Protein AF-U7V8G9-F1 (afdb_monomer_lite)

Foldseek 3Di:
DPPPPVVVVVVVVVVVPDPDPAFAEDDDDDDDQQNQQVVFVVLVLCQVCVVVVHHADQPPPDPDDDALCNRPDQDKGKGFPFPAFDWDDWFAADDDWDWFFLLLCLPVPVNSDDPVLVVHFIAIARETEMEIERASQHEAAAEAEDAPVVLVVVVVVCVVVVFFDDKFQWTWDWPQPDDDADPCRFCVLPQDPVCCVVQPPPDDLLSVLVVVCVSCVVVVQHWDDDPSWIWGDDPPDIDTKDKDKGWHWYADPPPRDTDIDIGMGIIHIDRPNQQWMWTATNNRHIYTHHNDDDDKFKFFDFAPDPDNNHHTLVVLLVDLDLDGDPRGALSVPLSNVVNCCVVVVDPPVRNCVQRPQQPPVVHVVVVLSVVLCVVLVVLVVQLVVCVVPPVVSNVVSVVVNQVSLLQSQNHPDFADPPDPDRVVSNCSSNVCRSRIGTSSRIYMYKHEYHYEYWHNYEHAAEHAPDAIAYEYEQEQDPPDQQTAEYEYHLHYEYHNYQEYAWYYDPDDPPDDGSPAQTRYEKEFDQVDADPVRAGEGIHQQHYDANYHYFHPPPPDPVRRQNHEYEYLCQLFLAKH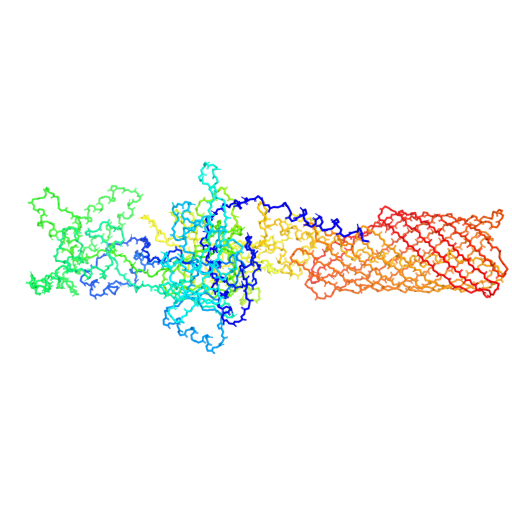KHFRNYAQFHWDADRDHDDDRTDTYGHHYAYQFQQKGKAWDPDHPPVRTTMIIIHGHLAGPPDDPQLSLQVNLSSQLSQSSVCSLLGGLPPADPPPPDRSRVSSVLQSNQQSCCVAVVDPCLCVLVVQVVFVVVQVCVVVPDDDDPDFFKKKKKKWKKKWKDFDFKTWIKIKTKIKIWGHPDPFKIKMKMWIKIWMKMWTDADDDPSDGDDTKIKIKMKIKIKMKMWGCPDPQKIKIKMKMKMKMWIWIWRWGDDPRDTDIKIWIKIKMKIKIKMKMKGWDDDPQQKIKIKIKMKMKMKMKTCWIWIDPDSQTKTWHIDIFIWIKIKIKMKMKHWDDDDQKIKIKMKMKMKMFTPDRQLPDWIWMGGVSGPRIGTHHRDGDDGIKIKIKIKMKMAGPQQKIKIKIWMWIDDDGMTMIMIMIMIMGGD

Structure (mmCIF, N/CA/C/O backbone):
data_AF-U7V8G9-F1
#
_entry.id   AF-U7V8G9-F1
#
loop_
_atom_site.group_PDB
_atom_site.id
_atom_site.type_symbol
_atom_site.label_atom_id
_atom_site.label_alt_id
_atom_site.label_comp_id
_atom_site.label_asym_id
_atom_site.label_entity_id
_atom_site.label_seq_id
_atom_site.pdbx_PDB_ins_code
_atom_site.Cartn_x
_atom_site.Cartn_y
_atom_site.Cartn_z
_atom_site.occupancy
_atom_site.B_iso_or_equiv
_atom_site.auth_seq_id
_atom_site.auth_comp_id
_atom_site.auth_asym_id
_atom_site.auth_atom_id
_atom_site.pdbx_PDB_model_num
ATOM 1 N N . MET A 1 1 ? 57.936 -33.897 12.321 1.00 46.66 1 MET A N 1
ATOM 2 C CA . MET A 1 1 ? 57.101 -33.630 13.520 1.00 46.66 1 MET A CA 1
ATOM 3 C C . MET A 1 1 ? 57.479 -32.314 14.225 1.00 46.66 1 MET A C 1
ATOM 5 O O . MET A 1 1 ? 57.986 -32.343 15.337 1.00 46.66 1 MET A O 1
ATOM 9 N N . LYS A 1 2 ? 57.238 -31.141 13.614 1.00 43.25 2 LYS A N 1
ATOM 10 C CA . LYS A 1 2 ? 57.412 -29.821 14.278 1.00 43.25 2 LYS A CA 1
ATOM 11 C C . LYS A 1 2 ? 56.386 -28.743 13.847 1.00 43.25 2 LYS A C 1
ATOM 13 O O . LYS A 1 2 ? 56.565 -27.583 14.184 1.00 43.25 2 LYS A O 1
ATOM 18 N N . LYS A 1 3 ? 55.291 -29.103 13.154 1.00 39.72 3 LYS A N 1
ATOM 19 C CA . LYS A 1 3 ? 54.257 -28.146 12.683 1.00 39.72 3 LYS A CA 1
ATOM 20 C C . LYS A 1 3 ? 52.916 -28.168 13.446 1.00 39.72 3 LYS A C 1
ATOM 22 O O . LYS A 1 3 ? 52.124 -27.260 13.254 1.00 39.72 3 LYS A O 1
ATOM 27 N N . ASN A 1 4 ? 52.704 -29.102 14.381 1.00 44.53 4 ASN A N 1
ATOM 28 C CA . ASN A 1 4 ? 51.432 -29.221 15.126 1.00 44.53 4 ASN A CA 1
ATOM 29 C C . ASN A 1 4 ? 51.472 -28.689 16.572 1.00 44.53 4 ASN A C 1
ATOM 31 O O . ASN A 1 4 ? 50.452 -28.713 17.251 1.00 44.53 4 ASN A O 1
ATOM 35 N N . LYS A 1 5 ? 52.612 -28.173 17.059 1.00 40.59 5 LYS A N 1
ATOM 36 C CA . LYS A 1 5 ? 52.686 -27.588 18.414 1.00 40.59 5 LYS A CA 1
ATOM 37 C C . LYS A 1 5 ? 52.162 -26.150 18.483 1.00 40.59 5 LYS A C 1
ATOM 39 O O . LYS A 1 5 ? 51.585 -25.790 19.497 1.00 40.59 5 LYS A O 1
ATOM 44 N N . TYR A 1 6 ? 52.285 -25.358 17.415 1.00 41.47 6 TYR A N 1
ATOM 45 C CA . TYR A 1 6 ? 51.821 -23.962 17.412 1.00 41.47 6 TYR A CA 1
ATOM 46 C C . TYR A 1 6 ? 50.310 -23.820 17.191 1.00 41.47 6 TYR A C 1
ATOM 48 O O . TYR A 1 6 ? 49.717 -22.898 17.734 1.00 41.47 6 TYR A O 1
ATOM 56 N N . LEU A 1 7 ? 49.668 -24.757 16.480 1.00 38.47 7 LEU A N 1
ATOM 57 C CA . LEU A 1 7 ? 48.209 -24.767 16.320 1.00 38.47 7 LEU A CA 1
ATOM 58 C C . LEU A 1 7 ? 47.503 -25.167 17.629 1.00 38.47 7 LEU A C 1
ATOM 60 O O . LEU A 1 7 ? 46.494 -24.571 17.986 1.00 38.47 7 LEU A O 1
ATOM 64 N N . LEU A 1 8 ? 48.085 -26.105 18.390 1.00 37.00 8 LEU A N 1
ATOM 65 C CA . LEU A 1 8 ? 47.586 -26.483 19.715 1.00 37.00 8 LEU A CA 1
ATOM 66 C C . LEU A 1 8 ? 47.836 -25.375 20.755 1.00 37.00 8 LEU A C 1
ATOM 68 O O . LEU A 1 8 ? 46.979 -25.136 21.596 1.00 37.00 8 LEU A O 1
ATOM 72 N N . LEU A 1 9 ? 48.961 -24.649 20.667 1.00 37.06 9 LEU A N 1
ATOM 73 C CA . LEU A 1 9 ? 49.244 -23.502 21.542 1.00 37.06 9 LEU A CA 1
ATOM 74 C C . LEU A 1 9 ? 48.386 -22.268 21.200 1.00 37.06 9 LEU A C 1
ATOM 76 O O . LEU A 1 9 ? 48.020 -21.530 22.104 1.00 37.06 9 LEU A O 1
ATOM 80 N N . ALA A 1 10 ? 48.029 -22.057 19.926 1.00 36.31 10 ALA A N 1
ATOM 81 C CA . ALA A 1 10 ? 47.109 -20.997 19.505 1.00 36.31 10 ALA A CA 1
ATOM 82 C C . ALA A 1 10 ? 45.652 -21.309 19.890 1.00 36.31 10 ALA A C 1
ATOM 84 O O . ALA A 1 10 ? 44.936 -20.409 20.316 1.00 36.31 10 ALA A O 1
ATOM 85 N N . LEU A 1 11 ? 45.236 -22.581 19.833 1.00 34.56 11 LEU A N 1
ATOM 86 C CA . LEU A 1 11 ? 43.942 -23.029 20.363 1.00 34.56 11 LEU A CA 1
ATOM 87 C C . LEU A 1 11 ? 43.892 -22.959 21.898 1.00 34.56 11 LEU A C 1
ATOM 89 O O . LEU A 1 11 ? 42.870 -22.553 22.437 1.00 34.56 11 LEU A O 1
ATOM 93 N N . LEU A 1 12 ? 45.002 -23.241 22.594 1.00 33.47 12 LEU A N 1
ATOM 94 C CA . LEU A 1 12 ? 45.111 -23.085 24.053 1.00 33.47 12 LEU A CA 1
ATOM 95 C C . LEU A 1 12 ? 45.232 -21.616 24.505 1.00 33.47 12 LEU A C 1
ATOM 97 O O . LEU A 1 12 ? 44.807 -21.277 25.606 1.00 33.47 12 LEU A O 1
ATOM 101 N N . ALA A 1 13 ? 45.761 -20.725 23.658 1.00 31.83 13 ALA A N 1
ATOM 102 C CA . ALA A 1 13 ? 45.785 -19.281 23.902 1.00 31.83 13 ALA A CA 1
ATOM 103 C C . ALA A 1 13 ? 44.442 -18.599 23.572 1.00 31.83 13 ALA A C 1
ATOM 105 O O . ALA A 1 13 ? 44.091 -17.617 24.224 1.00 31.83 13 ALA A O 1
ATOM 106 N N . LEU A 1 14 ? 43.660 -19.145 22.630 1.00 30.50 14 LEU A N 1
ATOM 107 C CA . LEU A 1 14 ? 42.269 -18.742 22.374 1.00 30.50 14 LEU A CA 1
ATOM 108 C C . LEU A 1 14 ? 41.281 -19.337 23.391 1.00 30.50 14 LEU A C 1
ATOM 110 O O . LEU A 1 14 ? 40.247 -18.731 23.643 1.00 30.50 14 LEU A O 1
ATOM 114 N N . SER A 1 15 ? 41.614 -20.457 24.042 1.00 32.28 15 SER A N 1
ATOM 115 C CA . SER A 1 15 ? 40.846 -20.998 25.175 1.00 32.28 15 SER A CA 1
ATOM 116 C C . SER A 1 15 ? 41.328 -20.497 26.547 1.00 32.28 15 SER A C 1
ATOM 118 O O . SER A 1 15 ? 40.800 -20.920 27.570 1.00 32.28 15 SER A O 1
ATOM 120 N N . GLY A 1 16 ? 42.348 -19.629 26.587 1.00 33.12 16 GLY A N 1
ATOM 121 C CA . GLY A 1 16 ? 43.029 -19.180 27.811 1.00 33.12 16 GLY A CA 1
ATOM 122 C C . GLY A 1 16 ? 42.749 -17.734 28.234 1.00 33.12 16 GLY A C 1
ATOM 123 O O . GLY A 1 16 ? 43.305 -17.270 29.227 1.00 33.12 16 GLY A O 1
ATOM 124 N N . LYS A 1 17 ? 41.891 -17.006 27.512 1.00 37.16 17 LYS A N 1
ATOM 125 C CA . LYS A 1 17 ? 41.376 -15.689 27.912 1.00 37.16 17 LYS A CA 1
ATOM 126 C C . LYS A 1 17 ? 39.895 -15.588 27.559 1.00 37.16 17 LYS A C 1
ATOM 128 O O . LYS A 1 17 ? 39.576 -15.155 26.465 1.00 37.16 17 LYS A O 1
ATOM 133 N N . ILE A 1 18 ? 39.038 -16.019 28.482 1.00 33.47 18 ILE A N 1
ATOM 134 C CA . ILE A 1 18 ? 37.837 -15.335 29.003 1.00 33.47 18 ILE A CA 1
ATOM 135 C C . ILE A 1 18 ? 37.446 -16.161 30.241 1.00 33.47 18 ILE A C 1
ATOM 137 O O . ILE A 1 18 ? 36.624 -17.063 30.198 1.00 33.47 18 ILE A O 1
ATOM 141 N N . TYR A 1 19 ? 38.129 -15.905 31.349 1.00 35.53 19 TYR A N 1
ATOM 142 C CA . TYR A 1 19 ? 37.555 -16.074 32.681 1.00 35.53 19 TYR A CA 1
ATOM 143 C C . TYR A 1 19 ? 37.860 -14.775 33.417 1.00 35.53 19 TYR A C 1
ATOM 145 O O . TYR A 1 19 ? 38.759 -14.680 34.245 1.00 35.53 19 TYR A O 1
ATOM 153 N N . ALA A 1 20 ? 37.141 -13.734 33.011 1.00 33.19 20 ALA A N 1
ATOM 154 C CA . ALA A 1 20 ? 36.754 -12.667 33.909 1.00 33.19 20 ALA A CA 1
ATOM 155 C C . ALA A 1 20 ? 35.240 -12.830 34.058 1.00 33.19 20 ALA A C 1
ATOM 157 O O . ALA A 1 20 ? 34.516 -12.805 33.063 1.00 33.19 20 ALA A O 1
ATOM 158 N N . ASN A 1 21 ? 34.801 -13.114 35.283 1.00 46.41 21 ASN A N 1
ATOM 159 C CA . ASN A 1 21 ? 33.406 -13.222 35.703 1.00 46.41 21 ASN A CA 1
ATOM 160 C C . ASN A 1 21 ? 32.701 -11.865 35.566 1.00 46.41 21 ASN A C 1
ATOM 162 O O . ASN A 1 21 ? 32.354 -11.243 36.562 1.00 46.41 21 ASN A O 1
ATOM 166 N N . ASP A 1 22 ? 32.512 -11.381 34.346 1.00 56.62 22 ASP A N 1
ATOM 167 C CA . ASP A 1 22 ? 31.746 -10.172 34.100 1.00 56.62 22 ASP A CA 1
ATOM 168 C C . ASP A 1 22 ? 30.363 -10.574 33.594 1.00 56.62 22 ASP A C 1
ATOM 170 O O . ASP A 1 22 ? 30.145 -10.792 32.404 1.00 56.62 22 ASP A O 1
ATOM 174 N N . LEU A 1 23 ? 29.418 -10.698 34.531 1.00 65.88 23 LEU A N 1
ATOM 175 C CA . LEU A 1 23 ? 28.003 -10.896 34.216 1.00 65.88 23 LEU A CA 1
ATOM 176 C C . LEU A 1 23 ? 27.516 -9.756 33.295 1.00 65.88 23 LEU A C 1
ATOM 178 O O . LEU A 1 23 ? 27.920 -8.599 33.502 1.00 65.88 23 LEU A O 1
ATOM 182 N N . PRO A 1 24 ? 26.659 -10.034 32.297 1.00 63.38 24 PRO A N 1
ATOM 183 C CA . PRO A 1 24 ? 26.119 -9.009 31.410 1.00 63.38 24 PRO A CA 1
ATOM 184 C C . PRO A 1 24 ? 25.372 -7.936 32.209 1.00 63.38 24 PRO A C 1
ATOM 186 O O . PRO A 1 24 ? 24.608 -8.246 33.125 1.00 63.38 24 PRO A O 1
ATOM 189 N N . ILE A 1 25 ? 25.604 -6.667 31.863 1.00 64.75 25 ILE A N 1
ATOM 190 C CA . ILE A 1 25 ? 24.828 -5.551 32.409 1.00 64.75 25 ILE A CA 1
ATOM 191 C C . ILE A 1 25 ? 23.525 -5.476 31.619 1.00 64.75 25 ILE A C 1
ATOM 193 O O . ILE A 1 25 ? 23.567 -5.252 30.409 1.00 64.75 25 ILE A O 1
ATOM 197 N N . ILE A 1 26 ? 22.385 -5.643 32.287 1.00 59.22 26 ILE A N 1
ATOM 198 C CA . ILE A 1 26 ? 21.070 -5.584 31.641 1.00 59.22 26 ILE A CA 1
ATOM 199 C C . ILE A 1 26 ? 20.262 -4.437 32.248 1.00 59.22 26 ILE A C 1
ATOM 201 O O . ILE A 1 26 ? 20.172 -4.292 33.465 1.00 59.22 26 ILE A O 1
ATOM 205 N N . SER A 1 27 ? 19.676 -3.605 31.388 1.00 55.81 27 SER A N 1
ATOM 206 C CA . SER A 1 27 ? 18.562 -2.732 31.760 1.00 55.81 27 SER A CA 1
ATOM 207 C C . SER A 1 27 ? 17.281 -3.509 31.476 1.00 55.81 27 SER A C 1
ATOM 209 O O . SER A 1 27 ? 17.137 -4.031 30.373 1.00 55.81 27 SER A O 1
ATOM 211 N N . ILE A 1 28 ? 16.390 -3.641 32.460 1.00 53.72 28 ILE A N 1
ATOM 212 C CA . ILE A 1 28 ? 15.085 -4.289 32.279 1.00 53.72 28 ILE A CA 1
ATOM 213 C C . ILE A 1 28 ? 14.096 -3.186 31.883 1.00 53.72 28 ILE A C 1
ATOM 215 O O . ILE A 1 28 ? 13.614 -2.475 32.767 1.00 53.72 28 ILE A O 1
ATOM 219 N N . PRO A 1 29 ? 13.814 -2.964 30.585 1.00 48.41 29 PRO A N 1
ATOM 220 C CA . PRO A 1 29 ? 12.743 -2.057 30.209 1.00 48.41 29 PRO A CA 1
ATOM 221 C C . PRO A 1 29 ? 11.397 -2.650 30.656 1.00 48.41 29 PRO A C 1
ATOM 223 O O . PRO A 1 29 ? 11.239 -3.875 30.640 1.00 48.41 29 PRO A O 1
ATOM 226 N N . PRO A 1 30 ? 10.410 -1.818 31.025 1.00 51.22 30 PRO A N 1
ATOM 227 C CA . PRO A 1 30 ? 9.049 -2.296 31.222 1.00 51.22 30 PRO A CA 1
ATOM 228 C C . PRO A 1 30 ? 8.534 -2.919 29.916 1.00 51.22 30 PRO A C 1
ATOM 230 O O . PRO A 1 30 ? 8.620 -2.312 28.846 1.00 51.22 30 PRO A O 1
ATOM 233 N N . GLU A 1 31 ? 8.023 -4.147 29.992 1.00 54.03 31 GLU A N 1
ATOM 234 C CA . GLU A 1 31 ? 7.371 -4.805 28.861 1.00 54.03 31 GLU A CA 1
ATOM 235 C C . GLU A 1 31 ? 6.032 -4.105 28.579 1.00 54.03 31 GLU A C 1
ATOM 237 O O . GLU A 1 31 ? 5.229 -3.896 29.491 1.00 54.03 31 GLU A O 1
ATOM 242 N N . THR A 1 32 ? 5.786 -3.699 27.329 1.00 61.53 32 THR A N 1
ATOM 243 C CA . THR A 1 32 ? 4.493 -3.109 26.957 1.00 61.53 32 THR A CA 1
ATOM 244 C C . THR A 1 32 ? 3.413 -4.189 26.926 1.00 61.53 32 THR A C 1
ATOM 246 O O . THR A 1 32 ? 3.685 -5.333 26.556 1.00 61.53 32 THR A O 1
ATOM 249 N N . ILE A 1 33 ? 2.172 -3.829 27.279 1.00 64.75 33 ILE A N 1
ATOM 250 C CA . ILE A 1 33 ? 1.021 -4.756 27.300 1.00 64.75 33 ILE A CA 1
ATOM 251 C C . ILE A 1 33 ? 0.876 -5.472 25.947 1.00 64.75 33 ILE A C 1
ATOM 253 O O . ILE A 1 33 ? 0.585 -6.665 25.895 1.00 64.75 33 ILE A O 1
ATOM 257 N N . GLU A 1 34 ? 1.125 -4.759 24.849 1.00 64.56 34 GLU A N 1
ATOM 258 C CA . GLU A 1 34 ? 1.006 -5.257 23.480 1.00 64.56 34 GLU A CA 1
ATOM 259 C C . GLU A 1 34 ? 2.084 -6.288 23.132 1.00 64.56 34 GLU A C 1
ATOM 261 O O . GLU A 1 34 ? 1.765 -7.352 22.598 1.00 64.56 34 GLU A O 1
ATOM 266 N N . LYS A 1 35 ? 3.352 -5.989 23.454 1.00 66.06 35 LYS A N 1
ATOM 267 C CA . LYS A 1 35 ? 4.476 -6.903 23.212 1.00 66.06 35 LYS A CA 1
ATOM 268 C C . LYS A 1 35 ? 4.305 -8.171 24.041 1.00 66.06 35 LYS A C 1
ATOM 270 O O . LYS A 1 35 ? 4.379 -9.265 23.486 1.00 66.06 35 LYS A O 1
ATOM 275 N N . GLY A 1 36 ? 3.964 -8.018 25.320 1.00 69.19 36 GLY A N 1
ATOM 276 C CA . GLY A 1 36 ? 3.689 -9.146 26.202 1.00 69.19 36 GLY A CA 1
ATOM 277 C C . GLY A 1 36 ? 2.541 -10.010 25.696 1.00 69.19 36 GLY A C 1
ATOM 278 O O . GLY A 1 36 ? 2.694 -11.223 25.592 1.00 69.19 36 GLY A O 1
ATOM 279 N N . ALA A 1 37 ? 1.410 -9.421 25.300 1.00 70.75 37 ALA A N 1
ATOM 280 C CA . ALA A 1 37 ? 0.279 -10.186 24.775 1.00 70.75 37 ALA A CA 1
ATOM 281 C C . ALA A 1 37 ? 0.622 -10.963 23.495 1.00 70.75 37 ALA A C 1
ATOM 283 O O . ALA A 1 37 ? 0.245 -12.131 23.367 1.00 70.75 37 ALA A O 1
ATOM 284 N N . TYR A 1 38 ? 1.369 -10.348 22.574 1.00 74.31 38 TYR A N 1
ATOM 285 C CA . TYR A 1 38 ? 1.802 -11.008 21.345 1.00 74.31 38 TYR A CA 1
ATOM 286 C C . TYR A 1 38 ? 2.810 -12.137 21.610 1.00 74.31 38 TYR A C 1
ATOM 288 O O . TYR A 1 38 ? 2.654 -13.249 21.112 1.00 74.31 38 TYR A O 1
ATOM 296 N N . GLU A 1 39 ? 3.820 -11.914 22.448 1.00 75.50 39 GLU A N 1
ATOM 297 C CA . GLU A 1 39 ? 4.761 -12.980 22.799 1.00 75.50 39 GLU A CA 1
ATOM 298 C C . GLU A 1 39 ? 4.076 -14.114 23.581 1.00 75.50 39 GLU A C 1
ATOM 300 O O . GLU A 1 39 ? 4.349 -15.291 23.342 1.00 75.50 39 GLU A O 1
ATOM 305 N N . ASN A 1 40 ? 3.140 -13.789 24.476 1.00 76.88 40 ASN A N 1
ATOM 306 C CA . ASN A 1 40 ? 2.404 -14.778 25.261 1.00 76.88 40 ASN A CA 1
ATOM 307 C C . ASN A 1 40 ? 1.506 -15.658 24.388 1.00 76.88 40 ASN A C 1
ATOM 309 O O . ASN A 1 40 ? 1.469 -16.871 24.607 1.00 76.88 40 ASN A O 1
ATOM 313 N N . ILE A 1 41 ? 0.834 -15.101 23.372 1.00 80.12 41 ILE A N 1
ATOM 314 C CA . ILE A 1 41 ? 0.042 -15.919 22.444 1.00 80.12 41 ILE A CA 1
ATOM 315 C C . ILE A 1 41 ? 0.939 -16.823 21.589 1.00 80.12 41 ILE A C 1
ATOM 317 O O . ILE A 1 41 ? 0.603 -17.988 21.376 1.00 80.12 41 ILE A O 1
ATOM 321 N N . LEU A 1 42 ? 2.119 -16.343 21.173 1.00 80.56 42 LEU A N 1
ATOM 322 C CA . LEU A 1 42 ? 3.095 -17.164 20.451 1.00 80.56 42 LEU A CA 1
ATOM 323 C C . LEU A 1 42 ? 3.593 -18.337 21.304 1.00 80.56 42 LEU A C 1
ATOM 325 O O . LEU A 1 42 ? 3.706 -19.447 20.784 1.00 80.56 42 LEU A O 1
ATOM 329 N N . ARG A 1 43 ? 3.823 -18.131 22.611 1.00 81.94 43 ARG A N 1
ATOM 330 C CA . ARG A 1 43 ? 4.164 -19.209 23.561 1.00 81.94 43 ARG A CA 1
ATOM 331 C C . ARG A 1 43 ? 3.067 -20.277 23.618 1.00 81.94 43 ARG A C 1
ATOM 333 O O . ARG A 1 43 ? 3.379 -21.465 23.589 1.00 81.94 43 ARG A O 1
ATOM 340 N N . VAL A 1 44 ? 1.792 -19.875 23.657 1.00 84.75 44 VAL A N 1
ATOM 341 C CA . VAL A 1 44 ? 0.651 -20.813 23.653 1.00 84.75 44 VAL A CA 1
ATOM 342 C C . VAL A 1 44 ? 0.600 -21.607 22.349 1.00 84.75 44 VAL A C 1
ATOM 344 O O . VAL A 1 44 ? 0.536 -22.836 22.371 1.00 84.75 44 VAL A O 1
ATOM 347 N N . VAL A 1 45 ? 0.676 -20.916 21.212 1.00 84.44 45 VAL A N 1
ATOM 348 C CA . VAL A 1 45 ? 0.637 -21.539 19.884 1.00 84.44 45 VAL A CA 1
ATOM 349 C C . VAL A 1 45 ? 1.787 -22.528 19.692 1.00 84.44 45 VAL A C 1
ATOM 351 O O . VAL A 1 45 ? 1.574 -23.622 19.168 1.00 84.44 45 VAL A O 1
ATOM 354 N N . ASP A 1 46 ? 2.985 -22.186 20.161 1.00 82.06 46 ASP A N 1
ATOM 355 C CA . ASP A 1 46 ? 4.152 -23.062 20.102 1.00 82.06 46 ASP A CA 1
ATOM 356 C C . ASP A 1 46 ? 3.932 -24.380 20.861 1.00 82.06 46 ASP A C 1
ATOM 358 O O . ASP A 1 46 ? 4.238 -25.463 20.360 1.00 82.06 46 ASP A O 1
ATOM 362 N N . GLN A 1 47 ? 3.321 -24.312 22.046 1.00 82.56 47 GLN A N 1
ATOM 363 C CA . GLN A 1 47 ? 2.982 -25.505 22.824 1.00 82.56 47 GLN A CA 1
ATOM 364 C C . GLN A 1 47 ? 1.877 -26.339 22.173 1.00 82.56 47 GLN A C 1
ATOM 366 O O . GLN A 1 47 ? 1.978 -27.567 22.148 1.00 82.56 47 GLN A O 1
ATOM 371 N N . ILE A 1 48 ? 0.851 -25.702 21.599 1.00 85.69 48 ILE A N 1
ATOM 372 C CA . ILE A 1 48 ? -0.194 -26.409 20.844 1.00 85.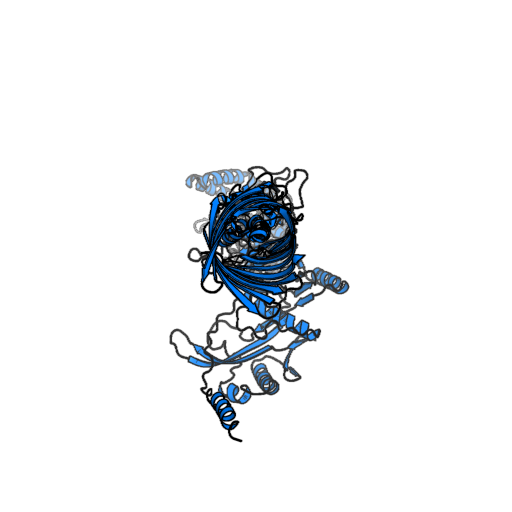69 48 ILE A CA 1
ATOM 373 C C . ILE A 1 48 ? 0.421 -27.143 19.642 1.00 85.69 48 ILE A C 1
ATOM 375 O O . ILE A 1 48 ? 0.100 -28.308 19.402 1.00 85.69 48 ILE A O 1
ATOM 379 N N . ASN A 1 49 ? 1.332 -26.500 18.909 1.00 85.25 49 ASN A N 1
ATOM 380 C CA . ASN A 1 49 ? 2.036 -27.108 17.778 1.00 85.25 49 ASN A CA 1
ATOM 381 C C . ASN A 1 49 ? 2.889 -28.301 18.209 1.00 85.25 49 ASN A C 1
ATOM 383 O O . ASN A 1 49 ? 2.778 -29.370 17.608 1.00 85.25 49 ASN A O 1
ATOM 387 N N . LYS A 1 50 ? 3.654 -28.165 19.297 1.00 82.12 50 LYS A N 1
ATOM 388 C CA . LYS A 1 50 ? 4.454 -29.258 19.867 1.00 82.12 50 LYS A CA 1
ATOM 389 C C . LYS A 1 50 ? 3.589 -30.453 20.275 1.00 82.12 50 LYS A C 1
ATOM 391 O O . LYS A 1 50 ? 3.927 -31.581 19.925 1.00 82.12 50 LYS A O 1
ATOM 396 N N . LYS A 1 51 ? 2.431 -30.223 20.911 1.00 83.12 51 LYS A N 1
ATOM 397 C CA . LYS A 1 51 ? 1.441 -31.280 21.217 1.00 83.12 51 LYS A CA 1
ATOM 398 C C . LYS A 1 51 ? 0.918 -31.981 19.951 1.00 83.12 51 LYS A C 1
ATOM 400 O O . LYS A 1 51 ? 0.632 -33.173 19.989 1.00 83.12 51 LYS A O 1
ATOM 405 N N . LYS A 1 52 ? 0.830 -31.265 18.823 1.00 83.81 52 LYS A N 1
ATOM 406 C CA . LYS A 1 52 ? 0.457 -31.801 17.499 1.00 83.81 52 LYS A CA 1
ATOM 407 C C . LYS A 1 52 ? 1.642 -32.405 16.717 1.00 83.81 52 LYS A C 1
ATOM 409 O O . LYS A 1 52 ? 1.454 -32.818 15.576 1.00 83.81 52 LYS A O 1
ATOM 414 N N . GLY A 1 53 ? 2.847 -32.457 17.294 1.00 80.94 53 GLY A N 1
ATOM 415 C CA . GLY A 1 53 ? 4.059 -32.968 16.637 1.00 80.94 53 GLY A CA 1
ATOM 416 C C . GLY A 1 53 ? 4.685 -32.016 15.608 1.00 80.94 53 GLY A C 1
ATOM 417 O O . GLY A 1 53 ? 5.538 -32.432 14.828 1.00 80.94 53 GLY A O 1
ATOM 418 N N . ILE A 1 54 ? 4.273 -30.746 15.587 1.00 78.88 54 ILE A N 1
ATOM 419 C CA . ILE A 1 54 ? 4.814 -29.705 14.708 1.00 78.88 54 ILE A CA 1
ATOM 420 C C . ILE A 1 54 ? 5.962 -29.008 15.443 1.00 78.88 54 ILE A C 1
ATOM 422 O O . ILE A 1 54 ? 5.765 -28.443 16.519 1.00 78.88 54 ILE A O 1
ATOM 426 N N . ASN A 1 55 ? 7.163 -29.032 14.861 1.00 69.00 55 ASN A N 1
ATOM 427 C CA . ASN A 1 55 ? 8.316 -28.332 15.422 1.00 69.00 55 ASN A CA 1
ATOM 428 C C . ASN A 1 55 ? 8.251 -26.842 15.052 1.00 69.00 55 ASN A C 1
ATOM 430 O O . ASN A 1 55 ? 8.593 -26.465 13.931 1.00 69.00 55 ASN A O 1
ATOM 434 N N . SER A 1 56 ? 7.778 -26.010 15.977 1.00 68.62 56 SER A N 1
ATOM 435 C CA . SER A 1 56 ? 7.861 -24.552 15.892 1.00 68.62 56 SER A CA 1
ATOM 436 C C . SER A 1 56 ? 8.777 -23.998 16.987 1.00 68.62 56 SER A C 1
ATOM 438 O O . SER A 1 56 ? 9.002 -24.642 18.014 1.00 68.62 56 SER A O 1
ATOM 440 N N . ALA A 1 57 ? 9.355 -22.828 16.718 1.00 64.56 57 ALA A N 1
ATOM 441 C CA . ALA A 1 57 ? 10.341 -22.173 17.571 1.00 64.56 57 ALA A CA 1
ATOM 442 C C . ALA A 1 57 ? 10.245 -20.643 17.418 1.00 64.56 57 ALA A C 1
ATOM 444 O O . ALA A 1 57 ? 11.233 -19.964 17.162 1.00 64.56 57 ALA A O 1
ATOM 445 N N . TYR A 1 58 ? 9.032 -20.087 17.539 1.00 66.56 58 TYR A N 1
ATOM 446 C CA . TYR A 1 58 ? 8.751 -18.670 17.232 1.00 66.56 58 TYR A CA 1
ATOM 447 C C . TYR A 1 58 ? 9.485 -17.652 18.129 1.00 66.56 58 TYR A C 1
ATOM 449 O O . TYR A 1 58 ? 9.444 -16.459 17.844 1.00 66.56 58 TYR A O 1
ATOM 457 N N . LEU A 1 59 ? 10.109 -18.102 19.225 1.00 62.53 59 LEU A N 1
ATOM 458 C CA . LEU A 1 59 ? 10.805 -17.264 20.211 1.00 62.53 59 LEU A CA 1
ATOM 459 C C . LEU A 1 59 ? 12.220 -17.776 20.562 1.00 62.53 59 LEU A C 1
ATOM 461 O O . LEU A 1 59 ? 12.894 -17.162 21.389 1.00 62.53 59 LEU A O 1
ATOM 465 N N . GLU A 1 60 ? 12.698 -18.883 19.974 1.00 46.91 60 GLU A N 1
ATOM 466 C CA . GLU A 1 60 ? 14.073 -19.358 20.210 1.00 46.91 60 GLU A CA 1
ATOM 467 C C . GLU A 1 60 ? 15.051 -18.590 19.303 1.00 46.91 60 GLU A C 1
ATOM 469 O O . GLU A 1 60 ? 15.046 -18.750 18.086 1.00 46.91 60 GLU A O 1
ATOM 474 N N . GLY A 1 61 ? 15.909 -17.754 19.901 1.00 39.28 61 GLY A N 1
ATOM 475 C CA . GLY A 1 61 ? 17.030 -17.092 19.214 1.00 39.28 61 GLY A CA 1
ATOM 476 C C . GLY A 1 61 ? 16.910 -15.577 18.990 1.00 39.28 61 GLY A C 1
ATOM 477 O O . GLY A 1 61 ? 17.887 -14.961 18.567 1.00 39.28 61 GLY A O 1
ATOM 478 N N . SER A 1 62 ? 15.780 -14.937 19.304 1.00 35.97 62 SER A N 1
ATOM 479 C CA . SER A 1 62 ? 15.602 -13.490 19.102 1.00 35.97 62 SER A CA 1
ATOM 480 C C . SER A 1 62 ? 15.837 -12.684 20.388 1.00 35.97 62 SER A C 1
ATOM 482 O O . SER A 1 62 ? 14.954 -12.553 21.231 1.00 35.97 62 SER A O 1
ATOM 484 N N . THR A 1 63 ? 17.019 -12.079 20.519 1.00 31.47 63 THR A N 1
ATOM 485 C CA . THR A 1 63 ? 17.288 -10.968 21.460 1.00 31.47 63 THR A CA 1
ATOM 486 C C . THR A 1 63 ? 16.904 -9.596 20.885 1.00 31.47 63 THR A C 1
ATOM 488 O O . THR A 1 63 ? 17.139 -8.574 21.523 1.00 31.47 63 THR A O 1
ATOM 491 N N . HIS A 1 64 ? 16.337 -9.561 19.675 1.00 36.22 64 HIS A N 1
ATOM 492 C CA . HIS A 1 64 ? 16.008 -8.349 18.924 1.00 36.22 64 HIS A CA 1
ATOM 493 C C . HIS A 1 64 ? 14.497 -8.184 18.748 1.00 36.22 64 HIS A C 1
ATOM 495 O O . HIS A 1 64 ? 13.765 -9.172 18.702 1.00 36.22 64 HIS A O 1
ATOM 501 N N . ASP A 1 65 ? 14.056 -6.926 18.634 1.00 41.34 65 ASP A N 1
ATOM 502 C CA . ASP A 1 65 ? 12.690 -6.548 18.263 1.00 41.34 65 ASP A CA 1
ATOM 503 C C . ASP A 1 65 ? 12.220 -7.360 17.051 1.00 41.34 65 ASP A C 1
ATOM 505 O O . ASP A 1 65 ? 12.758 -7.205 15.953 1.00 41.34 65 ASP A O 1
ATOM 509 N N . LEU A 1 66 ? 11.220 -8.218 17.269 1.00 46.44 66 LEU A N 1
ATOM 510 C CA . LEU A 1 66 ? 10.567 -9.007 16.230 1.00 46.44 66 LEU A CA 1
ATOM 511 C C . LEU A 1 66 ? 10.049 -8.051 15.142 1.00 46.44 66 LEU A C 1
ATOM 513 O O . LEU A 1 66 ? 9.239 -7.163 15.419 1.00 46.44 66 LEU A O 1
ATOM 517 N N . GLY A 1 67 ? 10.566 -8.175 13.918 1.00 43.12 67 GLY A N 1
ATOM 518 C CA . GLY A 1 67 ? 10.092 -7.420 12.769 1.00 43.12 67 GLY A CA 1
ATOM 519 C C . GLY A 1 67 ? 8.773 -7.979 12.224 1.00 43.12 67 GLY A C 1
ATOM 520 O O . GLY A 1 67 ? 8.416 -9.127 12.502 1.00 43.12 67 GLY A O 1
ATOM 521 N N . PRO A 1 68 ? 8.054 -7.199 11.393 1.00 44.31 68 PRO A N 1
ATOM 522 C CA . PRO A 1 68 ? 6.691 -7.511 10.981 1.00 44.31 68 PRO A CA 1
ATOM 523 C C . PRO A 1 68 ? 6.502 -8.776 10.130 1.00 44.31 68 PRO A C 1
ATOM 525 O O . PRO A 1 68 ? 5.387 -9.052 9.734 1.00 44.31 68 PRO A O 1
ATOM 528 N N . LYS A 1 69 ? 7.529 -9.577 9.825 1.00 46.50 69 LYS A N 1
ATOM 529 C CA . LYS A 1 69 ? 7.350 -10.869 9.128 1.00 46.50 69 LYS A CA 1
ATOM 530 C C . LYS A 1 69 ? 8.281 -11.983 9.607 1.00 46.50 69 LYS A C 1
ATOM 532 O O . LYS A 1 69 ? 8.271 -13.064 9.023 1.00 46.50 69 LYS A O 1
ATOM 537 N N . ASP A 1 70 ? 9.050 -11.767 10.670 1.00 50.41 70 ASP A N 1
ATOM 538 C CA . ASP A 1 70 ? 10.226 -12.607 10.941 1.00 50.41 70 ASP A CA 1
ATOM 539 C C . ASP A 1 70 ? 9.876 -14.023 11.446 1.00 50.41 70 ASP A C 1
ATOM 541 O O . ASP A 1 70 ? 10.695 -14.932 11.345 1.00 50.41 70 ASP A O 1
ATOM 545 N N . ASN A 1 71 ? 8.632 -14.246 11.895 1.00 55.09 71 ASN A N 1
ATOM 546 C CA . ASN A 1 71 ? 8.208 -15.508 12.521 1.00 55.09 71 ASN A CA 1
ATOM 547 C C . ASN A 1 71 ? 7.293 -16.381 11.637 1.00 55.09 71 ASN A C 1
ATOM 549 O O . ASN A 1 71 ? 6.924 -17.480 12.047 1.00 55.09 71 ASN A O 1
ATOM 553 N N . GLY A 1 72 ? 6.886 -15.903 10.451 1.00 59.66 72 GLY A N 1
ATOM 554 C CA . GLY A 1 72 ? 6.063 -16.664 9.494 1.00 59.66 72 GLY A CA 1
ATOM 555 C C . GLY A 1 72 ? 4.628 -17.005 9.936 1.00 59.66 72 GLY A C 1
ATOM 556 O O . GLY A 1 72 ? 3.980 -17.823 9.283 1.00 59.66 72 GLY A O 1
ATOM 557 N N . ILE A 1 73 ? 4.119 -16.410 11.024 1.00 70.94 73 ILE A N 1
ATOM 558 C CA . ILE A 1 73 ? 2.793 -16.701 11.586 1.00 70.94 73 ILE A CA 1
ATOM 559 C C . ILE A 1 73 ? 1.856 -15.489 11.517 1.00 70.94 73 ILE A C 1
ATOM 561 O O . ILE A 1 73 ? 2.129 -14.454 12.113 1.00 70.94 73 ILE A O 1
ATOM 565 N N . ASP A 1 74 ? 0.734 -15.648 10.810 1.00 77.75 74 ASP A N 1
ATOM 566 C CA . ASP A 1 74 ? -0.328 -14.639 10.709 1.00 77.75 74 ASP A CA 1
ATOM 567 C C . ASP A 1 74 ? -1.393 -14.876 11.797 1.00 77.75 74 ASP A C 1
ATOM 569 O O . ASP A 1 74 ? -2.260 -15.756 11.658 1.00 77.75 74 ASP A O 1
ATOM 573 N N . ILE A 1 75 ? -1.235 -14.187 12.936 1.00 82.19 75 ILE A N 1
ATOM 574 C CA . ILE A 1 75 ? -2.138 -14.222 14.100 1.00 82.19 75 ILE A CA 1
ATOM 575 C C . ILE A 1 75 ? -2.228 -12.834 14.735 1.00 82.19 75 ILE A C 1
ATOM 577 O O . ILE A 1 75 ? -1.225 -12.258 15.153 1.00 82.19 75 ILE A O 1
ATOM 581 N N . VAL A 1 76 ? -3.448 -12.332 14.910 1.00 87.31 76 VAL A N 1
ATOM 582 C CA . VAL A 1 76 ? -3.719 -11.137 15.718 1.00 87.31 76 VAL A CA 1
ATOM 583 C C . VAL A 1 76 ? -3.872 -11.548 17.184 1.00 87.31 76 VAL A C 1
ATOM 585 O O . VAL A 1 76 ? -4.706 -12.395 17.515 1.00 87.31 76 VAL A O 1
ATOM 588 N N . ALA A 1 77 ? -3.058 -10.963 18.063 1.00 84.06 77 ALA A N 1
ATOM 589 C CA . ALA A 1 77 ? -3.130 -11.221 19.500 1.00 84.06 77 ALA A CA 1
ATOM 590 C C . ALA A 1 77 ? -4.179 -10.325 20.159 1.00 84.06 77 ALA A C 1
ATOM 592 O O . ALA A 1 77 ? -4.319 -9.163 19.781 1.00 84.06 77 ALA A O 1
ATOM 593 N N . MET A 1 78 ? -4.859 -10.838 21.182 1.00 86.31 78 MET A N 1
ATOM 594 C CA . MET A 1 78 ? -5.773 -10.064 22.018 1.00 86.31 78 MET A CA 1
ATOM 595 C C . MET A 1 78 ? -5.248 -10.033 23.453 1.00 86.31 78 MET A C 1
ATOM 597 O O . MET A 1 78 ? -5.010 -11.073 24.063 1.00 86.31 78 MET A O 1
ATOM 601 N N . ALA A 1 79 ? -5.072 -8.832 23.986 1.00 78.94 79 ALA A N 1
ATOM 602 C CA . ALA A 1 79 ? -4.762 -8.577 25.380 1.00 78.94 79 ALA A CA 1
ATOM 603 C C . ALA A 1 79 ? -6.027 -8.134 26.112 1.00 78.94 79 ALA A C 1
ATOM 605 O O . ALA A 1 79 ? -6.856 -7.410 25.555 1.00 78.94 79 ALA A O 1
ATOM 606 N N . HIS A 1 80 ? -6.139 -8.497 27.383 1.00 75.88 80 HIS A N 1
ATOM 607 C CA . HIS A 1 80 ? -7.108 -7.872 28.273 1.00 75.88 80 HIS A CA 1
ATOM 608 C C . HIS A 1 80 ? -6.383 -6.763 29.036 1.00 75.88 80 HIS A C 1
ATOM 610 O O . HIS A 1 80 ? -5.384 -7.030 29.705 1.00 75.88 80 HIS A O 1
ATOM 616 N N . ALA A 1 81 ? -6.814 -5.516 28.837 1.00 72.12 81 ALA A N 1
ATOM 617 C CA . ALA A 1 81 ? -6.172 -4.336 29.417 1.00 72.12 81 ALA A CA 1
ATOM 618 C C . ALA A 1 81 ? -6.823 -3.926 30.743 1.00 72.12 81 ALA A C 1
ATOM 620 O O . ALA A 1 81 ? -6.109 -3.564 31.675 1.00 72.12 81 ALA A O 1
ATOM 621 N N . ASN A 1 82 ? -8.150 -4.044 30.841 1.00 70.44 82 ASN A N 1
ATOM 622 C CA . ASN A 1 82 ? -8.869 -4.003 32.108 1.00 70.44 82 ASN A CA 1
ATOM 623 C C . ASN A 1 82 ? -9.761 -5.243 32.219 1.00 70.44 82 ASN A C 1
ATOM 625 O O . ASN A 1 82 ? -10.697 -5.415 31.436 1.00 70.44 82 ASN A O 1
ATOM 629 N N . ASP A 1 83 ? -9.413 -6.107 33.174 1.00 61.06 83 ASP A N 1
ATOM 630 C CA . ASP A 1 83 ? -10.071 -7.389 33.441 1.00 61.06 83 ASP A CA 1
ATOM 631 C C . ASP A 1 83 ? -11.321 -7.236 34.325 1.00 61.06 83 ASP A C 1
ATOM 633 O O . ASP A 1 83 ? -12.088 -8.188 34.469 1.00 61.06 83 ASP A O 1
ATOM 637 N N . LYS A 1 84 ? -11.528 -6.060 34.935 1.00 65.69 84 LYS A N 1
ATOM 638 C CA . LYS A 1 84 ? -12.687 -5.782 35.787 1.00 65.69 84 LYS A CA 1
ATOM 639 C C . LYS A 1 84 ? -13.740 -5.018 35.001 1.00 65.69 84 LYS A C 1
ATOM 641 O O . LYS A 1 84 ? -13.425 -4.060 34.302 1.00 65.69 84 LYS A O 1
ATOM 646 N N . ILE A 1 85 ? -14.994 -5.444 35.148 1.00 68.69 85 ILE A N 1
ATOM 647 C CA . ILE A 1 85 ? -16.136 -4.668 34.670 1.00 68.69 85 ILE A CA 1
ATOM 648 C C . ILE A 1 85 ? -16.197 -3.401 35.517 1.00 68.69 85 ILE A C 1
ATOM 650 O O . ILE A 1 85 ? -16.374 -3.473 36.734 1.00 68.69 85 ILE A O 1
ATOM 654 N N . GLU A 1 86 ? -16.037 -2.258 34.867 1.00 67.00 86 GLU A N 1
ATOM 655 C CA . GLU A 1 86 ? -16.134 -0.953 35.503 1.00 67.00 86 GLU A CA 1
ATOM 656 C C . GLU A 1 86 ? -17.305 -0.174 34.912 1.00 67.00 86 GLU A C 1
ATOM 658 O O . GLU A 1 86 ? -17.599 -0.251 33.713 1.00 67.00 86 GLU A O 1
ATOM 663 N N . LEU A 1 87 ? -17.975 0.583 35.781 1.00 69.81 87 LEU A N 1
ATOM 664 C CA . LEU A 1 87 ? -18.928 1.590 35.351 1.00 69.81 87 LEU A CA 1
ATOM 665 C C . LEU A 1 87 ? -18.136 2.720 34.711 1.00 69.81 87 LEU A C 1
ATOM 667 O O . LEU A 1 87 ? -17.276 3.342 35.333 1.00 69.81 87 LEU A O 1
ATOM 671 N N . THR A 1 88 ? -18.430 2.985 33.448 1.00 67.00 88 THR A N 1
ATOM 672 C CA . THR A 1 88 ? -17.947 4.194 32.794 1.00 67.00 88 THR A CA 1
ATOM 673 C C . THR A 1 88 ? -19.009 5.261 32.893 1.00 67.00 88 THR A C 1
ATOM 675 O O . THR A 1 88 ? -20.162 5.011 32.542 1.00 67.00 88 THR A O 1
ATOM 678 N N . GLY A 1 89 ? -18.588 6.417 33.414 1.00 63.03 89 GLY A N 1
ATOM 679 C CA . GLY A 1 89 ? -19.446 7.511 33.850 1.00 63.03 89 GLY A CA 1
ATOM 680 C C . GLY A 1 89 ? -20.534 7.929 32.863 1.00 63.03 89 GLY A C 1
ATOM 681 O O . GLY A 1 89 ? -20.515 7.606 31.676 1.00 63.03 89 GLY A O 1
ATOM 682 N N . VAL A 1 90 ? -21.492 8.676 33.399 1.00 63.25 90 VAL A N 1
ATOM 683 C CA . VAL A 1 90 ? -22.758 9.009 32.748 1.00 63.25 90 VAL A CA 1
ATOM 684 C C . VAL A 1 90 ? -22.548 9.712 31.400 1.00 63.25 90 VAL A C 1
ATOM 686 O O . VAL A 1 90 ? -21.938 10.779 31.333 1.00 63.25 90 VAL A O 1
ATOM 689 N N . ARG A 1 91 ? -23.083 9.129 30.324 1.00 65.00 91 ARG A N 1
ATOM 690 C CA . ARG A 1 91 ? -23.079 9.677 28.962 1.00 65.00 91 ARG A CA 1
ATOM 691 C C . ARG A 1 91 ? -24.503 9.998 28.515 1.00 65.00 91 ARG A C 1
ATOM 693 O O . ARG A 1 91 ? -25.357 9.121 28.541 1.00 65.00 91 ARG A O 1
ATOM 700 N N . GLY A 1 92 ? -24.755 11.233 28.082 1.00 62.28 92 GLY A N 1
ATOM 701 C CA . GLY A 1 92 ? -26.070 11.709 27.628 1.00 62.28 92 GLY A CA 1
ATOM 702 C C . GLY A 1 92 ? -26.423 13.082 28.209 1.00 62.28 92 GLY A C 1
ATOM 703 O O . GLY A 1 92 ? -25.582 13.716 28.845 1.00 62.28 92 GLY A O 1
ATOM 704 N N . PHE A 1 93 ? -27.660 13.542 27.999 1.00 56.84 93 PHE A N 1
ATOM 705 C CA . PHE A 1 93 ? -28.152 14.843 28.476 1.00 56.84 93 PHE A CA 1
ATOM 706 C C . PHE A 1 93 ? -29.501 14.708 29.154 1.00 56.84 93 PHE A C 1
ATOM 708 O O . PHE A 1 93 ? -30.252 13.780 28.881 1.00 56.84 93 PHE A O 1
ATOM 715 N N . TYR A 1 94 ? -29.852 15.712 29.951 1.00 54.59 94 TYR A N 1
ATOM 716 C CA . TYR A 1 94 ? -31.188 15.846 30.511 1.00 54.59 94 TYR A CA 1
ATOM 717 C C . TYR A 1 94 ? -31.924 17.016 29.868 1.00 54.59 94 TYR A C 1
ATOM 719 O O . TYR A 1 94 ? -31.468 18.155 29.963 1.00 54.59 94 TYR A O 1
ATOM 727 N N . LYS A 1 95 ? -33.091 16.756 29.268 1.00 53.16 95 LYS A N 1
ATOM 728 C CA . LYS A 1 95 ? -34.057 17.799 28.890 1.00 53.16 95 LYS A CA 1
ATOM 729 C C . LYS A 1 95 ? -35.495 17.320 29.091 1.00 53.16 95 LYS A C 1
ATOM 731 O O . LYS A 1 95 ? -36.163 16.918 28.146 1.00 53.16 95 LYS A O 1
ATOM 736 N N . GLY A 1 96 ? -35.980 17.438 30.324 1.00 54.78 96 GLY A N 1
ATOM 737 C CA . GLY A 1 96 ? -37.390 17.256 30.669 1.00 54.78 96 GLY A CA 1
ATOM 738 C C . GLY A 1 96 ? -37.609 17.121 32.174 1.00 54.78 96 GLY A C 1
ATOM 739 O O . GLY A 1 96 ? -36.761 16.572 32.874 1.00 54.78 96 GLY A O 1
ATOM 740 N N . GLU A 1 97 ? -38.739 17.632 32.660 1.00 60.97 97 GLU A N 1
ATOM 741 C CA . GLU A 1 97 ? -39.316 17.238 33.946 1.00 60.97 97 GLU A CA 1
ATOM 742 C C . GLU A 1 97 ? -40.584 16.435 33.653 1.00 60.97 97 GLU A C 1
ATOM 744 O O . GLU A 1 97 ? -41.682 16.987 33.600 1.00 60.97 97 GLU A O 1
ATOM 749 N N . THR A 1 98 ? -40.434 15.132 33.405 1.00 72.31 98 THR A N 1
ATOM 750 C CA . THR A 1 98 ? -41.544 14.194 33.586 1.00 72.31 98 THR A CA 1
ATOM 751 C C . THR A 1 98 ? -41.301 13.341 34.828 1.00 72.31 98 THR A C 1
ATOM 753 O O . THR A 1 98 ? -40.181 13.270 35.351 1.00 72.31 98 THR A O 1
ATOM 756 N N . TYR A 1 99 ? -42.390 12.813 35.386 1.00 83.12 99 TYR A N 1
ATOM 757 C CA . TYR A 1 99 ? -42.391 12.096 36.653 1.00 83.12 99 TYR A CA 1
ATOM 758 C C . TYR A 1 99 ? -42.987 10.705 36.468 1.00 83.12 99 TYR A C 1
ATOM 760 O O . TYR A 1 99 ? -44.113 10.554 35.997 1.00 83.12 99 TYR A O 1
ATOM 768 N N . HIS A 1 100 ? -42.255 9.701 36.929 1.00 86.94 100 HIS A N 1
ATOM 769 C CA . HIS A 1 100 ? -42.647 8.301 36.932 1.00 86.94 100 HIS A CA 1
ATOM 770 C C . HIS A 1 100 ? -43.027 7.860 38.338 1.00 86.94 100 HIS A C 1
ATOM 772 O O . HIS A 1 100 ? -42.374 8.231 39.312 1.00 86.94 100 HIS A O 1
ATOM 778 N N . SER A 1 101 ? -44.055 7.027 38.468 1.00 90.12 101 SER A N 1
ATOM 779 C CA . SER A 1 101 ? -44.374 6.428 39.762 1.00 90.12 101 SER A CA 1
ATOM 780 C C . SER A 1 101 ? -43.277 5.449 40.187 1.00 90.12 101 SER A C 1
ATOM 782 O O . SER A 1 101 ? -42.845 4.605 39.400 1.00 90.12 101 SER A O 1
ATOM 784 N N . ALA A 1 102 ? -42.835 5.521 41.444 1.00 91.44 102 ALA A N 1
ATOM 785 C CA . ALA A 1 102 ? -41.827 4.594 41.950 1.00 91.44 102 ALA A CA 1
ATOM 786 C C . ALA A 1 102 ? -42.351 3.148 42.000 1.00 91.44 102 ALA A C 1
ATOM 788 O O . ALA A 1 102 ? -41.574 2.224 41.763 1.00 91.44 102 ALA A O 1
ATOM 789 N N . ILE A 1 103 ? -43.653 2.939 42.259 1.00 91.38 103 ILE A N 1
ATOM 790 C CA . ILE A 1 103 ? -44.239 1.588 42.255 1.00 91.38 103 ILE A CA 1
ATOM 791 C C . ILE A 1 103 ? -44.214 0.978 40.851 1.00 91.38 103 ILE A C 1
ATOM 793 O O . ILE A 1 103 ? -43.828 -0.178 40.703 1.00 91.38 103 ILE A O 1
ATOM 797 N N . ASP A 1 104 ? -44.503 1.780 39.826 1.00 90.12 104 ASP A N 1
ATOM 798 C CA . ASP A 1 104 ? -44.503 1.351 38.428 1.00 90.12 104 ASP A CA 1
ATOM 799 C C . ASP A 1 104 ? -43.086 0.982 37.963 1.00 90.12 104 ASP A C 1
ATOM 801 O O . ASP A 1 104 ? -42.866 -0.086 37.397 1.00 90.12 104 ASP A O 1
ATOM 805 N N . ILE A 1 105 ? -42.081 1.791 38.323 1.00 91.25 105 ILE A N 1
ATOM 806 C CA . ILE A 1 105 ? -40.663 1.487 38.062 1.00 91.25 105 ILE A CA 1
ATOM 807 C C . ILE A 1 105 ? -40.223 0.197 38.771 1.00 91.25 105 ILE A C 1
ATOM 809 O O . ILE A 1 105 ? -39.470 -0.589 38.202 1.00 91.25 105 ILE A O 1
ATOM 813 N N . VAL A 1 106 ? -40.678 -0.066 40.000 1.00 91.19 106 VAL A N 1
ATOM 814 C CA . VAL A 1 106 ? -40.327 -1.304 40.718 1.00 91.19 106 VAL A CA 1
ATOM 815 C C . VAL A 1 106 ? -41.003 -2.538 40.118 1.00 91.19 106 VAL A C 1
ATOM 817 O O . VAL A 1 106 ? -40.373 -3.594 40.046 1.00 91.19 106 VAL A O 1
ATOM 820 N N . GLU A 1 107 ? -42.265 -2.432 39.704 1.00 89.94 107 GLU A N 1
ATOM 821 C CA . GLU A 1 107 ? -43.043 -3.562 39.184 1.00 89.94 107 GLU A CA 1
ATOM 822 C C . GLU A 1 107 ? -42.720 -3.869 37.721 1.00 89.94 107 GLU A C 1
ATOM 824 O O . GLU A 1 107 ? -42.495 -5.026 37.361 1.00 89.94 107 GLU A O 1
ATOM 829 N N . ASN A 1 108 ? -42.635 -2.831 36.892 1.00 89.75 108 ASN A N 1
ATOM 830 C CA . ASN A 1 108 ? -42.455 -2.947 35.449 1.00 89.75 108 ASN A CA 1
ATOM 831 C C . ASN A 1 108 ? -41.005 -2.692 34.997 1.00 89.75 108 ASN A C 1
ATOM 833 O O . ASN A 1 108 ? -40.680 -2.936 33.831 1.00 89.75 108 ASN A O 1
ATOM 837 N N . LYS A 1 109 ? -40.095 -2.286 35.898 1.00 89.94 109 LYS A N 1
ATOM 838 C CA . LYS A 1 109 ? -38.663 -2.056 35.617 1.00 89.94 109 LYS A CA 1
ATOM 839 C C . LYS A 1 109 ? -38.473 -1.160 34.383 1.00 89.94 109 LYS A C 1
ATOM 841 O O . LYS A 1 109 ? -39.116 -0.127 34.241 1.00 89.94 109 LYS A O 1
ATOM 846 N N . LEU A 1 110 ? -37.617 -1.579 33.450 1.00 85.25 110 LEU A N 1
ATOM 847 C CA . LEU A 1 110 ? -37.388 -0.927 32.161 1.00 85.25 110 LEU A CA 1
ATOM 848 C C . LEU A 1 110 ? -38.650 -0.759 31.314 1.00 85.25 110 LEU A C 1
ATOM 850 O O . LEU A 1 110 ? -38.669 0.116 30.458 1.00 85.25 110 LEU A O 1
ATOM 854 N N . ASN A 1 111 ? -39.687 -1.574 31.501 1.00 87.19 111 ASN A N 1
ATOM 855 C CA . ASN A 1 111 ? -40.924 -1.458 30.726 1.00 87.19 111 ASN A CA 1
ATOM 856 C C . ASN A 1 111 ? -41.830 -0.319 31.216 1.00 87.19 111 ASN A C 1
ATOM 858 O O . ASN A 1 111 ? -42.741 0.055 30.487 1.00 87.19 111 ASN A O 1
ATOM 862 N N . ALA A 1 112 ? -41.559 0.254 32.395 1.00 86.06 112 ALA A N 1
ATOM 863 C CA . ALA A 1 112 ? -42.231 1.463 32.881 1.00 86.06 112 ALA A CA 1
ATOM 864 C C . ALA A 1 112 ? -41.808 2.732 32.113 1.00 86.06 112 ALA A C 1
ATOM 866 O O . ALA A 1 112 ? -42.438 3.780 32.229 1.00 86.06 112 ALA A O 1
ATOM 867 N N . ILE A 1 113 ? -40.723 2.650 31.338 1.00 85.69 113 ILE A N 1
ATOM 868 C CA . ILE A 1 113 ? -40.175 3.757 30.554 1.00 85.69 113 ILE A CA 1
ATOM 869 C C . ILE A 1 113 ? -40.482 3.488 29.084 1.00 85.69 113 ILE A C 1
ATOM 871 O O . ILE A 1 113 ? -40.193 2.404 28.567 1.00 85.69 113 ILE A O 1
ATOM 875 N N . ASP A 1 114 ? -41.049 4.470 28.390 1.00 82.12 114 ASP A N 1
ATOM 876 C CA . ASP A 1 114 ? -41.309 4.344 26.962 1.00 82.12 114 ASP A CA 1
ATOM 877 C C . ASP A 1 114 ? -40.012 4.364 26.131 1.00 82.12 114 ASP A C 1
ATOM 879 O O . ASP A 1 114 ? -38.943 4.797 26.568 1.00 82.12 114 ASP A O 1
ATOM 883 N N . LYS A 1 115 ? -40.102 3.881 24.888 1.00 79.62 115 LYS A N 1
ATOM 884 C CA . LYS A 1 115 ? -38.943 3.765 23.994 1.00 79.62 115 LYS A CA 1
ATOM 885 C C . LYS A 1 115 ? -38.304 5.121 23.660 1.00 79.62 115 LYS A C 1
ATOM 887 O O . LYS A 1 115 ? -37.082 5.197 23.574 1.00 79.62 115 LYS A O 1
ATOM 892 N N . SER A 1 116 ? -39.100 6.179 23.488 1.00 77.06 116 SER A N 1
ATOM 893 C CA . SER A 1 116 ? -38.582 7.502 23.128 1.00 77.06 116 SER A CA 1
ATOM 894 C C . SER A 1 116 ? -37.788 8.134 24.267 1.00 77.06 116 SER A C 1
ATOM 896 O O . SER A 1 116 ? -36.855 8.889 23.987 1.00 77.06 116 SER A O 1
ATOM 898 N N . LEU A 1 117 ? -38.170 7.878 25.519 1.00 78.31 117 LEU A N 1
ATOM 899 C CA . LEU A 1 117 ? -37.434 8.355 26.682 1.00 78.31 117 LEU A CA 1
ATOM 900 C C . LEU A 1 117 ? -36.141 7.555 26.879 1.00 78.31 117 LEU A C 1
ATOM 902 O O . LEU A 1 117 ? -35.092 8.163 27.072 1.00 78.31 117 LEU A O 1
ATOM 906 N N . LYS A 1 118 ? -36.166 6.220 26.726 1.00 78.75 118 LYS A N 1
ATOM 907 C CA . LYS A 1 118 ? -34.958 5.370 26.842 1.00 78.75 118 LYS A CA 1
ATOM 908 C C . LYS A 1 118 ? -33.799 5.826 25.957 1.00 78.75 118 LYS A C 1
ATOM 910 O O . LYS A 1 118 ? -32.662 5.830 26.412 1.00 78.75 118 LYS A O 1
ATOM 915 N N . GLU A 1 119 ? -34.079 6.230 24.719 1.00 74.00 119 GLU A N 1
ATOM 916 C CA . GLU A 1 119 ? -33.056 6.688 23.764 1.00 74.00 119 GLU A CA 1
ATOM 917 C C . GLU A 1 119 ? -32.409 8.032 24.160 1.00 74.00 119 GLU A C 1
ATOM 919 O O . GLU A 1 119 ? -31.316 8.353 23.688 1.00 74.00 119 GLU A O 1
ATOM 924 N N . LYS A 1 120 ? -33.069 8.800 25.039 1.00 74.25 120 LYS A N 1
ATOM 925 C CA . LYS A 1 120 ? -32.630 10.115 25.532 1.00 74.25 120 LYS A CA 1
ATOM 926 C C . LYS A 1 120 ? -32.047 10.069 26.940 1.00 74.25 120 LYS A C 1
ATOM 928 O O . LYS A 1 120 ? -31.359 11.012 27.326 1.00 74.25 120 LYS A O 1
ATOM 933 N N . LEU A 1 121 ? -32.333 9.012 27.706 1.00 78.12 121 LEU A N 1
ATOM 934 C CA . LEU A 1 121 ? -31.797 8.866 29.051 1.00 78.12 121 LEU A CA 1
ATOM 935 C C . LEU A 1 121 ? -30.265 8.824 29.008 1.00 78.12 121 LEU A C 1
ATOM 937 O O . LEU A 1 121 ? -29.673 8.224 28.103 1.00 78.12 121 LEU A O 1
ATOM 941 N N . PRO A 1 122 ? -29.605 9.421 30.007 1.00 78.19 122 PRO A N 1
ATOM 942 C CA . PRO A 1 122 ? -28.201 9.157 30.215 1.00 78.19 122 PRO A CA 1
ATOM 943 C C . PRO A 1 122 ? -27.995 7.675 30.481 1.00 78.19 122 PRO A C 1
ATOM 945 O O . PRO A 1 122 ? -28.829 7.025 31.112 1.00 78.19 122 PRO A O 1
ATOM 948 N N . PHE A 1 123 ? -26.846 7.161 30.071 1.00 80.88 123 PHE A N 1
ATOM 949 C CA . PHE A 1 123 ? -26.464 5.798 30.380 1.00 80.88 123 PHE A CA 1
ATOM 950 C C . PHE A 1 123 ? -25.092 5.730 31.039 1.00 80.88 123 PHE A C 1
ATOM 952 O O . PHE A 1 123 ? -24.235 6.586 30.824 1.00 80.88 123 PHE A O 1
ATOM 959 N N . VAL A 1 124 ? -24.878 4.679 31.820 1.00 79.94 124 VAL A N 1
ATOM 960 C CA . VAL A 1 124 ? -23.552 4.213 32.224 1.00 79.94 124 VAL A CA 1
ATOM 961 C C . VAL A 1 124 ? -23.294 2.875 31.561 1.00 79.94 124 VAL A C 1
ATOM 963 O O . VAL A 1 124 ? -24.164 2.005 31.494 1.00 79.94 124 VAL A O 1
ATOM 966 N N . GLY A 1 125 ? -22.092 2.745 31.015 1.00 77.50 125 GLY A N 1
ATOM 967 C CA . GLY A 1 125 ? -21.667 1.523 30.357 1.00 77.50 125 GLY A CA 1
ATOM 968 C C . GLY A 1 125 ? -20.919 0.633 31.333 1.00 77.50 125 GLY A C 1
ATOM 969 O O . GLY A 1 125 ? -19.914 1.079 31.891 1.00 77.50 125 GLY A O 1
ATOM 970 N N . ASN A 1 126 ? -21.356 -0.617 31.476 1.00 77.50 126 ASN A N 1
ATOM 971 C CA . ASN A 1 126 ? -20.545 -1.678 32.067 1.00 77.50 126 ASN A CA 1
ATOM 972 C C . ASN A 1 126 ? -19.579 -2.153 30.987 1.00 77.50 126 ASN A C 1
ATOM 974 O O . ASN A 1 126 ? -20.031 -2.788 30.033 1.00 77.50 126 ASN A O 1
ATOM 978 N N . ASN A 1 127 ? -18.291 -1.816 31.080 1.00 73.81 127 ASN A N 1
ATOM 979 C CA . ASN A 1 127 ? -17.314 -2.278 30.093 1.00 73.81 127 ASN A CA 1
ATOM 980 C C . ASN A 1 127 ? -16.090 -2.949 30.685 1.00 73.81 127 ASN A C 1
ATOM 982 O O . ASN A 1 127 ? -15.723 -2.773 31.840 1.00 73.81 127 ASN A O 1
ATOM 986 N N . TYR A 1 128 ? -15.465 -3.719 29.804 1.00 77.62 128 TYR A N 1
ATOM 987 C CA . TYR A 1 128 ? -14.099 -4.193 29.897 1.00 77.62 128 TYR A CA 1
ATOM 988 C C . TYR A 1 128 ? -13.307 -3.631 28.705 1.00 77.62 128 TYR A C 1
ATOM 990 O O . TYR A 1 128 ? -13.884 -3.238 27.680 1.00 77.62 128 TYR A O 1
ATOM 998 N N . GLU A 1 129 ? -11.978 -3.624 28.811 1.00 84.38 129 GLU A N 1
ATOM 999 C CA . GLU A 1 129 ? -11.090 -3.163 27.737 1.00 84.38 129 GLU A CA 1
ATOM 1000 C C . GLU A 1 129 ? -10.297 -4.335 27.143 1.00 84.38 129 GLU A C 1
ATOM 1002 O O . GLU A 1 129 ? -9.486 -4.964 27.831 1.00 84.38 129 GLU A O 1
ATOM 1007 N N . LYS A 1 130 ? -10.505 -4.612 25.847 1.00 86.75 130 LYS A N 1
ATOM 1008 C CA . LYS A 1 130 ? -9.724 -5.595 25.074 1.00 86.75 130 LYS A CA 1
ATOM 1009 C C . LYS A 1 130 ? -8.921 -4.885 23.989 1.00 86.75 130 LYS A C 1
ATOM 1011 O O . LYS A 1 130 ? -9.459 -4.075 23.236 1.00 86.75 130 LYS A O 1
ATOM 1016 N N . ARG A 1 131 ? -7.635 -5.217 23.882 1.00 87.00 131 ARG A N 1
ATOM 1017 C CA . ARG A 1 131 ? -6.722 -4.642 22.885 1.00 87.00 131 ARG A CA 1
ATOM 1018 C C . ARG A 1 131 ? -6.270 -5.703 21.902 1.00 87.00 131 ARG A C 1
ATOM 1020 O O . ARG A 1 131 ? -5.722 -6.720 22.311 1.00 87.00 131 ARG A O 1
ATOM 1027 N N . PHE A 1 132 ? -6.449 -5.452 20.616 1.00 89.44 132 PHE A N 1
ATOM 1028 C CA . PHE A 1 132 ? -5.953 -6.298 19.543 1.00 89.44 132 PHE A CA 1
ATOM 1029 C C . PHE A 1 132 ? -4.659 -5.724 18.989 1.00 89.44 132 PHE A C 1
ATOM 1031 O O . PHE A 1 132 ? -4.587 -4.546 18.636 1.00 89.44 132 PHE A O 1
ATOM 1038 N N . TYR A 1 133 ? -3.637 -6.566 18.898 1.00 84.69 133 TYR A N 1
ATOM 1039 C CA . TYR A 1 133 ? -2.334 -6.187 18.385 1.00 84.69 133 TYR A CA 1
ATOM 1040 C C . TYR A 1 133 ? -2.082 -6.823 17.022 1.00 84.69 133 TYR A C 1
ATOM 1042 O O . TYR A 1 133 ? -1.915 -8.038 16.894 1.00 84.69 133 TYR A O 1
ATOM 1050 N N . PHE A 1 134 ? -2.025 -5.963 16.012 1.00 82.19 134 PHE A N 1
ATOM 1051 C CA . PHE A 1 134 ? -1.772 -6.309 14.619 1.00 82.19 134 PHE A CA 1
ATOM 1052 C C . PHE A 1 134 ? -0.297 -6.191 14.224 1.00 82.19 134 PHE A C 1
ATOM 1054 O O . PHE A 1 134 ? 0.042 -6.596 13.119 1.00 82.19 134 PHE A O 1
ATOM 1061 N N . GLY A 1 135 ? 0.562 -5.651 15.106 1.00 63.62 135 GLY A N 1
ATOM 1062 C CA . GLY A 1 135 ? 1.867 -5.017 14.837 1.00 63.62 135 GLY A CA 1
ATOM 1063 C C . GLY A 1 135 ? 2.941 -5.761 14.030 1.00 63.62 135 GLY A C 1
ATOM 1064 O O . GLY A 1 135 ? 4.009 -5.189 13.826 1.00 63.62 135 GLY A O 1
ATOM 1065 N N . ASN A 1 136 ? 2.644 -6.949 13.507 1.00 66.50 136 ASN A N 1
ATOM 1066 C CA . ASN A 1 136 ? 3.412 -7.657 12.491 1.00 66.50 136 ASN A CA 1
ATOM 1067 C C . ASN A 1 136 ? 2.741 -7.669 11.100 1.00 66.50 136 ASN A C 1
ATOM 1069 O O . ASN A 1 136 ? 2.866 -8.631 10.357 1.00 66.50 136 ASN A O 1
ATOM 1073 N N . GLY A 1 137 ? 1.980 -6.640 10.713 1.00 73.12 137 GLY A N 1
ATOM 1074 C CA . GLY A 1 137 ? 1.308 -6.653 9.404 1.00 73.12 137 GLY A CA 1
ATOM 1075 C C . GLY A 1 137 ? 0.297 -7.795 9.262 1.00 73.12 137 GLY A C 1
ATOM 1076 O O . GLY A 1 137 ? -0.013 -8.186 8.137 1.00 73.12 137 GLY A O 1
ATOM 1077 N N . ASN A 1 138 ? -0.169 -8.336 10.393 1.00 81.69 138 ASN A N 1
ATOM 1078 C CA . ASN A 1 138 ? -1.043 -9.497 10.433 1.00 81.69 138 ASN A CA 1
ATOM 1079 C C . ASN A 1 138 ? -2.411 -9.139 9.852 1.00 81.69 138 ASN A C 1
ATOM 1081 O O . ASN A 1 138 ? -2.875 -7.995 9.948 1.00 81.69 138 ASN A O 1
ATOM 1085 N N . SER A 1 139 ? -3.047 -10.133 9.251 1.00 89.19 139 SER A N 1
ATOM 1086 C CA . SER A 1 139 ? -4.361 -10.030 8.651 1.00 89.19 139 SER A CA 1
ATOM 1087 C C . SER A 1 139 ? -5.357 -10.928 9.373 1.00 89.19 139 SER A C 1
ATOM 1089 O O . SER A 1 139 ? -5.039 -12.009 9.869 1.00 89.19 139 SER A O 1
ATOM 1091 N N . VAL A 1 140 ? -6.592 -10.463 9.452 1.00 93.38 140 VAL A N 1
ATOM 1092 C CA . VAL A 1 140 ? -7.722 -11.247 9.942 1.00 93.38 140 VAL A CA 1
ATOM 1093 C C . VAL A 1 140 ? -8.885 -11.014 8.997 1.00 93.38 140 VAL A C 1
ATOM 1095 O O . VAL A 1 140 ? -9.080 -9.917 8.483 1.00 93.38 140 VAL A O 1
ATOM 1098 N N . LYS A 1 141 ? -9.646 -12.062 8.720 1.00 95.38 141 LYS A N 1
ATOM 1099 C CA . LYS A 1 141 ? -10.841 -11.960 7.898 1.00 95.38 141 LYS A CA 1
ATOM 1100 C C . LYS A 1 141 ? -11.978 -11.418 8.757 1.00 95.38 141 LYS A C 1
ATOM 1102 O O . LYS A 1 141 ? -12.272 -10.234 8.674 1.00 95.38 141 LYS A O 1
ATOM 1107 N N . ASP A 1 142 ? -12.537 -12.237 9.641 1.00 97.19 142 ASP A N 1
ATOM 1108 C CA . ASP A 1 142 ? -13.606 -11.818 10.550 1.00 97.19 142 ASP A CA 1
ATOM 1109 C C . ASP A 1 142 ? -13.122 -11.739 12.014 1.00 97.19 142 ASP A C 1
ATOM 1111 O O . ASP A 1 142 ? -12.372 -12.600 12.472 1.00 97.19 142 ASP A O 1
ATOM 1115 N N . ILE A 1 143 ? -13.583 -10.734 12.763 1.00 97.25 143 ILE A N 1
ATOM 1116 C CA . ILE A 1 143 ? -13.480 -10.612 14.225 1.00 97.25 143 ILE A CA 1
ATOM 1117 C C . ILE A 1 143 ? -14.905 -10.604 14.770 1.00 97.25 143 ILE A C 1
ATOM 1119 O O . ILE A 1 143 ? -15.606 -9.607 14.622 1.00 97.25 143 ILE A O 1
ATOM 1123 N N . ILE A 1 144 ? -15.343 -11.704 15.381 1.00 96.62 144 ILE A N 1
ATOM 1124 C CA . ILE A 1 144 ? -16.747 -11.880 15.776 1.00 96.62 144 ILE A CA 1
ATOM 1125 C C . ILE A 1 144 ? -16.839 -12.236 17.256 1.00 96.62 144 ILE A C 1
ATOM 1127 O O . ILE A 1 144 ? -16.382 -13.299 17.680 1.00 96.62 144 ILE A O 1
ATOM 1131 N N . PHE A 1 145 ? -17.486 -11.373 18.030 1.00 93.38 145 PHE A N 1
ATOM 1132 C CA . PHE A 1 145 ? -17.865 -11.642 19.413 1.00 93.38 145 PHE A CA 1
ATOM 1133 C C . PHE A 1 145 ? -19.189 -12.414 19.460 1.00 93.38 145 PHE A C 1
ATOM 1135 O O . PHE A 1 145 ? -20.144 -12.081 18.761 1.00 93.38 145 PHE A O 1
ATOM 1142 N N . LYS A 1 146 ? -19.256 -13.468 20.278 1.00 92.19 146 LYS A N 1
ATOM 1143 C CA . LYS A 1 146 ? -20.460 -14.297 20.452 1.00 92.19 146 LYS A CA 1
ATOM 1144 C C . LYS A 1 146 ? -20.688 -14.627 21.916 1.00 92.19 146 LYS A C 1
ATOM 1146 O O . LYS A 1 146 ? -19.750 -15.036 22.593 1.00 92.19 146 LYS A O 1
ATOM 1151 N N . LYS A 1 147 ? -21.939 -14.550 22.376 1.00 89.00 147 LYS A N 1
ATOM 1152 C CA . LYS A 1 147 ? -22.331 -15.063 23.698 1.00 89.00 147 LYS A CA 1
ATOM 1153 C C . LYS A 1 147 ? -22.014 -16.561 23.805 1.00 89.00 147 LYS A C 1
ATOM 1155 O O . LYS A 1 147 ? -22.056 -17.265 22.796 1.00 89.00 147 LYS A O 1
ATOM 1160 N N . SER A 1 148 ? -21.720 -17.045 25.013 1.00 89.00 148 SER A N 1
ATOM 1161 C CA . SER A 1 148 ? -21.188 -18.398 25.261 1.00 89.00 148 SER A CA 1
ATOM 1162 C C . SER A 1 148 ? -21.930 -19.533 24.542 1.00 89.00 148 SER A C 1
ATOM 1164 O O . SER A 1 148 ? -21.289 -20.361 23.895 1.00 89.00 148 SER A O 1
ATOM 1166 N N . ASP A 1 149 ? -23.265 -19.561 24.575 1.00 89.00 149 ASP A N 1
ATOM 1167 C CA . ASP A 1 149 ? -24.041 -20.630 23.925 1.00 89.00 149 ASP A CA 1
ATOM 1168 C C . ASP A 1 149 ? -23.842 -20.659 22.403 1.00 89.00 149 ASP A C 1
ATOM 1170 O O . ASP A 1 149 ? -23.667 -21.722 21.799 1.00 89.00 149 ASP A O 1
ATOM 1174 N N . ASP A 1 150 ? -23.840 -19.490 21.766 1.00 91.12 150 ASP A N 1
ATOM 1175 C CA . ASP A 1 150 ? -23.665 -19.371 20.321 1.00 91.12 150 ASP A CA 1
ATOM 1176 C C . ASP A 1 150 ? -22.203 -19.501 19.903 1.00 91.12 150 ASP A C 1
ATOM 1178 O O . ASP A 1 150 ? -21.919 -20.007 18.812 1.00 91.12 150 ASP A O 1
ATOM 1182 N N . TYR A 1 151 ? -21.274 -19.085 20.764 1.00 92.69 151 TYR A N 1
ATOM 1183 C CA . TYR A 1 151 ? -19.848 -19.331 20.604 1.00 92.69 151 TYR A CA 1
ATOM 1184 C C . TYR A 1 151 ? -19.573 -20.836 20.544 1.00 92.69 151 TYR A C 1
ATOM 1186 O O . TYR A 1 151 ? -19.034 -21.310 19.545 1.00 92.69 151 TYR A O 1
ATOM 1194 N N . ASN A 1 152 ? -20.048 -21.599 21.534 1.00 92.19 152 ASN A N 1
ATOM 1195 C CA . ASN A 1 152 ? -19.843 -23.046 21.611 1.00 92.19 152 ASN A CA 1
ATOM 1196 C C . ASN A 1 152 ? -20.421 -23.773 20.387 1.00 92.19 152 ASN A C 1
ATOM 1198 O O . ASN A 1 152 ? -19.702 -24.517 19.720 1.00 92.19 152 ASN A O 1
ATOM 1202 N N . LYS A 1 153 ? -21.668 -23.467 19.996 1.00 94.00 153 LYS A N 1
ATOM 1203 C CA . LYS A 1 153 ? -22.278 -24.015 18.766 1.00 94.00 153 LYS A CA 1
ATOM 1204 C C . LYS A 1 153 ? -21.486 -23.662 17.504 1.00 94.00 153 LYS A C 1
ATOM 1206 O O . LYS A 1 153 ? -21.450 -24.439 16.551 1.00 94.00 153 LYS A O 1
ATOM 1211 N N . THR A 1 154 ? -20.906 -22.462 17.447 1.00 93.06 154 THR A N 1
ATOM 1212 C CA . THR A 1 154 ? -20.103 -22.016 16.299 1.00 93.06 154 THR A CA 1
ATOM 1213 C C . THR A 1 154 ? -18.781 -22.782 16.243 1.00 93.06 154 THR A C 1
ATOM 1215 O O . THR A 1 154 ? -18.417 -23.287 15.182 1.00 93.06 154 THR A O 1
ATOM 1218 N N . VAL A 1 155 ? -18.099 -22.923 17.380 1.00 92.56 155 VAL A N 1
ATOM 1219 C CA . VAL A 1 155 ? -16.845 -23.674 17.503 1.00 92.56 155 VAL A CA 1
ATOM 1220 C C . VAL A 1 155 ? -17.038 -25.144 17.127 1.00 92.56 155 VAL A C 1
ATOM 1222 O O . VAL A 1 155 ? -16.250 -25.670 16.342 1.00 92.56 155 VAL A O 1
ATOM 1225 N N . GLU A 1 156 ? -18.104 -25.793 17.605 1.00 93.38 156 GLU A N 1
ATOM 1226 C CA . GLU A 1 156 ? -18.442 -27.177 17.238 1.00 93.38 156 GLU A CA 1
ATOM 1227 C C . GLU A 1 156 ? -18.602 -27.339 15.722 1.00 93.38 156 GLU A C 1
ATOM 1229 O O . GLU A 1 156 ? -17.914 -28.154 15.110 1.00 93.38 156 GLU A O 1
ATOM 1234 N N . LYS A 1 157 ? -19.396 -26.476 15.076 1.00 93.19 157 LYS A N 1
ATOM 1235 C CA . LYS A 1 157 ? -19.569 -26.504 13.613 1.00 93.19 157 LYS A CA 1
ATOM 1236 C C . LYS A 1 157 ? -18.257 -26.306 12.851 1.00 93.19 157 LYS A C 1
ATOM 1238 O O . LYS A 1 157 ? -18.044 -26.912 11.801 1.00 93.19 157 LYS A O 1
ATOM 1243 N N . ILE A 1 158 ? -17.370 -25.434 13.334 1.00 92.62 158 ILE A N 1
ATOM 1244 C CA . ILE A 1 158 ? -16.072 -25.197 12.688 1.00 92.62 158 ILE A CA 1
ATOM 1245 C C . ILE A 1 158 ? -15.155 -26.421 12.830 1.00 92.62 158 ILE A C 1
ATOM 1247 O O . ILE A 1 158 ? -14.436 -26.764 11.881 1.00 92.62 158 ILE A O 1
ATOM 1251 N N . ARG A 1 159 ? -15.196 -27.091 13.988 1.00 92.31 159 ARG A N 1
ATOM 1252 C CA . ARG A 1 159 ? -14.485 -28.352 14.239 1.00 92.31 159 ARG A CA 1
ATOM 1253 C C . ARG A 1 159 ? -14.986 -29.467 13.329 1.00 92.31 159 ARG A C 1
ATOM 1255 O O . ARG A 1 159 ? -14.157 -30.116 12.689 1.00 92.31 159 ARG A O 1
ATOM 1262 N N . ASP A 1 160 ? -16.301 -29.611 13.179 1.00 93.56 160 ASP A N 1
ATOM 1263 C CA . ASP A 1 160 ? -16.921 -30.589 12.273 1.00 93.56 160 ASP A CA 1
ATOM 1264 C C . ASP A 1 160 ? -16.463 -30.386 10.820 1.00 93.56 160 ASP A C 1
ATOM 1266 O O . ASP A 1 160 ? -16.122 -31.339 10.114 1.00 93.56 160 ASP A O 1
ATOM 1270 N N . ASN A 1 161 ? -16.332 -29.125 10.400 1.00 92.38 161 ASN A N 1
ATOM 1271 C CA . ASN A 1 161 ? -15.830 -28.743 9.078 1.00 92.38 161 ASN A CA 1
ATOM 1272 C C . ASN A 1 161 ? -14.294 -28.774 8.949 1.00 92.38 161 ASN A C 1
ATOM 1274 O O . ASN A 1 161 ? -13.753 -28.388 7.912 1.00 92.38 161 ASN A O 1
ATOM 1278 N N . LYS A 1 162 ? -13.562 -29.221 9.980 1.00 91.62 162 LYS A N 1
ATOM 1279 C CA . LYS A 1 162 ? -12.088 -29.323 10.007 1.00 91.62 162 LYS A CA 1
ATOM 1280 C C . LYS A 1 162 ? -11.358 -28.006 9.703 1.00 91.62 162 LYS A C 1
ATOM 1282 O O . LYS A 1 162 ? -10.228 -28.024 9.194 1.00 91.62 162 LYS A O 1
ATOM 1287 N N . ASN A 1 163 ? -11.968 -26.869 10.037 1.00 91.69 163 ASN A N 1
ATOM 1288 C CA . ASN A 1 163 ? -11.428 -25.532 9.766 1.00 91.69 163 ASN A CA 1
ATOM 1289 C C . ASN A 1 163 ? -10.784 -24.866 11.008 1.00 91.69 163 ASN A C 1
ATOM 1291 O O . ASN A 1 163 ? -10.400 -23.701 10.971 1.00 91.69 163 ASN A O 1
ATOM 1295 N N . GLU A 1 164 ? -10.607 -25.608 12.105 1.00 91.62 164 GLU A N 1
ATOM 1296 C CA . GLU A 1 164 ? -9.865 -25.148 13.288 1.00 91.62 164 GLU A CA 1
ATOM 1297 C C . GLU A 1 164 ? -8.370 -24.935 12.982 1.00 91.62 164 GLU A C 1
ATOM 1299 O O . GLU A 1 164 ? -7.708 -25.816 12.421 1.00 91.62 164 GLU A O 1
ATOM 1304 N N . LYS A 1 165 ? -7.826 -23.788 13.408 1.00 90.31 165 LYS A N 1
ATOM 1305 C CA . LYS A 1 165 ? -6.382 -23.512 13.455 1.00 90.31 165 LYS A CA 1
ATOM 1306 C C . LYS A 1 165 ? -5.879 -23.615 14.900 1.00 90.31 165 LYS A C 1
ATOM 1308 O O . LYS A 1 165 ? -5.080 -24.507 15.198 1.00 90.31 165 LYS A O 1
ATOM 1313 N N . TYR A 1 166 ? -6.400 -22.768 15.794 1.00 89.88 166 TYR A N 1
ATOM 1314 C CA . TYR A 1 166 ? -6.045 -22.736 17.220 1.00 89.88 166 TYR A CA 1
ATOM 1315 C C . TYR A 1 166 ? -7.258 -22.415 18.103 1.00 89.88 166 TYR A C 1
ATOM 1317 O O . TYR A 1 166 ? -8.067 -21.566 17.746 1.00 89.88 166 TYR A O 1
ATOM 1325 N N . SER A 1 167 ? -7.332 -23.043 19.278 1.00 88.62 167 SER A N 1
ATOM 1326 C CA . SER A 1 167 ? -8.270 -22.715 20.359 1.00 88.62 167 SER A CA 1
ATOM 1327 C C . SER A 1 167 ? -7.451 -22.247 21.557 1.00 88.62 167 SER A C 1
ATOM 1329 O O . SER A 1 167 ? -6.564 -22.973 22.006 1.00 88.62 167 SER A O 1
ATOM 1331 N N . ILE A 1 168 ? -7.686 -21.023 22.021 1.00 86.38 168 ILE A N 1
ATOM 1332 C CA . ILE A 1 168 ? -6.878 -20.368 23.050 1.00 86.38 168 ILE A CA 1
ATOM 1333 C C . ILE A 1 168 ? -7.791 -19.964 24.205 1.00 86.38 168 ILE A C 1
ATOM 1335 O O . ILE A 1 168 ? -8.605 -19.051 24.087 1.00 86.38 168 ILE A O 1
ATOM 1339 N N . GLU A 1 169 ? -7.641 -20.662 25.328 1.00 81.06 169 GLU A N 1
ATOM 1340 C CA . GLU A 1 169 ? -8.444 -20.471 26.546 1.00 81.06 169 GLU A CA 1
ATOM 1341 C C . GLU A 1 169 ? -7.696 -19.679 27.633 1.00 81.06 169 GLU A C 1
ATOM 1343 O O . GLU A 1 169 ? -8.244 -19.353 28.687 1.00 81.06 169 GLU A O 1
ATOM 1348 N N . GLY A 1 170 ? -6.416 -19.393 27.408 1.00 78.62 170 GLY A N 1
ATOM 1349 C CA . GLY A 1 170 ? -5.520 -18.814 28.395 1.00 78.62 170 GLY A CA 1
ATOM 1350 C C . GLY A 1 170 ? -4.236 -18.299 27.771 1.00 78.62 170 GLY A C 1
ATOM 1351 O O . GLY A 1 170 ? -4.012 -18.414 26.565 1.00 78.62 170 GLY A O 1
ATOM 1352 N N . VAL A 1 171 ? -3.389 -17.710 28.607 1.00 78.62 171 VAL A N 1
ATOM 1353 C CA . VAL A 1 171 ? -2.120 -17.113 28.185 1.00 78.62 171 VAL A CA 1
ATOM 1354 C C . VAL A 1 171 ? -1.005 -17.547 29.119 1.00 78.62 171 VAL A C 1
ATOM 1356 O O . VAL A 1 171 ? -1.227 -17.826 30.297 1.00 78.62 171 VAL A O 1
ATOM 1359 N N . TYR A 1 172 ? 0.215 -17.579 28.593 1.00 80.06 172 TYR A N 1
ATOM 1360 C CA . TYR A 1 172 ? 1.390 -17.642 29.447 1.00 80.06 172 TYR A CA 1
ATOM 1361 C C . TYR A 1 172 ? 1.541 -16.320 30.199 1.00 80.06 172 TYR A C 1
ATOM 1363 O O . TYR A 1 172 ? 1.541 -15.258 29.584 1.00 80.06 172 TYR A O 1
ATOM 1371 N N . THR A 1 173 ? 1.670 -16.377 31.517 1.00 75.31 173 THR A N 1
ATOM 1372 C CA . THR A 1 173 ? 1.959 -15.230 32.379 1.00 75.31 173 THR A CA 1
ATOM 1373 C C . THR A 1 173 ? 3.336 -15.415 32.990 1.00 75.31 173 THR A C 1
ATOM 1375 O O . THR A 1 173 ? 3.749 -16.528 33.309 1.00 75.31 173 THR A O 1
ATOM 1378 N N . ASN A 1 174 ? 4.079 -14.319 33.122 1.00 76.50 174 ASN A N 1
ATOM 1379 C CA . ASN A 1 174 ? 5.313 -14.340 33.892 1.00 76.50 174 ASN A CA 1
ATOM 1380 C C . ASN A 1 174 ? 4.951 -14.364 35.386 1.00 76.50 174 ASN A C 1
ATOM 1382 O O . ASN A 1 174 ? 4.068 -13.613 35.810 1.00 76.50 174 ASN A O 1
ATOM 1386 N N . ILE A 1 175 ? 5.624 -15.202 36.176 1.00 75.75 175 ILE A N 1
ATOM 1387 C CA . ILE A 1 175 ? 5.392 -15.297 37.626 1.00 75.75 175 ILE A CA 1
ATOM 1388 C C . ILE A 1 175 ? 5.808 -14.023 38.388 1.00 75.75 175 ILE A C 1
ATOM 1390 O O . ILE A 1 175 ? 5.438 -13.852 39.546 1.00 75.75 175 ILE A O 1
ATOM 1394 N N . ASN A 1 176 ? 6.510 -13.091 37.735 1.00 67.69 176 ASN A N 1
ATOM 1395 C CA . ASN A 1 176 ? 6.930 -11.797 38.284 1.00 67.69 176 ASN A CA 1
ATOM 1396 C C . ASN A 1 176 ? 5.733 -10.823 38.369 1.00 67.69 176 ASN A C 1
ATOM 1398 O O . ASN A 1 176 ? 5.687 -9.809 37.672 1.00 67.69 176 ASN A O 1
ATOM 1402 N N . LYS A 1 177 ? 4.716 -11.118 39.185 1.00 52.88 177 LYS A N 1
ATOM 1403 C CA . LYS A 1 177 ? 3.560 -10.229 39.393 1.00 52.88 177 LYS A CA 1
ATOM 1404 C C . LYS A 1 177 ? 3.875 -9.225 40.513 1.00 52.88 177 LYS A C 1
ATOM 1406 O O . LYS A 1 177 ? 3.799 -9.603 41.673 1.00 52.88 177 LYS A O 1
ATOM 1411 N N . THR A 1 178 ? 4.246 -7.979 40.166 1.00 43.47 178 THR A N 1
ATOM 1412 C CA . THR A 1 178 ? 3.843 -6.661 40.755 1.00 43.47 178 THR A CA 1
ATOM 1413 C C . THR A 1 178 ? 4.857 -5.557 40.370 1.00 43.47 178 THR A C 1
ATOM 1415 O O . THR A 1 178 ? 6.052 -5.665 40.621 1.00 43.47 178 THR A O 1
ATOM 1418 N N . LEU A 1 179 ? 4.371 -4.453 39.792 1.00 43.25 179 LEU A N 1
ATOM 1419 C CA . LEU A 1 179 ? 5.132 -3.384 39.117 1.00 43.25 179 LEU A CA 1
ATOM 1420 C C . LEU A 1 179 ? 5.703 -2.264 40.022 1.00 43.25 179 LEU A C 1
ATOM 1422 O O . LEU A 1 179 ? 5.852 -1.143 39.549 1.00 43.25 179 LEU A O 1
ATOM 1426 N N . ASN A 1 180 ? 6.036 -2.510 41.298 1.00 38.50 180 ASN A N 1
ATOM 1427 C CA . ASN A 1 180 ? 6.330 -1.392 42.220 1.00 38.50 180 ASN A CA 1
ATOM 1428 C C . ASN A 1 180 ? 7.746 -1.254 42.811 1.00 38.50 180 ASN A C 1
ATOM 1430 O O . ASN A 1 180 ? 7.980 -0.226 43.444 1.00 38.50 180 ASN A O 1
ATOM 1434 N N . LYS A 1 181 ? 8.717 -2.161 42.598 1.00 38.06 181 LYS A N 1
ATOM 1435 C CA . LYS A 1 181 ? 10.133 -1.953 43.016 1.00 38.06 181 LYS A CA 1
ATOM 1436 C C . LYS A 1 181 ? 11.123 -2.685 42.093 1.00 38.06 181 LYS A C 1
ATOM 1438 O O . LYS A 1 181 ? 10.849 -3.794 41.649 1.00 38.06 181 LYS A O 1
ATOM 1443 N N . SER A 1 182 ? 12.273 -2.078 41.776 1.00 51.12 182 SER A N 1
ATOM 1444 C CA . SER A 1 182 ? 13.146 -2.516 40.666 1.00 51.12 182 SER A CA 1
ATOM 1445 C C . SER A 1 182 ? 14.075 -3.715 40.942 1.00 51.12 182 SER A C 1
ATOM 1447 O O . SER A 1 182 ? 14.797 -4.099 40.027 1.00 51.12 182 SER A O 1
ATOM 1449 N N . TYR A 1 183 ? 14.075 -4.316 42.141 1.00 42.09 183 TYR A N 1
ATOM 1450 C CA . TYR A 1 183 ? 14.894 -5.508 42.462 1.00 42.09 183 TYR A CA 1
ATOM 1451 C C . TYR A 1 183 ? 14.095 -6.814 42.541 1.00 42.09 183 TYR A C 1
ATOM 1453 O O . TYR A 1 183 ? 14.510 -7.805 41.940 1.00 42.09 183 TYR A O 1
ATOM 1461 N N . ASP A 1 184 ? 12.914 -6.801 43.168 1.00 48.50 184 ASP A N 1
ATOM 1462 C CA . ASP A 1 184 ? 12.055 -7.993 43.338 1.00 48.50 184 ASP A CA 1
ATOM 1463 C C . ASP A 1 184 ? 11.523 -8.570 42.010 1.00 48.50 184 ASP A C 1
ATOM 1465 O O . ASP A 1 184 ? 10.958 -9.658 41.961 1.00 48.50 184 ASP A O 1
ATOM 1469 N N . THR A 1 185 ? 11.702 -7.853 40.898 1.00 59.75 185 THR A N 1
ATOM 1470 C CA . THR A 1 185 ? 11.154 -8.220 39.582 1.00 59.75 185 THR A CA 1
ATOM 1471 C C . THR A 1 185 ? 12.119 -9.011 38.702 1.00 59.75 185 THR A C 1
ATOM 1473 O O . THR A 1 185 ? 11.684 -9.587 37.705 1.00 59.75 185 THR A O 1
ATOM 1476 N N . ALA A 1 186 ? 13.414 -9.051 39.033 1.00 65.50 186 ALA A N 1
ATOM 1477 C CA . ALA A 1 186 ? 14.410 -9.799 38.265 1.00 65.50 186 ALA A CA 1
ATOM 1478 C C . ALA A 1 186 ? 14.532 -11.258 38.728 1.00 65.50 186 ALA A C 1
ATOM 1480 O O . ALA A 1 186 ? 14.786 -12.119 37.892 1.00 65.50 186 ALA A O 1
ATOM 1481 N N . ASN A 1 187 ? 14.334 -11.525 40.025 1.00 76.62 187 ASN A N 1
ATOM 1482 C CA . ASN A 1 187 ? 14.556 -12.826 40.664 1.00 76.62 187 ASN A CA 1
ATOM 1483 C C . ASN A 1 187 ? 13.395 -13.227 41.606 1.00 76.62 187 ASN A C 1
ATOM 1485 O O . ASN A 1 187 ? 13.621 -13.402 42.799 1.00 76.62 187 ASN A O 1
ATOM 1489 N N . PRO A 1 188 ? 12.157 -13.383 41.102 1.00 75.06 188 PRO A N 1
ATOM 1490 C CA . PRO A 1 188 ? 10.967 -13.834 41.853 1.00 75.06 188 PRO A CA 1
ATOM 1491 C C . PRO A 1 188 ? 11.143 -15.074 42.740 1.00 75.06 188 PRO A C 1
ATOM 1493 O O . PRO A 1 188 ? 10.330 -15.300 43.624 1.00 75.06 188 PRO A O 1
ATOM 1496 N N . LEU A 1 189 ? 12.117 -15.939 42.442 1.00 82.44 189 LEU A N 1
ATOM 1497 C CA . LEU A 1 189 ? 12.336 -17.199 43.154 1.00 82.44 189 LEU A CA 1
ATOM 1498 C C . LEU A 1 189 ? 13.434 -17.091 44.221 1.00 82.44 189 LEU A C 1
ATOM 1500 O O . LEU A 1 189 ? 13.848 -18.118 44.764 1.00 82.44 189 LEU A O 1
ATOM 1504 N N . ASP A 1 190 ? 13.943 -15.878 44.467 1.00 83.69 190 ASP A N 1
ATOM 1505 C CA . ASP A 1 190 ? 15.022 -15.586 45.413 1.00 83.69 190 ASP A CA 1
ATOM 1506 C C . ASP A 1 190 ? 16.236 -16.512 45.240 1.00 83.69 190 ASP A C 1
ATOM 1508 O O . ASP A 1 190 ? 16.846 -16.974 46.206 1.00 83.69 190 ASP A O 1
ATOM 1512 N N . ILE A 1 191 ? 16.602 -16.824 43.990 1.00 86.38 191 ILE A N 1
ATOM 1513 C CA . ILE A 1 191 ? 17.734 -17.710 43.700 1.00 86.38 191 ILE A CA 1
ATOM 1514 C C . ILE A 1 191 ? 19.029 -16.960 44.031 1.00 86.38 191 ILE A C 1
ATOM 1516 O O . ILE A 1 191 ? 19.370 -16.002 43.332 1.00 86.38 191 ILE A O 1
ATOM 1520 N N . PRO A 1 192 ? 19.807 -17.367 45.048 1.00 88.88 192 PRO A N 1
ATOM 1521 C CA . PRO A 1 192 ? 21.035 -16.660 45.367 1.00 88.88 192 PRO A CA 1
ATOM 1522 C C . PRO A 1 192 ? 22.069 -16.867 44.252 1.00 88.88 192 PRO A C 1
ATOM 1524 O O . PRO A 1 192 ? 22.180 -17.951 43.679 1.00 88.88 192 PRO A O 1
ATOM 1527 N N . MET A 1 193 ? 22.907 -15.856 43.992 1.00 85.38 193 MET A N 1
ATOM 1528 C CA . MET A 1 193 ? 23.991 -15.953 42.996 1.00 85.38 193 MET A CA 1
ATOM 1529 C C . MET A 1 193 ? 24.940 -17.134 43.248 1.00 85.38 193 MET A C 1
ATOM 1531 O O . MET A 1 193 ? 25.513 -17.684 42.307 1.00 85.38 193 MET A O 1
ATOM 1535 N N . LYS A 1 194 ? 25.078 -17.556 44.512 1.00 88.75 194 LYS A N 1
ATOM 1536 C CA . LYS A 1 194 ? 25.785 -18.784 44.888 1.00 88.75 194 LYS A CA 1
ATOM 1537 C C . LYS A 1 194 ? 25.146 -20.020 44.247 1.00 88.75 194 LYS A C 1
ATOM 1539 O O . LYS A 1 194 ? 25.834 -20.769 43.559 1.00 88.75 194 LYS A O 1
ATOM 1544 N N . ASP A 1 195 ? 23.839 -20.195 44.418 1.00 88.75 195 ASP A N 1
ATOM 1545 C CA . ASP A 1 195 ? 23.108 -21.328 43.851 1.00 88.75 195 ASP A CA 1
ATOM 1546 C C . ASP A 1 195 ? 23.082 -21.266 42.323 1.00 88.75 195 ASP A C 1
ATOM 1548 O O . ASP A 1 195 ? 23.200 -22.305 41.680 1.00 88.75 195 ASP A O 1
ATOM 1552 N N . TYR A 1 196 ? 23.024 -20.073 41.719 1.00 85.75 196 TYR A N 1
ATOM 1553 C CA . TYR A 1 196 ? 23.179 -19.949 40.268 1.00 85.75 196 TYR A CA 1
ATOM 1554 C C . TYR A 1 196 ? 24.517 -20.515 39.786 1.00 85.75 196 TYR A C 1
ATOM 1556 O O . TYR A 1 196 ? 24.543 -21.335 38.870 1.00 85.75 196 TYR A O 1
ATOM 1564 N N . ARG A 1 197 ? 25.629 -20.142 40.428 1.00 82.44 197 ARG A N 1
ATOM 1565 C CA . ARG A 1 197 ? 26.967 -20.625 40.049 1.00 82.44 197 ARG A CA 1
ATOM 1566 C C . ARG A 1 197 ? 27.157 -22.122 40.331 1.00 82.44 197 ARG A C 1
ATOM 1568 O O . ARG A 1 197 ? 27.821 -22.801 39.556 1.00 82.44 197 ARG A O 1
ATOM 1575 N N . GLU A 1 198 ? 26.586 -22.643 41.419 1.00 86.25 198 GLU A N 1
ATOM 1576 C CA . GLU A 1 198 ? 26.791 -24.034 41.858 1.00 86.25 198 GLU A CA 1
ATOM 1577 C C . GLU A 1 198 ? 25.811 -25.040 41.225 1.00 86.25 198 GLU A C 1
ATOM 1579 O O . GLU A 1 198 ? 26.197 -26.179 40.947 1.00 86.25 198 GLU A O 1
ATOM 1584 N N . LYS A 1 199 ? 24.552 -24.640 41.000 1.00 85.56 199 LYS A N 1
ATOM 1585 C CA . LYS A 1 199 ? 23.429 -25.532 40.650 1.00 85.56 199 LYS A CA 1
ATOM 1586 C C . LYS A 1 199 ? 22.790 -25.245 39.287 1.00 85.56 199 LYS A C 1
ATOM 1588 O O . LYS A 1 199 ? 22.039 -26.086 38.805 1.00 85.56 199 LYS A O 1
ATOM 1593 N N . ILE A 1 200 ? 23.077 -24.100 38.656 1.00 83.19 200 ILE A N 1
ATOM 1594 C CA . ILE A 1 200 ? 22.472 -23.707 37.368 1.00 83.19 200 ILE A CA 1
ATOM 1595 C C . ILE A 1 200 ? 23.531 -23.590 36.264 1.00 83.19 200 ILE A C 1
ATOM 1597 O O . ILE A 1 200 ? 23.420 -24.219 35.211 1.00 83.19 200 ILE A O 1
ATOM 1601 N N . GLN A 1 201 ? 24.584 -22.807 36.495 1.00 78.75 201 GLN A N 1
ATOM 1602 C CA . GLN A 1 201 ? 25.588 -22.478 35.489 1.00 78.75 201 GLN A CA 1
ATOM 1603 C C . GLN A 1 201 ? 26.374 -23.722 35.043 1.00 78.75 201 GLN A C 1
ATOM 1605 O O . GLN A 1 201 ? 27.054 -24.372 35.834 1.00 78.75 201 GLN A O 1
ATOM 1610 N N . GLY A 1 202 ? 26.295 -24.048 33.749 1.00 73.56 202 GLY A N 1
ATOM 1611 C CA . GLY A 1 202 ? 27.006 -25.188 33.156 1.00 73.56 202 GLY A CA 1
ATOM 1612 C C . GLY A 1 202 ? 26.453 -26.567 33.540 1.00 73.56 202 GLY A C 1
ATOM 1613 O O . GLY A 1 202 ? 27.102 -27.572 33.249 1.00 73.56 202 GLY A O 1
ATOM 1614 N N . LYS A 1 203 ? 25.280 -26.634 34.184 1.00 82.00 203 LYS A N 1
ATOM 1615 C CA . LYS A 1 203 ? 24.620 -27.892 34.560 1.00 82.00 203 LYS A CA 1
ATOM 1616 C C . LYS A 1 203 ? 23.690 -28.414 33.455 1.00 82.00 203 LYS A C 1
ATOM 1618 O O . LYS A 1 203 ? 23.153 -27.616 32.684 1.00 82.00 203 LYS A O 1
ATOM 1623 N N . PRO A 1 204 ? 23.468 -29.740 33.360 1.00 77.94 204 PRO A N 1
ATOM 1624 C CA . PRO A 1 204 ? 22.473 -30.312 32.455 1.00 77.94 204 PRO A CA 1
ATOM 1625 C C . PRO A 1 204 ? 21.063 -29.778 32.738 1.00 77.94 204 PRO A C 1
ATOM 1627 O O . PRO A 1 204 ? 20.679 -29.612 33.896 1.00 77.94 204 PRO A O 1
ATOM 1630 N N . LYS A 1 205 ? 20.257 -29.583 31.685 1.00 76.25 205 LYS A N 1
ATOM 1631 C CA . LYS A 1 205 ? 18.883 -29.046 31.771 1.00 76.25 205 LYS A CA 1
ATOM 1632 C C . LYS A 1 205 ? 18.011 -29.785 32.796 1.00 76.25 205 LYS A C 1
ATOM 1634 O O . LYS A 1 205 ? 17.224 -29.153 33.490 1.00 76.25 205 LYS A O 1
ATOM 1639 N N . GLU A 1 206 ? 18.187 -31.100 32.924 1.00 79.12 206 GLU A N 1
ATOM 1640 C CA . GLU A 1 206 ? 17.439 -31.926 33.879 1.00 79.12 206 GLU A CA 1
ATOM 1641 C C . GLU A 1 206 ? 17.783 -31.620 35.345 1.00 79.12 206 GLU A C 1
ATOM 1643 O O . GLU A 1 206 ? 16.896 -31.631 36.198 1.00 79.12 206 GLU A O 1
ATOM 1648 N N . GLU A 1 207 ? 19.055 -31.336 35.652 1.00 83.62 207 GLU A N 1
ATOM 1649 C CA . GLU A 1 207 ? 19.493 -30.950 37.002 1.00 83.62 207 GLU A CA 1
ATOM 1650 C C . GLU A 1 207 ? 18.957 -29.563 37.366 1.00 83.62 207 GLU A C 1
ATOM 1652 O O . GLU A 1 207 ? 18.426 -29.370 38.461 1.00 83.62 207 GLU A O 1
ATOM 1657 N N . VAL A 1 208 ? 19.011 -28.624 36.416 1.00 84.25 208 VAL A N 1
ATOM 1658 C CA . VAL A 1 208 ? 18.451 -27.275 36.584 1.00 84.25 208 VAL A CA 1
ATOM 1659 C C . VAL A 1 208 ? 16.937 -27.332 36.796 1.00 84.25 208 VAL A C 1
ATOM 1661 O O . VAL A 1 208 ? 16.412 -26.658 37.680 1.00 84.25 208 VAL A O 1
ATOM 1664 N N . ALA A 1 209 ? 16.228 -28.179 36.044 1.00 83.94 209 ALA A N 1
ATOM 1665 C CA . ALA A 1 209 ? 14.789 -28.369 36.191 1.00 83.94 209 ALA A CA 1
ATOM 1666 C C . ALA A 1 209 ? 14.408 -28.948 37.566 1.00 83.94 209 ALA A C 1
ATOM 1668 O O . ALA A 1 209 ? 13.427 -28.499 38.150 1.00 83.94 209 ALA A O 1
ATOM 1669 N N . LYS A 1 210 ? 15.188 -29.890 38.122 1.00 90.00 210 LYS A N 1
ATOM 1670 C CA . LYS A 1 210 ? 14.979 -30.397 39.495 1.00 90.00 210 LYS A CA 1
ATOM 1671 C C . LYS A 1 210 ? 15.105 -29.291 40.541 1.00 90.00 210 LYS A C 1
ATOM 1673 O O . LYS A 1 210 ? 14.250 -29.186 41.412 1.00 90.00 210 LYS A O 1
ATOM 1678 N N . TYR A 1 211 ? 16.132 -28.450 40.428 1.00 90.19 211 TYR A N 1
ATOM 1679 C CA . TYR A 1 211 ? 16.308 -27.312 41.331 1.00 90.19 211 TYR A CA 1
ATOM 1680 C C . TYR A 1 211 ? 15.159 -26.298 41.206 1.00 90.19 211 TYR A C 1
ATOM 1682 O O . TYR A 1 211 ? 14.598 -25.854 42.206 1.00 90.19 211 TYR A O 1
ATOM 1690 N N . LEU A 1 212 ? 14.754 -25.974 39.974 1.00 89.00 212 LEU A N 1
ATOM 1691 C CA . LEU A 1 212 ? 13.616 -25.091 39.717 1.00 89.00 212 LEU A CA 1
ATOM 1692 C C . LEU A 1 212 ? 12.288 -25.662 40.227 1.00 89.00 212 LEU A C 1
ATOM 1694 O O . LEU A 1 212 ? 11.461 -24.893 40.702 1.00 89.00 212 LEU A O 1
ATOM 1698 N N . HIS A 1 213 ? 12.076 -26.980 40.160 1.00 92.19 213 HIS A N 1
ATOM 1699 C CA . HIS A 1 213 ? 10.884 -27.639 40.704 1.00 92.19 213 HIS A CA 1
ATOM 1700 C C . HIS A 1 213 ? 10.717 -27.360 42.205 1.00 92.19 213 HIS A C 1
ATOM 1702 O O . HIS A 1 213 ? 9.631 -26.984 42.645 1.00 92.19 213 HIS A O 1
ATOM 1708 N N . GLU A 1 214 ? 11.799 -27.490 42.979 1.00 90.62 214 GLU A N 1
ATOM 1709 C CA . GLU A 1 214 ? 11.804 -27.186 44.415 1.00 90.62 214 GLU A CA 1
ATOM 1710 C C . GLU A 1 214 ? 11.546 -25.694 44.665 1.00 90.62 214 GLU A C 1
ATOM 1712 O O . GLU A 1 214 ? 10.672 -25.346 45.459 1.00 90.62 214 GLU A O 1
ATOM 1717 N N . LYS A 1 215 ? 12.223 -24.807 43.920 1.00 90.19 215 LYS A N 1
ATOM 1718 C CA . LYS A 1 215 ? 12.061 -23.351 44.060 1.00 90.19 215 LYS A CA 1
ATOM 1719 C C . LYS A 1 215 ? 10.679 -22.832 43.686 1.00 90.19 215 LYS A C 1
ATOM 1721 O O . LYS A 1 215 ? 10.152 -21.955 44.367 1.00 90.19 215 LYS A O 1
ATOM 1726 N N . LEU A 1 216 ? 10.070 -23.379 42.641 1.00 88.88 216 LEU A N 1
ATOM 1727 C CA . LEU A 1 216 ? 8.703 -23.038 42.255 1.00 88.88 216 LEU A CA 1
ATOM 1728 C C . LEU A 1 216 ? 7.702 -23.497 43.316 1.00 88.88 216 LEU A C 1
ATOM 1730 O O . LEU A 1 216 ? 6.802 -22.738 43.667 1.00 88.88 216 LEU A O 1
ATOM 1734 N N . LYS A 1 217 ? 7.910 -24.684 43.897 1.00 88.44 217 LYS A N 1
ATOM 1735 C CA . LYS A 1 217 ? 7.072 -25.204 44.981 1.00 88.44 217 LYS A CA 1
ATOM 1736 C C . LYS A 1 217 ? 7.166 -24.357 46.255 1.00 88.44 217 LYS A C 1
ATOM 1738 O O . LYS A 1 217 ? 6.136 -24.089 46.866 1.00 88.44 217 LYS A O 1
ATOM 1743 N N . GLU A 1 218 ? 8.366 -23.907 46.635 1.00 86.56 218 GLU A N 1
ATOM 1744 C CA . GLU A 1 218 ? 8.576 -22.967 47.755 1.00 86.56 218 GLU A CA 1
ATOM 1745 C C . GLU A 1 218 ? 7.791 -21.656 47.563 1.00 86.56 218 GLU A C 1
ATOM 1747 O O . GLU A 1 218 ? 7.288 -21.093 48.531 1.00 86.56 218 GLU A O 1
ATOM 1752 N N . ASN A 1 219 ? 7.627 -21.218 46.311 1.00 80.88 219 ASN A N 1
ATOM 1753 C CA . ASN A 1 219 ? 6.915 -19.997 45.926 1.00 80.88 219 ASN A CA 1
ATOM 1754 C C . ASN A 1 219 ? 5.438 -20.231 45.546 1.00 80.88 219 ASN A C 1
ATOM 1756 O O . ASN A 1 219 ? 4.808 -19.378 44.924 1.00 80.88 219 ASN A O 1
ATOM 1760 N N . GLY A 1 220 ? 4.867 -21.385 45.911 1.00 83.00 220 GLY A N 1
ATOM 1761 C CA . GLY A 1 220 ? 3.441 -21.674 45.724 1.00 83.00 220 GLY A CA 1
ATOM 1762 C C . GLY A 1 220 ? 3.025 -22.064 44.299 1.00 83.00 220 GLY A C 1
ATOM 1763 O O . GLY A 1 220 ? 1.831 -22.087 44.008 1.00 83.00 220 GLY A O 1
ATOM 1764 N N . VAL A 1 221 ? 3.971 -22.391 43.412 1.00 84.75 221 VAL A N 1
ATOM 1765 C CA . VAL A 1 221 ? 3.700 -22.874 42.049 1.00 84.75 221 VAL A CA 1
ATOM 1766 C C . VAL A 1 221 ? 3.898 -24.390 41.983 1.00 84.75 221 VAL A C 1
ATOM 1768 O O . VAL A 1 221 ? 5.023 -24.895 41.953 1.00 84.75 221 VAL A O 1
ATOM 1771 N N . GLU A 1 222 ? 2.796 -25.138 41.932 1.00 87.56 222 GLU A N 1
ATOM 1772 C CA . GLU A 1 222 ? 2.837 -26.596 41.786 1.00 87.56 222 GLU A CA 1
ATOM 1773 C C . GLU A 1 222 ? 3.267 -27.009 40.371 1.00 87.56 222 GLU A C 1
ATOM 1775 O O . GLU A 1 222 ? 2.672 -26.602 39.372 1.00 87.56 222 GLU A O 1
ATOM 1780 N N . THR A 1 223 ? 4.303 -27.847 40.281 1.00 90.12 223 THR A N 1
ATOM 1781 C CA . THR A 1 223 ? 4.824 -28.370 39.010 1.00 90.12 223 THR A CA 1
ATOM 1782 C C . THR A 1 223 ? 5.088 -29.872 39.086 1.00 90.12 223 THR A C 1
ATOM 1784 O O . THR A 1 223 ? 5.263 -30.424 40.164 1.00 90.12 223 THR A O 1
ATOM 1787 N N . GLU A 1 224 ? 5.150 -30.545 37.941 1.00 90.56 224 GLU A N 1
ATOM 1788 C CA . GLU A 1 224 ? 5.594 -31.931 37.789 1.00 90.56 224 GLU A CA 1
ATOM 1789 C C . GLU A 1 224 ? 6.840 -31.972 36.889 1.00 90.56 224 GLU A C 1
ATOM 1791 O O . GLU A 1 224 ? 6.898 -31.278 35.872 1.00 90.56 224 GLU A O 1
ATOM 1796 N N . LEU A 1 225 ? 7.835 -32.794 37.239 1.00 87.38 225 LEU A N 1
ATOM 1797 C CA . LEU A 1 225 ? 9.057 -32.982 36.448 1.00 87.38 225 LEU A CA 1
ATOM 1798 C C . LEU A 1 225 ? 8.944 -34.235 35.565 1.00 87.38 225 LEU A C 1
ATOM 1800 O O . LEU A 1 225 ? 8.815 -35.346 36.081 1.00 87.38 225 LEU A O 1
ATOM 1804 N N . LYS A 1 226 ? 9.049 -34.077 34.241 1.00 85.88 226 LYS A N 1
ATOM 1805 C CA . LYS A 1 226 ? 9.002 -35.174 33.254 1.00 85.88 226 LYS A CA 1
ATOM 1806 C C . LYS A 1 226 ? 10.086 -34.974 32.198 1.00 85.88 226 LYS A C 1
ATOM 1808 O O . LYS A 1 226 ? 10.142 -33.919 31.577 1.00 85.88 226 LYS A O 1
ATOM 1813 N N . ASN A 1 227 ? 10.947 -35.975 31.990 1.00 77.62 227 ASN A N 1
ATOM 1814 C CA . ASN A 1 227 ? 12.027 -35.956 30.984 1.00 77.62 227 ASN A CA 1
ATOM 1815 C C . ASN A 1 227 ? 12.884 -34.669 31.001 1.00 77.62 227 ASN A C 1
ATOM 1817 O O . ASN A 1 227 ? 13.187 -34.101 29.954 1.00 77.62 227 ASN A O 1
ATOM 1821 N N . GLY A 1 228 ? 13.216 -34.163 32.195 1.00 73.50 228 GLY A N 1
ATOM 1822 C CA . GLY A 1 228 ? 14.013 -32.941 32.341 1.00 73.50 228 GLY A CA 1
ATOM 1823 C C . GLY A 1 228 ? 13.268 -31.627 32.097 1.00 73.50 228 GLY A C 1
ATOM 1824 O O . GLY A 1 228 ? 13.902 -30.574 32.032 1.00 73.50 228 GLY A O 1
ATOM 1825 N N . GLU A 1 229 ? 11.943 -31.665 31.956 1.00 83.00 229 GLU A N 1
ATOM 1826 C CA . GLU A 1 229 ? 11.088 -30.496 31.754 1.00 83.00 229 GLU A CA 1
ATOM 1827 C C . GLU A 1 229 ? 10.028 -30.383 32.854 1.00 83.00 229 GLU A C 1
ATOM 1829 O O . GLU A 1 229 ? 9.635 -31.375 33.469 1.00 83.00 229 GLU A O 1
ATOM 1834 N N . LEU A 1 230 ? 9.587 -29.153 33.113 1.00 88.00 230 LEU A N 1
ATOM 1835 C CA . LEU A 1 230 ? 8.611 -28.828 34.149 1.00 88.00 230 LEU A CA 1
ATOM 1836 C C . LEU A 1 230 ? 7.246 -28.574 33.524 1.00 88.00 230 LEU A C 1
ATOM 1838 O O . LEU A 1 230 ? 7.161 -27.904 32.494 1.00 88.00 230 LEU A O 1
ATOM 1842 N N . PHE A 1 231 ? 6.192 -29.063 34.168 1.00 88.31 231 PHE A N 1
ATOM 1843 C CA . PHE A 1 231 ? 4.810 -28.908 33.723 1.00 88.31 231 PHE A CA 1
ATOM 1844 C C . PHE A 1 231 ? 3.916 -28.437 34.868 1.00 88.31 231 PHE A C 1
ATOM 1846 O O . PHE A 1 231 ? 4.058 -28.917 35.985 1.00 88.31 231 PHE A O 1
ATOM 1853 N N . THR A 1 232 ? 2.980 -27.533 34.597 1.00 88.75 232 THR A N 1
ATOM 1854 C CA . THR A 1 232 ? 1.835 -27.253 35.470 1.00 88.75 232 THR A CA 1
ATOM 1855 C C . THR A 1 232 ? 0.626 -28.051 34.990 1.00 88.75 232 THR A C 1
ATOM 1857 O O . THR A 1 232 ? 0.485 -28.349 33.797 1.00 88.75 232 THR A O 1
ATOM 1860 N N . LYS A 1 233 ? -0.264 -28.403 35.920 1.00 83.69 233 LYS A N 1
ATOM 1861 C CA . LYS A 1 233 ? -1.500 -29.128 35.621 1.00 83.69 233 LYS A CA 1
ATOM 1862 C C . LYS A 1 233 ? -2.692 -28.188 35.707 1.00 83.69 233 LYS A C 1
ATOM 1864 O O . LYS A 1 233 ? -2.855 -27.482 36.696 1.00 83.69 233 LYS A O 1
ATOM 1869 N N . ASN A 1 234 ? -3.537 -28.204 34.685 1.00 72.50 234 ASN A N 1
ATOM 1870 C CA . ASN A 1 234 ? -4.753 -27.407 34.638 1.00 72.50 234 ASN A CA 1
ATOM 1871 C C . ASN A 1 234 ? -5.918 -28.281 34.156 1.00 72.50 234 ASN A C 1
ATOM 1873 O O . ASN A 1 234 ? -6.051 -28.594 32.971 1.00 72.50 234 ASN A O 1
ATOM 1877 N N . GLY A 1 235 ? -6.726 -28.760 35.104 1.00 73.25 235 GLY A N 1
ATOM 1878 C CA . GLY A 1 235 ? -7.739 -29.778 34.839 1.00 73.25 235 GLY A CA 1
ATOM 1879 C C . GLY A 1 235 ? -7.115 -31.090 34.343 1.00 73.25 235 GLY A C 1
ATOM 1880 O O . GLY A 1 235 ? -6.327 -31.723 35.048 1.00 73.25 235 GLY A O 1
ATOM 1881 N N . LYS A 1 236 ? -7.494 -31.517 33.130 1.00 67.62 236 LYS A N 1
ATOM 1882 C CA . LYS A 1 236 ? -6.949 -32.718 32.467 1.00 67.62 236 LYS A CA 1
ATOM 1883 C C . LYS A 1 236 ? -5.729 -32.426 31.588 1.00 67.62 236 LYS A C 1
ATOM 1885 O O . LYS A 1 236 ? -5.110 -33.373 31.111 1.00 67.62 236 LYS A O 1
ATOM 1890 N N . GLU A 1 237 ? -5.398 -31.157 31.357 1.00 79.88 237 GLU A N 1
ATOM 1891 C CA . GLU A 1 237 ? -4.303 -30.774 30.472 1.00 79.88 237 GLU A CA 1
ATOM 1892 C C . GLU A 1 237 ? -3.033 -30.397 31.232 1.00 79.88 237 GLU A C 1
ATOM 1894 O O . GLU A 1 237 ? -3.067 -29.783 32.299 1.00 79.88 237 GLU A O 1
ATOM 1899 N N . GLU A 1 238 ? -1.896 -30.731 30.628 1.00 87.44 238 GLU A N 1
ATOM 1900 C CA . GLU A 1 238 ? -0.570 -30.365 31.112 1.00 87.44 238 GLU A CA 1
ATOM 1901 C C . GLU A 1 238 ? 0.019 -29.267 30.224 1.00 87.44 238 GLU A C 1
ATOM 1903 O O . GLU A 1 238 ? -0.085 -29.309 28.988 1.00 87.44 238 GLU A O 1
ATOM 1908 N N . TRP A 1 239 ? 0.632 -28.276 30.865 1.00 87.56 239 TRP A N 1
ATOM 1909 C CA . TRP A 1 239 ? 1.252 -27.129 30.214 1.00 87.56 239 TRP A CA 1
ATOM 1910 C C . TRP A 1 239 ? 2.692 -27.005 30.668 1.00 87.56 239 TRP A C 1
ATOM 1912 O O . TRP A 1 239 ? 2.990 -27.018 31.856 1.00 87.56 239 TRP A O 1
ATOM 1922 N N . ARG A 1 240 ? 3.611 -26.893 29.715 1.00 87.38 240 ARG A N 1
ATOM 1923 C CA . ARG A 1 240 ? 5.033 -26.779 30.019 1.00 87.38 240 ARG A CA 1
ATOM 1924 C C . ARG A 1 240 ? 5.334 -25.434 30.680 1.00 87.38 240 ARG A C 1
ATOM 1926 O O . ARG A 1 240 ? 4.872 -24.403 30.197 1.00 87.38 240 ARG A O 1
ATOM 1933 N N . VAL A 1 241 ? 6.168 -25.432 31.712 1.00 86.50 241 VAL A N 1
ATOM 1934 C CA . VAL A 1 241 ? 6.767 -24.223 32.286 1.00 86.50 241 VAL A CA 1
ATOM 1935 C C . VAL A 1 241 ? 7.931 -23.791 31.401 1.00 86.50 241 VAL A C 1
ATOM 1937 O O . VAL A 1 241 ? 8.862 -24.564 31.148 1.00 86.50 241 VAL A O 1
ATOM 1940 N N . LEU A 1 242 ? 7.874 -22.556 30.908 1.00 83.69 242 LEU A N 1
ATOM 1941 C CA . LEU A 1 242 ? 8.934 -21.975 30.085 1.00 83.69 242 LEU A CA 1
ATOM 1942 C C . LEU A 1 242 ? 9.851 -21.170 30.993 1.00 83.69 242 LEU A C 1
ATOM 1944 O O . LEU A 1 242 ? 9.365 -20.344 31.761 1.00 83.69 242 LEU A O 1
ATOM 1948 N N . TRP A 1 243 ? 11.156 -21.406 30.921 1.00 82.12 243 TRP A N 1
ATOM 1949 C CA . TRP A 1 243 ? 12.104 -20.749 31.809 1.00 82.12 243 TRP A CA 1
ATOM 1950 C C . TRP A 1 243 ? 13.416 -20.397 31.106 1.00 82.12 243 TRP A C 1
ATOM 1952 O O . TRP A 1 243 ? 13.903 -21.161 30.274 1.00 82.12 243 TRP A O 1
ATOM 1962 N N . ASP A 1 244 ? 13.976 -19.242 31.462 1.00 78.62 244 ASP A N 1
ATOM 1963 C CA . ASP A 1 244 ? 15.320 -18.780 31.104 1.00 78.62 244 ASP A CA 1
ATOM 1964 C C . ASP A 1 244 ? 15.954 -18.116 32.337 1.00 78.62 244 ASP A C 1
ATOM 1966 O O . ASP A 1 244 ? 15.326 -17.280 32.993 1.00 78.62 244 ASP A O 1
ATOM 1970 N N . LEU A 1 245 ? 17.172 -18.535 32.684 1.00 80.69 245 LEU A N 1
ATOM 1971 C CA . LEU A 1 245 ? 17.888 -18.120 33.890 1.00 80.69 245 LEU A CA 1
ATOM 1972 C C . LEU A 1 245 ? 19.267 -17.600 33.499 1.00 80.69 245 LEU A C 1
ATOM 1974 O O . LEU A 1 245 ? 20.078 -18.340 32.941 1.00 80.69 245 LEU A O 1
ATOM 1978 N N . GLN A 1 246 ? 19.562 -16.350 33.842 1.00 79.88 246 GLN A N 1
ATOM 1979 C CA . GLN A 1 246 ? 20.837 -15.715 33.520 1.00 79.88 246 GLN A CA 1
ATOM 1980 C C . GLN A 1 246 ? 21.384 -14.988 34.745 1.00 79.88 246 GLN A C 1
ATOM 1982 O O . GLN A 1 246 ? 20.667 -14.250 35.407 1.00 79.88 246 GLN A O 1
ATOM 1987 N N . GLY A 1 247 ? 22.665 -15.161 35.053 1.00 80.25 247 GLY A N 1
ATOM 1988 C CA . GLY A 1 247 ? 23.349 -14.314 36.029 1.00 80.25 247 GLY A CA 1
ATOM 1989 C C . GLY A 1 247 ? 23.650 -12.960 35.391 1.00 80.25 247 GLY A C 1
ATOM 1990 O O . GLY A 1 247 ? 24.211 -12.918 34.297 1.00 80.25 247 GLY A O 1
ATOM 1991 N N . VAL A 1 248 ? 23.289 -11.862 36.051 1.00 78.88 248 VAL A N 1
ATOM 1992 C CA . VAL A 1 248 ? 23.329 -10.509 35.475 1.00 78.88 248 VAL A CA 1
ATOM 1993 C C . VAL A 1 248 ? 23.835 -9.480 36.479 1.00 78.88 248 VAL A C 1
ATOM 1995 O O . VAL A 1 248 ? 23.838 -9.719 37.686 1.00 78.88 248 VAL A O 1
ATOM 1998 N N . ARG A 1 249 ? 24.216 -8.301 35.981 1.00 75.06 249 ARG A N 1
ATOM 1999 C CA . ARG A 1 249 ? 24.375 -7.082 36.783 1.00 75.06 249 ARG A CA 1
ATOM 2000 C C . ARG A 1 249 ? 23.294 -6.072 36.406 1.00 75.06 249 ARG A C 1
ATOM 2002 O O . ARG A 1 249 ? 23.126 -5.777 35.223 1.00 75.06 249 ARG A O 1
ATOM 2009 N N . ILE A 1 250 ? 22.577 -5.527 37.385 1.00 68.81 250 ILE A N 1
ATOM 2010 C CA . ILE A 1 250 ? 21.500 -4.544 37.162 1.00 68.81 250 ILE A CA 1
ATOM 2011 C C . ILE A 1 250 ? 21.934 -3.181 37.714 1.00 68.81 250 ILE A C 1
ATOM 2013 O O . ILE A 1 250 ? 22.618 -3.119 38.734 1.00 68.81 250 ILE A O 1
ATOM 2017 N N . ARG A 1 251 ? 21.568 -2.089 37.025 1.00 63.56 251 ARG A N 1
ATOM 2018 C CA . ARG A 1 251 ? 21.754 -0.707 37.511 1.00 63.56 251 ARG A CA 1
ATOM 2019 C C . ARG A 1 251 ? 20.573 -0.283 38.381 1.00 63.56 251 ARG A C 1
ATOM 2021 O O . ARG A 1 251 ? 19.429 -0.454 37.967 1.00 63.56 251 ARG A O 1
ATOM 2028 N N . GLU A 1 252 ? 20.850 0.309 39.537 1.00 50.66 252 GLU A N 1
ATOM 2029 C CA . GLU A 1 252 ? 19.844 0.679 40.538 1.00 50.66 252 GLU A CA 1
ATOM 2030 C C . GLU A 1 252 ? 19.715 2.206 40.677 1.00 50.66 252 GLU A C 1
ATOM 2032 O O . GLU A 1 252 ? 20.678 2.879 41.012 1.00 50.66 252 GLU A O 1
ATOM 2037 N N . GLY A 1 253 ? 18.532 2.779 40.431 1.00 51.31 253 GLY A N 1
ATOM 2038 C CA . GLY A 1 253 ? 18.282 4.212 40.666 1.00 51.31 253 GLY A CA 1
ATOM 2039 C C . GLY A 1 253 ? 19.222 5.188 39.926 1.00 51.31 253 GLY A C 1
ATOM 2040 O O . GLY A 1 253 ? 19.803 4.867 38.890 1.00 51.31 253 GLY A O 1
ATOM 2041 N N . TYR A 1 254 ? 19.330 6.421 40.439 1.00 44.88 254 TYR A N 1
ATOM 2042 C CA . TYR A 1 254 ? 20.241 7.456 39.914 1.00 44.88 254 TYR A CA 1
ATOM 2043 C C . TYR A 1 254 ? 21.710 7.243 40.340 1.00 44.88 254 TYR A C 1
ATOM 2045 O O . TYR A 1 254 ? 22.610 7.771 39.683 1.00 44.88 254 TYR A O 1
ATOM 2053 N N . ASP A 1 255 ? 21.958 6.451 41.390 1.00 49.44 255 ASP A N 1
ATOM 2054 C CA . ASP A 1 255 ? 23.298 6.090 41.863 1.00 49.44 255 ASP A CA 1
ATOM 2055 C C . ASP A 1 255 ? 23.780 4.835 41.130 1.00 49.44 255 ASP A C 1
ATOM 2057 O O . ASP A 1 255 ? 23.306 3.736 41.371 1.00 49.44 255 ASP A O 1
ATOM 2061 N N . GLN A 1 256 ? 24.741 5.002 40.223 1.00 55.50 256 GLN A N 1
ATOM 2062 C CA . GLN A 1 256 ? 25.208 4.041 39.207 1.00 55.50 256 GLN A CA 1
ATOM 2063 C C . GLN A 1 256 ? 25.869 2.736 39.732 1.00 55.50 256 GLN A C 1
ATOM 2065 O O . GLN A 1 256 ? 26.775 2.197 39.093 1.00 55.50 256 GLN A O 1
ATOM 2070 N N . THR A 1 257 ? 25.455 2.214 40.883 1.00 59.03 257 THR A N 1
ATOM 2071 C CA . THR A 1 257 ? 25.936 0.959 41.467 1.00 59.03 257 THR A CA 1
ATOM 2072 C C . THR A 1 257 ? 25.361 -0.258 40.725 1.00 59.03 257 THR A C 1
ATOM 2074 O O . THR A 1 257 ? 24.211 -0.261 40.281 1.00 59.03 257 THR A O 1
ATOM 2077 N N . LEU A 1 258 ? 26.207 -1.274 40.510 1.00 67.75 258 LEU A N 1
ATOM 2078 C CA . LEU A 1 258 ? 25.885 -2.520 39.805 1.00 67.75 258 LEU A CA 1
ATOM 2079 C C . LEU A 1 258 ? 25.856 -3.668 40.819 1.00 67.75 258 LEU A C 1
ATOM 2081 O O . LEU A 1 258 ? 26.926 -4.076 41.271 1.00 67.75 258 LEU A O 1
ATOM 2085 N N . ASN A 1 259 ? 24.681 -4.226 41.128 1.00 73.38 259 ASN A N 1
ATOM 2086 C CA . ASN A 1 259 ? 24.603 -5.444 41.947 1.00 73.38 259 ASN A CA 1
ATOM 2087 C C . ASN A 1 259 ? 24.423 -6.684 41.064 1.00 73.38 259 ASN A C 1
ATOM 2089 O O . ASN A 1 259 ? 23.764 -6.635 40.020 1.00 73.38 259 ASN A O 1
ATOM 2093 N N . GLU A 1 260 ? 25.023 -7.802 41.483 1.00 79.50 260 GLU A N 1
ATOM 2094 C CA . GLU A 1 260 ? 24.834 -9.106 40.843 1.00 79.50 260 GLU A CA 1
ATOM 2095 C C . GLU A 1 260 ? 23.523 -9.750 41.307 1.00 79.50 260 GLU A C 1
ATOM 2097 O O . GLU A 1 260 ? 23.257 -9.834 42.505 1.00 79.50 260 GLU A O 1
ATOM 2102 N N . THR A 1 261 ? 22.726 -10.256 40.371 1.00 83.00 261 THR A N 1
ATOM 2103 C CA . THR A 1 261 ? 21.518 -11.035 40.673 1.00 83.00 261 THR A CA 1
ATOM 2104 C C . THR A 1 261 ? 21.252 -12.067 39.579 1.00 83.00 261 THR A C 1
ATOM 2106 O O . THR A 1 261 ? 21.897 -12.063 38.528 1.00 83.00 261 THR A O 1
ATOM 2109 N N . VAL A 1 262 ? 20.308 -12.973 39.821 1.00 80.94 262 VAL A N 1
ATOM 2110 C CA . VAL A 1 262 ? 19.850 -13.952 38.834 1.00 80.94 262 VAL A CA 1
ATOM 2111 C C . VAL A 1 262 ? 18.610 -13.388 38.161 1.00 80.94 262 VAL A C 1
ATOM 2113 O O . VAL A 1 262 ? 17.571 -13.245 38.787 1.00 80.94 262 VAL A O 1
ATOM 2116 N N . TYR A 1 263 ? 18.708 -13.064 36.880 1.00 77.00 263 TYR A N 1
ATOM 2117 C CA . TYR A 1 263 ? 17.551 -12.726 36.074 1.00 77.00 263 TYR A CA 1
ATOM 2118 C C . TYR A 1 263 ? 16.812 -14.003 35.683 1.00 77.00 263 TYR A C 1
ATOM 2120 O O . TYR A 1 263 ? 17.346 -14.845 34.958 1.00 77.00 263 TYR A O 1
ATOM 2128 N N . THR A 1 264 ? 15.586 -14.150 36.173 1.00 76.25 264 THR A N 1
ATOM 2129 C CA . THR A 1 264 ? 14.730 -15.300 35.912 1.00 76.25 264 THR A CA 1
ATOM 2130 C C . THR A 1 264 ? 13.512 -14.866 35.109 1.00 76.25 264 THR A C 1
ATOM 2132 O O . THR A 1 264 ? 12.710 -14.037 35.548 1.00 76.25 264 THR A O 1
ATOM 2135 N N . LYS A 1 265 ? 13.341 -15.469 33.939 1.00 77.56 265 LYS A N 1
ATOM 2136 C CA . LYS A 1 265 ? 12.115 -15.396 33.151 1.00 77.56 265 LYS A CA 1
ATOM 2137 C C . LYS A 1 265 ? 11.415 -16.728 33.276 1.00 77.56 265 LYS A C 1
ATOM 2139 O O . LYS A 1 265 ? 11.878 -17.690 32.678 1.00 77.56 265 LYS A O 1
ATOM 2144 N N . ILE A 1 266 ? 10.334 -16.797 34.044 1.00 80.62 266 ILE A N 1
ATOM 2145 C CA . ILE A 1 266 ? 9.568 -18.032 34.210 1.00 80.62 266 ILE A CA 1
ATOM 2146 C C . ILE A 1 266 ? 8.116 -17.751 33.864 1.00 80.62 266 ILE A C 1
ATOM 2148 O O . ILE A 1 266 ? 7.496 -16.856 34.432 1.00 80.62 266 ILE A O 1
ATOM 2152 N N . TYR A 1 267 ? 7.591 -18.526 32.922 1.00 82.75 267 TYR A N 1
ATOM 2153 C CA . TYR A 1 267 ? 6.230 -18.401 32.437 1.00 82.75 267 TYR A CA 1
ATOM 2154 C C . TYR A 1 267 ? 5.433 -19.666 32.730 1.00 82.75 267 TYR A C 1
ATOM 2156 O O . TYR A 1 267 ? 5.827 -20.775 32.347 1.00 82.75 267 TYR A O 1
ATOM 2164 N N . THR A 1 268 ? 4.274 -19.476 33.349 1.00 84.19 268 THR A N 1
ATOM 2165 C CA . THR A 1 268 ? 3.273 -20.511 33.609 1.00 84.19 268 THR A CA 1
ATOM 2166 C C . THR A 1 268 ? 2.016 -20.219 32.801 1.00 84.19 268 THR A C 1
ATOM 2168 O O . THR A 1 268 ? 1.714 -19.069 32.494 1.00 84.19 268 THR A O 1
ATOM 2171 N N . TYR A 1 269 ? 1.300 -21.264 32.390 1.00 85.00 269 TYR A N 1
ATOM 2172 C CA . TYR A 1 269 ? 0.037 -21.092 31.678 1.00 85.00 269 TYR A CA 1
ATOM 2173 C C . TYR A 1 269 ? -1.097 -20.855 32.676 1.00 85.00 269 TYR A C 1
ATOM 2175 O O . TYR A 1 269 ? -1.317 -21.685 33.560 1.00 85.00 269 TYR A O 1
ATOM 2183 N N . GLU A 1 270 ? -1.826 -19.755 32.508 1.00 79.19 270 GLU A N 1
ATOM 2184 C CA . GLU A 1 270 ? -3.024 -19.436 33.283 1.00 79.19 270 GLU A CA 1
ATOM 2185 C C . GLU A 1 270 ? -4.262 -19.489 32.366 1.00 79.19 270 GLU A C 1
ATOM 2187 O O . GLU A 1 270 ? -4.315 -18.762 31.365 1.00 79.19 270 GLU A O 1
ATOM 2192 N N . PRO A 1 271 ? -5.277 -20.321 32.675 1.00 73.12 271 PRO A N 1
ATOM 2193 C CA . PRO A 1 271 ? -6.548 -20.289 31.957 1.00 73.12 271 PRO A CA 1
ATOM 2194 C C . PRO A 1 271 ? -7.272 -18.976 32.277 1.00 73.12 271 PRO A C 1
ATOM 2196 O O . PRO A 1 271 ? -7.615 -18.717 33.428 1.00 73.12 271 PRO A O 1
ATOM 2199 N N . LYS A 1 272 ? -7.562 -18.149 31.272 1.00 66.88 272 LYS A N 1
ATOM 2200 C CA . LYS A 1 272 ? -8.297 -16.884 31.449 1.00 66.88 272 LYS A CA 1
ATOM 2201 C C . LYS A 1 272 ? -9.799 -17.086 31.224 1.00 66.88 272 LYS A C 1
ATOM 2203 O O . LYS A 1 272 ? -10.446 -16.355 30.478 1.00 66.88 272 LYS A O 1
ATOM 2208 N N . ASN A 1 273 ? -10.368 -18.102 31.879 1.00 60.59 273 ASN A N 1
ATOM 2209 C CA . ASN A 1 273 ? -11.743 -18.546 31.622 1.00 60.59 273 ASN A CA 1
ATOM 2210 C C . ASN A 1 273 ? -12.801 -17.474 31.965 1.00 60.59 273 ASN A C 1
ATOM 2212 O O . ASN A 1 273 ? -13.864 -17.455 31.354 1.00 60.59 273 ASN A O 1
ATOM 2216 N N . GLU A 1 274 ? -12.522 -16.555 32.892 1.00 60.97 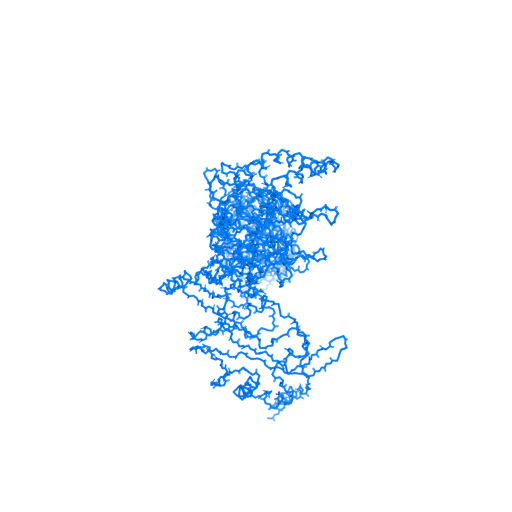274 GLU A N 1
ATOM 2217 C CA . GLU A 1 274 ? -13.467 -15.499 33.300 1.00 60.97 274 GLU A CA 1
ATOM 2218 C C . GLU A 1 274 ? -13.693 -14.420 32.223 1.00 60.97 274 GLU A C 1
ATOM 2220 O O . GLU A 1 274 ? -14.686 -13.704 32.273 1.00 60.97 274 GLU A O 1
ATOM 2225 N N . GLN A 1 275 ? -12.812 -14.317 31.221 1.00 61.91 275 GLN A N 1
ATOM 2226 C CA . GLN A 1 275 ? -12.787 -13.195 30.267 1.00 61.91 275 GLN A CA 1
ATOM 2227 C C . GLN A 1 275 ? -13.091 -13.610 28.808 1.00 61.91 275 GLN A C 1
ATOM 2229 O O . GLN A 1 275 ? -13.114 -12.764 27.902 1.00 61.91 275 GLN A O 1
ATOM 2234 N N . GLY A 1 276 ? -13.367 -14.901 28.596 1.00 74.75 276 GLY A N 1
ATOM 2235 C CA . GLY A 1 276 ? -13.744 -15.498 27.312 1.00 74.75 276 GLY A CA 1
ATOM 2236 C C . GLY A 1 276 ? -12.585 -16.147 26.549 1.00 74.75 276 GLY A C 1
ATOM 2237 O O . GLY A 1 276 ? -11.424 -15.776 26.708 1.00 74.75 276 GLY A O 1
ATOM 2238 N N . GLN A 1 277 ? -12.912 -17.139 25.722 1.00 86.56 277 GLN A N 1
ATOM 2239 C CA . GLN A 1 277 ? -11.979 -17.873 24.864 1.00 86.56 277 GLN A CA 1
ATOM 2240 C C . GLN A 1 277 ? -11.823 -17.228 23.479 1.00 86.56 277 GLN A C 1
ATOM 2242 O O . GLN A 1 277 ? -12.711 -16.520 22.999 1.00 86.56 277 GLN A O 1
ATOM 2247 N N . ILE A 1 278 ? -10.708 -17.513 22.800 1.00 89.69 278 ILE A N 1
ATOM 2248 C CA . ILE A 1 278 ? -10.463 -17.095 21.414 1.00 89.69 278 ILE A CA 1
ATOM 2249 C C . ILE A 1 278 ? -10.286 -18.324 20.533 1.00 89.69 278 ILE A C 1
ATOM 2251 O O . ILE A 1 278 ? -9.497 -19.219 20.833 1.00 89.69 278 ILE A O 1
ATOM 2255 N N . PHE A 1 279 ? -10.984 -18.340 19.405 1.00 92.56 279 PHE A N 1
ATOM 2256 C CA . PHE A 1 279 ? -10.909 -19.411 18.427 1.00 92.56 279 PHE A CA 1
ATOM 2257 C C . PHE A 1 279 ? -10.481 -18.872 17.065 1.00 92.56 279 PHE A C 1
ATOM 2259 O O . PHE A 1 279 ? -11.139 -18.004 16.493 1.00 92.56 279 PHE A O 1
ATOM 2266 N N . TYR A 1 280 ? -9.392 -19.420 16.536 1.00 93.00 280 TYR A N 1
ATOM 2267 C CA . TYR A 1 280 ? -8.806 -19.060 15.251 1.00 93.00 280 TYR A CA 1
ATOM 2268 C C . TYR A 1 280 ? -9.077 -20.149 14.218 1.00 93.00 280 TYR A C 1
ATOM 2270 O O . TYR A 1 280 ? -8.850 -21.337 14.474 1.00 93.00 280 TYR A O 1
ATOM 2278 N N . THR A 1 281 ? -9.484 -19.750 13.017 1.00 94.00 281 THR A N 1
ATOM 2279 C CA . THR A 1 281 ? -9.734 -20.669 11.898 1.00 94.00 281 THR A CA 1
ATOM 2280 C C . THR A 1 281 ? -8.612 -20.648 10.860 1.00 94.00 281 THR A C 1
ATOM 2282 O O . THR A 1 281 ? -7.751 -19.763 10.865 1.00 94.00 281 THR A O 1
ATOM 2285 N N . LYS A 1 282 ? -8.573 -21.648 9.967 1.00 91.31 282 LYS A N 1
ATOM 2286 C CA . LYS A 1 282 ? -7.548 -21.721 8.905 1.00 91.31 282 LYS A CA 1
ATOM 2287 C C . LYS A 1 282 ? -7.743 -20.652 7.831 1.00 91.31 282 LYS A C 1
ATOM 2289 O O . LYS A 1 282 ? -6.764 -20.253 7.214 1.00 91.31 282 LYS A O 1
ATOM 2294 N N . ASP A 1 283 ? -8.971 -20.174 7.647 1.00 90.25 283 ASP A N 1
ATOM 2295 C CA . ASP A 1 283 ? -9.322 -19.040 6.784 1.00 90.25 283 ASP A CA 1
ATOM 2296 C C . ASP A 1 283 ? -9.232 -17.677 7.499 1.00 90.25 283 ASP A C 1
ATOM 2298 O O . ASP A 1 283 ? -9.857 -16.710 7.073 1.00 90.25 283 ASP A O 1
ATOM 2302 N N . SER A 1 284 ? -8.442 -17.606 8.577 1.00 90.81 284 SER A N 1
ATOM 2303 C CA . SER A 1 284 ? -8.091 -16.377 9.297 1.00 90.81 284 SER A CA 1
ATOM 2304 C C . SER A 1 284 ? -9.263 -15.641 9.955 1.00 90.81 284 SER A C 1
ATOM 2306 O O . SER A 1 284 ? -9.183 -14.432 10.144 1.00 90.81 284 SER A O 1
ATOM 2308 N N . ASN A 1 285 ? -10.331 -16.335 10.357 1.00 94.94 285 ASN A N 1
ATOM 2309 C CA . ASN A 1 285 ? -11.346 -15.751 11.239 1.00 94.94 285 ASN A CA 1
ATOM 2310 C C . ASN A 1 285 ? -10.942 -15.905 12.703 1.00 94.94 285 ASN A C 1
ATOM 2312 O O . ASN A 1 285 ? -10.275 -16.871 13.089 1.00 94.94 285 ASN A O 1
ATOM 2316 N N . MET A 1 286 ? -11.430 -14.981 13.518 1.00 95.06 286 MET A N 1
ATOM 2317 C CA . MET A 1 286 ? -11.289 -14.971 14.959 1.00 95.06 286 MET A CA 1
ATOM 2318 C C . MET A 1 286 ? -12.671 -14.847 15.600 1.00 95.06 286 MET A C 1
ATOM 2320 O O . MET A 1 286 ? -13.366 -13.846 15.437 1.00 95.06 286 MET A O 1
ATOM 2324 N N . TYR A 1 287 ? -13.057 -15.876 16.347 1.00 95.06 287 TYR A N 1
ATOM 2325 C CA . TYR A 1 287 ? -14.264 -15.873 17.164 1.00 95.06 287 TYR A CA 1
ATOM 2326 C C . TYR A 1 287 ? -13.865 -15.673 18.619 1.00 95.06 287 TYR A C 1
ATOM 2328 O O . TYR A 1 287 ? -12.993 -16.384 19.124 1.00 95.06 287 TYR A O 1
ATOM 2336 N N . ILE A 1 288 ? -14.501 -14.721 19.290 1.00 92.50 288 ILE A N 1
ATOM 2337 C CA . ILE A 1 288 ? -14.246 -14.395 20.689 1.00 92.50 288 ILE A CA 1
ATOM 2338 C C . ILE A 1 288 ? -15.502 -14.711 21.486 1.00 92.50 288 ILE A C 1
ATOM 2340 O O . ILE A 1 288 ? -16.599 -14.269 21.143 1.00 92.50 288 ILE A O 1
ATOM 2344 N N . GLU A 1 289 ? -15.340 -15.472 22.558 1.00 90.62 289 GLU A N 1
ATOM 2345 C CA . GLU A 1 289 ? -16.412 -15.691 23.512 1.00 90.62 289 GLU A CA 1
ATOM 2346 C C . GLU A 1 289 ? -16.645 -14.408 24.322 1.00 90.62 289 GLU A C 1
ATOM 2348 O O . GLU A 1 289 ? -15.745 -13.871 24.975 1.00 90.62 289 GLU A O 1
ATOM 2353 N N . ASP A 1 290 ? -17.869 -13.904 24.264 1.00 86.44 290 ASP A N 1
ATOM 2354 C CA . ASP A 1 290 ? -18.333 -12.740 24.999 1.00 86.44 290 ASP A CA 1
ATOM 2355 C C . ASP A 1 290 ? -19.036 -13.184 26.286 1.00 86.44 290 ASP A C 1
ATOM 2357 O O . ASP A 1 290 ? -20.210 -13.563 26.278 1.00 86.44 290 ASP A O 1
ATOM 2361 N N . LYS A 1 291 ? -18.286 -13.142 27.391 1.00 77.50 291 LYS A N 1
ATOM 2362 C CA . LYS A 1 291 ? -18.760 -13.469 28.744 1.00 77.50 291 LYS A CA 1
ATOM 2363 C C . LYS A 1 291 ? -19.259 -12.255 29.541 1.00 77.50 291 LYS A C 1
ATOM 2365 O O . LYS A 1 291 ? -19.426 -12.370 30.753 1.00 77.50 291 LYS A O 1
ATOM 2370 N N . GLY A 1 292 ? -19.472 -11.098 28.904 1.00 66.06 292 GLY A N 1
ATOM 2371 C CA . GLY A 1 292 ? -19.989 -9.901 29.580 1.00 66.06 292 GLY A CA 1
ATOM 2372 C C . GLY A 1 292 ? -21.283 -10.163 30.373 1.00 66.06 292 GLY A C 1
ATOM 2373 O O . GLY A 1 292 ? -22.120 -10.967 29.957 1.00 66.06 292 GLY A O 1
ATOM 2374 N N . ILE A 1 293 ? -21.436 -9.490 31.524 1.00 55.88 293 ILE A N 1
ATOM 2375 C CA . ILE A 1 293 ? -22.568 -9.648 32.455 1.00 55.88 293 ILE A CA 1
ATOM 2376 C C . ILE A 1 293 ? -23.528 -8.448 32.367 1.00 55.88 293 ILE A C 1
ATOM 2378 O O . ILE A 1 293 ? -23.097 -7.298 32.386 1.00 55.88 293 ILE A O 1
ATOM 2382 N N . SER A 1 294 ? -24.823 -8.782 32.426 1.00 57.16 294 SER A N 1
ATOM 2383 C CA . SER A 1 294 ? -26.027 -7.963 32.656 1.00 57.16 294 SER A CA 1
ATOM 2384 C C . SER A 1 294 ? -26.830 -7.590 31.411 1.00 57.16 294 SER A C 1
ATOM 2386 O O . SER A 1 294 ? -26.354 -6.920 30.503 1.00 57.16 294 SER A O 1
ATOM 2388 N N . LYS A 1 295 ? -28.114 -7.971 31.443 1.00 65.31 295 LYS A N 1
ATOM 2389 C CA . LYS A 1 295 ? -29.166 -7.354 30.627 1.00 65.31 295 LYS A CA 1
ATOM 2390 C C . LYS A 1 295 ? -29.237 -5.858 30.952 1.00 65.31 295 LYS A C 1
ATOM 2392 O O . LYS A 1 295 ? -28.814 -5.453 32.038 1.00 65.31 295 LYS A O 1
ATOM 2397 N N . GLU A 1 296 ? -29.789 -5.066 30.035 1.00 77.38 296 GLU A N 1
ATOM 2398 C CA . GLU A 1 296 ? -30.105 -3.660 30.303 1.00 77.38 296 GLU A CA 1
ATOM 2399 C C . GLU A 1 296 ? -30.826 -3.527 31.650 1.00 77.38 296 GLU A C 1
ATOM 2401 O O . GLU A 1 296 ? -31.750 -4.293 31.941 1.00 77.38 296 GLU A O 1
ATOM 2406 N N . ASN A 1 297 ? -30.392 -2.569 32.468 1.00 84.19 297 ASN A N 1
ATOM 2407 C CA . ASN A 1 297 ? -30.945 -2.314 33.795 1.00 84.19 297 ASN A CA 1
ATOM 2408 C C . ASN A 1 297 ? -31.171 -0.812 34.015 1.00 84.19 297 ASN A C 1
ATOM 2410 O O . ASN A 1 297 ? -30.716 0.029 33.242 1.00 84.19 297 ASN A O 1
ATOM 2414 N N . LEU A 1 298 ? -31.913 -0.467 35.069 1.00 87.62 298 LEU A N 1
ATOM 2415 C CA . LEU A 1 298 ? -32.107 0.920 35.496 1.00 87.62 298 LEU A CA 1
ATOM 2416 C C . LEU A 1 298 ? -31.261 1.221 36.719 1.00 87.62 298 LEU A C 1
ATOM 2418 O O . LEU A 1 298 ? -31.186 0.413 37.643 1.00 87.62 298 LEU A O 1
ATOM 2422 N N . ARG A 1 299 ? -30.701 2.424 36.756 1.00 87.88 299 ARG A N 1
ATOM 2423 C CA . ARG A 1 299 ? -30.047 2.993 37.927 1.00 87.88 299 ARG A CA 1
ATOM 2424 C C . ARG A 1 299 ? -30.770 4.250 38.350 1.00 87.88 299 ARG A C 1
ATOM 2426 O O . ARG A 1 299 ? -31.220 5.033 37.514 1.00 87.88 299 ARG A O 1
ATOM 2433 N N . ILE A 1 300 ? -30.862 4.420 39.660 1.00 87.06 300 ILE A N 1
ATOM 2434 C CA . ILE A 1 300 ? -31.582 5.525 40.278 1.00 87.06 300 ILE A CA 1
ATOM 2435 C C . ILE A 1 300 ? -30.580 6.420 41.001 1.00 87.06 300 ILE A C 1
ATOM 2437 O O . ILE A 1 300 ? -29.782 5.942 41.815 1.00 87.06 300 ILE A O 1
ATOM 2441 N N . THR A 1 301 ? -30.615 7.717 40.701 1.00 79.75 301 THR A N 1
ATOM 2442 C CA . THR A 1 301 ? -29.826 8.749 41.393 1.00 79.75 301 THR A CA 1
ATOM 2443 C C . THR A 1 301 ? -30.693 9.540 42.387 1.00 79.75 301 THR A C 1
ATOM 2445 O O . THR A 1 301 ? -31.915 9.392 42.425 1.00 79.75 301 THR A O 1
ATOM 2448 N N . GLY A 1 302 ? -30.064 10.361 43.241 1.00 69.56 302 GLY A N 1
ATOM 2449 C CA . GLY A 1 302 ? -30.780 11.306 44.113 1.00 69.56 302 GLY A CA 1
ATOM 2450 C C . GLY A 1 302 ? -31.386 10.722 45.400 1.00 69.56 302 GLY A C 1
ATOM 2451 O O . GLY A 1 302 ? -32.532 11.024 45.719 1.00 69.56 302 GLY A O 1
ATOM 2452 N N . GLY A 1 303 ? -30.630 9.909 46.150 1.00 64.56 303 GLY A N 1
ATOM 2453 C CA . GLY A 1 303 ? -31.017 9.363 47.464 1.00 64.56 303 GLY A CA 1
ATOM 2454 C C . GLY A 1 303 ? -29.931 9.534 48.534 1.00 64.56 303 GLY A C 1
ATOM 2455 O O . GLY A 1 303 ? -29.088 10.422 48.435 1.00 64.56 303 GLY A O 1
ATOM 2456 N N . SER A 1 304 ? -29.892 8.632 49.521 1.00 54.69 304 SER A N 1
ATOM 2457 C CA . SER A 1 304 ? -28.954 8.652 50.666 1.00 54.69 304 SER A CA 1
ATOM 2458 C C . SER A 1 304 ? -27.454 8.582 50.279 1.00 54.69 304 SER A C 1
ATOM 2460 O O . SER A 1 304 ? -26.583 8.705 51.141 1.00 54.69 304 SER A O 1
ATOM 2462 N N . TYR A 1 305 ? -27.147 8.372 48.993 1.00 54.25 305 TYR A N 1
ATOM 2463 C CA . TYR A 1 305 ? -25.816 8.161 48.421 1.00 54.25 305 TYR A CA 1
ATOM 2464 C C . TYR A 1 305 ? -25.470 9.295 47.431 1.00 54.25 305 TYR A C 1
ATOM 2466 O O . TYR A 1 305 ? -26.077 9.411 46.367 1.00 54.25 305 TYR A O 1
ATOM 2474 N N . TYR A 1 306 ? -24.494 10.145 47.769 1.00 51.03 306 TYR A N 1
ATOM 2475 C CA . TYR A 1 306 ? -24.134 11.360 47.013 1.00 51.03 306 TYR A CA 1
ATOM 2476 C C . TYR A 1 306 ? -23.158 11.095 45.843 1.00 51.03 306 TYR A C 1
ATOM 2478 O O . TYR A 1 306 ? -22.092 11.703 45.768 1.00 51.03 306 TYR A O 1
ATOM 2486 N N . GLY A 1 307 ? -23.499 10.176 44.932 1.00 60.53 307 GLY A N 1
ATOM 2487 C CA . GLY A 1 307 ? -22.712 9.882 43.723 1.00 60.53 307 GLY A CA 1
ATOM 2488 C C . GLY A 1 307 ? -23.510 10.086 42.431 1.00 60.53 307 GLY A C 1
ATOM 2489 O O . GLY A 1 307 ? -24.674 9.698 42.358 1.00 60.53 307 GLY A O 1
ATOM 2490 N N . ASN A 1 308 ? -22.877 10.649 41.395 1.00 63.03 308 ASN A N 1
ATOM 2491 C CA . ASN A 1 308 ? -23.523 10.970 40.109 1.00 63.03 308 ASN A CA 1
ATOM 2492 C C . ASN A 1 308 ? -23.998 9.737 39.305 1.00 63.03 308 ASN A C 1
ATOM 2494 O O . ASN A 1 308 ? -24.798 9.890 38.390 1.00 63.03 308 ASN A O 1
ATOM 2498 N N . GLU A 1 309 ? -23.528 8.528 39.629 1.00 67.62 309 GLU A N 1
ATOM 2499 C CA . GLU A 1 309 ? -23.819 7.288 38.882 1.00 67.62 309 GLU A CA 1
ATOM 2500 C C . GLU A 1 309 ? -25.013 6.484 39.433 1.00 67.62 309 GLU A C 1
ATOM 2502 O O . GLU A 1 309 ? -25.449 5.515 38.807 1.00 67.62 309 GLU A O 1
ATOM 2507 N N . GLY A 1 310 ? -25.554 6.861 40.600 1.00 79.25 310 GLY A N 1
ATOM 2508 C CA . GLY A 1 310 ? -26.685 6.167 41.234 1.00 79.25 310 GLY A CA 1
ATOM 2509 C C . GLY A 1 310 ? -26.395 4.719 41.650 1.00 79.25 310 GLY A C 1
ATOM 2510 O O . GLY A 1 310 ? -25.261 4.244 41.557 1.00 79.25 310 GLY A O 1
ATOM 2511 N N . LYS A 1 311 ? -27.426 3.999 42.111 1.00 84.56 311 LYS A N 1
ATOM 2512 C CA . LYS A 1 311 ? -27.376 2.557 42.437 1.00 84.56 311 LYS A CA 1
ATOM 2513 C C . LYS A 1 311 ? -28.278 1.782 41.472 1.00 84.56 311 LYS A C 1
ATOM 2515 O O . LYS A 1 311 ? -29.315 2.299 41.057 1.00 84.56 311 LYS A O 1
ATOM 2520 N N . SER A 1 312 ? -27.886 0.558 41.113 1.00 86.94 312 SER A N 1
ATOM 2521 C CA . SER A 1 312 ? -28.727 -0.331 40.300 1.00 86.94 312 SER A CA 1
ATOM 2522 C C . SER A 1 312 ? -30.047 -0.618 41.011 1.00 86.94 312 SER A C 1
ATOM 2524 O O . SER A 1 312 ? -30.056 -0.937 42.202 1.00 86.94 312 SER A O 1
ATOM 2526 N N . LEU A 1 313 ? -31.158 -0.535 40.274 1.00 88.75 313 LEU A N 1
ATOM 2527 C CA . LEU A 1 313 ? -32.497 -0.851 40.766 1.00 88.75 313 LEU A CA 1
ATOM 2528 C C . LEU A 1 313 ? -32.531 -2.264 41.355 1.00 88.75 313 LEU A C 1
ATOM 2530 O O . LEU A 1 313 ? -33.120 -2.471 42.409 1.00 88.75 313 LEU A O 1
ATOM 2534 N N . GLU A 1 314 ? -31.853 -3.232 40.739 1.00 87.06 314 GLU A N 1
ATOM 2535 C CA . GLU A 1 314 ? -31.829 -4.608 41.247 1.00 87.06 314 GLU A CA 1
ATOM 2536 C C . GLU A 1 314 ? -31.118 -4.718 42.598 1.00 87.06 314 GLU A C 1
ATOM 2538 O O . GLU A 1 314 ? -31.575 -5.448 43.474 1.00 87.06 314 GLU A O 1
ATOM 2543 N N . ASP A 1 315 ? -30.047 -3.955 42.809 1.00 86.69 315 ASP A N 1
ATOM 2544 C CA . ASP A 1 315 ? -29.345 -3.922 44.094 1.00 86.69 315 ASP A CA 1
ATOM 2545 C C . ASP A 1 315 ? -30.091 -3.108 45.153 1.00 86.69 315 ASP A C 1
ATOM 2547 O O . ASP A 1 315 ? -29.914 -3.339 46.349 1.00 86.69 315 ASP A O 1
ATOM 2551 N N . MET A 1 316 ? -30.926 -2.151 44.741 1.00 87.19 316 MET A N 1
ATOM 2552 C CA . MET A 1 316 ? -31.850 -1.452 45.639 1.00 87.19 316 MET A CA 1
ATOM 2553 C C . MET A 1 316 ? -33.007 -2.353 46.074 1.00 87.19 316 MET A C 1
ATOM 2555 O O . MET A 1 316 ? -33.438 -2.278 47.217 1.00 87.19 316 MET A O 1
ATOM 2559 N N . LEU A 1 317 ? -33.498 -3.229 45.194 1.00 87.56 317 LEU A N 1
ATOM 2560 C CA . LEU A 1 317 ? -34.579 -4.170 45.507 1.00 87.56 317 LEU A CA 1
ATOM 2561 C C . LEU A 1 317 ? -34.133 -5.334 46.405 1.00 87.56 317 LEU A C 1
ATOM 2563 O O . LEU A 1 317 ? -34.974 -5.943 47.064 1.00 87.56 317 LEU A O 1
ATOM 2567 N N . LYS A 1 318 ? -32.828 -5.633 46.444 1.00 87.25 318 LYS A N 1
ATOM 2568 C CA . LYS A 1 318 ? -32.219 -6.586 47.389 1.00 87.25 318 LYS A CA 1
ATOM 2569 C C . LYS A 1 318 ? -32.008 -6.000 48.788 1.00 87.25 318 LYS A C 1
ATOM 2571 O O . LYS A 1 318 ? -31.590 -6.730 49.679 1.00 87.25 318 LYS A O 1
ATOM 2576 N N . ASP A 1 319 ? -32.235 -4.701 48.980 1.00 81.50 319 ASP A N 1
ATOM 2577 C CA . ASP A 1 319 ? -32.065 -4.066 50.283 1.00 81.50 319 ASP A CA 1
ATOM 2578 C C . ASP A 1 319 ? -33.165 -4.530 51.255 1.00 81.50 319 ASP A C 1
ATOM 2580 O O . ASP A 1 319 ? -34.366 -4.453 50.972 1.00 81.50 319 ASP A O 1
ATOM 2584 N N . GLU A 1 320 ? -32.747 -5.047 52.406 1.00 83.38 320 GLU A N 1
ATOM 2585 C CA . GLU A 1 320 ? -33.637 -5.526 53.468 1.00 83.38 320 GLU A CA 1
ATOM 2586 C C . GLU A 1 320 ? -33.798 -4.501 54.603 1.00 83.38 320 GLU A C 1
ATOM 2588 O O . GLU A 1 320 ? -34.470 -4.771 55.601 1.00 83.38 320 GLU A O 1
ATOM 2593 N N . SER A 1 321 ? -33.223 -3.302 54.458 1.00 81.94 321 SER A N 1
ATOM 2594 C CA . SER A 1 321 ? -33.390 -2.214 55.418 1.00 81.94 321 SER A CA 1
ATOM 2595 C C . SER A 1 321 ? -34.843 -1.733 55.493 1.00 81.94 321 SER A C 1
ATOM 2597 O O . SER A 1 321 ? -35.482 -1.435 54.485 1.00 81.94 321 SER A O 1
ATOM 2599 N N . LYS A 1 322 ? -35.347 -1.568 56.721 1.00 83.38 322 LYS A N 1
ATOM 2600 C CA . LYS A 1 322 ? -36.612 -0.864 57.014 1.00 83.38 322 LYS A CA 1
ATOM 2601 C C . LYS A 1 322 ? -36.412 0.629 57.303 1.00 83.38 322 LYS A C 1
ATOM 2603 O O . LYS A 1 322 ? -37.385 1.361 57.495 1.00 83.38 322 LYS A O 1
ATOM 2608 N N . TYR A 1 323 ? -35.159 1.075 57.388 1.00 80.69 323 TYR A N 1
ATOM 2609 C CA . TYR A 1 323 ? -34.797 2.432 57.778 1.00 80.69 323 TYR A CA 1
ATOM 2610 C C . TYR A 1 323 ? -34.625 3.324 56.554 1.00 80.69 323 TYR A C 1
ATOM 2612 O O . TYR A 1 323 ? -33.867 3.000 55.641 1.00 80.69 323 TYR A O 1
ATOM 2620 N N . VAL A 1 324 ? -35.292 4.478 56.579 1.00 82.94 324 VAL A N 1
ATOM 2621 C CA . VAL A 1 324 ? -35.192 5.531 55.564 1.00 82.94 324 VAL A CA 1
ATOM 2622 C C . VAL A 1 324 ? -35.041 6.886 56.234 1.00 82.94 324 VAL A C 1
ATOM 2624 O O . VAL A 1 324 ? -35.541 7.111 57.335 1.00 82.94 324 VAL A O 1
ATOM 2627 N N . THR A 1 325 ? -34.331 7.791 55.573 1.00 81.56 325 THR A N 1
ATOM 2628 C CA . THR A 1 325 ? -34.104 9.161 56.039 1.00 81.56 325 THR A CA 1
ATOM 2629 C C . THR A 1 325 ? -34.859 10.152 55.158 1.00 81.56 325 THR A C 1
ATOM 2631 O O . THR A 1 325 ? -35.386 9.801 54.101 1.00 81.56 325 THR A O 1
ATOM 2634 N N . LYS A 1 326 ? -34.867 11.433 55.541 1.00 72.94 326 LYS A N 1
ATOM 2635 C CA . LYS A 1 326 ? -35.428 12.498 54.694 1.00 72.94 326 LYS A CA 1
ATOM 2636 C C . LYS A 1 326 ? -34.723 12.652 53.336 1.00 72.94 326 LYS A C 1
ATOM 2638 O O . LYS A 1 326 ? -35.321 13.204 52.416 1.00 72.94 326 LYS A O 1
ATOM 2643 N N . TYR A 1 327 ? -33.487 12.156 53.221 1.00 75.00 327 TYR A N 1
ATOM 2644 C CA . TYR A 1 327 ? -32.693 12.144 51.989 1.00 75.00 327 TYR A CA 1
ATOM 2645 C C . TYR A 1 327 ? -32.888 10.869 51.166 1.00 75.00 327 TYR A C 1
ATOM 2647 O O . TYR A 1 327 ? -32.332 10.763 50.077 1.00 75.00 327 TYR A O 1
ATOM 2655 N N . SER A 1 328 ? -33.649 9.895 51.674 1.00 83.12 328 SER A N 1
ATOM 2656 C CA . SER A 1 328 ? -33.908 8.668 50.935 1.00 83.12 328 SER A CA 1
ATOM 2657 C C . SER A 1 328 ? -34.809 8.932 49.735 1.00 83.12 328 SER A C 1
ATOM 2659 O O . SER A 1 328 ? -35.777 9.694 49.832 1.00 83.12 328 SER A O 1
ATOM 2661 N N . ASN A 1 329 ? -34.497 8.295 48.609 1.00 86.00 329 ASN A N 1
ATOM 2662 C CA . ASN A 1 329 ? -35.301 8.438 47.395 1.00 86.00 329 ASN A CA 1
ATOM 2663 C C . ASN A 1 329 ? -36.587 7.595 47.463 1.00 86.00 329 ASN A C 1
ATOM 2665 O O . ASN A 1 329 ? -36.774 6.764 48.355 1.00 86.00 329 ASN A O 1
ATOM 2669 N N . SER A 1 330 ? -37.476 7.799 46.492 1.00 89.56 330 SER A N 1
ATOM 2670 C CA . SER A 1 330 ? -38.786 7.142 46.427 1.00 89.56 330 SER A CA 1
ATOM 2671 C C . SER A 1 330 ? -38.701 5.611 46.348 1.00 89.56 330 SER A C 1
ATOM 2673 O O . SER A 1 330 ? -39.579 4.929 46.869 1.00 89.56 330 SER A O 1
ATOM 2675 N N . ILE A 1 331 ? -37.633 5.051 45.764 1.00 91.31 331 ILE A N 1
ATOM 2676 C CA . ILE A 1 331 ? -37.418 3.596 45.684 1.00 91.31 331 ILE A CA 1
ATOM 2677 C C . ILE A 1 331 ? -36.956 3.041 47.031 1.00 91.31 331 ILE A C 1
ATOM 2679 O O . ILE A 1 331 ? -37.484 2.031 47.477 1.00 91.31 331 ILE A O 1
ATOM 2683 N N . GLU A 1 332 ? -36.030 3.716 47.717 1.00 89.00 332 GLU A N 1
ATOM 2684 C CA . GLU A 1 332 ? -35.593 3.342 49.072 1.00 89.00 332 GLU A CA 1
ATOM 2685 C C . GLU A 1 332 ? -36.780 3.348 50.052 1.00 89.00 332 GLU A C 1
ATOM 2687 O O . GLU A 1 332 ? -36.963 2.400 50.816 1.00 89.00 332 GLU A O 1
ATOM 2692 N N . LYS A 1 333 ? -37.637 4.377 49.974 1.00 90.25 333 LYS A N 1
ATOM 2693 C CA . LYS A 1 333 ? -38.881 4.488 50.757 1.00 90.25 333 LYS A CA 1
ATOM 2694 C C . LYS A 1 333 ? -39.859 3.354 50.461 1.00 90.25 333 LYS A C 1
ATOM 2696 O O . LYS A 1 333 ? -40.362 2.731 51.394 1.00 90.25 333 LYS A O 1
ATOM 2701 N N . LEU A 1 334 ? -40.093 3.058 49.185 1.00 92.25 334 LEU A N 1
ATOM 2702 C CA . LEU A 1 334 ? -40.969 1.966 48.770 1.00 92.25 334 LEU A CA 1
ATOM 2703 C C . LEU A 1 334 ? -40.440 0.597 49.223 1.00 92.25 334 LEU A C 1
ATOM 2705 O O . LEU A 1 334 ? -41.209 -0.212 49.739 1.00 92.25 334 LEU A O 1
ATOM 2709 N N . THR A 1 335 ? -39.142 0.328 49.054 1.00 91.38 335 THR A N 1
ATOM 2710 C CA . THR A 1 335 ? -38.527 -0.938 49.477 1.00 91.38 335 THR A CA 1
ATOM 2711 C C . THR A 1 335 ? -38.622 -1.112 50.991 1.00 91.38 335 THR A C 1
ATOM 2713 O O . THR A 1 335 ? -39.047 -2.172 51.444 1.00 91.38 335 THR A O 1
ATOM 2716 N N . ALA A 1 336 ? -38.330 -0.073 51.778 1.00 91.44 336 ALA A N 1
ATOM 2717 C CA . ALA A 1 336 ? -38.461 -0.126 53.233 1.00 91.44 336 ALA A CA 1
ATOM 2718 C C . ALA A 1 336 ? -39.908 -0.379 53.688 1.00 91.44 336 ALA A C 1
ATOM 2720 O O . ALA A 1 336 ? -40.133 -1.212 54.565 1.00 91.44 336 ALA A O 1
ATOM 2721 N N . ASP A 1 337 ? -40.896 0.274 53.070 1.00 92.94 337 ASP A N 1
ATOM 2722 C CA . ASP A 1 337 ? -42.314 0.032 53.363 1.00 92.94 337 ASP A CA 1
ATOM 2723 C C . ASP A 1 337 ? -42.747 -1.389 52.957 1.00 92.94 337 ASP A C 1
ATOM 2725 O O . ASP A 1 337 ? -43.467 -2.045 53.707 1.00 92.94 337 ASP A O 1
ATOM 2729 N N . LYS A 1 338 ? -42.234 -1.933 51.839 1.00 91.69 338 LYS A N 1
ATOM 2730 C CA . LYS A 1 338 ? -42.425 -3.352 51.483 1.00 91.69 338 LYS A CA 1
ATOM 2731 C C . LYS A 1 338 ? -41.832 -4.293 52.539 1.00 91.69 338 LYS A C 1
ATOM 2733 O O . LYS A 1 338 ? -42.427 -5.333 52.817 1.00 91.69 338 LYS A O 1
ATOM 2738 N N . GLN A 1 339 ? -40.683 -3.963 53.134 1.00 91.50 339 GLN A N 1
ATOM 2739 C CA . GLN A 1 339 ? -40.103 -4.764 54.221 1.00 91.50 339 GLN A CA 1
ATOM 2740 C C . GLN A 1 339 ? -40.905 -4.637 55.526 1.00 91.50 339 GLN A C 1
ATOM 2742 O O . GLN A 1 339 ? -41.093 -5.636 56.221 1.00 91.50 339 GLN A O 1
ATOM 2747 N N . LYS A 1 340 ? -41.436 -3.448 55.842 1.00 93.00 340 LYS A N 1
ATOM 2748 C CA . LYS A 1 340 ? -42.343 -3.242 56.985 1.00 93.00 340 LYS A CA 1
ATOM 2749 C C . LYS A 1 340 ? -43.631 -4.042 56.840 1.00 93.00 340 LYS A C 1
ATOM 2751 O O . LYS A 1 340 ? -44.002 -4.729 57.791 1.00 93.00 340 LYS A O 1
ATOM 2756 N N . LEU A 1 341 ? -44.228 -4.033 55.645 1.00 91.88 341 LEU A N 1
ATOM 2757 C CA . LEU A 1 341 ? -45.393 -4.845 55.290 1.00 91.88 341 LEU A CA 1
ATOM 2758 C C . LEU A 1 341 ? -45.107 -6.338 55.507 1.00 91.88 341 LEU A C 1
ATOM 2760 O O . LEU A 1 341 ? -45.853 -7.017 56.205 1.00 91.88 341 LEU A O 1
ATOM 2764 N N . LYS A 1 342 ? -43.971 -6.844 55.001 1.00 91.19 342 LYS A N 1
ATOM 2765 C CA . LYS A 1 342 ? -43.544 -8.239 55.228 1.00 91.19 342 LYS A CA 1
ATOM 2766 C C . LYS A 1 342 ? -43.367 -8.589 56.708 1.00 91.19 342 LYS A C 1
ATOM 2768 O O . LYS A 1 342 ? -43.559 -9.742 57.080 1.00 91.19 342 LYS A O 1
ATOM 2773 N N . SER A 1 343 ? -42.971 -7.628 57.541 1.00 89.12 343 SER A N 1
ATOM 2774 C CA . SER A 1 343 ? -42.780 -7.838 58.980 1.00 89.12 343 SER A CA 1
ATOM 2775 C C . SER A 1 343 ? -44.003 -7.549 59.854 1.00 89.12 343 SER A C 1
ATOM 2777 O O . SER A 1 343 ? -43.905 -7.719 61.065 1.00 89.12 343 SER A O 1
ATOM 2779 N N . GLY A 1 344 ? -45.120 -7.099 59.271 1.00 88.50 344 GLY A N 1
ATOM 2780 C CA . GLY A 1 344 ? -46.329 -6.716 60.009 1.00 88.50 344 GLY A CA 1
ATOM 2781 C C . GLY A 1 344 ? -46.241 -5.376 60.754 1.00 88.50 344 GLY A C 1
ATOM 2782 O O . GLY A 1 344 ? -47.036 -5.126 61.648 1.00 88.50 344 GLY A O 1
ATOM 2783 N N . GLU A 1 345 ? -45.276 -4.513 60.416 1.00 90.19 345 GLU A N 1
ATOM 2784 C CA . GLU A 1 345 ? -45.158 -3.146 60.965 1.00 90.19 345 GLU A CA 1
ATOM 2785 C C . GLU A 1 345 ? -46.000 -2.121 60.176 1.00 90.19 345 GLU A C 1
ATOM 2787 O O . GLU A 1 345 ? -46.080 -0.959 60.565 1.00 90.19 345 GLU A O 1
ATOM 2792 N N . MET A 1 346 ? -46.585 -2.539 59.051 1.00 92.81 346 MET A N 1
ATOM 2793 C CA . MET A 1 346 ? -47.460 -1.758 58.176 1.00 92.81 346 MET A CA 1
ATOM 2794 C C . MET A 1 346 ? -48.557 -2.682 57.643 1.00 92.81 346 MET A C 1
ATOM 2796 O O . MET A 1 346 ? -48.257 -3.809 57.247 1.00 92.81 346 MET A O 1
ATOM 2800 N N . GLU A 1 347 ? -49.798 -2.202 57.605 1.00 93.88 347 GLU A N 1
ATOM 2801 C CA . GLU A 1 347 ? -50.939 -2.957 57.075 1.00 93.88 347 GLU A CA 1
ATOM 2802 C C . GLU A 1 347 ? -51.019 -2.875 55.540 1.00 93.88 347 GLU A C 1
ATOM 2804 O O . GLU A 1 347 ? -50.582 -1.901 54.919 1.00 93.88 347 GLU A O 1
ATOM 2809 N N . GLU A 1 348 ? -51.624 -3.881 54.903 1.00 91.62 348 GLU A N 1
ATOM 2810 C CA . GLU A 1 348 ? -51.753 -3.930 53.437 1.00 91.62 348 GLU A CA 1
ATOM 2811 C C . GLU A 1 348 ? -52.608 -2.775 52.885 1.00 91.62 348 GLU A C 1
ATOM 2813 O O . GLU A 1 348 ? -52.261 -2.173 51.865 1.00 91.62 348 GLU A O 1
ATOM 2818 N N . ASP A 1 349 ? -53.681 -2.404 53.588 1.00 92.00 349 ASP A N 1
ATOM 2819 C CA . ASP A 1 349 ? -54.525 -1.260 53.227 1.00 92.00 349 ASP A CA 1
ATOM 2820 C C . ASP A 1 349 ? -53.755 0.067 53.300 1.00 92.00 349 ASP A C 1
ATOM 2822 O O . ASP A 1 349 ? -53.920 0.932 52.435 1.00 92.00 349 ASP A O 1
ATOM 2826 N N . GLU A 1 350 ? -52.867 0.214 54.289 1.00 93.06 350 GLU A N 1
ATOM 2827 C CA . GLU A 1 350 ? -52.003 1.389 54.445 1.00 93.06 350 GLU A CA 1
ATOM 2828 C C . GLU A 1 350 ? -50.995 1.482 53.292 1.00 93.06 350 GLU A C 1
ATOM 2830 O O . GLU A 1 350 ? -50.847 2.536 52.662 1.00 93.06 350 GLU A O 1
ATOM 2835 N N . PHE A 1 351 ? -50.355 0.360 52.950 1.00 93.38 351 PHE A N 1
ATOM 2836 C CA . PHE A 1 351 ? -49.435 0.285 51.819 1.00 93.38 351 PHE A CA 1
ATOM 2837 C C . PHE A 1 351 ? -50.139 0.623 50.497 1.00 93.38 351 PHE A C 1
ATOM 2839 O O . PHE A 1 351 ? -49.657 1.454 49.718 1.00 93.38 351 PHE A O 1
ATOM 2846 N N . ASN A 1 352 ? -51.312 0.030 50.259 1.00 92.19 352 ASN A N 1
ATOM 2847 C CA . ASN A 1 352 ? -52.100 0.250 49.051 1.00 92.19 352 ASN A CA 1
ATOM 2848 C C . ASN A 1 352 ? -52.587 1.699 48.937 1.00 92.19 352 ASN A C 1
ATOM 2850 O O . ASN A 1 352 ? -52.501 2.285 47.854 1.00 92.19 352 ASN A O 1
ATOM 2854 N N . ALA A 1 353 ? -53.045 2.309 50.033 1.00 90.81 353 ALA A N 1
ATOM 2855 C CA . ALA A 1 353 ? -53.435 3.717 50.063 1.00 90.81 353 ALA A CA 1
ATOM 2856 C C . ALA A 1 353 ? -52.267 4.657 49.735 1.00 90.81 353 ALA A C 1
ATOM 2858 O O . ALA A 1 353 ? -52.457 5.678 49.071 1.00 90.81 353 ALA A O 1
ATOM 2859 N N . LYS A 1 354 ? -51.048 4.301 50.152 1.00 90.38 354 LYS A N 1
ATOM 2860 C CA . LYS A 1 354 ? -49.853 5.117 49.930 1.00 90.38 354 LYS A CA 1
ATOM 2861 C C . LYS A 1 354 ? -49.272 4.977 48.522 1.00 90.38 354 LYS A C 1
ATOM 2863 O O . LYS A 1 354 ? -48.973 6.000 47.896 1.00 90.38 354 LYS A O 1
ATOM 2868 N N . TRP A 1 355 ? -49.101 3.741 48.049 1.00 92.19 355 TRP A N 1
ATOM 2869 C CA . TRP A 1 355 ? -48.284 3.409 46.875 1.00 92.19 355 TRP A CA 1
ATOM 2870 C C . TRP A 1 355 ? -49.079 2.954 45.652 1.00 92.19 355 TRP A C 1
ATOM 2872 O O . TRP A 1 355 ? -48.567 3.085 44.549 1.00 92.19 355 TRP A O 1
ATOM 2882 N N . VAL A 1 356 ? -50.314 2.463 45.807 1.00 90.62 356 VAL A N 1
ATOM 2883 C CA . VAL A 1 356 ? -51.063 1.826 44.705 1.00 90.62 356 VAL A CA 1
ATOM 2884 C C . VAL A 1 356 ? -52.268 2.662 44.272 1.00 90.62 356 VAL A C 1
ATOM 2886 O O . VAL A 1 356 ? -52.378 3.048 43.111 1.00 90.62 356 VAL A O 1
ATOM 2889 N N . ILE A 1 357 ? -53.183 2.976 45.193 1.00 91.50 357 ILE A N 1
ATOM 2890 C CA . ILE A 1 357 ? -54.446 3.678 44.906 1.00 91.50 357 ILE A CA 1
ATOM 2891 C C . ILE A 1 357 ? -54.235 5.033 44.201 1.00 91.50 357 ILE A C 1
ATOM 2893 O O . ILE A 1 357 ? -54.924 5.270 43.205 1.00 91.50 357 ILE A O 1
ATOM 2897 N N . PRO A 1 358 ? -53.294 5.902 44.628 1.00 91.19 358 PRO A N 1
ATOM 2898 C CA . PRO A 1 358 ? -53.123 7.226 44.024 1.00 91.19 358 PRO A CA 1
ATOM 2899 C C . PRO A 1 358 ? -52.638 7.195 42.568 1.00 91.19 358 PRO A C 1
ATOM 2901 O O . PRO A 1 358 ? -52.895 8.141 41.825 1.00 91.19 358 PRO A O 1
ATOM 2904 N N . PHE A 1 359 ? -51.961 6.111 42.171 1.00 91.06 359 PHE A N 1
ATOM 2905 C CA . PHE A 1 359 ? -51.306 5.936 40.870 1.00 91.06 359 PHE A CA 1
ATOM 2906 C C . PHE A 1 359 ? -52.097 5.053 39.895 1.00 91.06 359 PHE A C 1
ATOM 2908 O O . PHE A 1 359 ? -51.618 4.760 38.801 1.00 91.06 359 PHE A O 1
ATOM 2915 N N . LYS A 1 360 ? -53.315 4.627 40.255 1.00 89.38 360 LYS A N 1
ATOM 2916 C CA . LYS A 1 360 ? -54.215 3.958 39.305 1.00 89.38 360 LYS A CA 1
ATOM 2917 C C . LYS A 1 360 ? -54.522 4.890 38.131 1.00 89.38 360 LYS A C 1
ATOM 2919 O O . LYS A 1 360 ? -54.627 6.099 38.309 1.00 89.38 360 LYS A O 1
ATOM 2924 N N . LYS A 1 361 ? -54.741 4.317 36.949 1.00 83.94 361 LYS A N 1
ATOM 2925 C CA . LYS A 1 361 ? -55.153 5.061 35.750 1.00 83.94 361 LYS A CA 1
ATOM 2926 C C . LYS A 1 361 ? -56.425 5.885 36.015 1.00 83.94 361 LYS A C 1
ATOM 2928 O O . LYS A 1 361 ? -57.411 5.351 36.522 1.00 83.94 361 LYS A O 1
ATOM 2933 N N . GLY A 1 362 ? -56.402 7.173 35.684 1.00 81.38 362 GLY A N 1
ATOM 2934 C CA . GLY A 1 362 ? -57.428 8.172 36.008 1.00 81.38 362 GLY A CA 1
ATOM 2935 C C . GLY A 1 362 ? -57.458 8.606 37.482 1.00 81.38 362 GLY A C 1
ATOM 2936 O O . GLY A 1 362 ? -58.414 9.262 37.920 1.00 81.38 362 GLY A O 1
ATOM 2937 N N . GLY A 1 363 ? -56.450 8.199 38.255 1.00 86.00 363 GLY A N 1
ATOM 2938 C CA . GLY A 1 363 ? -56.299 8.444 39.684 1.00 86.00 363 GLY A CA 1
ATOM 2939 C C . GLY A 1 363 ? -55.916 9.882 40.020 1.00 86.00 363 GLY A C 1
ATOM 2940 O O . GLY A 1 363 ? -55.900 10.777 39.175 1.00 86.00 363 GLY A O 1
ATOM 2941 N N . GLU A 1 364 ? -55.646 10.116 41.300 1.00 89.75 364 GLU A N 1
ATOM 2942 C CA . GLU A 1 364 ? -55.361 11.453 41.823 1.00 89.75 364 GLU A CA 1
ATOM 2943 C C . GLU A 1 364 ? -54.020 12.004 41.314 1.00 89.75 364 GLU A C 1
ATOM 2945 O O . GLU A 1 364 ? -53.930 13.191 41.008 1.00 89.75 364 GLU A O 1
ATOM 2950 N N . PHE A 1 365 ? -53.006 11.144 41.164 1.00 89.94 365 PHE A N 1
ATOM 2951 C CA . PHE A 1 365 ? -51.695 11.544 40.656 1.00 89.94 365 PHE A CA 1
ATOM 2952 C C . PHE A 1 365 ? -51.754 12.032 39.207 1.00 89.94 365 PHE A C 1
ATOM 2954 O O . PHE A 1 365 ? -51.263 13.115 38.914 1.00 89.94 365 PHE A O 1
ATOM 2961 N N . GLU A 1 366 ? -52.373 11.258 38.310 1.00 86.62 366 GLU A N 1
ATOM 2962 C CA . GLU A 1 366 ? -52.432 11.572 36.874 1.00 86.62 366 GLU A CA 1
ATOM 2963 C C . GLU A 1 366 ? -53.121 12.921 36.635 1.00 86.62 366 GLU A C 1
ATOM 2965 O O . GLU A 1 366 ? -52.583 13.777 35.942 1.00 86.62 366 GLU A O 1
ATOM 2970 N N . LYS A 1 367 ? -54.240 13.175 37.325 1.00 89.44 367 LYS A N 1
ATOM 2971 C CA . LYS A 1 367 ? -54.951 14.463 37.265 1.00 89.44 367 LYS A CA 1
ATOM 2972 C C . LYS A 1 367 ? -54.117 15.627 37.801 1.00 89.44 367 LYS A C 1
ATOM 2974 O O . LYS A 1 367 ? -54.156 16.720 37.239 1.00 89.44 367 LYS A O 1
ATOM 2979 N N . ALA A 1 368 ? -53.389 15.413 38.900 1.00 89.00 368 ALA A N 1
ATOM 2980 C CA . ALA A 1 368 ? -52.507 16.430 39.468 1.00 89.00 368 ALA A CA 1
ATOM 2981 C C . ALA A 1 368 ? -51.325 16.729 38.533 1.00 89.00 368 ALA A C 1
ATOM 2983 O O . ALA A 1 368 ? -50.980 17.892 38.344 1.00 89.00 368 ALA A O 1
ATOM 2984 N N . LEU A 1 369 ? -50.747 15.696 37.912 1.00 88.44 369 LEU A N 1
ATOM 2985 C CA . LEU A 1 369 ? -49.651 15.818 36.957 1.00 88.44 369 LEU A CA 1
ATOM 2986 C C . LEU A 1 369 ? -50.090 16.537 35.676 1.00 88.44 369 LEU A C 1
ATOM 2988 O O . LEU A 1 369 ? -49.395 17.446 35.235 1.00 88.44 369 LEU A O 1
ATOM 2992 N N . GLU A 1 370 ? -51.245 16.187 35.101 1.00 88.12 370 GLU A N 1
ATOM 2993 C CA . GLU A 1 370 ? -51.797 16.864 33.918 1.00 88.12 370 GLU A CA 1
ATOM 2994 C C . GLU A 1 370 ? -52.009 18.361 34.169 1.00 88.12 370 GLU A C 1
ATOM 2996 O O . GLU A 1 370 ? -51.611 19.194 33.351 1.00 88.12 370 GLU A O 1
ATOM 3001 N N . LYS A 1 371 ? -52.595 18.713 35.322 1.00 90.06 371 LYS A N 1
ATOM 3002 C CA . LYS A 1 371 ? -52.834 20.109 35.705 1.00 90.06 371 LYS A CA 1
ATOM 3003 C C . LYS A 1 371 ? -51.521 20.863 35.932 1.00 90.06 371 LYS A C 1
ATOM 3005 O O . LYS A 1 371 ? -51.343 21.950 35.388 1.00 90.06 371 LYS A O 1
ATOM 3010 N N . TYR A 1 372 ? -50.592 20.254 36.670 1.00 89.00 372 TYR A N 1
ATOM 3011 C CA . TYR A 1 372 ? -49.253 20.792 36.894 1.00 89.00 372 TYR A CA 1
ATOM 3012 C C . TYR A 1 372 ? -48.538 21.074 35.566 1.00 89.00 372 TYR A C 1
ATOM 3014 O O . TYR A 1 372 ? -48.137 22.210 35.317 1.00 89.00 372 TYR A O 1
ATOM 3022 N N . LEU A 1 373 ? -48.440 20.072 34.683 1.00 87.06 373 LEU A N 1
ATOM 3023 C CA . LEU A 1 373 ? -47.756 20.185 33.394 1.00 87.06 373 LEU A CA 1
ATOM 3024 C C . LEU A 1 373 ? -48.387 21.257 32.498 1.00 87.06 373 LEU A C 1
ATOM 3026 O O . LEU A 1 373 ? -47.649 22.008 31.861 1.00 87.06 373 LEU A O 1
ATOM 3030 N N . ALA A 1 374 ? -49.717 21.380 32.468 1.00 88.50 374 ALA A N 1
ATOM 3031 C CA . ALA A 1 374 ? -50.398 22.412 31.685 1.00 88.50 374 ALA A CA 1
ATOM 3032 C C . ALA A 1 374 ? -50.019 23.842 32.121 1.00 88.50 374 ALA A C 1
ATOM 3034 O O . ALA A 1 374 ? -49.898 24.729 31.276 1.00 88.50 374 ALA A O 1
ATOM 3035 N N . GLU A 1 375 ? -49.802 24.061 33.421 1.00 90.06 375 GLU A N 1
ATOM 3036 C CA . GLU A 1 375 ? -49.438 25.365 33.985 1.00 90.06 375 GLU A CA 1
ATOM 3037 C C . GLU A 1 375 ? -47.938 25.676 33.837 1.00 90.06 375 GLU A C 1
ATOM 3039 O O . GLU A 1 375 ? -47.575 26.805 33.498 1.00 90.06 375 GLU A O 1
ATOM 3044 N N . VAL A 1 376 ? -47.053 24.690 34.037 1.00 87.56 376 VAL A N 1
ATOM 3045 C CA . VAL A 1 376 ? -45.595 24.922 34.007 1.00 87.56 376 VAL A CA 1
ATOM 3046 C C . VAL A 1 376 ? -44.968 24.847 32.620 1.00 87.56 376 VAL A C 1
ATOM 3048 O O . VAL A 1 376 ? -43.967 25.521 32.384 1.00 87.56 376 VAL A O 1
ATOM 3051 N N . THR A 1 377 ? -45.525 24.076 31.679 1.00 86.12 377 THR A N 1
ATOM 3052 C CA . THR A 1 377 ? -44.969 23.930 30.316 1.00 86.12 377 THR A CA 1
ATOM 3053 C C . THR A 1 377 ? -44.684 25.275 29.626 1.00 86.12 377 THR A C 1
ATOM 3055 O O . THR A 1 377 ? -43.542 25.479 29.202 1.00 86.12 377 THR A O 1
ATOM 3058 N N . PRO A 1 378 ? -45.629 26.238 29.553 1.00 87.75 378 PRO A N 1
ATOM 3059 C CA . PRO A 1 378 ? -45.353 27.540 28.935 1.00 87.75 378 PRO A CA 1
ATOM 3060 C C . PRO A 1 378 ? -44.302 28.363 29.701 1.00 87.75 378 PRO A C 1
ATOM 3062 O O . PRO A 1 378 ? -43.562 29.144 29.098 1.00 87.75 378 PRO A O 1
ATOM 3065 N N . LEU A 1 379 ? -44.194 28.188 31.023 1.00 88.12 379 LEU A N 1
ATOM 3066 C CA . LEU A 1 379 ? -43.178 28.860 31.840 1.00 88.12 379 LEU A CA 1
ATOM 3067 C C . LEU A 1 379 ? -41.785 28.285 31.567 1.00 88.12 379 LEU A C 1
ATOM 3069 O O . LEU A 1 379 ? -40.841 29.053 31.393 1.00 88.12 379 LEU A O 1
ATOM 3073 N N . TYR A 1 380 ? -41.657 26.961 31.434 1.00 82.12 380 TYR A N 1
ATOM 3074 C CA . TYR A 1 380 ? -40.404 26.312 31.039 1.00 82.12 380 TYR A CA 1
ATOM 3075 C C . TYR A 1 380 ? -39.941 26.740 29.640 1.00 82.12 380 TYR A C 1
ATOM 3077 O O . TYR A 1 380 ? -38.744 26.948 29.427 1.00 82.12 380 TYR A O 1
ATOM 3085 N N . GLU A 1 381 ? -40.857 26.905 28.679 1.00 82.56 381 GLU A N 1
ATOM 3086 C CA . GLU A 1 381 ? -40.524 27.427 27.344 1.00 82.56 381 GLU A CA 1
ATOM 3087 C C . GLU A 1 381 ? -39.983 28.865 27.406 1.00 82.56 381 GLU A C 1
ATOM 3089 O O . GLU A 1 381 ? -38.961 29.177 26.784 1.00 82.56 381 GLU A O 1
ATOM 3094 N N . ASN A 1 382 ? -40.609 29.726 28.212 1.00 84.62 382 ASN A N 1
ATOM 3095 C CA . ASN A 1 382 ? -40.130 31.088 28.454 1.00 84.62 382 ASN A CA 1
ATOM 3096 C C . ASN A 1 382 ? -38.769 31.100 29.164 1.00 84.62 382 ASN A C 1
ATOM 3098 O O . ASN A 1 382 ? -37.858 31.819 28.754 1.00 84.62 382 ASN A O 1
ATOM 3102 N N . MET A 1 383 ? -38.601 30.270 30.191 1.00 82.12 383 MET A N 1
ATOM 3103 C CA . MET A 1 383 ? -37.364 30.143 30.958 1.00 82.12 383 MET A CA 1
ATOM 3104 C C . MET A 1 383 ? -36.189 29.722 30.059 1.00 82.12 383 MET A C 1
ATOM 3106 O O . MET A 1 383 ? -35.139 30.362 30.101 1.00 82.12 383 MET A O 1
ATOM 3110 N N . LYS A 1 384 ? -36.385 28.751 29.151 1.00 77.12 384 LYS A N 1
ATOM 3111 C CA . LYS A 1 384 ? -35.385 28.355 28.133 1.00 77.12 384 LYS A CA 1
ATOM 3112 C C . LYS A 1 384 ? -34.986 29.504 27.204 1.00 77.12 384 LYS A C 1
ATOM 3114 O O . LYS A 1 384 ? -33.827 29.613 26.811 1.00 77.12 384 LYS A O 1
ATOM 3119 N N . LYS A 1 385 ? -35.929 30.379 26.841 1.00 82.19 385 LYS A N 1
ATOM 3120 C CA . LYS A 1 385 ? -35.651 31.564 26.011 1.00 82.19 385 LYS A CA 1
ATOM 3121 C C . LYS A 1 385 ? -34.776 32.588 26.749 1.00 82.19 385 LYS A C 1
ATOM 3123 O O . LYS A 1 385 ? -33.918 33.222 26.128 1.00 82.19 385 LYS A O 1
ATOM 3128 N N . TYR A 1 386 ? -34.981 32.746 28.058 1.00 83.88 386 TYR A N 1
ATOM 3129 C CA . TYR A 1 386 ? -34.262 33.716 28.892 1.00 83.88 386 TYR A CA 1
ATOM 3130 C C . TYR A 1 386 ? -32.926 33.207 29.445 1.00 83.88 386 TYR A C 1
ATOM 3132 O O . TYR A 1 386 ? -32.046 34.025 29.702 1.00 83.88 386 TYR A O 1
ATOM 3140 N N . GLU A 1 387 ? -32.734 31.889 29.552 1.00 73.50 387 GLU A N 1
ATOM 3141 C CA . GLU A 1 387 ? -31.555 31.225 30.141 1.00 73.50 387 GLU A CA 1
ATOM 3142 C C . GLU A 1 387 ? -30.207 31.795 29.659 1.00 73.50 387 GLU A C 1
ATOM 3144 O O . GLU A 1 387 ? -29.279 31.957 30.447 1.00 73.50 387 GLU A O 1
ATOM 3149 N N . LYS A 1 388 ? -30.103 32.152 28.372 1.00 70.31 388 LYS A N 1
ATOM 3150 C CA . LYS A 1 388 ? -28.868 32.678 27.757 1.00 70.31 388 LYS A CA 1
ATOM 3151 C C . LYS A 1 388 ? -28.865 34.191 27.526 1.00 70.31 388 LYS A C 1
ATOM 3153 O O . LYS A 1 388 ? -27.883 34.715 27.008 1.00 70.31 388 LYS A O 1
ATOM 3158 N N . THR A 1 389 ? -29.963 34.885 27.830 1.00 78.12 389 THR A N 1
ATOM 3159 C CA . THR A 1 389 ? -30.192 36.268 27.373 1.00 78.12 389 THR A CA 1
ATOM 3160 C C . THR A 1 389 ? -30.574 37.248 28.482 1.00 78.12 389 THR A C 1
ATOM 3162 O O . THR A 1 389 ? -30.215 38.419 28.376 1.00 78.12 389 THR A O 1
ATOM 3165 N N . ASP A 1 390 ? -31.268 36.812 29.539 1.00 87.00 390 ASP A N 1
ATOM 3166 C CA . ASP A 1 390 ? -31.757 37.684 30.617 1.00 87.00 390 ASP A CA 1
ATOM 3167 C C . ASP A 1 390 ? -31.991 36.896 31.921 1.00 87.00 390 ASP A C 1
ATOM 3169 O O . ASP A 1 390 ? -33.035 36.270 32.125 1.00 87.00 390 ASP A O 1
ATOM 3173 N N . PHE A 1 391 ? -31.012 36.947 32.829 1.00 85.06 391 PHE A N 1
ATOM 3174 C CA . PHE A 1 391 ? -31.035 36.185 34.081 1.00 85.06 391 PHE A CA 1
ATOM 3175 C C . PHE A 1 391 ? -32.196 36.570 35.016 1.00 85.06 391 PHE A C 1
ATOM 3177 O O . PHE A 1 391 ? -32.752 35.706 35.689 1.00 85.06 391 PHE A O 1
ATOM 3184 N N . ASN A 1 392 ? -32.614 37.841 35.036 1.00 88.94 392 ASN A N 1
ATOM 3185 C CA . ASN A 1 392 ? -33.695 38.288 35.921 1.00 88.94 392 ASN A CA 1
ATOM 3186 C C . ASN A 1 392 ? -35.053 37.745 35.466 1.00 88.94 392 ASN A C 1
ATOM 3188 O O . ASN A 1 392 ? -35.868 37.342 36.294 1.00 88.94 392 ASN A O 1
ATOM 3192 N N . LYS A 1 393 ? -35.297 37.692 34.149 1.00 88.75 393 LYS A N 1
ATOM 3193 C CA . LYS A 1 393 ? -36.514 37.064 33.612 1.00 88.75 393 LYS A CA 1
ATOM 3194 C C . LYS A 1 393 ? -36.504 35.553 33.788 1.00 88.75 393 LYS A C 1
ATOM 3196 O O . LYS A 1 393 ? -37.540 34.987 34.113 1.00 88.75 393 LYS A O 1
ATOM 3201 N N . TYR A 1 394 ? -35.346 34.916 33.619 1.00 88.00 394 TYR A N 1
ATOM 3202 C CA . TYR A 1 394 ? -35.172 33.500 33.939 1.00 88.00 394 TYR A CA 1
ATOM 3203 C C . TYR A 1 394 ? -35.556 33.209 35.398 1.00 88.00 394 TYR A C 1
ATOM 3205 O O . TYR A 1 394 ? -36.362 32.315 35.648 1.00 88.00 394 TYR A O 1
ATOM 3213 N N . LEU A 1 395 ? -35.046 34.005 36.346 1.00 86.94 395 LEU A N 1
ATOM 3214 C CA . LEU A 1 395 ? -35.334 33.841 37.771 1.00 86.94 395 LEU A CA 1
ATOM 3215 C C . LEU A 1 395 ? -36.822 34.060 38.089 1.00 86.94 395 LEU A C 1
ATOM 3217 O O . LEU A 1 395 ? -37.405 33.284 38.838 1.00 86.94 395 LEU A O 1
ATOM 3221 N N . ALA A 1 396 ? -37.460 35.056 37.469 1.00 89.06 396 ALA A N 1
ATOM 3222 C CA . ALA A 1 396 ? -38.884 35.321 37.666 1.00 89.06 396 ALA A CA 1
ATOM 3223 C C . ALA A 1 396 ? -39.788 34.178 37.165 1.00 89.06 396 ALA A C 1
ATOM 3225 O O . ALA A 1 396 ? -40.808 33.889 37.785 1.00 89.06 396 ALA A O 1
ATOM 3226 N N . GLU A 1 397 ? -39.447 33.523 36.048 1.00 88.62 397 GLU A N 1
ATOM 3227 C CA . GLU A 1 397 ? -40.181 32.327 35.606 1.00 88.62 397 GLU A CA 1
ATOM 3228 C C . GLU A 1 397 ? -39.901 31.124 36.520 1.00 88.62 397 GLU A C 1
ATOM 3230 O O . GLU A 1 397 ? -40.828 30.382 36.846 1.00 88.62 397 GLU A O 1
ATOM 3235 N N . TYR A 1 398 ? -38.664 30.970 37.005 1.00 86.12 398 TYR A N 1
ATOM 3236 C CA . TYR A 1 398 ? -38.297 29.927 37.967 1.00 86.12 398 TYR A CA 1
ATOM 3237 C C . TYR A 1 398 ? -39.103 30.024 39.274 1.00 86.12 398 TYR A C 1
ATOM 3239 O O . TYR A 1 398 ? -39.661 29.028 39.726 1.00 86.12 398 TYR A O 1
ATOM 3247 N N . GLU A 1 399 ? -39.240 31.220 39.853 1.00 88.75 399 GLU A N 1
ATOM 3248 C CA . GLU A 1 399 ? -40.017 31.436 41.085 1.00 88.75 399 GLU A CA 1
ATOM 3249 C C . GLU A 1 399 ? -41.513 31.102 40.914 1.00 88.75 399 GLU A C 1
ATOM 3251 O O . GLU A 1 399 ? -42.153 30.570 41.831 1.00 88.75 399 GLU A O 1
ATOM 3256 N N . LYS A 1 400 ? -42.089 31.369 39.731 1.00 91.25 400 LYS A N 1
ATOM 3257 C CA . LYS A 1 400 ? -43.471 30.965 39.411 1.00 91.25 400 LYS A CA 1
ATOM 3258 C C . LYS A 1 400 ? -43.601 29.449 39.327 1.00 91.25 400 LYS A C 1
ATOM 3260 O O . LYS A 1 400 ? -44.537 28.894 39.896 1.00 91.25 400 LYS A O 1
ATOM 3265 N N . ILE A 1 401 ? -42.660 28.787 38.652 1.00 87.62 401 ILE A N 1
ATOM 3266 C CA . ILE A 1 401 ? -42.617 27.322 38.558 1.00 87.62 401 ILE A CA 1
ATOM 3267 C C . ILE A 1 401 ? -42.513 26.710 39.957 1.00 87.62 401 ILE A C 1
ATOM 3269 O O . ILE A 1 401 ? -43.268 25.795 40.271 1.00 87.62 401 ILE A O 1
ATOM 3273 N N . GLU A 1 402 ? -41.650 27.249 40.822 1.00 86.44 402 GLU A N 1
ATOM 3274 C CA . GLU A 1 402 ? -41.507 26.790 42.206 1.00 86.44 402 GLU A CA 1
ATOM 3275 C C . GLU A 1 402 ? -42.824 26.913 42.991 1.00 86.44 402 GLU A C 1
ATOM 3277 O O . GLU A 1 402 ? -43.209 26.013 43.741 1.00 86.44 402 GLU A O 1
ATOM 3282 N N . SER A 1 403 ? -43.544 28.019 42.799 1.00 88.75 403 SER A N 1
ATOM 3283 C CA . SER A 1 403 ? -44.841 28.253 43.441 1.00 88.75 403 SER A CA 1
ATOM 3284 C C . SER A 1 403 ? -45.897 27.242 42.977 1.00 88.75 403 SER A C 1
ATOM 3286 O O . SER A 1 403 ? -46.604 26.669 43.805 1.00 88.75 403 SER A O 1
ATOM 3288 N N . ILE A 1 404 ? -45.948 26.960 41.673 1.00 89.44 404 ILE A N 1
ATOM 3289 C CA . ILE A 1 404 ? -46.851 25.961 41.082 1.00 89.44 404 ILE A CA 1
ATOM 3290 C C . ILE A 1 404 ? -46.467 24.545 41.551 1.00 89.44 404 ILE A C 1
ATOM 3292 O O . ILE A 1 404 ? -47.329 23.755 41.928 1.00 89.44 404 ILE A O 1
ATOM 3296 N N . GLN A 1 405 ? -45.173 24.220 41.630 1.00 87.06 405 GLN A N 1
ATOM 3297 C CA . GLN A 1 405 ? -44.699 22.946 42.189 1.00 87.06 405 GLN A CA 1
ATOM 3298 C C . GLN A 1 405 ? -45.183 22.740 43.631 1.00 87.06 405 GLN A C 1
ATOM 3300 O O . GLN A 1 405 ? -45.627 21.644 43.979 1.00 87.06 405 GLN A O 1
ATOM 3305 N N . LYS A 1 406 ? -45.131 23.786 44.464 1.00 88.44 406 LYS A N 1
ATOM 3306 C CA . LYS A 1 406 ? -45.649 23.755 45.840 1.00 88.44 406 LYS A CA 1
ATOM 3307 C C . LYS A 1 406 ? -47.167 23.562 45.882 1.00 88.44 406 LYS A C 1
ATOM 3309 O O . LYS A 1 406 ? -47.633 22.774 46.700 1.00 88.44 406 LYS A O 1
ATOM 3314 N N . GLU A 1 407 ? -47.921 24.232 45.008 1.00 89.44 407 GLU A N 1
ATOM 3315 C CA . GLU A 1 407 ? -49.389 24.116 44.927 1.00 89.44 407 GLU A CA 1
ATOM 3316 C C . GLU A 1 407 ? -49.843 22.692 44.579 1.00 89.44 407 GLU A C 1
ATOM 3318 O O . GLU A 1 407 ? -50.734 22.146 45.230 1.00 89.44 407 GLU A O 1
ATOM 3323 N N . HIS A 1 408 ? -49.211 22.068 43.581 1.00 89.44 408 HIS A N 1
ATOM 3324 C CA . HIS A 1 408 ? -49.615 20.740 43.099 1.00 89.44 408 HIS A CA 1
ATOM 3325 C C . HIS A 1 408 ? -48.914 19.576 43.821 1.00 89.44 408 HIS A C 1
ATOM 3327 O O . HIS A 1 408 ? -49.231 18.415 43.559 1.00 89.44 408 HIS A O 1
ATOM 3333 N N . GLY A 1 409 ? -47.994 19.856 44.751 1.00 87.81 409 GLY A N 1
ATOM 3334 C CA . GLY A 1 409 ? -47.326 18.845 45.580 1.00 87.81 409 GLY A CA 1
ATOM 3335 C C . GLY A 1 409 ? -46.136 18.132 44.918 1.00 87.81 409 GLY A C 1
ATOM 3336 O O . GLY A 1 409 ? -45.854 16.977 45.254 1.00 87.81 409 GLY A O 1
ATOM 3337 N N . PHE A 1 410 ? -45.467 18.798 43.971 1.00 87.56 410 PHE A N 1
ATOM 3338 C CA . PHE A 1 410 ? -44.293 18.321 43.217 1.00 87.56 410 PHE A CA 1
ATOM 3339 C C . PHE A 1 410 ? -42.980 19.014 43.622 1.00 87.56 410 PHE A C 1
ATOM 3341 O O . PHE A 1 410 ? -41.939 18.813 42.995 1.00 87.56 410 PHE A O 1
ATOM 3348 N N . PHE A 1 411 ? -43.001 19.855 44.655 1.00 85.31 411 PHE A N 1
ATOM 3349 C CA . PHE A 1 411 ? -41.821 20.593 45.090 1.00 85.31 411 PHE A CA 1
ATOM 3350 C C . PHE A 1 411 ? -40.777 19.642 45.689 1.00 85.31 411 PHE A C 1
ATOM 3352 O O . PHE A 1 411 ? -41.102 18.722 46.443 1.00 85.31 411 PHE A O 1
ATOM 3359 N N . THR A 1 412 ? -39.506 19.854 45.342 1.00 74.62 412 THR A N 1
ATOM 3360 C CA . THR A 1 412 ? -38.380 19.010 45.782 1.00 74.62 412 THR A CA 1
ATOM 3361 C C . THR A 1 412 ? -37.482 19.683 46.820 1.00 74.62 412 THR A C 1
ATOM 3363 O O . THR A 1 412 ? -36.512 19.074 47.266 1.00 74.62 412 THR A O 1
ATOM 3366 N N . GLY A 1 413 ? -37.749 20.946 47.163 1.00 73.38 413 GLY A N 1
ATOM 3367 C CA . GLY A 1 413 ? -36.997 21.682 48.177 1.00 73.38 413 GLY A CA 1
ATOM 3368 C C . GLY A 1 413 ? -37.507 21.428 49.596 1.00 73.38 413 GLY A C 1
ATOM 3369 O O . GLY A 1 413 ? -38.471 20.697 49.817 1.00 73.38 413 GLY A O 1
ATOM 3370 N N . PHE A 1 414 ? -36.855 22.064 50.567 1.00 73.00 414 PHE A N 1
ATOM 3371 C CA . PHE A 1 414 ? -37.228 21.971 51.978 1.00 73.00 414 PHE A CA 1
ATOM 3372 C C . PHE A 1 414 ? -38.002 23.209 52.414 1.00 73.00 414 PHE A C 1
ATOM 3374 O O . PHE A 1 414 ? -37.740 24.314 51.929 1.00 73.00 414 PHE A O 1
ATOM 3381 N N . ALA A 1 415 ? -38.918 23.029 53.364 1.00 75.44 415 ALA A N 1
ATOM 3382 C CA . ALA A 1 415 ? -39.478 24.159 54.083 1.00 75.44 415 ALA A CA 1
ATOM 3383 C C . ALA A 1 415 ? -38.371 24.878 54.862 1.00 75.44 415 ALA A C 1
ATOM 3385 O O . ALA A 1 415 ? -37.443 24.261 55.396 1.00 75.44 415 ALA A O 1
ATOM 3386 N N . SER A 1 416 ? -38.445 26.204 54.889 1.00 74.62 416 SER A N 1
ATOM 3387 C CA . SER A 1 416 ? -37.509 26.997 55.667 1.00 74.62 416 SER A CA 1
ATOM 3388 C C . SER A 1 416 ? -37.760 26.725 57.144 1.00 74.62 416 SER A C 1
ATOM 3390 O O . SER A 1 416 ? -38.902 26.617 57.578 1.00 74.62 416 SER A O 1
ATOM 3392 N N . TRP A 1 417 ? -36.709 26.722 57.963 1.00 72.25 417 TRP A N 1
ATOM 3393 C CA . TRP A 1 417 ? -36.864 26.689 59.424 1.00 72.25 417 TRP A CA 1
ATOM 3394 C C . TRP A 1 417 ? -37.655 27.896 59.969 1.00 72.25 417 TRP A C 1
ATOM 3396 O O . TRP A 1 417 ? -38.017 27.915 61.139 1.00 72.25 417 TRP A O 1
ATOM 3406 N N . ARG A 1 418 ? -37.888 28.913 59.127 1.00 77.06 418 ARG A N 1
ATOM 3407 C CA . ARG A 1 418 ? -38.689 30.111 59.412 1.00 77.06 418 ARG A CA 1
ATOM 3408 C C . ARG A 1 418 ? -40.170 29.974 59.057 1.00 77.06 418 ARG A C 1
ATOM 3410 O O . ARG A 1 418 ? -40.908 30.929 59.261 1.00 77.06 418 ARG A O 1
ATOM 3417 N N . ASP A 1 419 ? -40.590 28.858 58.471 1.00 79.06 419 ASP A N 1
ATOM 3418 C CA . ASP A 1 419 ? -41.998 28.603 58.192 1.00 79.06 419 ASP A CA 1
ATOM 3419 C C . ASP A 1 419 ? -42.757 28.252 59.484 1.00 79.06 419 ASP A C 1
ATOM 3421 O O . ASP A 1 419 ? -42.246 27.507 60.311 1.00 79.06 419 ASP A O 1
ATOM 3425 N N . ASP A 1 420 ? -43.995 28.741 59.633 1.00 78.06 420 ASP A N 1
ATOM 3426 C CA . ASP A 1 420 ? -44.800 28.555 60.858 1.00 78.06 420 ASP A CA 1
ATOM 3427 C C . ASP A 1 420 ? -45.133 27.083 61.184 1.00 78.06 420 ASP A C 1
ATOM 3429 O O . ASP A 1 420 ? -45.428 26.758 62.333 1.00 78.06 420 ASP A O 1
ATOM 3433 N N . ASN A 1 421 ? -45.067 26.187 60.189 1.00 82.62 421 ASN A N 1
ATOM 3434 C CA . ASN A 1 421 ? -45.152 24.738 60.379 1.00 82.62 421 ASN A CA 1
ATOM 3435 C C . ASN A 1 421 ? -44.397 23.993 59.254 1.00 82.62 421 ASN A C 1
ATOM 3437 O O . ASN A 1 421 ? -44.991 23.655 58.223 1.00 82.62 421 ASN A O 1
ATOM 3441 N N . PRO A 1 422 ? -43.071 23.803 59.385 1.00 79.75 422 PRO A N 1
ATOM 3442 C CA . PRO A 1 422 ? -42.230 23.342 58.285 1.00 79.75 422 PRO A CA 1
ATOM 3443 C C . PRO A 1 422 ? -42.533 21.895 57.874 1.00 79.75 422 PRO A C 1
ATOM 3445 O O . PRO A 1 422 ? -42.529 21.604 56.683 1.00 79.75 422 PRO A O 1
ATOM 3448 N N . GLU A 1 423 ? -42.869 21.010 58.818 1.00 79.31 423 GLU A N 1
ATOM 3449 C CA . GLU A 1 423 ? -43.176 19.598 58.530 1.00 79.31 423 GLU A CA 1
ATOM 3450 C C . GLU A 1 423 ? -44.506 19.425 57.783 1.00 79.31 423 GLU A C 1
ATOM 3452 O O . GLU A 1 423 ? -44.586 18.665 56.819 1.00 79.31 423 GLU A O 1
ATOM 3457 N N . GLU A 1 424 ? -45.548 20.162 58.177 1.00 83.06 424 GLU A N 1
ATOM 3458 C CA . GLU A 1 424 ? -46.860 20.105 57.520 1.00 83.06 424 GLU A CA 1
ATOM 3459 C C . GLU A 1 424 ? -46.809 20.709 56.107 1.00 83.06 424 GLU A C 1
ATOM 3461 O O . GLU A 1 424 ? -47.339 20.131 55.155 1.00 83.06 424 GLU A O 1
ATOM 3466 N N . LYS A 1 425 ? -46.096 21.833 55.940 1.00 82.50 425 LYS A N 1
ATOM 3467 C CA . LYS A 1 425 ? -45.834 22.416 54.616 1.00 82.50 425 LYS A CA 1
ATOM 3468 C C . LYS A 1 425 ? -45.027 21.473 53.737 1.00 82.50 425 LYS A C 1
ATOM 3470 O O . LYS A 1 425 ? -45.380 21.291 52.576 1.00 82.50 425 LYS A O 1
ATOM 3475 N N . GLU A 1 426 ? -43.981 20.854 54.278 1.00 80.81 426 GLU A N 1
ATOM 3476 C CA . GLU A 1 426 ? -43.179 19.875 53.548 1.00 80.81 426 GLU A CA 1
ATOM 3477 C C . GLU A 1 426 ? -44.033 18.676 53.107 1.00 80.81 426 GLU A C 1
ATOM 3479 O O . GLU A 1 426 ? -43.943 18.273 51.950 1.00 80.81 426 GLU A O 1
ATOM 3484 N N . ALA A 1 427 ? -44.928 18.167 53.959 1.00 80.81 427 ALA A N 1
ATOM 3485 C CA . ALA A 1 427 ? -45.835 17.070 53.613 1.00 80.81 427 ALA A CA 1
ATOM 3486 C C . ALA A 1 427 ? -46.800 17.416 52.461 1.00 80.81 427 ALA A C 1
ATOM 3488 O O . ALA A 1 427 ? -47.055 16.576 51.595 1.00 80.81 427 ALA A O 1
ATOM 3489 N N . ILE A 1 428 ? -47.315 18.650 52.418 1.00 83.19 428 ILE A N 1
ATOM 3490 C CA . ILE A 1 428 ? -48.187 19.130 51.332 1.00 83.19 428 ILE A CA 1
ATOM 3491 C C . ILE A 1 428 ? -47.376 19.358 50.052 1.00 83.19 428 ILE A C 1
ATOM 3493 O O . ILE A 1 428 ? -47.724 18.843 48.989 1.00 83.19 428 ILE A O 1
ATOM 3497 N N . TRP A 1 429 ? -46.269 20.094 50.149 1.00 87.19 429 TRP A N 1
ATOM 3498 C CA . TRP A 1 429 ? -45.419 20.449 49.012 1.00 87.19 429 TRP A CA 1
ATOM 3499 C C . TRP A 1 429 ? -44.735 19.237 48.375 1.00 87.19 429 TRP A C 1
ATOM 3501 O O . TRP A 1 429 ? -44.505 19.242 47.168 1.00 87.19 429 TRP A O 1
ATOM 3511 N N . ARG A 1 430 ? -44.446 18.191 49.158 1.00 84.56 430 ARG A N 1
ATOM 3512 C CA . ARG A 1 430 ? -43.819 16.936 48.712 1.00 84.56 430 ARG A CA 1
ATOM 3513 C C . ARG A 1 430 ? -44.807 15.778 48.594 1.00 84.56 430 ARG A C 1
ATOM 3515 O O . ARG A 1 430 ? -44.376 14.622 48.548 1.00 84.56 430 ARG A O 1
ATOM 3522 N N . LYS A 1 431 ? -46.116 16.066 48.525 1.00 87.38 431 LYS A N 1
ATOM 3523 C CA . LYS A 1 431 ? -47.182 15.056 48.448 1.00 87.38 431 LYS A CA 1
ATOM 3524 C C . LYS A 1 431 ? -46.846 13.952 47.445 1.00 87.38 431 LYS A C 1
ATOM 3526 O O . LYS A 1 431 ? -47.006 12.776 47.771 1.00 87.38 431 LYS A O 1
ATOM 3531 N N . TRP A 1 432 ? -46.374 14.292 46.247 1.00 89.31 432 TRP A N 1
ATOM 3532 C CA . TRP A 1 432 ? -46.009 13.313 45.218 1.00 89.31 432 TRP A CA 1
ATOM 3533 C C . TRP A 1 432 ? -44.520 12.983 45.193 1.00 89.31 432 TRP A C 1
ATOM 3535 O O . TRP A 1 432 ? -44.174 11.828 44.958 1.00 89.31 432 TRP A O 1
ATOM 3545 N N . THR A 1 433 ? -43.656 13.958 45.483 1.00 83.00 433 THR A N 1
ATOM 3546 C CA . THR A 1 433 ? -42.191 13.877 45.360 1.00 83.00 433 THR A CA 1
ATOM 3547 C C . THR A 1 433 ? -41.574 12.642 46.018 1.00 83.00 433 THR A C 1
ATOM 3549 O O . THR A 1 433 ? -40.651 12.049 45.472 1.00 83.00 433 THR A O 1
ATOM 3552 N N . ASP A 1 434 ? -42.109 12.213 47.160 1.00 84.75 434 ASP A N 1
ATOM 3553 C CA . ASP A 1 434 ? -41.613 11.051 47.909 1.00 84.75 434 ASP A CA 1
ATOM 3554 C C . ASP A 1 434 ? -42.015 9.689 47.330 1.00 84.75 434 ASP A C 1
ATOM 3556 O O . ASP A 1 434 ? -41.608 8.646 47.848 1.00 84.75 434 ASP A O 1
ATOM 3560 N N . ARG A 1 435 ? -42.846 9.699 46.286 1.00 90.25 435 ARG A N 1
ATOM 3561 C CA . ARG A 1 435 ? -43.451 8.513 45.678 1.00 90.25 435 ARG A CA 1
ATOM 3562 C C . ARG A 1 435 ? -43.206 8.408 44.172 1.00 90.25 435 ARG A C 1
ATOM 3564 O O . ARG A 1 435 ? -43.624 7.435 43.546 1.00 90.25 435 ARG A O 1
ATOM 3571 N N . ILE A 1 436 ? -42.511 9.389 43.603 1.00 89.56 436 ILE A N 1
ATOM 3572 C CA . ILE A 1 436 ? -42.220 9.496 42.172 1.00 89.56 436 ILE A CA 1
ATOM 3573 C C . ILE A 1 436 ? -40.722 9.666 41.921 1.00 89.56 436 ILE A C 1
ATOM 3575 O O . ILE A 1 436 ? -39.959 10.025 42.817 1.00 89.56 436 ILE A O 1
ATOM 3579 N N . LEU A 1 437 ? -40.302 9.414 40.691 1.00 86.94 437 LEU A N 1
ATOM 3580 C CA . LEU A 1 437 ? -38.958 9.633 40.181 1.00 86.94 437 LEU A CA 1
ATOM 3581 C C . LEU A 1 437 ? -39.035 10.569 38.980 1.00 86.94 437 LEU A C 1
ATOM 3583 O O . LEU A 1 437 ? -39.790 10.315 38.052 1.00 86.94 437 LEU A O 1
ATOM 3587 N N . SER A 1 438 ? -38.250 11.640 38.989 1.00 81.62 438 SER A N 1
ATOM 3588 C CA . SER A 1 438 ? -38.060 12.473 37.800 1.00 81.62 438 SER A CA 1
ATOM 3589 C C . SER A 1 438 ? -37.123 11.800 36.799 1.00 81.62 438 SER A C 1
ATOM 3591 O O . SER A 1 438 ? -36.160 11.163 37.229 1.00 81.62 438 SER A O 1
ATOM 3593 N N . ASP A 1 439 ? -37.284 12.070 35.505 1.00 79.81 439 ASP A N 1
ATOM 3594 C CA . ASP A 1 439 ? -36.394 11.574 34.434 1.00 79.81 439 ASP A CA 1
ATOM 3595 C C . ASP A 1 439 ? -34.913 11.824 34.712 1.00 79.81 439 ASP A C 1
ATOM 3597 O O . ASP A 1 439 ? -34.067 10.975 34.446 1.00 79.81 439 ASP A O 1
ATOM 3601 N N . LYS A 1 440 ? -34.594 12.973 35.326 1.00 76.94 440 LYS A N 1
ATOM 3602 C CA . LYS A 1 440 ? -33.219 13.332 35.701 1.00 76.94 440 LYS A CA 1
ATOM 3603 C C . LYS A 1 440 ? -32.550 12.386 36.703 1.00 76.94 440 LYS A C 1
ATOM 3605 O O . LYS A 1 440 ? -31.342 12.459 36.901 1.00 76.94 440 LYS A O 1
ATOM 3610 N N . ASN A 1 441 ? -33.344 11.539 37.357 1.00 81.88 441 ASN A N 1
ATOM 3611 C CA . ASN A 1 441 ? -32.868 10.557 38.320 1.00 81.88 441 ASN A CA 1
ATOM 3612 C C . ASN A 1 441 ? -32.763 9.148 37.727 1.00 81.88 441 ASN A C 1
ATOM 3614 O O . ASN A 1 441 ? -32.389 8.221 38.444 1.00 81.88 441 ASN A O 1
ATOM 3618 N N . LEU A 1 442 ? -33.107 8.976 36.449 1.00 84.50 442 LEU A N 1
ATOM 3619 C CA . LEU A 1 442 ? -33.054 7.704 35.743 1.00 84.50 442 LEU A CA 1
ATOM 3620 C C . LEU A 1 442 ? -31.792 7.659 34.883 1.00 84.50 442 LEU A C 1
ATOM 3622 O O . LEU A 1 442 ? -31.560 8.531 34.048 1.00 84.50 442 LEU A O 1
ATOM 3626 N N . ILE A 1 443 ? -30.986 6.621 35.081 1.00 84.38 443 ILE A N 1
ATOM 3627 C CA . ILE A 1 443 ? -29.825 6.320 34.245 1.00 84.38 443 ILE A CA 1
ATOM 3628 C C . ILE A 1 443 ? -29.981 4.895 33.722 1.00 84.38 443 ILE A C 1
ATOM 3630 O O . ILE A 1 443 ? -30.290 3.972 34.477 1.00 84.38 443 ILE A O 1
ATOM 3634 N N . LEU A 1 444 ? -29.760 4.709 32.427 1.00 86.31 444 LEU A N 1
ATOM 3635 C CA . LEU A 1 444 ? -29.754 3.398 31.800 1.00 86.31 444 LEU A CA 1
ATOM 3636 C C . LEU A 1 444 ? -28.405 2.707 32.043 1.00 86.31 444 LEU A C 1
ATOM 3638 O O . LEU A 1 444 ? -27.344 3.276 31.816 1.00 86.31 444 LEU A O 1
ATOM 3642 N N . GLU A 1 445 ? -28.423 1.468 32.502 1.00 83.69 445 GLU A N 1
ATOM 3643 C CA . GLU A 1 445 ? -27.231 0.629 32.578 1.00 83.69 445 GLU A CA 1
ATOM 3644 C C . GLU A 1 445 ? -27.208 -0.270 31.349 1.00 83.69 445 GLU A C 1
ATOM 3646 O O . GLU A 1 445 ? -28.086 -1.122 31.192 1.00 83.69 445 GLU A O 1
ATOM 3651 N N . ILE A 1 446 ? -26.234 -0.050 30.464 1.00 81.94 446 ILE A N 1
ATOM 3652 C CA . ILE A 1 446 ? -26.117 -0.791 29.204 1.00 81.94 446 ILE A CA 1
ATOM 3653 C C . ILE A 1 446 ? -24.815 -1.574 29.125 1.00 81.94 446 ILE A C 1
ATOM 3655 O O . ILE A 1 446 ? -23.766 -1.154 29.624 1.00 81.94 446 ILE A O 1
ATOM 3659 N N . GLU A 1 447 ? -24.883 -2.709 28.435 1.00 81.62 447 GLU A N 1
ATOM 3660 C CA . GLU A 1 447 ? -23.691 -3.449 28.055 1.00 81.62 447 GLU A CA 1
ATOM 3661 C C . GLU A 1 447 ? -22.868 -2.609 27.070 1.00 81.62 447 GLU A C 1
ATOM 3663 O O . GLU A 1 447 ? -23.390 -2.078 26.086 1.00 81.62 447 GLU A O 1
ATOM 3668 N N . SER A 1 448 ? -21.571 -2.473 27.336 1.00 82.44 448 SER A N 1
ATOM 3669 C CA . SER A 1 448 ? -20.652 -1.751 26.459 1.00 82.44 448 SER A CA 1
ATOM 3670 C C . SER A 1 448 ? -19.292 -2.437 26.435 1.00 82.44 448 SER A C 1
ATOM 3672 O O . SER A 1 448 ? -18.866 -3.048 27.410 1.00 82.44 448 SER A O 1
ATOM 3674 N N . LYS A 1 449 ? -18.577 -2.340 25.318 1.00 86.38 449 LYS A N 1
ATOM 3675 C CA . LYS A 1 449 ? -17.235 -2.916 25.166 1.00 86.38 449 LYS A CA 1
ATOM 3676 C C . LYS A 1 449 ? -16.295 -1.856 24.627 1.00 86.38 449 LYS A C 1
ATOM 3678 O O . LYS A 1 449 ? -16.636 -1.177 23.660 1.00 86.38 449 LYS A O 1
ATOM 3683 N N . ASN A 1 450 ? -15.107 -1.739 25.216 1.00 87.75 450 ASN A N 1
ATOM 3684 C CA . ASN A 1 450 ? -14.041 -0.903 24.675 1.00 87.75 450 ASN A CA 1
ATOM 3685 C C . ASN A 1 450 ? -13.023 -1.803 23.979 1.00 87.75 450 ASN A C 1
ATOM 3687 O O . ASN A 1 450 ? -12.227 -2.488 24.624 1.00 87.75 450 ASN A O 1
ATOM 3691 N N . ILE A 1 451 ? -13.074 -1.811 22.652 1.00 91.38 451 ILE A N 1
ATOM 3692 C CA . ILE A 1 451 ? -12.160 -2.567 21.807 1.00 91.38 451 ILE A CA 1
ATOM 3693 C C . ILE A 1 451 ? -11.156 -1.602 21.203 1.00 91.38 451 ILE A C 1
ATOM 3695 O O . ILE A 1 451 ? -11.546 -0.605 20.608 1.00 91.38 451 ILE A O 1
ATOM 3699 N N . GLU A 1 452 ? -9.867 -1.886 21.330 1.00 90.69 452 GLU A N 1
ATOM 3700 C CA . GLU A 1 452 ? -8.823 -1.057 20.733 1.00 90.69 452 GLU A CA 1
ATOM 3701 C C . GLU A 1 452 ? -7.961 -1.874 19.778 1.00 90.69 452 GLU A C 1
ATOM 3703 O O . GLU A 1 452 ? -7.472 -2.940 20.145 1.00 90.69 452 GLU A O 1
ATOM 3708 N N . PHE A 1 453 ? -7.742 -1.378 18.563 1.00 91.00 453 PHE A N 1
ATOM 3709 C CA . PHE A 1 453 ? -6.801 -1.971 17.618 1.00 91.00 453 PHE A CA 1
ATOM 3710 C C . PHE A 1 453 ? -5.501 -1.167 17.600 1.00 91.00 453 PHE A C 1
ATOM 3712 O O . PHE A 1 453 ? -5.509 0.061 17.505 1.00 91.00 453 PHE A O 1
ATOM 3719 N N . ARG A 1 454 ? -4.373 -1.874 17.688 1.00 83.75 454 ARG A N 1
ATOM 3720 C CA . ARG A 1 454 ? -3.022 -1.304 17.729 1.00 83.75 454 ARG A CA 1
ATOM 3721 C C . ARG A 1 454 ? -2.107 -1.980 16.715 1.00 83.75 454 ARG A C 1
ATOM 3723 O O . ARG A 1 454 ? -2.268 -3.161 16.406 1.00 83.75 454 ARG A O 1
ATOM 3730 N N . GLY A 1 455 ? -1.085 -1.253 16.270 1.00 80.00 455 GLY A N 1
ATOM 3731 C CA . GLY A 1 455 ? -0.104 -1.744 15.301 1.00 80.00 455 GLY A CA 1
ATOM 3732 C C . GLY A 1 455 ? -0.565 -1.613 13.847 1.00 80.00 455 GLY A C 1
ATOM 3733 O O . GLY A 1 455 ? -1.606 -1.026 13.556 1.00 80.00 455 GLY A O 1
ATOM 3734 N N . LYS A 1 456 ? 0.239 -2.137 12.919 1.00 80.75 456 LYS A N 1
ATOM 3735 C CA . LYS A 1 456 ? -0.057 -2.140 11.481 1.00 80.75 456 LYS A CA 1
ATOM 3736 C C . LYS A 1 456 ? -0.630 -3.480 11.060 1.00 80.75 456 LYS A C 1
ATOM 3738 O O . LYS A 1 456 ? 0.052 -4.480 11.249 1.00 80.75 456 LYS A O 1
ATOM 3743 N N . GLY A 1 457 ? -1.814 -3.506 10.462 1.00 85.88 457 GLY A N 1
ATOM 3744 C CA . GLY A 1 457 ? -2.397 -4.740 9.934 1.00 85.88 457 GLY A CA 1
ATOM 3745 C C . GLY A 1 457 ? -3.692 -4.520 9.176 1.00 85.88 457 GLY A C 1
ATOM 3746 O O . GLY A 1 457 ? -4.028 -3.389 8.825 1.00 85.88 457 GLY A O 1
ATOM 3747 N N . ARG A 1 458 ? -4.393 -5.615 8.882 1.00 92.50 458 ARG A N 1
ATOM 3748 C CA . ARG A 1 458 ? -5.532 -5.608 7.963 1.00 92.50 458 ARG A CA 1
ATOM 3749 C C . ARG A 1 458 ? -6.704 -6.444 8.471 1.00 92.50 458 ARG A C 1
ATOM 3751 O O . ARG A 1 458 ? -6.497 -7.532 9.000 1.00 92.50 458 ARG A O 1
ATOM 3758 N N . VAL A 1 459 ? -7.924 -5.949 8.267 1.00 96.44 459 VAL A N 1
ATOM 3759 C CA . VAL A 1 459 ? -9.168 -6.698 8.476 1.00 96.44 459 VAL A CA 1
ATOM 3760 C C . VAL A 1 459 ? -9.941 -6.768 7.163 1.00 96.44 459 VAL A C 1
ATOM 3762 O O . VAL A 1 459 ? -10.324 -5.725 6.646 1.00 96.44 459 VAL A O 1
ATOM 3765 N N . ASP A 1 460 ? -10.159 -7.958 6.603 1.00 96.00 460 ASP A N 1
ATOM 3766 C CA . ASP A 1 460 ? -10.785 -8.120 5.275 1.00 96.00 460 ASP A CA 1
ATOM 3767 C C . ASP A 1 460 ? -12.306 -8.345 5.306 1.00 96.00 460 ASP A C 1
ATOM 3769 O O . ASP A 1 460 ? -12.970 -8.192 4.281 1.00 96.00 460 ASP A O 1
ATOM 3773 N N . GLY A 1 461 ? -12.860 -8.698 6.464 1.00 96.31 461 GLY A N 1
ATOM 3774 C CA . GLY A 1 461 ? -14.262 -9.058 6.652 1.00 96.31 461 GLY A CA 1
ATOM 3775 C C . GLY A 1 461 ? -14.926 -8.325 7.820 1.00 96.31 461 GLY A C 1
ATOM 3776 O O . GLY A 1 461 ? -14.757 -7.126 8.040 1.00 96.31 461 GLY A O 1
ATOM 3777 N N . THR A 1 462 ? -15.772 -9.033 8.548 1.00 98.06 462 THR A N 1
ATOM 3778 C CA . THR A 1 462 ? -16.694 -8.463 9.531 1.00 98.06 462 THR A CA 1
ATOM 3779 C C . THR A 1 462 ? -15.997 -8.225 10.863 1.00 98.06 462 THR A C 1
ATOM 3781 O O . THR A 1 462 ? -15.451 -9.157 11.443 1.00 98.06 462 THR A O 1
ATOM 3784 N N . ILE A 1 463 ? -16.085 -7.005 11.388 1.00 98.25 463 ILE A N 1
ATOM 3785 C CA . ILE A 1 463 ? -15.817 -6.695 12.793 1.00 98.25 463 ILE A CA 1
ATOM 3786 C C . ILE A 1 463 ? -17.175 -6.570 13.472 1.00 98.25 463 ILE A C 1
ATOM 3788 O O . ILE A 1 463 ? -17.856 -5.561 13.308 1.00 98.25 463 ILE A O 1
ATOM 3792 N N . ASP A 1 464 ? -17.567 -7.613 14.194 1.00 97.06 464 ASP A N 1
ATOM 3793 C CA . ASP A 1 464 ? -18.818 -7.689 14.940 1.00 97.06 464 ASP A CA 1
ATOM 3794 C C . ASP A 1 464 ? -18.514 -7.784 16.435 1.00 97.06 464 ASP A C 1
ATOM 3796 O O . ASP A 1 464 ? -17.933 -8.767 16.902 1.00 97.06 464 ASP A O 1
ATOM 3800 N N . LEU A 1 465 ? -18.887 -6.746 17.186 1.00 93.69 465 LEU A N 1
ATOM 3801 C CA . LEU A 1 465 ? -18.622 -6.661 18.624 1.00 93.69 465 LEU A CA 1
ATOM 3802 C C . LEU A 1 465 ? -19.755 -7.239 19.494 1.00 93.69 465 LEU A C 1
ATOM 3804 O O . LEU A 1 465 ? -19.660 -7.192 20.723 1.00 93.69 465 LEU A O 1
ATOM 3808 N N . GLY A 1 466 ? -20.777 -7.846 18.878 1.00 89.69 466 GLY A N 1
ATOM 3809 C CA . GLY A 1 466 ? -21.967 -8.363 19.557 1.00 89.69 466 GLY A CA 1
ATOM 3810 C C . GLY A 1 466 ? -22.896 -7.247 20.039 1.00 89.69 466 GLY A C 1
ATOM 3811 O O . GLY A 1 466 ? -22.623 -6.076 19.830 1.00 89.69 466 GLY A O 1
ATOM 3812 N N . GLU A 1 467 ? -24.003 -7.580 20.695 1.00 84.75 467 GLU A N 1
ATOM 3813 C CA . GLU A 1 467 ? -24.967 -6.575 21.174 1.00 84.75 467 GLU A CA 1
ATOM 3814 C C . GLU A 1 467 ? -24.350 -5.585 22.189 1.00 84.75 467 GLU A C 1
ATOM 3816 O O . GLU A 1 467 ? -23.360 -5.892 22.868 1.00 84.75 467 GLU A O 1
ATOM 3821 N N . GLY A 1 468 ? -24.943 -4.390 22.284 1.00 83.06 468 GLY A N 1
ATOM 3822 C CA . GLY A 1 468 ? -24.565 -3.339 23.235 1.00 83.06 468 GLY A CA 1
ATOM 3823 C C . GLY A 1 468 ? -24.021 -2.059 22.592 1.00 83.06 468 GLY A C 1
ATOM 3824 O O . GLY A 1 468 ? -23.880 -1.936 21.375 1.00 83.06 468 GLY A O 1
ATOM 3825 N N . TYR A 1 469 ? -23.696 -1.078 23.434 1.00 85.56 469 TYR A N 1
ATOM 3826 C CA . TYR A 1 469 ? -23.088 0.188 23.020 1.00 85.56 469 TYR A CA 1
ATOM 3827 C C . TYR A 1 469 ? -21.569 0.033 22.929 1.00 85.56 469 TYR A C 1
ATOM 3829 O O . TYR A 1 469 ? -20.810 0.440 23.812 1.00 85.56 469 TYR A O 1
ATOM 3837 N N . ASN A 1 470 ? -21.114 -0.637 21.873 1.00 90.38 470 ASN A N 1
ATOM 3838 C CA . ASN A 1 470 ? -19.702 -0.968 21.718 1.00 90.38 470 ASN A CA 1
ATOM 3839 C C . ASN A 1 470 ? -18.914 0.156 21.063 1.00 90.38 470 ASN A C 1
ATOM 3841 O O . ASN A 1 470 ? -19.405 0.896 20.209 1.00 90.38 470 ASN A O 1
ATOM 3845 N N . LYS A 1 471 ? -17.645 0.240 21.438 1.00 90.81 471 LYS A N 1
ATOM 3846 C CA . LYS A 1 471 ? -16.728 1.259 20.971 1.00 90.81 471 LYS A CA 1
ATOM 3847 C C . LYS A 1 471 ? -15.465 0.617 20.423 1.00 90.81 471 LYS A C 1
ATOM 3849 O O . LYS A 1 471 ? -14.808 -0.159 21.116 1.00 90.81 471 LYS A O 1
ATOM 3854 N N . LEU A 1 472 ? -15.114 0.990 19.197 1.00 94.62 472 LEU A N 1
ATOM 3855 C CA . LEU A 1 472 ? -13.874 0.603 18.539 1.00 94.62 472 LEU A CA 1
ATOM 3856 C C . LEU A 1 472 ? -12.925 1.801 18.490 1.00 94.62 472 LEU A C 1
ATOM 3858 O O . LEU A 1 472 ? -13.248 2.832 17.911 1.00 94.62 472 LEU A O 1
ATOM 3862 N N . ARG A 1 473 ? -11.745 1.670 19.085 1.00 91.44 473 ARG A N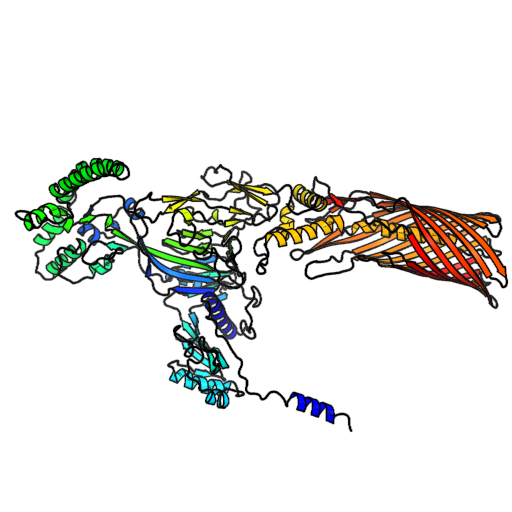 1
ATOM 3863 C CA . ARG A 1 473 ? -10.697 2.688 19.097 1.00 91.44 473 ARG A CA 1
ATOM 3864 C C . ARG A 1 473 ? -9.539 2.266 18.205 1.00 91.44 473 ARG A C 1
ATOM 3866 O O . ARG A 1 473 ? -8.991 1.179 18.362 1.00 91.44 473 ARG A O 1
ATOM 3873 N N . ILE A 1 474 ? -9.134 3.154 17.307 1.00 90.75 474 ILE A N 1
ATOM 3874 C CA . ILE A 1 474 ? -7.980 2.990 16.427 1.00 90.75 474 ILE A CA 1
ATOM 3875 C C . ILE A 1 474 ? -7.230 4.320 16.429 1.00 90.75 474 ILE A C 1
ATOM 3877 O O . ILE A 1 474 ? -7.499 5.204 15.625 1.00 90.75 474 ILE A O 1
ATOM 3881 N N . THR A 1 475 ? -6.323 4.502 17.388 1.00 80.69 475 THR A N 1
ATOM 3882 C CA . THR A 1 475 ? -5.626 5.783 17.589 1.00 80.69 475 THR A CA 1
ATOM 3883 C C . THR A 1 475 ? -4.140 5.685 17.301 1.00 80.69 475 THR A C 1
ATOM 3885 O O . THR A 1 475 ? -3.514 4.656 17.564 1.00 80.69 475 THR A O 1
ATOM 3888 N N . GLU A 1 476 ? -3.562 6.786 16.826 1.00 71.00 476 GLU A N 1
ATOM 3889 C CA . GLU A 1 476 ? -2.118 6.958 16.729 1.00 71.00 476 GLU A CA 1
ATOM 3890 C C . GLU A 1 476 ? -1.525 6.904 18.141 1.00 71.00 476 GLU A C 1
ATOM 3892 O O . GLU A 1 476 ? -1.853 7.729 18.994 1.00 71.00 476 GLU A O 1
ATOM 3897 N N . GLN A 1 477 ? -0.672 5.915 18.398 1.00 62.22 477 GLN A N 1
ATOM 3898 C CA . GLN A 1 477 ? 0.028 5.761 19.672 1.00 62.22 477 GLN A CA 1
ATOM 3899 C C . GLN A 1 477 ? 1.519 5.509 19.438 1.00 62.22 477 GLN A C 1
ATOM 3901 O O . GLN A 1 477 ? 1.926 4.983 18.401 1.00 62.22 477 GLN A O 1
ATOM 3906 N N . PHE A 1 478 ? 2.326 5.803 20.459 1.00 53.09 478 PHE A N 1
ATOM 3907 C CA . PHE A 1 478 ? 3.737 5.411 20.559 1.00 53.09 478 PHE A CA 1
ATOM 3908 C C . PHE A 1 478 ? 3.948 3.924 20.875 1.00 53.09 478 PHE A C 1
ATOM 3910 O O . PHE A 1 478 ? 5.011 3.527 21.355 1.00 53.09 478 PHE A O 1
ATOM 3917 N N . THR A 1 479 ? 2.941 3.073 20.687 1.00 46.91 479 THR A N 1
ATOM 3918 C CA . THR A 1 479 ? 3.064 1.662 21.042 1.00 46.91 479 THR A CA 1
ATOM 3919 C C . THR A 1 479 ? 3.696 0.873 19.901 1.00 46.91 479 THR A C 1
ATOM 3921 O O . THR A 1 479 ? 3.058 0.445 18.944 1.00 46.91 479 THR A O 1
ATOM 3924 N N . GLY A 1 480 ? 5.010 0.684 20.028 1.00 49.56 480 GLY A N 1
ATOM 3925 C CA . GLY A 1 480 ? 5.837 -0.112 19.125 1.00 49.56 480 GLY A CA 1
ATOM 3926 C C . GLY A 1 480 ? 6.629 0.718 18.112 1.00 49.56 480 GLY A C 1
ATOM 3927 O O . GLY A 1 480 ? 6.378 1.899 17.892 1.00 49.56 480 GLY A O 1
ATOM 3928 N N . LYS A 1 481 ? 7.598 0.068 17.458 1.00 50.31 481 LYS A N 1
ATOM 3929 C CA . LYS A 1 481 ? 8.545 0.683 16.508 1.00 50.31 481 LYS A CA 1
ATOM 3930 C C . LYS A 1 481 ? 7.887 1.315 15.265 1.00 50.31 481 LYS A C 1
ATOM 3932 O O . LYS A 1 481 ? 8.548 2.063 14.552 1.00 50.31 481 LYS A O 1
ATOM 3937 N N . TYR A 1 482 ? 6.614 1.013 14.983 1.00 56.19 482 TYR A N 1
ATOM 3938 C CA . TYR A 1 482 ? 5.983 1.299 13.688 1.00 56.19 482 TYR A CA 1
ATOM 3939 C C . TYR A 1 482 ? 4.635 2.047 13.747 1.00 56.19 482 TYR A C 1
ATOM 3941 O O . TYR A 1 482 ? 4.086 2.312 12.677 1.00 56.19 482 TYR A O 1
ATOM 3949 N N . GLY A 1 483 ? 4.113 2.371 14.939 1.00 72.88 483 GLY A N 1
ATOM 3950 C CA . GLY A 1 483 ? 2.800 3.010 15.142 1.00 72.88 483 GLY A CA 1
ATOM 3951 C C . GLY A 1 483 ? 1.580 2.160 14.731 1.00 72.88 483 GLY A C 1
ATOM 3952 O O . GLY A 1 483 ? 1.714 0.973 14.427 1.00 72.88 483 GLY A O 1
ATOM 3953 N N . THR A 1 484 ? 0.385 2.762 14.730 1.00 80.50 484 THR A N 1
ATOM 3954 C CA . THR A 1 484 ? -0.908 2.112 14.429 1.00 80.50 484 THR A CA 1
ATOM 3955 C C . THR A 1 484 ? -1.442 2.537 13.062 1.00 80.50 484 THR A C 1
ATOM 3957 O O . THR A 1 484 ? -1.631 3.723 12.828 1.00 80.50 484 THR A O 1
ATOM 3960 N N . ASN A 1 485 ? -1.725 1.581 12.175 1.00 86.00 485 ASN A N 1
ATOM 3961 C CA . ASN A 1 485 ? -2.473 1.800 10.933 1.00 86.00 485 ASN A CA 1
ATOM 3962 C C . ASN A 1 485 ? -3.241 0.518 10.579 1.00 86.00 485 ASN A C 1
ATOM 3964 O O . ASN A 1 485 ? -2.636 -0.490 10.210 1.00 86.00 485 ASN A O 1
ATOM 3968 N N . ILE A 1 486 ? -4.563 0.541 10.739 1.00 90.19 486 ILE A N 1
ATOM 3969 C CA . ILE A 1 486 ? -5.427 -0.603 10.441 1.00 90.19 486 ILE A CA 1
ATOM 3970 C C . ILE A 1 486 ? -6.105 -0.381 9.096 1.00 90.19 486 ILE A C 1
ATOM 3972 O O . ILE A 1 486 ? -6.832 0.594 8.922 1.00 90.19 486 ILE A O 1
ATOM 3976 N N . ILE A 1 487 ? -5.887 -1.304 8.162 1.00 93.56 487 ILE A N 1
ATOM 3977 C CA . ILE A 1 487 ? -6.538 -1.292 6.854 1.00 93.56 487 ILE A CA 1
ATOM 3978 C C . ILE A 1 487 ? -7.813 -2.130 6.926 1.00 93.56 487 ILE A C 1
ATOM 3980 O O . ILE A 1 487 ? -7.751 -3.331 7.186 1.00 93.56 487 ILE A O 1
ATOM 3984 N N . LEU A 1 488 ? -8.961 -1.522 6.646 1.00 97.25 488 LEU A N 1
ATOM 3985 C CA . LEU A 1 488 ? -10.203 -2.246 6.390 1.00 97.25 488 LEU A CA 1
ATOM 3986 C C . LEU A 1 488 ? -10.275 -2.584 4.901 1.00 97.25 488 LEU A C 1
ATOM 3988 O O . LEU A 1 488 ? -10.242 -1.686 4.060 1.00 97.25 488 LEU A O 1
ATOM 3992 N N . GLY A 1 489 ? -10.342 -3.872 4.574 1.00 96.81 489 GLY A N 1
ATOM 3993 C CA . GLY A 1 489 ? -10.459 -4.361 3.206 1.00 96.81 489 GLY A CA 1
ATOM 3994 C C . GLY A 1 489 ? -11.765 -3.924 2.526 1.00 96.81 489 GLY A C 1
ATOM 3995 O O . GLY A 1 489 ? -12.693 -3.469 3.199 1.00 96.81 489 GLY A O 1
ATOM 3996 N N . PRO A 1 490 ? -11.891 -4.091 1.195 1.00 96.94 490 PRO A N 1
ATOM 3997 C CA . PRO A 1 490 ? -13.050 -3.587 0.455 1.00 96.94 490 PRO A CA 1
ATOM 3998 C C . PRO A 1 490 ? -14.392 -4.190 0.888 1.00 96.94 490 PRO A C 1
ATOM 4000 O O . PRO A 1 490 ? -15.440 -3.566 0.736 1.00 96.94 490 PRO A O 1
ATOM 4003 N N . TYR A 1 491 ? -14.354 -5.407 1.431 1.00 96.94 491 TYR A N 1
ATOM 4004 C CA . TYR A 1 491 ? -15.515 -6.165 1.903 1.00 96.94 491 TYR A CA 1
ATOM 4005 C C . TYR A 1 491 ? -15.611 -6.210 3.429 1.00 96.94 491 TYR A C 1
ATOM 4007 O O . TYR A 1 491 ? -16.461 -6.917 3.978 1.00 96.94 491 TYR A O 1
ATOM 4015 N N . ALA A 1 492 ? -14.745 -5.459 4.114 1.00 97.88 492 ALA A N 1
ATOM 4016 C CA . ALA A 1 492 ? -14.825 -5.350 5.551 1.00 97.88 492 ALA A CA 1
ATOM 4017 C C . ALA A 1 492 ? -16.111 -4.629 5.954 1.00 97.88 492 ALA A C 1
ATOM 4019 O O . ALA A 1 492 ? -16.669 -3.849 5.188 1.00 97.88 492 ALA A O 1
ATOM 4020 N N . LYS A 1 493 ? -16.606 -4.871 7.162 1.00 97.56 493 LYS A N 1
ATOM 4021 C CA . LYS A 1 493 ? -17.779 -4.149 7.668 1.00 97.56 493 LYS A CA 1
ATOM 4022 C C . LYS A 1 493 ? -17.784 -4.099 9.179 1.00 97.56 493 LYS A C 1
ATOM 4024 O O . LYS A 1 493 ? -17.383 -5.054 9.838 1.00 97.56 493 LYS A O 1
ATOM 4029 N N . LEU A 1 494 ? -18.252 -2.982 9.708 1.00 97.75 494 LEU A N 1
ATOM 4030 C CA . LEU A 1 494 ? -18.365 -2.709 11.131 1.00 97.75 494 LEU A CA 1
ATOM 4031 C C . LEU A 1 494 ? -19.809 -2.971 11.556 1.00 97.75 494 LEU A C 1
ATOM 4033 O O . LEU A 1 494 ? -20.719 -2.310 11.049 1.00 97.75 494 LEU A O 1
ATOM 4037 N N . LYS A 1 495 ? -20.007 -3.957 12.435 1.00 97.19 495 LYS A N 1
ATOM 4038 C CA . LYS A 1 495 ? -21.311 -4.407 12.926 1.00 97.19 495 LYS A CA 1
ATOM 4039 C C . LYS A 1 495 ? -21.396 -4.344 14.443 1.00 97.19 495 LYS A C 1
ATOM 4041 O O . LYS A 1 495 ? -20.444 -4.695 15.140 1.00 97.19 495 LYS A O 1
ATOM 4046 N N . ASN A 1 496 ? -22.548 -3.900 14.936 1.00 93.94 496 ASN A N 1
ATOM 4047 C CA . ASN A 1 496 ? -22.825 -3.713 16.355 1.00 93.94 496 ASN A CA 1
ATOM 4048 C C . ASN A 1 496 ? -21.759 -2.843 17.048 1.00 93.94 496 ASN A C 1
ATOM 4050 O O . ASN A 1 496 ? -21.251 -3.163 18.124 1.00 93.94 496 ASN A O 1
ATOM 4054 N N . ILE A 1 497 ? -21.385 -1.741 16.392 1.00 94.94 497 ILE A N 1
ATOM 4055 C CA . ILE A 1 497 ? -20.454 -0.734 16.910 1.00 94.94 497 ILE A CA 1
ATOM 4056 C C . ILE A 1 497 ? -21.211 0.585 16.983 1.00 94.94 497 ILE A C 1
ATOM 4058 O O . ILE A 1 497 ? -21.711 1.057 15.974 1.00 94.94 497 ILE A O 1
ATOM 4062 N N . ALA A 1 498 ? -21.289 1.200 18.156 1.00 90.25 498 ALA A N 1
ATOM 4063 C CA . ALA A 1 498 ? -21.933 2.501 18.305 1.00 90.25 498 ALA A CA 1
ATOM 4064 C C . ALA A 1 498 ? -20.968 3.648 17.977 1.00 90.25 498 ALA A C 1
ATOM 4066 O O . ALA A 1 498 ? -21.362 4.642 17.374 1.00 90.25 498 ALA A O 1
ATOM 4067 N N . VAL A 1 499 ? -19.693 3.516 18.364 1.00 90.06 499 VAL A N 1
ATOM 4068 C CA . VAL A 1 499 ? -18.689 4.582 18.220 1.00 90.06 499 VAL A CA 1
ATOM 4069 C C . VAL A 1 499 ? -17.380 4.038 17.661 1.00 90.06 499 VAL A C 1
ATOM 4071 O O . VAL A 1 499 ? -16.835 3.059 18.174 1.00 90.06 499 VAL A O 1
ATOM 4074 N N . VAL A 1 500 ? -16.834 4.721 16.659 1.00 93.12 500 VAL A N 1
ATOM 4075 C CA . VAL A 1 500 ? -15.491 4.495 16.123 1.00 93.12 500 VAL A CA 1
ATOM 4076 C C . VAL A 1 500 ? -14.626 5.724 16.410 1.00 93.12 500 VAL A C 1
ATOM 4078 O O . VAL A 1 500 ? -14.860 6.814 15.889 1.00 93.12 500 VAL A O 1
ATOM 4081 N N . GLU A 1 501 ? -13.622 5.544 17.268 1.00 89.00 501 GLU A N 1
ATOM 4082 C CA . GLU A 1 501 ? -12.648 6.578 17.614 1.00 89.00 501 GLU A CA 1
ATOM 4083 C C . GLU A 1 501 ? -11.391 6.453 16.759 1.00 89.00 501 GLU A C 1
ATOM 4085 O O . GLU A 1 501 ? -10.695 5.439 16.833 1.00 89.00 501 GLU A O 1
ATOM 4090 N N . VAL A 1 502 ? -11.079 7.495 15.990 1.00 88.06 502 VAL A N 1
ATOM 4091 C CA . VAL A 1 502 ? -9.936 7.540 15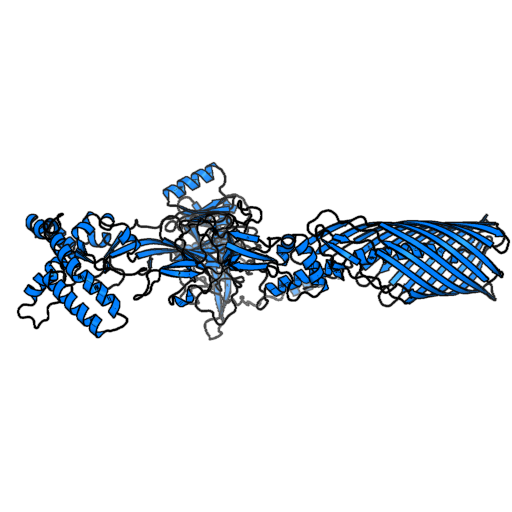.066 1.00 88.06 502 VAL A CA 1
ATOM 4092 C C . VAL A 1 502 ? -9.175 8.840 15.272 1.00 88.06 502 VAL A C 1
ATOM 4094 O O . VAL A 1 502 ? -9.788 9.870 15.510 1.00 88.06 502 VAL A O 1
ATOM 4097 N N . GLY A 1 503 ? -7.849 8.823 15.160 1.00 74.31 503 GLY A N 1
ATOM 4098 C CA . GLY A 1 503 ? -7.027 10.037 15.255 1.00 74.31 503 GLY A CA 1
ATOM 4099 C C . GLY A 1 503 ? -5.920 9.931 16.298 1.00 74.31 503 GLY A C 1
ATOM 4100 O O . GLY A 1 503 ? -5.443 8.834 16.590 1.00 74.31 503 GLY A O 1
ATOM 4101 N N . ARG A 1 504 ? -5.471 11.070 16.833 1.00 65.31 504 ARG A N 1
ATOM 4102 C CA . ARG A 1 504 ? -4.316 11.148 17.744 1.00 65.31 504 ARG A CA 1
ATOM 4103 C C . ARG A 1 504 ? -4.706 10.913 19.198 1.00 65.31 504 ARG A C 1
ATOM 4105 O O . ARG A 1 504 ? -5.714 11.433 19.664 1.00 65.31 504 ARG A O 1
ATOM 4112 N N . ALA A 1 505 ? -3.872 10.188 19.943 1.00 56.53 505 ALA A N 1
ATOM 4113 C CA . ALA A 1 505 ? -3.972 10.175 21.398 1.00 56.53 505 ALA A CA 1
ATOM 4114 C C . ALA A 1 505 ? -3.598 11.563 21.967 1.00 56.53 505 ALA A C 1
ATOM 4116 O O . ALA A 1 505 ? -2.585 12.148 21.579 1.00 56.53 505 ALA A O 1
ATOM 4117 N N . ILE A 1 506 ? -4.417 12.103 22.875 1.00 42.56 506 ILE A N 1
ATOM 4118 C CA . ILE A 1 506 ? -4.169 13.400 23.526 1.00 42.56 506 ILE A CA 1
ATOM 4119 C C . ILE A 1 506 ? -2.893 13.308 24.376 1.00 42.56 506 ILE A C 1
ATOM 4121 O O . ILE A 1 506 ? -2.808 12.470 25.272 1.00 42.56 506 ILE A O 1
ATOM 4125 N N . GLY A 1 507 ? -1.906 14.169 24.092 1.00 45.41 507 GLY A N 1
ATOM 4126 C CA . GLY A 1 507 ? -0.651 14.270 24.855 1.00 45.41 507 GLY A CA 1
ATOM 4127 C C . GLY A 1 507 ? 0.627 14.511 24.042 1.00 45.41 507 GLY A C 1
ATOM 4128 O O . GLY A 1 507 ? 1.687 14.675 24.641 1.00 45.41 507 GLY A O 1
ATOM 4129 N N . ASP A 1 508 ? 0.553 14.557 22.707 1.00 47.47 508 ASP A N 1
ATOM 4130 C CA . ASP A 1 508 ? 1.739 14.495 21.843 1.00 47.47 508 ASP A CA 1
ATOM 4131 C C . ASP A 1 508 ? 1.835 15.607 20.780 1.00 47.47 508 ASP A C 1
ATOM 4133 O O . ASP A 1 508 ? 2.006 15.362 19.590 1.00 47.47 508 ASP A O 1
ATOM 4137 N N . GLU A 1 509 ? 1.723 16.875 21.181 1.00 47.16 509 GLU A N 1
ATOM 4138 C CA . GLU A 1 509 ? 1.987 17.989 20.248 1.00 47.16 509 GLU A CA 1
ATOM 4139 C C . GLU A 1 509 ? 3.483 18.173 19.942 1.00 47.16 509 GLU A C 1
ATOM 4141 O O . GLU A 1 509 ? 3.844 18.870 18.994 1.00 47.16 509 GLU A O 1
ATOM 4146 N N . LYS A 1 510 ? 4.367 17.574 20.751 1.00 48.44 510 LYS A N 1
ATOM 4147 C CA . LYS A 1 510 ? 5.815 17.828 20.706 1.00 48.44 510 LYS A CA 1
ATOM 4148 C C . LYS A 1 510 ? 6.633 16.756 19.990 1.00 48.44 510 LYS A C 1
ATOM 4150 O O . LYS A 1 510 ? 7.795 17.035 19.702 1.00 48.44 510 LYS A O 1
ATOM 4155 N N . ASN A 1 511 ? 6.075 15.585 19.672 1.00 50.88 511 ASN A N 1
ATOM 4156 C CA . ASN A 1 511 ? 6.793 14.562 18.914 1.00 50.88 511 ASN A CA 1
ATOM 4157 C C . ASN A 1 511 ? 6.046 14.178 17.623 1.00 50.88 511 ASN A C 1
ATOM 4159 O O . ASN A 1 511 ? 4.820 14.240 17.552 1.00 50.88 511 ASN A O 1
ATOM 4163 N N . PRO A 1 512 ? 6.775 13.789 16.563 1.00 53.38 512 PRO A N 1
ATOM 4164 C CA . PRO A 1 512 ? 6.166 13.283 15.341 1.00 53.38 512 PRO A CA 1
ATOM 4165 C C . PRO A 1 512 ? 5.537 11.898 15.568 1.00 53.38 512 PRO A C 1
ATOM 4167 O O . PRO A 1 512 ? 6.183 10.991 16.095 1.00 53.38 512 PRO A O 1
ATOM 4170 N N . SER A 1 513 ? 4.297 11.721 15.103 1.00 55.97 513 SER A N 1
ATOM 4171 C CA . SER A 1 513 ? 3.581 10.440 15.151 1.00 55.97 513 SER A CA 1
ATOM 4172 C C . SER A 1 513 ? 4.348 9.332 14.419 1.00 55.97 513 SER A C 1
ATOM 4174 O O . SER A 1 513 ? 4.691 9.461 13.243 1.00 55.97 513 SER A O 1
ATOM 4176 N N . LEU A 1 514 ? 4.569 8.197 15.094 1.00 57.47 514 LEU A N 1
ATOM 4177 C CA . LEU A 1 514 ? 5.156 6.987 14.493 1.00 57.47 514 LEU A CA 1
ATOM 4178 C C . LEU A 1 514 ? 4.168 6.242 13.576 1.00 57.47 514 LEU A C 1
ATOM 4180 O O . LEU A 1 514 ? 4.569 5.429 12.743 1.00 57.47 514 LEU A O 1
ATOM 4184 N N . SER A 1 515 ? 2.871 6.525 13.725 1.00 58.75 515 SER A N 1
ATOM 4185 C CA . SER A 1 515 ? 1.769 5.879 12.996 1.00 58.75 515 SER A CA 1
ATOM 4186 C C . SER A 1 515 ? 1.644 6.385 11.555 1.00 58.75 515 SER A C 1
ATOM 4188 O O . SER A 1 515 ? 1.106 5.698 10.683 1.00 58.75 515 SER A O 1
ATOM 4190 N N . GLY A 1 516 ? 2.253 7.535 11.255 1.00 62.53 516 GLY A N 1
ATOM 4191 C CA . GLY A 1 516 ? 1.989 8.316 10.049 1.00 62.53 516 GLY A CA 1
ATOM 4192 C C . GLY A 1 516 ? 0.893 9.345 10.306 1.00 62.53 516 GLY A C 1
ATOM 4193 O O . GLY A 1 516 ? 0.711 9.770 11.441 1.00 62.53 516 GLY A O 1
ATOM 4194 N N . ASN A 1 517 ? 0.178 9.732 9.249 1.00 66.31 517 ASN A N 1
ATOM 4195 C CA . ASN A 1 517 ? -0.893 10.731 9.322 1.00 66.31 517 ASN A CA 1
ATOM 4196 C C . ASN A 1 517 ? -2.270 10.127 9.657 1.00 66.31 517 ASN A C 1
ATOM 4198 O O . ASN A 1 517 ? -3.207 10.883 9.899 1.00 66.31 517 ASN A O 1
ATOM 4202 N N . HIS A 1 518 ? -2.399 8.791 9.628 1.00 81.69 518 HIS A N 1
ATOM 4203 C CA . HIS A 1 518 ? -3.686 8.098 9.719 1.00 81.69 518 HIS A CA 1
ATOM 4204 C C . HIS A 1 518 ? -3.565 6.763 10.447 1.00 81.69 518 HIS A C 1
ATOM 4206 O O . HIS A 1 518 ? -2.725 5.922 10.115 1.00 81.69 518 HIS A O 1
ATOM 4212 N N . SER A 1 519 ? -4.460 6.545 11.404 1.00 86.12 519 SER A N 1
ATOM 4213 C CA . SER A 1 519 ? -4.582 5.299 12.166 1.00 86.12 519 SER A CA 1
ATOM 4214 C C . SER A 1 519 ? -5.562 4.296 11.549 1.00 86.12 519 SER A C 1
ATOM 4216 O O . SER A 1 519 ? -5.444 3.097 11.806 1.00 86.12 519 SER A O 1
ATOM 4218 N N . LEU A 1 520 ? -6.469 4.760 10.686 1.00 91.69 520 LEU A N 1
ATOM 4219 C CA . LEU A 1 520 ? -7.436 3.951 9.946 1.00 91.69 520 LEU A CA 1
ATOM 4220 C C . LEU A 1 520 ? -7.320 4.234 8.444 1.00 91.69 520 LEU A C 1
ATOM 4222 O O . LEU A 1 520 ? -7.330 5.395 8.028 1.00 91.69 520 LEU A O 1
ATOM 4226 N N . THR A 1 521 ? -7.274 3.165 7.653 1.00 93.12 521 THR A N 1
ATOM 4227 C CA . THR A 1 521 ? -7.239 3.211 6.190 1.00 93.12 521 THR A CA 1
ATOM 4228 C C . THR A 1 521 ? -8.371 2.352 5.619 1.00 93.12 521 THR A C 1
ATOM 4230 O O . THR A 1 521 ? -8.609 1.239 6.086 1.00 93.12 521 THR A O 1
ATOM 4233 N N . LEU A 1 522 ? -9.066 2.846 4.596 1.00 96.12 522 LEU A N 1
ATOM 4234 C CA . LEU A 1 522 ? -10.089 2.109 3.854 1.00 96.12 522 LEU A CA 1
ATOM 4235 C C . LEU A 1 522 ? -9.536 1.667 2.503 1.00 96.12 522 LEU A C 1
ATOM 4237 O O . LEU A 1 522 ? -9.085 2.489 1.710 1.00 96.12 522 LEU A O 1
ATOM 4241 N N . ASP A 1 523 ? -9.607 0.374 2.224 1.00 95.94 523 ASP A N 1
ATOM 4242 C CA . ASP A 1 523 ? -9.366 -0.163 0.891 1.00 95.94 523 ASP A CA 1
ATOM 4243 C C . ASP A 1 523 ? -10.648 -0.114 0.047 1.00 95.94 523 ASP A C 1
ATOM 4245 O O . ASP A 1 523 ? -11.764 -0.080 0.577 1.00 95.94 523 ASP A O 1
ATOM 4249 N N . ILE A 1 524 ? -10.484 -0.130 -1.272 1.00 95.81 524 ILE A N 1
ATOM 4250 C CA . ILE A 1 524 ? -11.577 -0.081 -2.243 1.00 95.81 524 ILE A CA 1
ATOM 4251 C C . ILE A 1 524 ? -11.382 -1.143 -3.320 1.00 95.81 524 ILE A C 1
ATOM 4253 O O . ILE A 1 524 ? -10.265 -1.395 -3.777 1.00 95.81 524 ILE A O 1
ATOM 4257 N N . ASP A 1 525 ? -12.482 -1.769 -3.725 1.00 96.69 525 ASP A N 1
ATOM 4258 C CA . ASP A 1 525 ? -12.513 -2.635 -4.895 1.00 96.69 525 ASP A CA 1
ATOM 4259 C C . ASP A 1 525 ? -12.870 -1.783 -6.118 1.00 96.69 525 ASP A C 1
ATOM 4261 O O . ASP A 1 525 ? -13.958 -1.206 -6.211 1.00 96.69 525 ASP A O 1
ATOM 4265 N N . THR A 1 526 ? -11.917 -1.669 -7.039 1.00 95.25 526 THR A N 1
ATOM 4266 C CA . THR A 1 526 ? -12.020 -0.826 -8.234 1.00 95.25 526 THR A CA 1
ATOM 4267 C C . THR A 1 526 ? -12.929 -1.415 -9.314 1.00 95.25 526 THR A C 1
ATOM 4269 O O . THR A 1 526 ? -13.309 -0.698 -10.244 1.00 95.25 526 THR A O 1
ATOM 4272 N N . ASP A 1 527 ? -13.300 -2.692 -9.192 1.00 95.94 527 ASP A N 1
ATOM 4273 C CA . ASP A 1 527 ? -14.074 -3.417 -10.201 1.00 95.94 527 ASP A CA 1
ATOM 4274 C C . ASP A 1 527 ? -15.588 -3.373 -9.926 1.00 95.94 527 ASP A C 1
ATOM 4276 O O . ASP A 1 527 ? -16.398 -3.641 -10.818 1.00 95.94 527 ASP A O 1
ATOM 4280 N N . VAL A 1 528 ? -16.003 -2.987 -8.713 1.00 97.31 528 VAL A N 1
ATOM 4281 C CA . VAL A 1 528 ? -17.415 -2.976 -8.300 1.00 97.31 528 VAL A CA 1
ATOM 4282 C C . VAL A 1 528 ? -18.009 -1.569 -8.389 1.00 97.31 528 VAL A C 1
ATOM 4284 O O . VAL A 1 528 ? -17.725 -0.693 -7.565 1.00 97.31 528 VAL A O 1
ATOM 4287 N N . LYS A 1 529 ? -18.900 -1.376 -9.371 1.00 96.56 529 LYS A N 1
ATOM 4288 C CA . LYS A 1 529 ? -19.571 -0.099 -9.659 1.00 96.56 529 LYS A CA 1
ATOM 4289 C C . LYS A 1 529 ? -21.098 -0.194 -9.584 1.00 96.56 529 LYS A C 1
ATOM 4291 O O . LYS A 1 529 ? -21.667 -1.259 -9.821 1.00 96.56 529 LYS A O 1
ATOM 4296 N N . ASP A 1 530 ? -21.761 0.919 -9.270 1.00 94.38 530 ASP A N 1
ATOM 4297 C CA . ASP A 1 530 ? -23.219 1.048 -9.397 1.00 94.38 530 ASP A CA 1
ATOM 4298 C C . ASP A 1 530 ? -23.657 1.298 -10.856 1.00 94.38 530 ASP A C 1
ATOM 4300 O O . ASP A 1 530 ? -22.846 1.405 -11.779 1.00 94.38 530 ASP A O 1
ATOM 4304 N N . ASN A 1 531 ? -24.970 1.405 -11.080 1.00 93.88 531 ASN A N 1
ATOM 4305 C CA . ASN A 1 531 ? -25.554 1.690 -12.395 1.00 93.88 531 ASN A CA 1
ATOM 4306 C C . ASN A 1 531 ? -25.211 3.088 -12.952 1.00 93.88 531 ASN A C 1
ATOM 4308 O O . ASN A 1 531 ? -25.407 3.325 -14.143 1.00 93.88 531 ASN A O 1
ATOM 4312 N N . LYS A 1 532 ? -24.712 4.003 -12.113 1.00 92.62 532 LYS A N 1
ATOM 4313 C CA . LYS A 1 532 ? -24.236 5.344 -12.479 1.00 92.62 532 LYS A CA 1
ATOM 4314 C C . LYS A 1 532 ? -22.714 5.359 -12.704 1.00 92.62 532 LYS A C 1
ATOM 4316 O O . LYS A 1 532 ? -22.170 6.387 -13.093 1.00 92.62 532 LYS A O 1
ATOM 4321 N N . GLY A 1 533 ? -22.037 4.220 -12.519 1.00 94.69 533 GLY A N 1
ATOM 4322 C CA . GLY A 1 533 ? -20.596 4.058 -12.699 1.00 94.69 533 GLY A CA 1
ATOM 4323 C C . GLY A 1 533 ? -19.759 4.462 -11.484 1.00 94.69 533 GLY A C 1
ATOM 4324 O O . GLY A 1 533 ? -18.533 4.494 -11.596 1.00 94.69 533 GLY A O 1
ATOM 4325 N N . HIS A 1 534 ? -20.377 4.761 -10.337 1.00 96.06 534 HIS A N 1
ATOM 4326 C CA . HIS A 1 534 ? -19.649 5.087 -9.114 1.00 96.06 534 HIS A CA 1
ATOM 4327 C C . HIS A 1 534 ? -19.044 3.827 -8.499 1.00 96.06 534 HIS A C 1
ATOM 4329 O O . HIS A 1 534 ? -19.694 2.786 -8.469 1.00 96.06 534 HIS A O 1
ATOM 4335 N N . LEU A 1 535 ? -17.833 3.928 -7.959 1.00 97.69 535 LEU A N 1
ATOM 4336 C CA . LEU A 1 535 ? -17.234 2.883 -7.134 1.00 97.69 535 LEU A CA 1
ATOM 4337 C C . LEU A 1 535 ? -17.975 2.810 -5.798 1.00 97.69 535 LEU A C 1
ATOM 4339 O O . LEU A 1 535 ? -18.199 3.839 -5.160 1.00 97.69 535 LEU A O 1
ATOM 4343 N N . ILE A 1 536 ? -18.365 1.608 -5.381 1.00 96.50 536 ILE A N 1
ATOM 4344 C CA . ILE A 1 536 ? -19.258 1.442 -4.221 1.00 96.50 536 ILE A CA 1
ATOM 4345 C C . ILE A 1 536 ? -18.750 0.462 -3.167 1.00 96.50 536 ILE A C 1
ATOM 4347 O O . ILE A 1 536 ? -19.301 0.424 -2.073 1.00 96.50 536 ILE A O 1
ATOM 4351 N N . GLN A 1 537 ? -17.739 -0.356 -3.469 1.00 97.50 537 GLN A N 1
ATOM 4352 C CA . GLN A 1 537 ? -17.321 -1.432 -2.572 1.00 97.50 537 GLN A CA 1
ATOM 4353 C C . GLN A 1 537 ? -16.094 -1.043 -1.745 1.00 97.50 537 GLN A C 1
ATOM 4355 O O . GLN A 1 537 ? -14.956 -1.087 -2.208 1.00 97.50 537 GLN A O 1
ATOM 4360 N N . HIS A 1 538 ? -16.366 -0.670 -0.501 1.00 97.19 538 HIS A N 1
ATOM 4361 C CA . HIS A 1 538 ? -15.402 -0.389 0.557 1.00 97.19 538 HIS A CA 1
ATOM 4362 C C . HIS A 1 538 ? -16.093 -0.583 1.914 1.00 97.19 538 HIS A C 1
ATOM 4364 O O . HIS A 1 538 ? -17.314 -0.756 1.982 1.00 97.19 538 HIS A O 1
ATOM 4370 N N . ALA A 1 539 ? -15.338 -0.492 3.013 1.00 97.00 539 ALA A N 1
ATOM 4371 C CA . ALA A 1 539 ? -15.830 -0.973 4.300 1.00 97.00 539 ALA A CA 1
ATOM 4372 C C . ALA A 1 539 ? -17.095 -0.278 4.847 1.00 97.00 539 ALA A C 1
ATOM 4374 O O . ALA A 1 539 ? -17.868 -0.876 5.595 1.00 97.00 539 ALA A O 1
ATOM 4375 N N . PHE A 1 540 ? -17.346 0.984 4.490 1.00 95.81 540 PHE A N 1
ATOM 4376 C CA . PHE A 1 540 ? -18.535 1.696 4.976 1.00 95.81 540 PHE A CA 1
ATOM 4377 C C . PHE A 1 540 ? -19.834 1.249 4.309 1.00 95.81 540 PHE A C 1
ATOM 4379 O O . PHE A 1 540 ? -20.876 1.377 4.943 1.00 95.81 540 PHE A O 1
ATOM 4386 N N . ARG A 1 541 ? -19.785 0.707 3.084 1.00 94.06 541 ARG A N 1
ATOM 4387 C CA . ARG A 1 541 ? -20.977 0.318 2.314 1.00 94.06 541 ARG A CA 1
ATOM 4388 C C . ARG A 1 541 ? -21.915 -0.585 3.113 1.00 94.06 541 ARG A C 1
ATOM 4390 O O . ARG A 1 541 ? -23.119 -0.345 3.156 1.00 94.06 541 ARG A O 1
ATOM 4397 N N . ASP A 1 542 ? -21.335 -1.606 3.740 1.00 92.94 542 ASP A N 1
ATOM 4398 C CA . ASP A 1 542 ? -22.060 -2.666 4.444 1.00 92.94 542 ASP A CA 1
ATOM 4399 C C . ASP A 1 542 ? -21.930 -2.559 5.976 1.00 92.94 542 ASP A C 1
ATOM 4401 O O . ASP A 1 542 ? -22.401 -3.435 6.710 1.00 92.94 542 ASP A O 1
ATOM 4405 N N . SER A 1 543 ? -21.300 -1.491 6.473 1.00 96.50 543 SER A N 1
ATOM 4406 C CA . SER A 1 543 ? -21.241 -1.166 7.903 1.00 96.50 543 SER A CA 1
ATOM 4407 C C . SER A 1 543 ? -22.579 -0.624 8.406 1.00 96.50 543 SER A C 1
ATOM 4409 O O . SER A 1 543 ? -23.432 -0.203 7.625 1.00 96.50 543 SER A O 1
ATOM 4411 N N . ASP A 1 544 ? -22.778 -0.634 9.721 1.00 94.12 544 ASP A N 1
ATOM 4412 C CA . ASP A 1 544 ? -23.939 0.029 10.318 1.00 94.12 544 ASP A CA 1
ATOM 4413 C C . ASP A 1 544 ? -23.885 1.548 10.057 1.00 94.12 544 ASP A C 1
ATOM 4415 O O . ASP A 1 544 ? -22.821 2.180 10.062 1.00 94.12 544 ASP A O 1
ATOM 4419 N N . LYS A 1 545 ? -25.036 2.140 9.723 1.00 88.94 545 LYS A N 1
ATOM 4420 C CA . LYS A 1 545 ? -25.101 3.521 9.208 1.00 88.94 545 LYS A CA 1
ATOM 4421 C C . LYS A 1 545 ? -25.041 4.575 10.311 1.00 88.94 545 LYS A C 1
ATOM 4423 O O . LYS A 1 545 ? -24.628 5.702 10.053 1.00 88.94 545 LYS A O 1
ATOM 4428 N N . ASP A 1 546 ? -25.441 4.199 11.515 1.00 87.12 546 ASP A N 1
ATOM 4429 C CA . ASP A 1 546 ? -25.562 5.022 12.716 1.00 87.12 546 ASP A CA 1
ATOM 4430 C C . ASP A 1 546 ? -24.284 5.061 13.570 1.00 87.12 546 ASP A C 1
ATOM 4432 O O . ASP A 1 546 ? -24.265 5.727 14.600 1.00 87.12 546 ASP A O 1
ATOM 4436 N N . ILE A 1 547 ? -23.192 4.427 13.118 1.00 92.12 547 ILE A N 1
ATOM 4437 C CA . ILE A 1 547 ? -21.887 4.497 13.792 1.00 92.12 547 ILE A CA 1
ATOM 4438 C C . ILE A 1 547 ? -21.431 5.958 13.904 1.00 92.12 547 ILE A C 1
ATOM 4440 O O . ILE A 1 547 ? -21.264 6.645 12.888 1.00 92.12 547 ILE A O 1
ATOM 4444 N N . GLU A 1 548 ? -21.146 6.404 15.123 1.00 89.56 548 GLU A N 1
ATOM 4445 C CA . GLU A 1 548 ? -20.584 7.717 15.425 1.00 89.56 548 GLU A CA 1
ATOM 4446 C C . GLU A 1 548 ? -19.062 7.714 15.180 1.00 89.56 548 GLU A C 1
ATOM 4448 O O . GLU A 1 548 ? -18.331 6.943 15.801 1.00 89.56 548 GLU A O 1
ATOM 4453 N N . PHE A 1 549 ? -18.558 8.588 14.300 1.00 89.81 549 PHE A N 1
ATOM 4454 C CA . PHE A 1 549 ? -17.115 8.770 14.072 1.00 89.81 549 PHE A CA 1
ATOM 4455 C C . PHE A 1 549 ? -16.609 10.042 14.758 1.00 89.81 549 PHE A C 1
ATOM 4457 O O . PHE A 1 549 ? -17.118 11.142 14.512 1.00 89.81 549 PHE A O 1
ATOM 4464 N N . THR A 1 550 ? -15.589 9.895 15.604 1.00 85.25 550 THR A N 1
ATOM 4465 C CA . THR A 1 550 ? -15.020 10.997 16.394 1.00 85.25 550 THR A CA 1
ATOM 4466 C C . THR A 1 550 ? -13.528 10.797 16.661 1.00 85.25 550 THR A C 1
ATOM 4468 O O . THR A 1 550 ? -13.012 9.683 16.581 1.00 85.25 550 THR A O 1
ATOM 4471 N N . ASN A 1 551 ? -12.835 11.872 17.037 1.00 80.31 551 ASN A N 1
ATOM 4472 C CA . ASN A 1 551 ? -11.517 11.770 17.656 1.00 80.31 551 ASN A CA 1
ATOM 4473 C C . ASN A 1 551 ? -11.600 11.090 19.039 1.00 80.31 551 ASN A C 1
ATOM 4475 O O . ASN A 1 551 ? -12.622 11.176 19.725 1.00 80.31 551 ASN A O 1
ATOM 4479 N N . ALA A 1 552 ? -10.531 10.413 19.453 1.00 70.81 552 ALA A N 1
ATOM 4480 C CA . ALA A 1 552 ? -10.419 9.818 20.777 1.00 70.81 552 ALA A CA 1
ATOM 4481 C C . ALA A 1 552 ? -10.133 10.876 21.856 1.00 70.81 552 ALA A C 1
ATOM 4483 O O . ALA A 1 552 ? -9.464 11.872 21.604 1.00 70.81 552 ALA A O 1
ATOM 4484 N N . TYR A 1 553 ? -10.588 10.615 23.087 1.00 62.00 553 TYR A N 1
ATOM 4485 C CA . TYR A 1 553 ? -10.300 11.415 24.295 1.00 62.00 553 TYR A CA 1
ATOM 4486 C C . TYR A 1 553 ? -10.891 12.838 24.335 1.00 62.00 553 TYR A C 1
ATOM 4488 O O . TYR A 1 553 ? -10.450 13.677 25.115 1.00 62.00 553 TYR A O 1
ATOM 4496 N N . VAL A 1 554 ? -11.929 13.116 23.552 1.00 55.44 554 VAL A N 1
ATOM 4497 C CA . VAL A 1 554 ? -12.543 14.447 23.463 1.00 55.44 554 VAL A CA 1
ATOM 4498 C C . VAL A 1 554 ? -13.276 14.814 24.766 1.00 55.44 554 VAL A C 1
ATOM 4500 O O . VAL A 1 554 ? -14.438 14.464 24.954 1.00 55.44 554 VAL A O 1
ATOM 4503 N N . LEU A 1 555 ? -12.599 15.537 25.667 1.00 49.91 555 LEU A N 1
ATOM 4504 C CA . LEU A 1 555 ? -13.244 16.352 26.711 1.00 49.91 555 LEU A CA 1
ATOM 4505 C C . LEU A 1 555 ? -13.717 17.704 26.137 1.00 49.91 555 LEU A C 1
ATOM 4507 O O . LEU A 1 555 ? -14.701 18.261 26.617 1.00 49.91 555 LEU A O 1
ATOM 4511 N N . ASP A 1 556 ? -13.047 18.205 25.088 1.00 60.94 556 ASP A N 1
ATOM 4512 C CA . ASP A 1 556 ? -13.391 19.438 24.365 1.00 60.94 556 ASP A CA 1
ATOM 4513 C C . ASP A 1 556 ? -14.005 19.132 22.991 1.00 60.94 556 ASP A C 1
ATOM 4515 O O . ASP A 1 556 ? -13.315 18.806 22.027 1.00 60.94 556 ASP A O 1
ATOM 4519 N N . LEU A 1 557 ? -15.320 19.308 22.875 1.00 62.16 557 LEU A N 1
ATOM 4520 C CA . LEU A 1 557 ? -16.112 19.033 21.670 1.00 62.16 557 LEU A CA 1
ATOM 4521 C C . LEU A 1 557 ? -15.704 19.842 20.424 1.00 62.16 557 LEU A C 1
ATOM 4523 O O . LEU A 1 557 ? -16.173 19.541 19.317 1.00 62.16 557 LEU A O 1
ATOM 4527 N N . ASN A 1 558 ? -14.832 20.843 20.561 1.00 66.19 558 ASN A N 1
ATOM 4528 C CA . ASN A 1 558 ? -14.213 21.532 19.429 1.00 66.19 558 ASN A CA 1
ATOM 4529 C C . ASN A 1 558 ? -13.208 20.644 18.673 1.00 66.19 558 ASN A C 1
ATOM 4531 O O . ASN A 1 558 ? -12.932 20.893 17.500 1.00 66.19 558 ASN A O 1
ATOM 4535 N N . GLU A 1 559 ? -12.709 19.570 19.290 1.00 72.00 559 GLU A N 1
ATOM 4536 C CA . GLU A 1 559 ? -11.689 18.686 18.712 1.00 72.00 559 GLU A CA 1
ATOM 4537 C C . GLU A 1 559 ? -12.244 17.426 18.034 1.00 72.00 559 GLU A C 1
ATOM 4539 O O . GLU A 1 559 ? -11.482 16.643 17.467 1.00 72.00 559 GLU A O 1
ATOM 4544 N N . LYS A 1 560 ? -13.572 17.243 18.025 1.00 74.88 560 LYS A N 1
ATOM 4545 C CA . LYS A 1 560 ? -14.239 16.052 17.462 1.00 74.88 560 LYS A CA 1
ATOM 4546 C C . LYS A 1 560 ? -13.877 15.751 16.002 1.00 74.88 560 LYS A C 1
ATOM 4548 O O . LYS A 1 560 ? -13.847 14.587 15.631 1.00 74.88 560 LYS A O 1
ATOM 4553 N N . ASN A 1 561 ? -13.555 16.781 15.211 1.00 77.25 561 ASN A N 1
ATOM 4554 C CA . ASN A 1 561 ? -13.189 16.674 13.791 1.00 77.25 561 ASN A CA 1
ATOM 4555 C C . ASN A 1 561 ? -11.666 16.623 13.556 1.00 77.25 561 ASN A C 1
ATOM 4557 O O . ASN A 1 561 ? -11.227 16.675 12.409 1.00 77.25 561 ASN A O 1
ATOM 4561 N N . LYS A 1 562 ? -10.835 16.573 14.609 1.00 80.50 562 LYS A N 1
ATOM 4562 C CA . LYS A 1 562 ? -9.366 16.499 14.484 1.00 80.50 562 LYS A CA 1
ATOM 4563 C C . LYS A 1 562 ? -8.893 15.071 14.163 1.00 80.50 562 LYS A C 1
ATOM 4565 O O . LYS A 1 562 ? -8.033 14.524 14.846 1.00 80.50 562 LYS A O 1
ATOM 4570 N N . PHE A 1 563 ? -9.459 14.468 13.123 1.00 83.44 563 PHE A N 1
ATOM 4571 C CA . PHE A 1 563 ? -9.038 13.177 12.585 1.00 83.44 563 PHE A CA 1
ATOM 4572 C C . PHE A 1 563 ? -9.280 13.124 11.075 1.00 83.44 563 PHE A C 1
ATOM 4574 O O . PHE A 1 563 ? -10.085 13.881 10.527 1.00 83.44 563 PHE A O 1
ATOM 4581 N N . SER A 1 564 ? -8.598 12.207 10.402 1.00 87.44 564 SER A N 1
ATOM 4582 C CA . SER A 1 564 ? -8.919 11.821 9.034 1.00 87.44 564 SER A CA 1
ATOM 4583 C C . SER A 1 564 ? -8.715 10.326 8.839 1.00 87.44 564 SER A C 1
ATOM 4585 O O . SER A 1 564 ? -8.003 9.666 9.599 1.00 87.44 564 SER A O 1
ATOM 4587 N N . ILE A 1 565 ? -9.395 9.795 7.832 1.00 91.31 565 ILE A N 1
ATOM 4588 C CA . ILE A 1 565 ? -9.313 8.404 7.406 1.00 91.31 565 ILE A CA 1
ATOM 4589 C C . ILE A 1 565 ? -8.624 8.389 6.041 1.00 91.31 565 ILE A C 1
ATOM 4591 O O . ILE A 1 565 ? -9.014 9.128 5.138 1.00 91.31 565 ILE A O 1
ATOM 4595 N N . GLU A 1 566 ? -7.591 7.567 5.892 1.00 91.94 566 GLU A N 1
ATOM 4596 C CA . GLU A 1 566 ? -6.920 7.380 4.602 1.00 91.94 566 GLU A CA 1
ATOM 4597 C C . GLU A 1 566 ? -7.765 6.462 3.710 1.00 91.94 566 GLU A C 1
ATOM 4599 O O . GLU A 1 566 ? -8.416 5.536 4.199 1.00 91.94 566 GLU A O 1
ATOM 4604 N N . MET A 1 567 ? -7.747 6.675 2.399 1.00 94.62 567 MET A N 1
ATOM 4605 C CA . MET A 1 567 ? -8.384 5.784 1.433 1.00 94.62 567 MET A CA 1
ATOM 4606 C C . MET A 1 567 ? -7.381 5.334 0.370 1.00 94.62 567 MET A C 1
ATOM 4608 O O . MET A 1 567 ? -6.683 6.170 -0.205 1.00 94.62 567 MET A O 1
ATOM 4612 N N . ILE A 1 568 ? -7.334 4.026 0.090 1.00 94.62 568 ILE A N 1
ATOM 4613 C CA . ILE A 1 568 ? -6.449 3.421 -0.917 1.00 94.62 568 ILE A CA 1
ATOM 4614 C C . ILE A 1 568 ? -7.011 3.683 -2.313 1.00 94.62 568 ILE A C 1
ATOM 4616 O O . ILE A 1 568 ? -7.637 2.828 -2.933 1.00 94.62 568 ILE A O 1
ATOM 4620 N N . VAL A 1 569 ? -6.798 4.895 -2.807 1.00 96.19 569 VAL A N 1
ATOM 4621 C CA . VAL A 1 569 ? -7.212 5.339 -4.141 1.00 96.19 569 VAL A CA 1
ATOM 4622 C C . VAL A 1 569 ? -6.092 5.183 -5.169 1.00 96.19 569 VAL A C 1
ATOM 4624 O O . VAL A 1 569 ? -6.354 5.285 -6.360 1.00 96.19 569 VAL A O 1
ATOM 4627 N N . SER A 1 570 ? -4.865 4.858 -4.742 1.00 94.50 570 SER A N 1
ATOM 4628 C CA . SER A 1 570 ? -3.699 4.592 -5.602 1.00 94.50 570 SER A CA 1
ATOM 4629 C C . SER A 1 570 ? -3.925 3.540 -6.693 1.00 94.50 570 SER A C 1
ATOM 4631 O O . SER A 1 570 ? -3.201 3.538 -7.688 1.00 94.50 570 SER A O 1
ATOM 4633 N N . LYS A 1 571 ? -4.917 2.660 -6.519 1.00 94.69 571 LYS A N 1
ATOM 4634 C CA . LYS A 1 571 ? -5.311 1.615 -7.476 1.00 94.69 571 LYS A CA 1
ATOM 4635 C C . LYS A 1 571 ? -6.244 2.114 -8.587 1.00 94.69 571 LYS A C 1
ATOM 4637 O O . LYS A 1 571 ? -6.466 1.382 -9.545 1.00 94.69 571 LYS A O 1
ATOM 4642 N N . ILE A 1 572 ? -6.817 3.309 -8.455 1.00 96.44 572 ILE A N 1
ATOM 4643 C CA . ILE A 1 572 ? -7.786 3.862 -9.405 1.00 96.44 572 ILE A CA 1
ATOM 4644 C C . ILE A 1 572 ? -7.034 4.418 -10.624 1.00 96.44 572 ILE A C 1
ATOM 4646 O O . ILE A 1 572 ? -6.091 5.186 -10.496 1.00 96.44 572 ILE A O 1
ATOM 4650 N N . ASP A 1 573 ? -7.435 4.011 -11.828 1.00 95.31 573 ASP A N 1
ATOM 4651 C CA . ASP A 1 573 ? -6.721 4.373 -13.061 1.00 95.31 573 ASP A CA 1
ATOM 4652 C C . ASP A 1 573 ? -7.095 5.752 -13.626 1.00 95.31 573 ASP A C 1
ATOM 4654 O O . ASP A 1 573 ? -6.313 6.349 -14.370 1.00 95.31 573 ASP A O 1
ATOM 4658 N N . GLU A 1 574 ? -8.296 6.241 -13.314 1.00 94.75 574 GLU A N 1
ATOM 4659 C CA . GLU A 1 574 ? -8.887 7.444 -13.899 1.00 94.75 574 GLU A CA 1
ATOM 4660 C C . GLU A 1 574 ? -9.830 8.158 -12.927 1.00 94.75 574 GLU A C 1
ATOM 4662 O O . GLU A 1 574 ? -10.288 7.574 -11.942 1.00 94.75 574 GLU A O 1
ATOM 4667 N N . ASP A 1 575 ? -10.156 9.417 -13.229 1.00 96.69 575 ASP A N 1
ATOM 4668 C CA . ASP A 1 575 ? -11.105 10.202 -12.444 1.00 96.69 575 ASP A CA 1
ATOM 4669 C C . ASP A 1 575 ? -12.400 9.415 -12.219 1.00 96.69 575 ASP A C 1
ATOM 4671 O O . ASP A 1 575 ? -13.078 8.999 -13.159 1.00 96.69 575 ASP A O 1
ATOM 4675 N N . SER A 1 576 ? -12.731 9.198 -10.952 1.00 96.75 576 SER A N 1
ATOM 4676 C CA . SER A 1 576 ? -13.811 8.304 -10.547 1.00 96.75 576 SER A CA 1
ATOM 4677 C C . SER A 1 576 ? -14.596 8.923 -9.405 1.00 96.75 576 SER A C 1
ATOM 4679 O O . SER A 1 576 ? -14.058 9.660 -8.582 1.00 96.75 576 SER A O 1
ATOM 4681 N N . THR A 1 577 ? -15.885 8.621 -9.326 1.00 97.19 577 THR A N 1
ATOM 4682 C CA . THR A 1 577 ? -16.703 8.978 -8.164 1.00 97.19 577 THR A CA 1
ATOM 4683 C C . THR A 1 577 ? -16.877 7.751 -7.287 1.00 97.19 577 THR A C 1
ATOM 4685 O O . THR A 1 577 ? -17.159 6.666 -7.789 1.00 97.19 577 THR A O 1
ATOM 4688 N N . ILE A 1 578 ? -16.708 7.928 -5.984 1.00 97.38 578 ILE A N 1
ATOM 4689 C CA . ILE A 1 578 ? -16.947 6.914 -4.967 1.00 97.38 578 ILE A CA 1
ATOM 4690 C C . ILE A 1 578 ? -18.219 7.304 -4.218 1.00 97.38 578 ILE A C 1
ATOM 4692 O O . ILE A 1 578 ? -18.364 8.446 -3.772 1.00 97.38 578 ILE A O 1
ATOM 4696 N N . ASN A 1 579 ? -19.134 6.352 -4.071 1.00 96.50 579 ASN A N 1
ATOM 4697 C CA . ASN A 1 579 ? -20.262 6.473 -3.160 1.00 96.50 579 ASN A CA 1
ATOM 4698 C C . ASN A 1 579 ? -19.852 5.919 -1.799 1.00 96.50 579 ASN A C 1
ATOM 4700 O O . ASN A 1 579 ? -19.596 4.726 -1.693 1.00 96.50 579 ASN A O 1
ATOM 4704 N N . MET A 1 580 ? -19.835 6.765 -0.769 1.00 95.06 580 MET A N 1
ATOM 4705 C CA . MET A 1 580 ? -19.317 6.392 0.548 1.00 95.06 580 MET A CA 1
ATOM 4706 C C . MET A 1 580 ? -20.231 5.444 1.342 1.00 95.06 580 MET A C 1
ATOM 4708 O O . MET A 1 580 ? -19.889 5.076 2.466 1.00 95.06 580 MET A O 1
ATOM 4712 N N . GLY A 1 581 ? -21.417 5.094 0.826 1.00 93.75 581 GLY A N 1
ATOM 4713 C CA . GLY A 1 581 ? -22.377 4.198 1.488 1.00 93.75 581 GLY A CA 1
ATOM 4714 C C . GLY A 1 581 ? -23.021 4.759 2.764 1.00 93.75 581 GLY A C 1
ATOM 4715 O O . GLY A 1 581 ? -23.884 4.110 3.358 1.00 93.75 581 GLY A O 1
ATOM 4716 N N . ARG A 1 582 ? -22.616 5.969 3.171 1.00 93.38 582 ARG A N 1
ATOM 4717 C CA . ARG A 1 582 ? -23.129 6.731 4.310 1.00 93.38 582 ARG A CA 1
ATOM 4718 C C . ARG A 1 582 ? -22.880 8.237 4.134 1.00 93.38 582 ARG A C 1
ATOM 4720 O O . ARG A 1 582 ? -22.038 8.623 3.318 1.00 93.38 582 ARG A O 1
ATOM 4727 N N . PRO A 1 583 ? -23.553 9.100 4.912 1.00 92.62 583 PRO A N 1
ATOM 4728 C CA . PRO A 1 583 ? -23.150 10.495 5.073 1.00 92.62 583 PRO A CA 1
ATOM 4729 C C . PRO A 1 583 ? -21.767 10.615 5.740 1.00 92.62 583 PRO A C 1
ATOM 4731 O O . PRO A 1 583 ? -21.489 9.929 6.731 1.00 92.62 583 PRO A O 1
ATOM 4734 N N . LEU A 1 584 ? -20.905 11.494 5.213 1.00 91.56 584 LEU A N 1
ATOM 4735 C CA . LEU A 1 584 ? -19.637 11.887 5.855 1.00 91.56 584 LEU A CA 1
ATOM 4736 C C . LEU A 1 584 ? -19.835 12.967 6.928 1.00 91.56 584 LEU A C 1
ATOM 4738 O O . LEU A 1 584 ? -19.040 13.052 7.865 1.00 91.56 584 LEU A O 1
ATOM 4742 N N . GLU A 1 585 ? -20.901 13.764 6.823 1.00 88.81 585 GLU A N 1
ATOM 4743 C CA . GLU A 1 585 ? -21.407 14.569 7.934 1.00 88.81 585 GLU A CA 1
ATOM 4744 C C . GLU A 1 585 ? -22.310 13.691 8.804 1.00 88.81 585 GLU A C 1
ATOM 4746 O O . GLU A 1 585 ? -23.390 13.281 8.386 1.00 88.81 585 GLU A O 1
ATOM 4751 N N . THR A 1 586 ? -21.850 13.382 10.013 1.00 81.50 586 THR A N 1
ATOM 4752 C CA . THR A 1 586 ? -22.552 12.530 10.977 1.00 81.50 586 THR A CA 1
ATOM 4753 C C . THR A 1 586 ? -22.892 13.316 12.234 1.00 81.50 586 THR A C 1
ATOM 4755 O O . THR A 1 586 ? -22.314 14.367 12.505 1.00 81.50 586 THR A O 1
ATOM 4758 N N . THR A 1 587 ? -23.821 12.815 13.037 1.00 79.19 587 THR A N 1
ATOM 4759 C CA . THR A 1 587 ? -24.055 13.328 14.388 1.00 79.19 587 THR A CA 1
ATOM 4760 C C . THR A 1 587 ? -23.261 12.518 15.402 1.00 79.19 587 THR A C 1
ATOM 4762 O O . THR A 1 587 ? -23.186 11.299 15.288 1.00 79.19 587 THR A O 1
ATOM 4765 N N . VAL A 1 588 ? -22.670 13.194 16.382 1.00 78.69 588 VAL A N 1
ATOM 4766 C CA . VAL A 1 588 ? -22.065 12.579 17.572 1.00 78.69 588 VAL A CA 1
ATOM 4767 C C . VAL A 1 588 ? -22.799 13.090 18.800 1.00 78.69 588 VAL A C 1
ATOM 4769 O O . VAL A 1 588 ? -23.186 14.265 18.836 1.00 78.69 588 VAL A O 1
ATOM 4772 N N . ARG A 1 589 ? -23.002 12.238 19.805 1.00 74.50 589 ARG A N 1
ATOM 4773 C CA . ARG A 1 589 ? -23.566 12.700 21.082 1.00 74.50 589 ARG A CA 1
ATOM 4774 C C . ARG A 1 589 ? -22.621 13.727 21.688 1.00 74.50 589 ARG A C 1
ATOM 4776 O O . ARG A 1 589 ? -21.409 13.518 21.742 1.00 74.50 589 ARG A O 1
ATOM 4783 N N . ASN A 1 590 ? -23.163 14.855 22.127 1.00 70.12 590 ASN A N 1
ATOM 4784 C CA . ASN A 1 590 ? -22.390 15.775 22.954 1.00 70.12 590 ASN A CA 1
ATOM 4785 C C . ASN A 1 590 ? -22.467 15.281 24.421 1.00 70.12 590 ASN A C 1
ATOM 4787 O O . ASN A 1 590 ? -23.375 14.558 24.804 1.00 70.12 590 ASN A O 1
ATOM 4791 N N . PHE A 1 591 ? -21.440 15.522 25.225 1.00 65.50 591 PHE A N 1
ATOM 4792 C CA . PHE A 1 591 ? -21.378 15.003 26.600 1.00 65.50 591 PHE A CA 1
ATOM 4793 C C . PHE A 1 591 ? -21.202 16.137 27.623 1.00 65.50 591 PHE A C 1
ATOM 4795 O O . PHE A 1 591 ? -20.787 15.901 28.753 1.00 65.50 591 PHE A O 1
ATOM 4802 N N . THR A 1 592 ? -21.494 17.383 27.228 1.00 58.75 592 THR A N 1
ATOM 4803 C CA . THR A 1 592 ? -21.414 18.576 28.088 1.00 58.75 592 THR A CA 1
ATOM 4804 C C . THR A 1 592 ? -22.771 18.941 28.687 1.00 58.75 592 THR A C 1
ATOM 4806 O O . THR A 1 592 ? -23.823 18.702 28.099 1.00 58.75 592 THR A O 1
ATOM 4809 N N . THR A 1 593 ? -22.749 19.566 29.864 1.00 50.75 593 THR A N 1
ATOM 4810 C CA . THR A 1 593 ? -23.920 19.813 30.721 1.00 50.75 593 THR A CA 1
ATOM 4811 C C . THR A 1 593 ? -24.861 20.943 30.270 1.00 50.75 593 THR A C 1
ATOM 4813 O O . THR A 1 593 ? -25.851 21.183 30.953 1.00 50.75 593 THR A O 1
ATOM 4816 N N . SER A 1 594 ? -24.616 21.642 29.151 1.00 52.00 594 SER A N 1
ATOM 4817 C CA . SER A 1 594 ? -25.368 22.873 28.802 1.00 52.00 594 SER A CA 1
ATOM 4818 C C . SER A 1 594 ? -25.638 23.130 27.296 1.00 52.00 594 SER A C 1
ATOM 4820 O O . SER A 1 594 ? -25.853 24.275 26.880 1.00 52.00 594 SER A O 1
ATOM 4822 N N . GLY A 1 595 ? -25.666 22.087 26.449 1.00 54.91 595 GLY A N 1
ATOM 4823 C CA . GLY A 1 595 ? -25.681 22.224 24.975 1.00 54.91 595 GLY A CA 1
ATOM 4824 C C . GLY A 1 595 ? -26.817 21.548 24.178 1.00 54.91 595 GLY A C 1
ATOM 4825 O O . GLY A 1 595 ? -27.861 21.161 24.709 1.00 54.91 595 GLY A O 1
ATOM 4826 N N . GLU A 1 596 ? -26.612 21.469 22.854 1.00 60.06 596 GLU A N 1
ATOM 4827 C CA . GLU A 1 596 ? -27.383 20.648 21.898 1.00 60.06 596 GLU A CA 1
ATOM 4828 C C . GLU A 1 596 ? -27.100 19.151 22.116 1.00 60.06 596 GLU A C 1
ATOM 4830 O O . GLU A 1 596 ? -25.950 18.790 22.360 1.00 60.06 596 GLU A O 1
ATOM 4835 N N . GLU A 1 597 ? -28.120 18.289 22.000 1.00 67.56 597 GLU A N 1
ATOM 4836 C CA . GLU A 1 597 ? -28.008 16.836 22.252 1.00 67.56 597 GLU A CA 1
ATOM 4837 C C . GLU A 1 597 ? -27.030 16.140 21.285 1.00 67.56 597 GLU A C 1
ATOM 4839 O O . GLU A 1 597 ? -26.286 15.228 21.635 1.00 67.56 597 GLU A O 1
ATOM 4844 N N . PHE A 1 598 ? -26.967 16.609 20.047 1.00 74.06 598 PHE A N 1
ATOM 4845 C CA . PHE A 1 598 ? -26.082 16.056 19.034 1.00 74.06 598 PHE A CA 1
ATOM 4846 C C . PHE A 1 598 ? -25.281 17.175 18.395 1.00 74.06 598 PHE A C 1
ATOM 4848 O O . PHE A 1 598 ? -25.809 18.251 18.126 1.00 74.06 598 PHE A O 1
ATOM 4855 N N . LEU A 1 599 ? -24.009 16.910 18.116 1.00 76.56 599 LEU A N 1
ATOM 4856 C CA . LEU A 1 599 ? -23.169 17.803 17.330 1.00 76.56 599 LEU A CA 1
ATOM 4857 C C . LEU A 1 599 ? -22.911 17.209 15.960 1.00 76.56 599 LEU A C 1
ATOM 4859 O O . LEU A 1 599 ? -22.730 16.003 15.815 1.00 76.56 599 LEU A O 1
ATOM 4863 N N . LYS A 1 600 ? -22.787 18.082 14.964 1.00 83.56 600 LYS A N 1
ATOM 4864 C CA . LYS A 1 600 ? -22.302 17.689 13.643 1.00 83.56 600 LYS A CA 1
ATOM 4865 C C . LYS A 1 600 ? -20.800 17.403 13.697 1.00 83.56 600 LYS A C 1
ATOM 4867 O O . LYS A 1 600 ? -20.010 18.286 14.033 1.00 83.56 600 LYS A O 1
ATOM 4872 N N . SER A 1 601 ? -20.421 16.176 13.367 1.00 84.12 601 SER A N 1
ATOM 4873 C CA . SER A 1 601 ? -19.055 15.708 13.130 1.00 84.12 601 SER A CA 1
ATOM 4874 C C . SER A 1 601 ? -18.856 15.470 11.634 1.00 84.12 601 SER A C 1
ATOM 4876 O O . SER A 1 601 ? -19.808 15.159 10.918 1.00 84.12 601 SER A O 1
ATOM 4878 N N . LYS A 1 602 ? -17.627 15.624 11.147 1.00 88.38 602 LYS A N 1
ATOM 4879 C CA . LYS A 1 602 ? -17.291 15.421 9.737 1.00 88.38 602 LYS A CA 1
ATOM 4880 C C . LYS A 1 602 ? -16.129 14.451 9.594 1.00 88.38 602 LYS A C 1
ATOM 4882 O O . LYS A 1 602 ? -15.036 14.715 10.088 1.00 88.38 602 LYS A O 1
ATOM 4887 N N . ILE A 1 603 ? -16.360 13.368 8.860 1.00 90.81 603 ILE A N 1
ATOM 4888 C CA . ILE A 1 603 ? -15.328 12.405 8.479 1.00 90.81 603 ILE A CA 1
ATOM 4889 C C . ILE A 1 603 ? -14.514 13.006 7.330 1.00 90.81 603 ILE A C 1
ATOM 4891 O O . ILE A 1 603 ? -15.015 13.158 6.216 1.00 90.81 603 ILE A O 1
ATOM 4895 N N . LYS A 1 604 ? -13.249 13.346 7.591 1.00 90.19 604 LYS A N 1
ATOM 4896 C CA . LYS A 1 604 ? -12.308 13.779 6.551 1.00 90.19 604 LYS A CA 1
ATOM 4897 C C . LYS A 1 604 ? -11.639 12.566 5.907 1.00 90.19 604 LYS A C 1
ATOM 4899 O O . LYS A 1 604 ? -11.184 11.672 6.618 1.00 90.19 604 LYS A O 1
ATOM 4904 N N . LEU A 1 605 ? -11.540 12.571 4.579 1.00 92.44 605 LEU A N 1
ATOM 4905 C CA . LEU A 1 605 ? -10.839 11.550 3.803 1.00 92.44 605 LEU A CA 1
ATOM 4906 C C . LEU A 1 605 ? -9.563 12.132 3.201 1.00 92.44 605 LEU A C 1
ATOM 4908 O O . LEU A 1 605 ? -9.598 13.224 2.637 1.00 92.44 605 LEU A O 1
ATOM 4912 N N . ASP A 1 606 ? -8.466 11.389 3.291 1.00 91.19 606 ASP A N 1
ATOM 4913 C CA . ASP A 1 606 ? -7.203 11.721 2.634 1.00 91.19 606 ASP A CA 1
ATOM 4914 C C . ASP A 1 606 ? -6.797 10.591 1.669 1.00 91.19 606 ASP A C 1
ATOM 4916 O O . ASP A 1 606 ? -7.093 9.417 1.891 1.00 91.19 606 ASP A O 1
ATOM 4920 N N . SER A 1 607 ? -6.136 10.958 0.571 1.00 92.25 607 SER A N 1
ATOM 4921 C CA . SER A 1 607 ? -5.604 10.017 -0.423 1.00 92.25 607 SER A CA 1
ATOM 4922 C C . SER A 1 607 ? -4.376 9.297 0.127 1.00 92.25 607 SER A C 1
ATOM 4924 O O . SER A 1 607 ? -3.486 9.949 0.670 1.00 92.25 607 SER A O 1
ATOM 4926 N N . ASP A 1 608 ? -4.270 7.989 -0.109 1.00 91.50 608 ASP A N 1
ATOM 4927 C CA . ASP A 1 608 ? -3.033 7.241 0.125 1.00 91.50 608 ASP A CA 1
ATOM 4928 C C . ASP A 1 608 ? -1.938 7.529 -0.909 1.00 91.50 608 ASP A C 1
ATOM 4930 O O . ASP A 1 608 ? -0.871 6.934 -0.854 1.00 91.50 608 ASP A O 1
ATOM 4934 N N . SER A 1 609 ? -2.206 8.347 -1.921 1.00 92.12 609 SER A N 1
ATOM 4935 C CA . SER A 1 609 ? -1.399 8.410 -3.133 1.00 92.12 609 SER A CA 1
ATOM 4936 C C . SER A 1 609 ? -0.896 9.812 -3.429 1.00 92.12 609 SER A C 1
ATOM 4938 O O . SER A 1 609 ? -1.668 10.775 -3.449 1.00 92.12 609 SER A O 1
ATOM 4940 N N . ILE A 1 610 ? 0.383 9.916 -3.807 1.00 92.50 610 ILE A N 1
ATOM 4941 C CA . ILE A 1 610 ? 0.976 11.186 -4.252 1.00 92.50 610 ILE A CA 1
ATOM 4942 C C . ILE A 1 610 ? 0.389 11.676 -5.588 1.00 92.50 610 ILE A C 1
ATOM 4944 O O . ILE A 1 610 ? 0.500 12.865 -5.902 1.00 92.50 610 ILE A O 1
ATOM 4948 N N . VAL A 1 611 ? -0.263 10.793 -6.359 1.00 95.69 611 VAL A N 1
ATOM 4949 C CA . VAL A 1 611 ? -0.808 11.093 -7.698 1.00 95.69 611 VAL A CA 1
ATOM 4950 C C . VAL A 1 611 ? -2.332 11.246 -7.734 1.00 95.69 611 VAL A C 1
ATOM 4952 O O . VAL A 1 611 ? -2.869 11.655 -8.760 1.00 95.69 611 VAL A O 1
ATOM 4955 N N . HIS A 1 612 ? -3.019 11.010 -6.612 1.00 96.50 612 HIS A N 1
ATOM 4956 C CA . HIS A 1 612 ? -4.468 11.187 -6.490 1.00 96.50 612 HIS A CA 1
ATOM 4957 C C . HIS A 1 612 ? -4.826 12.303 -5.509 1.00 96.50 612 HIS A C 1
ATOM 4959 O O . HIS A 1 612 ? -4.065 12.642 -4.600 1.00 96.50 612 HIS A O 1
ATOM 4965 N N . GLU A 1 613 ? -6.006 12.875 -5.701 1.00 95.06 613 GLU A N 1
ATOM 4966 C CA . GLU A 1 613 ? -6.651 13.812 -4.790 1.00 95.06 613 GLU A CA 1
ATOM 4967 C C . GLU A 1 613 ? -8.098 13.360 -4.560 1.00 95.06 613 GLU A C 1
ATOM 4969 O O . GLU A 1 613 ? -8.755 12.910 -5.497 1.00 95.06 613 GLU A O 1
ATOM 4974 N N . ILE A 1 614 ? -8.599 13.490 -3.329 1.00 95.44 614 ILE A N 1
ATOM 4975 C CA . ILE A 1 614 ? -10.005 13.227 -2.998 1.00 95.44 614 ILE A CA 1
ATOM 4976 C C . ILE A 1 614 ? -10.699 14.571 -2.778 1.00 95.44 614 ILE A C 1
ATOM 4978 O O . ILE A 1 614 ? -10.289 15.356 -1.925 1.00 95.44 614 ILE A O 1
ATOM 4982 N N . LYS A 1 615 ? -11.759 14.831 -3.546 1.00 94.69 615 LYS A N 1
ATOM 4983 C CA . LYS A 1 615 ? -12.601 16.028 -3.455 1.00 94.69 615 LYS A CA 1
ATOM 4984 C C . LYS A 1 615 ? -14.012 15.627 -3.076 1.00 94.69 615 LYS A C 1
ATOM 4986 O O . LYS A 1 615 ? -14.647 14.839 -3.768 1.00 94.69 615 LYS A O 1
ATOM 4991 N N . GLU A 1 616 ? -14.528 16.182 -1.992 1.00 86.31 616 GLU A N 1
ATOM 4992 C CA . GLU A 1 616 ? -15.924 15.970 -1.629 1.00 86.31 616 GLU A CA 1
ATOM 4993 C C . GLU A 1 616 ? -16.841 16.661 -2.642 1.00 86.31 616 GLU A C 1
ATOM 4995 O O . GLU A 1 616 ? -16.643 17.827 -2.994 1.00 86.31 616 GLU A O 1
ATOM 5000 N N . LEU A 1 617 ? -17.847 15.936 -3.126 1.00 85.62 617 LEU A N 1
ATOM 5001 C CA . LEU A 1 617 ? -18.906 16.533 -3.919 1.00 85.62 617 LEU A CA 1
ATOM 5002 C C . LEU A 1 617 ? -19.966 17.012 -2.927 1.00 85.62 617 LEU A C 1
ATOM 5004 O O . LEU A 1 617 ? -20.446 16.226 -2.118 1.00 85.62 617 LEU A O 1
ATOM 5008 N N . ASN A 1 618 ? -20.374 18.283 -2.996 1.00 81.75 618 ASN A N 1
ATOM 5009 C CA . ASN A 1 618 ? -21.520 18.811 -2.236 1.00 81.75 618 ASN A CA 1
ATOM 5010 C C . ASN A 1 618 ? -22.853 18.240 -2.781 1.00 81.75 618 ASN A C 1
ATOM 5012 O O . ASN A 1 618 ? -23.762 18.983 -3.152 1.00 81.75 618 ASN A O 1
ATOM 5016 N N . LYS A 1 619 ? -22.923 16.918 -2.956 1.00 82.19 619 LYS A N 1
ATOM 5017 C CA . LYS A 1 619 ? -23.998 16.138 -3.564 1.00 82.19 619 LYS A CA 1
ATOM 5018 C C . LYS A 1 619 ? -24.083 14.795 -2.838 1.00 82.19 619 LYS A C 1
ATOM 5020 O O . LYS A 1 619 ? -23.057 14.163 -2.586 1.00 82.19 619 LYS A O 1
ATOM 5025 N N . SER A 1 620 ? -25.305 14.347 -2.585 1.00 88.81 620 SER A N 1
ATOM 5026 C CA . SER A 1 620 ? -25.590 13.008 -2.070 1.00 88.81 620 SER A CA 1
ATOM 5027 C C . SER A 1 620 ? -26.309 12.172 -3.123 1.00 88.81 620 SER A C 1
ATOM 5029 O O . SER A 1 620 ? -26.906 12.715 -4.057 1.00 88.81 620 SER A O 1
ATOM 5031 N N . ASP A 1 621 ? -26.251 10.851 -2.978 1.00 89.88 621 ASP A N 1
ATOM 5032 C CA . ASP A 1 621 ? -27.108 9.954 -3.747 1.00 89.88 621 ASP A CA 1
ATOM 5033 C C . ASP A 1 621 ? -28.576 10.010 -3.272 1.00 89.88 621 ASP A C 1
ATOM 5035 O O . ASP A 1 621 ? -28.944 10.742 -2.351 1.00 89.88 621 ASP A O 1
ATOM 5039 N N . GLU A 1 622 ? -29.433 9.214 -3.911 1.00 88.69 622 GLU A N 1
ATOM 5040 C CA . GLU A 1 622 ? -30.863 9.097 -3.589 1.00 88.69 622 GLU A CA 1
ATOM 5041 C C . GLU A 1 622 ? -31.155 8.567 -2.175 1.00 88.69 622 GLU A C 1
ATOM 5043 O O . GLU A 1 622 ? -32.248 8.779 -1.658 1.00 88.69 622 GLU A O 1
ATOM 5048 N N . ASN A 1 623 ? -30.175 7.922 -1.538 1.00 88.25 623 ASN A N 1
ATOM 5049 C CA . ASN A 1 623 ? -30.264 7.371 -0.189 1.00 88.25 623 ASN A CA 1
ATOM 5050 C C . ASN A 1 623 ? -29.598 8.280 0.861 1.00 88.25 623 ASN A C 1
ATOM 5052 O O . ASN A 1 623 ? -29.483 7.886 2.023 1.00 88.25 623 ASN A O 1
ATOM 5056 N N . GLY A 1 624 ? -29.148 9.478 0.466 1.00 90.31 624 GLY A N 1
ATOM 5057 C CA . GLY A 1 624 ? -28.470 10.437 1.337 1.00 90.31 624 GLY A CA 1
ATOM 5058 C C . GLY A 1 624 ? -26.981 10.156 1.567 1.00 90.31 624 GLY A C 1
ATOM 5059 O O . GLY A 1 624 ? -26.361 10.855 2.368 1.00 90.31 624 GLY A O 1
ATOM 5060 N N . ASN A 1 625 ? -26.379 9.185 0.873 1.00 93.44 625 ASN A N 1
ATOM 5061 C CA . ASN A 1 625 ? -24.957 8.865 1.012 1.00 93.44 625 ASN A CA 1
ATOM 5062 C C . ASN A 1 625 ? -24.089 9.930 0.335 1.00 93.44 625 ASN A C 1
ATOM 5064 O O . ASN A 1 625 ? -24.407 10.391 -0.764 1.00 93.44 625 ASN A O 1
ATOM 5068 N N . SER A 1 626 ? -22.974 10.300 0.965 1.00 94.56 626 SER A N 1
ATOM 5069 C CA . SER A 1 626 ? -22.032 11.270 0.402 1.00 94.56 626 SER A CA 1
ATOM 5070 C C . SER A 1 626 ? -21.305 10.697 -0.815 1.00 94.56 626 SER A C 1
ATOM 5072 O O . SER A 1 626 ? -20.880 9.538 -0.811 1.00 94.56 626 SER A O 1
ATOM 5074 N N . LEU A 1 627 ? -21.109 11.532 -1.836 1.00 96.00 627 LEU A N 1
ATOM 5075 C CA . LEU A 1 627 ? -20.287 11.209 -2.999 1.00 96.00 627 LEU A CA 1
ATOM 5076 C C . LEU A 1 627 ? -18.955 11.963 -2.928 1.00 96.00 627 LEU A C 1
ATOM 5078 O O . LEU A 1 627 ? -18.920 13.158 -2.631 1.00 96.00 627 LEU A O 1
ATOM 5082 N N . VAL A 1 628 ? -17.855 11.287 -3.249 1.00 96.44 628 VAL A N 1
ATOM 5083 C CA . VAL A 1 628 ? -16.530 11.913 -3.358 1.00 96.44 628 VAL A CA 1
ATOM 5084 C C . VAL A 1 628 ? -15.927 11.635 -4.726 1.00 96.44 628 VAL A C 1
ATOM 5086 O O . VAL A 1 628 ? -16.130 10.574 -5.306 1.00 96.44 628 VAL A O 1
ATOM 5089 N N . GLN A 1 629 ? -15.197 12.599 -5.267 1.00 96.94 629 GLN A N 1
ATOM 5090 C CA . GLN A 1 629 ? -14.477 12.478 -6.522 1.00 96.94 629 GLN A CA 1
ATOM 5091 C C . GLN A 1 629 ? -13.004 12.204 -6.242 1.00 96.94 629 GLN A C 1
ATOM 5093 O O . GLN A 1 629 ? -12.335 12.984 -5.568 1.00 96.94 629 GLN A O 1
ATOM 5098 N N . VAL A 1 630 ? -12.495 11.117 -6.802 1.00 97.44 630 VAL A N 1
ATOM 5099 C CA . VAL A 1 630 ? -11.066 10.863 -6.932 1.00 97.44 630 VAL A CA 1
ATOM 5100 C C . VAL A 1 630 ? -10.609 11.484 -8.239 1.00 97.44 630 VAL A C 1
ATOM 5102 O O . VAL A 1 630 ? -11.166 11.183 -9.294 1.00 97.44 630 VAL A O 1
ATOM 5105 N N . VAL A 1 631 ? -9.610 12.355 -8.162 1.00 97.38 631 VAL A N 1
ATOM 5106 C CA . VAL A 1 631 ? -8.992 13.003 -9.319 1.00 97.38 631 VAL A CA 1
ATOM 5107 C C . VAL A 1 631 ? -7.560 12.511 -9.446 1.00 97.38 631 VAL A C 1
ATOM 5109 O O . VAL A 1 631 ? -6.765 12.645 -8.512 1.00 97.38 631 VAL A O 1
ATOM 5112 N N . VAL A 1 632 ? -7.217 11.974 -10.612 1.00 97.31 632 VAL A N 1
ATOM 5113 C CA . VAL A 1 632 ? -5.836 11.656 -10.972 1.00 97.31 632 VAL A CA 1
ATOM 5114 C C . VAL A 1 632 ? -5.166 12.953 -11.410 1.00 97.31 632 VAL A C 1
ATOM 5116 O O . VAL A 1 632 ? -5.562 13.575 -12.401 1.00 97.31 632 VAL A O 1
ATOM 5119 N N . LYS A 1 633 ? -4.131 13.389 -10.691 1.00 95.94 633 LYS A N 1
ATOM 5120 C CA . LYS A 1 633 ? -3.461 14.672 -10.955 1.00 95.94 633 LYS A CA 1
ATOM 5121 C C . LYS A 1 633 ? -2.922 14.716 -12.387 1.00 95.94 633 LYS A C 1
ATOM 5123 O O . LYS A 1 633 ? -2.398 13.724 -12.881 1.00 95.94 633 LYS A O 1
ATOM 5128 N N . ASP A 1 634 ? -2.999 15.864 -13.058 1.00 93.81 634 ASP A N 1
ATOM 5129 C CA . ASP A 1 634 ? -2.401 16.039 -14.398 1.00 93.81 634 ASP A CA 1
ATOM 5130 C C . ASP A 1 634 ? -0.871 16.047 -14.370 1.00 93.81 634 ASP A C 1
ATOM 5132 O O . ASP A 1 634 ? -0.214 15.717 -15.357 1.00 93.81 634 ASP A O 1
ATOM 5136 N N . ARG A 1 635 ? -0.302 16.438 -13.228 1.00 94.62 635 ARG A N 1
ATOM 5137 C CA . ARG A 1 635 ? 1.134 16.569 -13.011 1.00 94.62 635 ARG A CA 1
ATOM 5138 C C . ARG A 1 635 ? 1.476 16.186 -11.579 1.00 94.62 635 ARG A C 1
ATOM 5140 O O . ARG A 1 635 ? 0.716 16.496 -10.661 1.00 94.62 635 ARG A O 1
ATOM 5147 N N . VAL A 1 636 ? 2.642 15.582 -11.377 1.00 94.94 636 VAL A N 1
ATOM 5148 C CA . VAL A 1 636 ? 3.166 15.290 -10.039 1.00 94.94 636 VAL A CA 1
ATOM 5149 C C . VAL A 1 636 ? 4.224 16.329 -9.686 1.00 94.94 636 VAL A C 1
ATOM 5151 O O . VAL A 1 636 ? 5.204 16.523 -10.410 1.00 94.94 636 VAL A O 1
ATOM 5154 N N . GLN A 1 637 ? 4.020 17.026 -8.569 1.00 91.31 637 GLN A N 1
ATOM 5155 C CA . GLN A 1 637 ? 4.984 18.003 -8.078 1.00 91.31 637 GLN A CA 1
ATOM 5156 C C . GLN A 1 637 ? 6.291 17.301 -7.689 1.00 91.31 637 GLN A C 1
ATOM 5158 O O . GLN A 1 637 ? 6.286 16.272 -7.022 1.00 91.31 637 GLN A O 1
ATOM 5163 N N . GLY A 1 638 ? 7.418 17.872 -8.113 1.00 91.44 638 GLY A N 1
ATOM 5164 C CA . GLY A 1 638 ? 8.747 17.317 -7.870 1.00 91.44 638 GLY A CA 1
ATOM 5165 C C . GLY A 1 638 ? 9.282 16.443 -9.003 1.00 91.44 638 GLY A C 1
ATOM 5166 O O . GLY A 1 638 ? 10.498 16.267 -9.046 1.00 91.44 638 GLY A O 1
ATOM 5167 N N . LEU A 1 639 ? 8.434 15.974 -9.929 1.00 94.69 639 LEU A N 1
ATOM 5168 C CA . LEU A 1 639 ? 8.881 15.404 -11.204 1.00 94.69 639 LEU A CA 1
ATOM 5169 C C . LEU A 1 639 ? 9.312 16.514 -12.182 1.00 94.69 639 LEU A C 1
ATOM 5171 O O . LEU A 1 639 ? 8.680 17.576 -12.241 1.00 94.69 639 LEU A O 1
ATOM 5175 N N . ASP A 1 640 ? 10.346 16.262 -12.980 1.00 95.75 640 ASP A N 1
ATOM 5176 C CA . ASP A 1 640 ? 10.771 17.136 -14.078 1.00 95.75 640 ASP A CA 1
ATOM 5177 C C . ASP A 1 640 ? 9.815 17.058 -15.293 1.00 95.75 640 ASP A C 1
ATOM 5179 O O . ASP A 1 640 ? 8.729 16.473 -15.221 1.00 95.75 640 ASP A O 1
ATOM 5183 N N . ASN A 1 641 ? 10.141 17.730 -16.403 1.00 95.81 641 ASN A N 1
ATOM 5184 C CA . ASN A 1 641 ? 9.280 17.728 -17.592 1.00 95.81 641 ASN A CA 1
ATOM 5185 C C . ASN A 1 641 ? 9.222 16.352 -18.282 1.00 95.81 641 ASN A C 1
ATOM 5187 O O . ASN A 1 641 ? 8.124 15.902 -18.595 1.00 95.81 641 ASN A O 1
ATOM 5191 N N . LEU A 1 642 ? 10.360 15.675 -18.471 1.00 95.19 642 LEU A N 1
ATOM 5192 C CA . LEU A 1 642 ? 10.427 14.355 -19.118 1.00 95.19 642 LEU A CA 1
ATOM 5193 C C . LEU A 1 642 ? 9.721 13.295 -18.269 1.00 95.19 642 LEU A C 1
ATOM 5195 O O . LEU A 1 642 ? 8.955 12.478 -18.774 1.00 95.19 642 LEU A O 1
ATOM 5199 N N . GLU A 1 643 ? 9.934 13.348 -16.958 1.00 96.81 643 GLU A N 1
ATOM 5200 C CA . GLU A 1 643 ? 9.285 12.469 -15.993 1.00 96.81 643 GLU A CA 1
ATOM 5201 C C . GLU A 1 643 ? 7.759 12.663 -16.007 1.00 96.81 643 GLU A C 1
ATOM 5203 O O . GLU A 1 643 ? 7.002 11.689 -15.996 1.00 96.81 643 GLU A O 1
ATOM 5208 N N . ASN A 1 644 ? 7.289 13.914 -16.108 1.00 97.38 644 ASN A N 1
ATOM 5209 C CA . ASN A 1 644 ? 5.860 14.204 -16.223 1.00 97.38 644 ASN A CA 1
ATOM 5210 C C . ASN A 1 644 ? 5.260 13.818 -17.583 1.00 97.38 644 ASN A C 1
ATOM 5212 O O . ASN A 1 644 ? 4.081 13.477 -17.622 1.00 97.38 644 ASN A O 1
ATOM 5216 N N . GLU A 1 645 ? 6.021 13.834 -18.682 1.00 98.00 645 GLU A N 1
ATOM 5217 C CA . GLU A 1 645 ? 5.552 13.296 -19.969 1.00 98.00 645 GLU A CA 1
ATOM 5218 C C . GLU A 1 645 ? 5.263 11.793 -19.861 1.00 98.00 645 GLU A C 1
ATOM 5220 O O . GLU A 1 645 ? 4.202 11.334 -20.291 1.00 98.00 645 GLU A O 1
ATOM 5225 N N . VAL A 1 646 ? 6.165 11.031 -19.226 1.00 98.00 646 VAL A N 1
ATOM 5226 C CA . VAL A 1 646 ? 5.958 9.596 -18.968 1.00 98.00 646 VAL A CA 1
ATOM 5227 C C . VAL A 1 646 ? 4.731 9.386 -18.085 1.00 98.00 646 VAL A C 1
ATOM 5229 O O . VAL A 1 646 ? 3.842 8.614 -18.442 1.00 98.00 646 VAL A O 1
ATOM 5232 N N . TYR A 1 647 ? 4.650 10.100 -16.958 1.00 97.75 647 TYR A N 1
ATOM 5233 C CA . TYR A 1 647 ? 3.502 10.035 -16.052 1.00 97.75 647 TYR A CA 1
ATOM 5234 C C . TYR A 1 647 ? 2.181 10.336 -16.777 1.00 97.75 647 TYR A C 1
ATOM 5236 O O . TYR A 1 647 ? 1.220 9.575 -16.655 1.00 97.75 647 TYR A O 1
ATOM 5244 N N . LYS A 1 648 ? 2.146 11.392 -17.598 1.00 97.44 648 LYS A N 1
ATOM 5245 C CA . LYS A 1 648 ? 0.975 11.749 -18.404 1.00 97.44 648 LYS A CA 1
ATOM 5246 C C . LYS A 1 648 ? 0.620 10.649 -19.401 1.00 97.44 648 LYS A C 1
ATOM 5248 O O . LYS A 1 648 ? -0.553 10.341 -19.569 1.00 97.44 648 LYS A O 1
ATOM 5253 N N . SER A 1 649 ? 1.610 10.011 -20.025 1.00 97.88 649 SER A N 1
ATOM 5254 C CA . SER A 1 649 ? 1.364 8.874 -20.914 1.00 97.88 649 SER A CA 1
ATOM 5255 C C . SER A 1 649 ? 0.729 7.685 -20.177 1.00 97.88 649 SER A C 1
ATOM 5257 O O . SER A 1 649 ? -0.191 7.070 -20.717 1.00 97.88 649 SER A O 1
ATOM 5259 N N . ILE A 1 650 ? 1.144 7.399 -18.933 1.00 97.44 650 ILE A N 1
ATOM 5260 C CA . ILE A 1 650 ? 0.524 6.371 -18.069 1.00 97.44 650 ILE A CA 1
ATOM 5261 C C . ILE A 1 650 ? -0.920 6.757 -17.707 1.00 97.44 650 ILE A C 1
ATOM 5263 O O . ILE A 1 650 ? -1.813 5.909 -17.791 1.00 97.44 650 ILE A O 1
ATOM 5267 N N . LYS A 1 651 ? -1.157 8.027 -17.346 1.00 96.38 651 LYS A N 1
ATOM 5268 C CA . LYS A 1 651 ? -2.494 8.574 -17.058 1.00 96.38 651 LYS A CA 1
ATOM 5269 C C . LYS A 1 651 ? -3.432 8.431 -18.252 1.00 96.38 651 LYS A C 1
ATOM 5271 O O . LYS A 1 651 ? -4.492 7.830 -18.125 1.00 96.38 651 LYS A O 1
ATOM 5276 N N . ASP A 1 652 ? -3.026 8.924 -19.416 1.00 96.69 652 ASP A N 1
ATOM 5277 C CA . ASP A 1 652 ? -3.834 8.898 -20.639 1.00 96.69 652 ASP A CA 1
ATOM 5278 C C . ASP A 1 652 ? -4.099 7.469 -21.138 1.00 96.69 652 ASP A C 1
ATOM 5280 O O . ASP A 1 652 ? -5.097 7.221 -21.812 1.00 96.69 652 ASP A O 1
ATOM 5284 N N . ALA A 1 653 ? -3.230 6.512 -20.791 1.00 96.31 653 ALA A N 1
ATOM 5285 C CA . ALA A 1 653 ? -3.456 5.092 -21.051 1.00 96.31 653 ALA A CA 1
ATOM 5286 C C . ALA A 1 653 ? -4.469 4.442 -20.091 1.00 96.31 653 ALA A C 1
ATOM 5288 O O . ALA A 1 653 ? -4.826 3.285 -20.315 1.00 96.31 653 ALA A O 1
ATOM 5289 N N . LYS A 1 654 ? -4.904 5.153 -19.038 1.00 95.94 654 LYS A N 1
ATOM 5290 C CA . LYS A 1 654 ? -5.706 4.641 -17.913 1.00 95.94 654 LYS A CA 1
ATOM 5291 C C . LYS A 1 654 ? -5.020 3.475 -17.204 1.00 95.94 654 LYS A C 1
ATOM 5293 O O . LYS A 1 654 ? -5.577 2.386 -17.096 1.00 95.94 654 LYS A O 1
ATOM 5298 N N . LYS A 1 655 ? -3.760 3.680 -16.804 1.00 95.56 655 LYS A N 1
ATOM 5299 C CA . LYS A 1 655 ? -2.929 2.636 -16.176 1.00 95.56 655 LYS A CA 1
ATOM 5300 C C . LYS A 1 655 ? -2.194 3.092 -14.918 1.00 95.56 655 LYS A C 1
ATOM 5302 O O . LYS A 1 655 ? -1.198 2.473 -14.537 1.00 95.56 655 LYS A O 1
ATOM 5307 N N . ILE A 1 656 ? -2.642 4.167 -14.275 1.00 95.44 656 ILE A N 1
ATOM 5308 C CA . ILE A 1 656 ? -2.016 4.712 -13.060 1.00 95.44 656 ILE A CA 1
ATOM 5309 C C . ILE A 1 656 ? -2.040 3.704 -11.907 1.00 95.44 656 ILE A C 1
ATOM 5311 O O . ILE A 1 656 ? -1.036 3.548 -11.211 1.00 95.44 656 ILE A O 1
ATOM 5315 N N . GLY A 1 657 ? -3.101 2.911 -11.786 1.00 93.38 657 GLY A N 1
ATOM 5316 C CA . GLY A 1 657 ? -3.195 1.808 -10.838 1.00 93.38 657 GLY A CA 1
ATOM 5317 C C . GLY A 1 657 ? -2.132 0.728 -11.054 1.00 93.38 657 GLY A C 1
ATOM 5318 O O . GLY A 1 657 ? -1.869 -0.067 -10.161 1.00 93.38 657 GLY A O 1
ATOM 5319 N N . SER A 1 658 ? -1.433 0.697 -12.195 1.00 93.31 658 SER A N 1
ATOM 5320 C CA . SER A 1 658 ? -0.315 -0.236 -12.429 1.00 93.31 658 SER A CA 1
ATOM 5321 C C . SER A 1 658 ? 0.952 0.124 -11.646 1.00 93.31 658 SER A C 1
ATOM 5323 O O . SER A 1 658 ? 1.812 -0.734 -11.446 1.00 93.31 658 SER A O 1
ATOM 5325 N N . ILE A 1 659 ? 1.062 1.374 -11.188 1.00 93.94 659 ILE A N 1
ATOM 5326 C CA . ILE A 1 659 ? 2.180 1.890 -10.386 1.00 93.94 659 ILE A CA 1
ATOM 5327 C C . ILE A 1 659 ? 1.748 2.208 -8.944 1.00 93.94 659 ILE A C 1
ATOM 5329 O O . ILE A 1 659 ? 2.396 3.002 -8.260 1.00 93.94 659 ILE A O 1
ATOM 5333 N N . TRP A 1 660 ? 0.653 1.609 -8.460 1.00 92.31 660 TRP A N 1
ATOM 5334 C CA . TRP A 1 660 ? 0.094 1.897 -7.134 1.00 92.31 660 TRP A CA 1
ATOM 5335 C C . TRP A 1 660 ? 1.090 1.614 -5.994 1.00 92.31 660 TRP A C 1
ATOM 5337 O O . TRP A 1 660 ? 1.252 2.453 -5.115 1.00 92.31 660 TRP A O 1
ATOM 5347 N N . GLU A 1 661 ? 1.856 0.517 -6.059 1.00 87.81 661 GLU A N 1
ATOM 5348 C CA . GLU A 1 661 ? 2.893 0.167 -5.063 1.00 87.81 661 GLU A CA 1
ATOM 5349 C C . GLU A 1 661 ? 4.002 1.235 -4.991 1.00 87.81 661 GLU A C 1
ATOM 5351 O O . GLU A 1 661 ? 4.593 1.501 -3.941 1.00 87.81 661 GLU A O 1
ATOM 5356 N N . THR A 1 662 ? 4.244 1.917 -6.112 1.00 90.38 662 THR A N 1
ATOM 5357 C CA . THR A 1 662 ? 5.200 3.021 -6.211 1.00 90.38 662 THR A CA 1
ATOM 5358 C C . THR A 1 662 ? 4.609 4.340 -5.720 1.00 90.38 662 THR A C 1
ATOM 5360 O O . THR A 1 662 ? 5.308 5.116 -5.074 1.00 90.38 662 THR A O 1
ATOM 5363 N N . THR A 1 663 ? 3.332 4.604 -5.982 1.00 92.00 663 THR A N 1
ATOM 5364 C CA . THR A 1 663 ? 2.710 5.917 -5.730 1.00 92.00 663 THR A CA 1
ATOM 5365 C C . THR A 1 663 ? 1.980 6.023 -4.395 1.00 92.00 663 THR A C 1
ATOM 5367 O O . THR A 1 663 ? 1.731 7.142 -3.943 1.00 92.00 663 THR A O 1
ATOM 5370 N N . THR A 1 664 ? 1.658 4.899 -3.751 1.00 88.81 664 THR A N 1
ATOM 5371 C CA . THR A 1 664 ? 1.085 4.878 -2.403 1.00 88.81 664 THR A CA 1
ATOM 5372 C C . THR A 1 664 ? 2.108 5.352 -1.367 1.00 88.81 664 THR A C 1
ATOM 5374 O O . THR A 1 664 ? 3.304 5.063 -1.472 1.00 88.81 664 THR A O 1
ATOM 5377 N N . SER A 1 665 ? 1.653 6.090 -0.363 1.00 80.56 665 SER A N 1
ATOM 5378 C CA . SER A 1 665 ? 2.374 6.410 0.863 1.00 80.56 665 SER A CA 1
ATOM 5379 C C . SER A 1 665 ? 2.037 5.443 1.997 1.00 80.56 665 SER A C 1
ATOM 5381 O O . SER A 1 665 ? 2.780 5.400 2.980 1.00 80.56 665 SER A O 1
ATOM 5383 N N . THR A 1 666 ? 0.963 4.652 1.894 1.00 77.75 666 THR A N 1
ATOM 5384 C CA . THR A 1 666 ? 0.556 3.720 2.953 1.00 77.75 666 THR A CA 1
ATOM 5385 C C . THR A 1 666 ? 1.674 2.719 3.243 1.00 77.75 666 THR A C 1
ATOM 5387 O O . THR A 1 666 ? 2.261 2.120 2.345 1.00 77.75 666 THR A O 1
ATOM 5390 N N . ASN A 1 667 ? 1.981 2.523 4.528 1.00 63.22 667 ASN A N 1
ATOM 5391 C CA . ASN A 1 667 ? 2.946 1.532 5.025 1.00 63.22 667 ASN A CA 1
ATOM 5392 C C . ASN A 1 667 ? 4.397 1.624 4.506 1.00 63.22 667 ASN A C 1
ATOM 5394 O O . ASN A 1 667 ? 5.201 0.749 4.839 1.00 63.22 667 ASN A O 1
ATOM 5398 N N . LYS A 1 668 ? 4.783 2.698 3.804 1.00 65.50 668 LYS A N 1
ATOM 5399 C CA . LYS A 1 668 ? 6.192 2.980 3.482 1.00 65.50 668 LYS A CA 1
ATOM 5400 C C . LYS A 1 668 ? 7.010 3.295 4.738 1.00 65.50 668 LYS A C 1
ATOM 5402 O O . LYS A 1 668 ? 6.465 3.759 5.750 1.00 65.50 668 LYS A O 1
ATOM 5407 N N . LYS A 1 669 ? 8.307 2.956 4.719 1.00 50.69 669 LYS A N 1
ATOM 5408 C CA . LYS A 1 669 ? 9.164 2.989 5.915 1.00 50.69 669 LYS A CA 1
ATOM 5409 C C . LYS A 1 669 ? 9.330 4.429 6.394 1.00 50.69 669 LYS A C 1
ATOM 5411 O O . LYS A 1 669 ? 10.026 5.230 5.791 1.00 50.69 669 LYS A O 1
ATOM 5416 N N . THR A 1 670 ? 8.788 4.736 7.567 1.00 42.94 670 THR A N 1
ATOM 5417 C CA . THR A 1 670 ? 9.212 5.908 8.337 1.00 42.94 670 THR A CA 1
ATOM 5418 C C . THR A 1 670 ? 10.540 5.567 9.002 1.00 42.94 670 THR A C 1
ATOM 5420 O O . THR A 1 670 ? 10.573 5.041 10.114 1.00 42.94 670 THR A O 1
ATOM 5423 N N . VAL A 1 671 ? 11.658 5.813 8.319 1.00 38.69 671 VAL A N 1
ATOM 5424 C CA . VAL A 1 671 ? 12.916 6.014 9.051 1.00 38.69 671 VAL A CA 1
ATOM 5425 C C . VAL A 1 671 ? 12.711 7.286 9.868 1.00 38.69 671 VAL A C 1
ATOM 5427 O O . VAL A 1 671 ? 12.154 8.240 9.332 1.00 38.69 671 VAL A O 1
ATOM 5430 N N . PHE A 1 672 ? 13.067 7.285 11.154 1.00 34.78 672 PHE A N 1
ATOM 5431 C CA . PHE A 1 672 ? 12.989 8.448 12.046 1.00 34.78 672 PHE A CA 1
ATOM 5432 C C . PHE A 1 672 ? 13.353 9.750 11.292 1.00 34.78 672 PHE A C 1
ATOM 5434 O O . PHE A 1 672 ? 14.525 9.992 11.021 1.00 34.78 672 PHE A O 1
ATOM 5441 N N . GLY A 1 673 ? 12.345 10.545 10.899 1.00 39.53 673 GLY A N 1
ATOM 5442 C CA . GLY A 1 673 ? 12.517 11.808 10.161 1.00 39.53 673 GLY A CA 1
ATOM 5443 C C . GLY A 1 673 ? 12.328 11.814 8.626 1.00 39.53 673 GLY A C 1
ATOM 5444 O O . GLY A 1 673 ? 12.500 12.877 8.039 1.00 39.53 673 GLY A O 1
ATOM 5445 N N . GLY A 1 674 ? 11.964 10.711 7.956 1.00 46.44 674 GLY A N 1
ATOM 5446 C CA . GLY A 1 674 ? 11.688 10.666 6.503 1.00 46.44 674 GLY A CA 1
ATOM 5447 C C . GLY A 1 674 ? 10.191 10.705 6.147 1.00 46.44 674 GLY A C 1
ATOM 5448 O O . GLY A 1 674 ? 9.389 9.988 6.748 1.00 46.44 674 GLY A O 1
ATOM 5449 N N . VAL A 1 675 ? 9.797 11.531 5.169 1.00 59.81 675 VAL A N 1
ATOM 5450 C CA . VAL A 1 675 ? 8.394 11.703 4.730 1.00 59.81 675 VAL A CA 1
ATOM 5451 C C . VAL A 1 675 ? 8.021 10.614 3.708 1.00 59.81 675 VAL A C 1
ATOM 5453 O O . VAL A 1 675 ? 8.653 10.524 2.659 1.00 59.81 675 VAL A O 1
ATOM 5456 N N . ARG A 1 676 ? 6.972 9.812 3.967 1.00 71.94 676 ARG A N 1
ATOM 5457 C CA . ARG A 1 676 ? 6.496 8.698 3.098 1.00 71.94 676 ARG A CA 1
ATOM 5458 C C . ARG A 1 676 ? 6.290 9.100 1.628 1.00 71.94 676 ARG A C 1
ATOM 5460 O O . ARG A 1 676 ? 6.552 8.321 0.716 1.00 71.94 676 ARG A O 1
ATOM 5467 N N . GLU A 1 677 ? 5.848 10.333 1.400 1.00 76.94 677 GLU A N 1
ATOM 5468 C CA . GLU A 1 677 ? 5.637 10.902 0.065 1.00 76.94 677 GLU A CA 1
ATOM 5469 C C . GLU A 1 677 ? 6.950 11.140 -0.698 1.00 76.94 677 GLU A C 1
ATOM 5471 O O . GLU A 1 677 ? 6.983 10.976 -1.914 1.00 76.94 677 GLU A O 1
ATOM 5476 N N . GLN A 1 678 ? 8.044 11.484 -0.004 1.00 81.62 678 GLN A N 1
ATOM 5477 C CA . GLN A 1 678 ? 9.360 11.665 -0.629 1.00 81.62 678 GLN A CA 1
ATOM 5478 C C . GLN A 1 678 ? 9.918 10.333 -1.130 1.00 81.62 678 GLN A C 1
ATOM 5480 O O . GLN A 1 678 ? 10.476 10.280 -2.225 1.00 81.62 678 GLN A O 1
ATOM 5485 N N . GLU A 1 679 ? 9.722 9.256 -0.361 1.00 80.50 679 GLU A N 1
ATOM 5486 C CA . GLU A 1 679 ? 10.078 7.902 -0.788 1.00 80.50 679 GLU A CA 1
ATOM 5487 C C . GLU A 1 679 ? 9.265 7.503 -2.029 1.00 80.50 679 GLU A C 1
ATOM 5489 O O . GLU A 1 679 ? 9.844 7.146 -3.049 1.00 80.50 679 GLU A O 1
ATOM 5494 N N . ALA A 1 680 ? 7.936 7.665 -2.005 1.00 87.38 680 ALA A N 1
ATOM 5495 C CA . ALA A 1 680 ? 7.088 7.404 -3.172 1.00 87.38 680 ALA A CA 1
ATOM 5496 C C . ALA A 1 680 ? 7.492 8.228 -4.412 1.00 87.38 680 ALA A C 1
ATOM 5498 O O . ALA A 1 680 ? 7.541 7.696 -5.521 1.00 87.38 680 ALA A O 1
ATOM 5499 N N . LEU A 1 681 ? 7.835 9.507 -4.231 1.00 90.94 681 LEU A N 1
ATOM 5500 C CA . LEU A 1 681 ? 8.285 10.378 -5.315 1.00 90.94 681 LEU A CA 1
ATOM 5501 C C . LEU A 1 681 ? 9.633 9.928 -5.897 1.00 90.94 681 LEU A C 1
ATOM 5503 O O . LEU A 1 681 ? 9.784 9.912 -7.116 1.00 90.94 681 LEU A O 1
ATOM 5507 N N . SER A 1 682 ? 10.601 9.559 -5.054 1.00 88.25 682 SER A N 1
ATOM 5508 C CA . SER A 1 682 ? 11.914 9.067 -5.496 1.00 88.25 682 SER A CA 1
ATOM 5509 C C . SER A 1 682 ? 11.786 7.787 -6.327 1.00 88.25 682 SER A C 1
ATOM 5511 O O . SER A 1 682 ? 12.368 7.661 -7.405 1.00 88.25 682 SER A O 1
ATOM 5513 N N . GLU A 1 683 ? 10.948 6.858 -5.870 1.00 88.88 683 GLU A N 1
ATOM 5514 C CA . GLU A 1 683 ? 10.684 5.603 -6.573 1.00 88.88 683 GLU A CA 1
ATOM 5515 C C . GLU A 1 683 ? 9.942 5.832 -7.899 1.00 88.88 683 GLU A C 1
ATOM 5517 O O . GLU A 1 683 ? 10.225 5.148 -8.885 1.00 88.88 683 GLU A O 1
ATOM 5522 N N . LEU A 1 684 ? 9.033 6.816 -7.957 1.00 94.12 684 LEU A N 1
ATOM 5523 C CA . LEU A 1 684 ? 8.358 7.213 -9.195 1.00 94.12 684 LEU A CA 1
ATOM 5524 C C . LEU A 1 684 ? 9.341 7.821 -10.202 1.00 94.12 684 LEU A C 1
ATOM 5526 O O . LEU A 1 684 ? 9.328 7.410 -11.362 1.00 94.12 684 LEU A O 1
ATOM 5530 N N . LYS A 1 685 ? 10.227 8.725 -9.757 1.00 93.62 685 LYS A N 1
ATOM 5531 C CA . LYS A 1 685 ? 11.303 9.288 -10.594 1.00 93.62 685 LYS A CA 1
ATOM 5532 C C . LYS A 1 685 ? 12.160 8.202 -11.209 1.00 93.62 685 LYS A C 1
ATOM 5534 O O . LYS A 1 685 ? 12.454 8.239 -12.398 1.00 93.62 685 LYS A O 1
ATOM 5539 N N . MET A 1 686 ? 12.526 7.201 -10.412 1.00 90.06 686 MET A N 1
ATOM 5540 C CA . MET A 1 686 ? 13.346 6.099 -10.892 1.00 90.06 686 MET A CA 1
ATOM 5541 C C . MET A 1 686 ? 12.644 5.301 -12.001 1.00 90.06 686 MET A C 1
ATOM 5543 O O . MET A 1 686 ? 13.285 4.963 -12.999 1.00 90.06 686 MET A O 1
ATOM 5547 N N . LEU A 1 687 ? 11.335 5.044 -11.881 1.00 93.38 687 LEU A N 1
ATOM 5548 C CA . LEU A 1 687 ? 10.566 4.392 -12.947 1.00 93.38 687 LEU A CA 1
ATOM 5549 C C . LEU A 1 687 ? 10.477 5.264 -14.208 1.00 93.38 687 LEU A C 1
ATOM 5551 O O . LEU A 1 687 ? 10.712 4.769 -15.313 1.00 93.38 687 LEU A O 1
ATOM 5555 N N . THR A 1 688 ? 10.162 6.555 -14.066 1.00 95.50 688 THR A N 1
ATOM 5556 C CA . THR A 1 688 ? 10.018 7.459 -15.217 1.00 95.50 688 THR A CA 1
ATOM 5557 C C . THR A 1 688 ? 11.353 7.706 -15.923 1.00 95.50 688 THR A C 1
ATOM 5559 O O . THR A 1 688 ? 11.399 7.738 -17.156 1.00 95.50 688 THR A O 1
ATOM 5562 N N . ASP A 1 689 ? 12.460 7.775 -15.182 1.00 92.81 689 ASP A N 1
ATOM 5563 C CA . ASP A 1 689 ? 13.819 7.874 -15.723 1.00 92.81 689 ASP A CA 1
ATOM 5564 C C . ASP A 1 689 ? 14.237 6.623 -16.495 1.00 92.81 689 ASP A C 1
ATOM 5566 O O . ASP A 1 689 ? 14.860 6.726 -17.553 1.00 92.81 689 ASP A O 1
ATOM 5570 N N . GLN A 1 690 ? 13.881 5.432 -16.008 1.00 92.69 690 GLN A N 1
ATOM 5571 C CA . GLN A 1 690 ? 14.143 4.182 -16.725 1.00 92.69 690 GLN A CA 1
ATOM 5572 C C . GLN A 1 690 ? 13.364 4.092 -18.044 1.00 92.69 690 GLN A C 1
ATOM 5574 O O . GLN A 1 690 ? 13.874 3.544 -19.021 1.00 92.69 690 GLN A O 1
ATOM 5579 N N . MET A 1 691 ? 12.160 4.669 -18.108 1.00 94.88 691 MET A N 1
ATOM 5580 C CA . MET A 1 691 ? 11.372 4.720 -19.344 1.00 94.88 691 MET A CA 1
ATOM 5581 C C . MET A 1 691 ? 11.855 5.779 -20.339 1.00 94.88 691 MET A C 1
ATOM 5583 O O . MET A 1 691 ? 11.770 5.535 -21.542 1.00 94.88 691 MET A O 1
ATOM 5587 N N . SER A 1 692 ? 12.353 6.926 -19.870 1.00 95.00 692 SER A N 1
ATOM 5588 C CA . SER A 1 692 ? 12.713 8.071 -20.724 1.00 95.00 692 SER A CA 1
ATOM 5589 C C . SER A 1 692 ? 14.224 8.228 -20.936 1.00 95.00 692 SER A C 1
ATOM 5591 O O . SER A 1 692 ? 14.693 8.210 -22.069 1.00 95.00 692 SER A O 1
ATOM 5593 N N . LYS A 1 693 ? 15.021 8.349 -19.871 1.00 92.00 693 LYS A N 1
ATOM 5594 C CA . LYS A 1 693 ? 16.455 8.705 -19.925 1.00 92.00 693 LYS A CA 1
ATOM 5595 C C . LYS A 1 693 ? 17.376 7.486 -20.086 1.00 92.00 693 LYS A C 1
ATOM 5597 O O . LYS A 1 693 ? 18.404 7.530 -20.771 1.00 92.00 693 LYS A O 1
ATOM 5602 N N . ARG A 1 694 ? 17.032 6.371 -19.436 1.00 90.25 694 ARG A N 1
ATOM 5603 C CA . ARG A 1 694 ? 17.852 5.142 -19.393 1.00 90.25 694 ARG A CA 1
ATOM 5604 C C . ARG A 1 694 ? 17.297 4.006 -20.247 1.00 90.25 694 ARG A C 1
ATOM 5606 O O . ARG A 1 694 ? 17.769 2.885 -20.141 1.00 90.25 694 ARG A O 1
ATOM 5613 N N . ASN A 1 695 ? 16.322 4.293 -21.100 1.00 93.44 695 ASN A N 1
ATOM 5614 C CA . ASN A 1 695 ? 15.646 3.271 -21.882 1.00 93.44 695 ASN A CA 1
ATOM 5615 C C . ASN A 1 695 ? 16.613 2.510 -22.808 1.00 93.44 695 ASN A C 1
ATOM 5617 O O . ASN A 1 695 ? 17.336 3.119 -23.597 1.00 93.44 695 ASN A O 1
ATOM 5621 N N . ILE A 1 696 ? 16.575 1.177 -22.754 1.00 94.62 696 ILE A N 1
ATOM 5622 C CA . ILE A 1 696 ? 17.470 0.278 -23.493 1.00 94.62 696 ILE A CA 1
ATOM 5623 C C . ILE A 1 696 ? 17.414 0.452 -25.021 1.00 94.62 696 ILE A C 1
ATOM 5625 O O . ILE A 1 696 ? 18.417 0.232 -25.700 1.00 94.62 696 ILE A O 1
ATOM 5629 N N . TYR A 1 697 ? 16.283 0.889 -25.588 1.00 95.88 697 TYR A N 1
ATOM 5630 C CA . TYR A 1 697 ? 16.145 1.042 -27.043 1.00 95.88 697 TYR A CA 1
ATOM 5631 C C . TYR A 1 697 ? 17.062 2.123 -27.628 1.00 95.88 697 TYR A C 1
ATOM 5633 O O . TYR A 1 697 ? 17.379 2.062 -28.814 1.00 95.88 697 TYR A O 1
ATOM 5641 N N . LYS A 1 698 ? 17.582 3.047 -26.803 1.00 92.75 698 LYS A N 1
ATOM 5642 C CA . LYS A 1 698 ? 18.514 4.099 -27.245 1.00 92.75 698 LYS A CA 1
ATOM 5643 C C . LYS A 1 698 ? 19.852 3.570 -27.781 1.00 92.75 698 LYS A C 1
ATOM 5645 O O . LYS A 1 698 ? 20.613 4.343 -28.349 1.00 92.75 698 LYS A O 1
ATOM 5650 N N . TYR A 1 699 ? 20.150 2.280 -27.585 1.00 93.69 699 TYR A N 1
ATOM 5651 C CA . TYR A 1 699 ? 21.360 1.626 -28.094 1.00 93.69 699 TYR A CA 1
ATOM 5652 C C . TYR A 1 699 ? 21.146 0.870 -29.418 1.00 93.69 699 TYR A C 1
ATOM 5654 O O . TYR A 1 699 ? 22.127 0.420 -30.012 1.00 93.69 699 TYR A O 1
ATOM 5662 N N . LEU A 1 700 ? 19.908 0.709 -29.907 1.00 94.44 700 LEU A N 1
ATOM 5663 C CA . LEU A 1 700 ? 19.626 -0.099 -31.105 1.00 94.44 700 LEU A CA 1
ATOM 5664 C C . LEU A 1 700 ? 20.322 0.435 -32.361 1.00 94.44 700 LEU A C 1
ATOM 5666 O O . LEU A 1 700 ? 20.971 -0.320 -33.087 1.00 94.44 700 LEU A O 1
ATOM 5670 N N . ASN A 1 701 ? 20.220 1.742 -32.601 1.00 93.25 701 ASN A N 1
ATOM 5671 C CA . ASN A 1 701 ? 20.878 2.417 -33.718 1.00 93.25 701 ASN A CA 1
ATOM 5672 C C . ASN A 1 701 ? 22.400 2.213 -33.688 1.00 93.25 701 ASN A C 1
ATOM 5674 O O . ASN A 1 701 ? 23.008 1.934 -34.718 1.00 93.25 701 ASN A O 1
ATOM 5678 N N . LYS A 1 702 ? 23.007 2.298 -32.501 1.00 91.94 702 LYS A N 1
ATOM 5679 C CA . LYS A 1 702 ? 24.443 2.122 -32.285 1.00 91.94 702 LYS A CA 1
ATOM 5680 C C . LYS A 1 702 ? 24.893 0.693 -32.560 1.00 91.94 702 LYS A C 1
ATOM 5682 O O . LYS A 1 702 ? 25.877 0.507 -33.272 1.00 91.94 702 LYS A O 1
ATOM 5687 N N . ILE A 1 703 ? 24.175 -0.305 -32.041 1.00 94.44 703 ILE A N 1
ATOM 5688 C CA . ILE A 1 703 ? 24.468 -1.721 -32.309 1.00 94.44 703 ILE A CA 1
ATOM 5689 C C . ILE A 1 703 ? 24.379 -1.982 -33.813 1.00 94.44 703 ILE A C 1
ATOM 5691 O O . ILE A 1 703 ? 25.339 -2.468 -34.407 1.00 94.44 703 ILE A O 1
ATOM 5695 N N . SER A 1 704 ? 23.277 -1.567 -34.447 1.00 95.38 704 SER A N 1
ATOM 5696 C CA . SER A 1 704 ? 23.076 -1.740 -35.887 1.00 95.38 704 SER A CA 1
ATOM 5697 C C . SER A 1 704 ? 24.146 -1.019 -36.717 1.00 95.38 704 SER A C 1
ATOM 5699 O O . SER A 1 704 ? 24.603 -1.575 -37.714 1.00 95.38 704 SER A O 1
ATOM 5701 N N . LYS A 1 705 ? 24.575 0.187 -36.316 1.00 93.69 705 LYS A N 1
ATOM 5702 C CA . LYS A 1 705 ? 25.664 0.935 -36.966 1.00 93.69 705 LYS A CA 1
ATOM 5703 C C . LYS A 1 705 ? 27.008 0.221 -36.817 1.00 93.69 705 LYS A C 1
ATOM 5705 O O . LYS A 1 705 ? 27.761 0.147 -37.781 1.00 93.69 705 LYS A O 1
ATOM 5710 N N . ASN A 1 706 ? 27.326 -0.300 -35.633 1.00 92.31 706 ASN A N 1
ATOM 5711 C CA . ASN A 1 706 ? 28.584 -1.010 -35.384 1.00 92.31 706 ASN A CA 1
ATOM 5712 C C . ASN A 1 706 ? 28.667 -2.318 -36.189 1.00 92.31 706 ASN A C 1
ATOM 5714 O O . ASN A 1 706 ? 29.716 -2.619 -36.761 1.00 92.31 706 ASN A O 1
ATOM 5718 N N . GLU A 1 707 ? 27.558 -3.060 -36.283 1.00 94.56 707 GLU A N 1
ATOM 5719 C CA . GLU A 1 707 ? 27.438 -4.227 -37.168 1.00 94.56 707 GLU A CA 1
ATOM 5720 C C . GLU A 1 707 ? 27.710 -3.826 -38.630 1.00 94.56 707 GLU A C 1
ATOM 5722 O O . GLU A 1 707 ? 28.590 -4.403 -39.267 1.00 94.56 707 GLU A O 1
ATOM 5727 N N . LEU A 1 708 ? 27.063 -2.759 -39.115 1.00 94.56 708 LEU A N 1
ATOM 5728 C CA . LEU A 1 708 ? 27.215 -2.252 -40.486 1.00 94.56 708 LEU A CA 1
ATOM 5729 C C . LEU A 1 708 ? 28.650 -1.800 -40.789 1.00 94.56 708 LEU A C 1
ATOM 5731 O O . LEU A 1 708 ? 29.222 -2.144 -41.825 1.00 94.56 708 LEU A O 1
ATOM 5735 N N . ASN A 1 709 ? 29.257 -1.058 -39.863 1.00 90.88 709 ASN A N 1
ATOM 5736 C CA . ASN A 1 709 ? 30.605 -0.515 -40.006 1.00 90.88 709 ASN A CA 1
ATOM 5737 C C . ASN A 1 709 ? 31.685 -1.598 -40.064 1.00 90.88 709 ASN A C 1
ATOM 5739 O O . ASN A 1 709 ? 32.722 -1.367 -40.687 1.00 90.88 709 ASN A O 1
ATOM 5743 N N . THR A 1 710 ? 31.430 -2.779 -39.489 1.00 90.88 710 THR A N 1
ATOM 5744 C CA . THR A 1 710 ? 32.342 -3.927 -39.606 1.00 90.88 710 THR A CA 1
ATOM 5745 C C . THR A 1 710 ? 32.516 -4.343 -41.068 1.00 90.88 710 THR A C 1
ATOM 5747 O O . THR A 1 710 ? 33.620 -4.688 -41.473 1.00 90.88 710 THR A O 1
ATOM 5750 N N . PHE A 1 711 ? 31.464 -4.249 -41.888 1.00 93.44 711 PHE A N 1
ATOM 5751 C CA . PHE A 1 711 ? 31.533 -4.588 -43.312 1.00 93.44 711 PHE A CA 1
ATOM 5752 C C . PHE A 1 711 ? 32.132 -3.465 -44.171 1.00 93.44 711 PHE A C 1
ATOM 5754 O O . PHE A 1 711 ? 32.822 -3.746 -45.150 1.00 93.44 711 PHE A O 1
ATOM 5761 N N . THR A 1 712 ? 31.925 -2.197 -43.788 1.00 90.50 712 THR A N 1
ATOM 5762 C CA . THR A 1 712 ? 32.480 -1.013 -44.477 1.00 90.50 712 THR A CA 1
ATOM 5763 C C . THR A 1 712 ? 34.011 -1.047 -44.566 1.00 90.50 712 THR A C 1
ATOM 5765 O O . THR A 1 712 ? 34.589 -0.582 -45.549 1.00 90.50 712 THR A O 1
ATOM 5768 N N . SER A 1 713 ? 34.695 -1.580 -43.549 1.00 86.25 713 SER A N 1
ATOM 5769 C CA . SER A 1 713 ? 36.162 -1.601 -43.491 1.00 86.25 713 SER A CA 1
ATOM 5770 C C . SER A 1 713 ? 36.810 -2.756 -44.260 1.00 86.25 713 SER A C 1
ATOM 5772 O O . SER A 1 713 ? 37.981 -2.630 -44.625 1.00 86.25 713 SER A O 1
ATOM 5774 N N . LEU A 1 714 ? 36.084 -3.845 -44.545 1.00 90.06 714 LEU A N 1
ATOM 5775 C CA . LEU A 1 714 ? 36.651 -5.071 -45.131 1.00 90.06 714 LEU A CA 1
ATOM 5776 C C . LEU A 1 714 ? 37.397 -4.838 -46.459 1.00 90.06 714 LEU A C 1
ATOM 5778 O O . LEU A 1 714 ? 38.537 -5.295 -46.578 1.00 90.06 714 LEU A O 1
ATOM 5782 N N . PRO A 1 715 ? 36.872 -4.063 -47.435 1.00 89.31 715 PRO A N 1
ATOM 5783 C CA . PRO A 1 715 ? 37.579 -3.821 -48.699 1.00 89.31 715 PRO A CA 1
ATOM 5784 C C . PRO A 1 715 ? 38.949 -3.155 -48.539 1.00 89.31 715 PRO A C 1
ATOM 5786 O O . PRO A 1 715 ? 39.828 -3.315 -49.387 1.00 89.31 715 PRO A O 1
ATOM 5789 N N . PHE A 1 716 ? 39.162 -2.407 -47.455 1.00 86.81 716 PHE A N 1
ATOM 5790 C CA . PHE A 1 716 ? 40.406 -1.678 -47.187 1.00 86.81 716 PHE A CA 1
ATOM 5791 C C . PHE A 1 716 ? 41.493 -2.551 -46.533 1.00 86.81 716 PHE A C 1
ATOM 5793 O O . PHE A 1 716 ? 42.630 -2.087 -46.354 1.00 86.81 716 PHE A O 1
ATOM 5800 N N . GLY A 1 717 ? 41.142 -3.786 -46.157 1.00 77.38 717 GLY A N 1
ATOM 5801 C CA . GLY A 1 717 ? 42.041 -4.814 -45.628 1.00 77.38 717 GLY A CA 1
ATOM 5802 C C . GLY A 1 717 ? 42.485 -5.858 -46.660 1.00 77.38 717 GLY A C 1
ATOM 5803 O O . GLY A 1 717 ? 43.400 -6.628 -46.375 1.00 77.38 717 GLY A O 1
ATOM 5804 N N . VAL A 1 718 ? 41.881 -5.875 -47.855 1.00 74.75 718 VAL A N 1
ATOM 5805 C CA . VAL A 1 718 ? 42.247 -6.800 -48.940 1.00 74.75 718 VAL A CA 1
ATOM 5806 C C . VAL A 1 718 ? 43.660 -6.491 -49.439 1.00 74.75 718 VAL A C 1
ATOM 5808 O O . VAL A 1 718 ? 43.954 -5.363 -49.846 1.00 74.75 718 VAL A O 1
ATOM 5811 N N . GLN A 1 719 ? 44.538 -7.495 -49.417 1.00 64.50 719 GLN A N 1
ATOM 5812 C CA . GLN A 1 719 ? 45.906 -7.359 -49.907 1.00 64.50 719 GLN A CA 1
ATOM 5813 C C . GLN A 1 719 ? 45.950 -7.368 -51.438 1.00 64.50 719 GLN A C 1
ATOM 5815 O O . GLN A 1 719 ? 45.359 -8.224 -52.092 1.00 64.50 719 GLN A O 1
ATOM 5820 N N . ASN A 1 720 ? 46.707 -6.439 -52.023 1.00 56.28 720 ASN A N 1
ATOM 5821 C CA . ASN A 1 720 ? 47.034 -6.482 -53.445 1.00 56.28 720 ASN A CA 1
ATOM 5822 C C . ASN A 1 720 ? 48.072 -7.592 -53.682 1.00 56.28 720 ASN A C 1
ATOM 5824 O O . ASN A 1 720 ? 49.269 -7.350 -53.536 1.00 56.28 720 ASN A O 1
ATOM 5828 N N . SER A 1 721 ? 47.628 -8.807 -54.017 1.00 52.50 721 SER A N 1
ATOM 5829 C CA . SER A 1 721 ? 48.543 -9.863 -54.462 1.00 52.50 721 SER A CA 1
ATOM 5830 C C . SER A 1 721 ? 48.982 -9.639 -55.911 1.00 52.50 721 SER A C 1
ATOM 5832 O O . SER A 1 721 ? 48.268 -9.038 -56.718 1.00 52.50 721 SER A O 1
ATOM 5834 N N . PHE A 1 722 ? 50.164 -10.158 -56.239 1.00 50.47 722 PHE A N 1
ATOM 5835 C CA . PHE A 1 722 ? 50.694 -10.192 -57.595 1.00 50.47 722 PHE A CA 1
ATOM 5836 C C . PHE A 1 722 ? 50.108 -11.390 -58.375 1.00 50.47 722 PHE A C 1
ATOM 5838 O O . PHE A 1 722 ? 49.878 -12.452 -57.798 1.00 50.47 722 PHE A O 1
ATOM 5845 N N . GLU A 1 723 ? 49.870 -11.171 -59.674 1.00 52.66 723 GLU A N 1
ATOM 5846 C CA . GLU A 1 723 ? 49.672 -12.151 -60.767 1.00 52.66 723 GLU A CA 1
ATOM 5847 C C . GLU A 1 723 ? 48.296 -12.788 -61.050 1.00 52.66 723 GLU A C 1
ATOM 5849 O O . GLU A 1 723 ? 48.141 -13.322 -62.144 1.00 52.66 723 GLU A O 1
ATOM 5854 N N . LYS A 1 724 ? 47.276 -12.708 -60.186 1.00 64.75 724 LYS A N 1
ATOM 5855 C CA . LYS A 1 724 ? 46.004 -13.445 -60.398 1.00 64.75 724 LYS A CA 1
ATOM 5856 C C . LYS A 1 724 ? 44.747 -12.569 -60.457 1.00 64.75 724 LYS A C 1
ATOM 5858 O O . LYS A 1 724 ? 44.714 -11.474 -59.893 1.00 64.75 724 LYS A O 1
ATOM 5863 N N . ASP A 1 725 ? 43.718 -13.061 -61.154 1.00 78.75 725 ASP A N 1
ATOM 5864 C CA . ASP A 1 725 ? 42.542 -12.277 -61.561 1.00 78.75 725 ASP A CA 1
ATOM 5865 C C . ASP A 1 725 ? 41.385 -12.309 -60.552 1.00 78.75 725 ASP A C 1
ATOM 5867 O O . ASP A 1 725 ? 40.516 -11.435 -60.603 1.00 78.75 725 ASP A O 1
ATOM 5871 N N . SER A 1 726 ? 41.324 -13.296 -59.652 1.00 83.81 726 SER A N 1
ATOM 5872 C CA . SER A 1 726 ? 40.238 -13.423 -58.672 1.00 83.81 726 SER A CA 1
ATOM 5873 C C . SER A 1 726 ? 40.734 -13.699 -57.252 1.00 83.81 726 SER A C 1
ATOM 5875 O O . SER A 1 726 ? 41.706 -14.418 -57.023 1.00 83.81 726 SER A O 1
ATOM 5877 N N . TYR A 1 727 ? 40.017 -13.133 -56.281 1.00 84.00 727 TYR A N 1
ATOM 5878 C CA . TYR A 1 727 ? 40.266 -13.286 -54.852 1.00 84.00 727 TYR A CA 1
ATOM 5879 C C . TYR A 1 727 ? 38.967 -13.614 -54.123 1.00 84.00 727 TYR A C 1
ATOM 5881 O O . TYR A 1 727 ? 37.961 -12.927 -54.302 1.00 84.00 727 TYR A O 1
ATOM 5889 N N . VAL A 1 728 ? 38.990 -14.649 -53.289 1.00 87.38 728 VAL A N 1
ATOM 5890 C CA . VAL A 1 728 ? 37.934 -14.934 -52.311 1.00 87.38 728 VAL A CA 1
ATOM 5891 C C . VAL A 1 728 ? 38.546 -14.859 -50.922 1.00 87.38 728 VAL A C 1
ATOM 5893 O O . VAL A 1 728 ? 39.594 -15.452 -50.687 1.00 87.38 728 VAL A O 1
ATOM 5896 N N . ASP A 1 729 ? 37.875 -14.174 -50.005 1.00 86.19 729 ASP A N 1
ATOM 5897 C CA . ASP A 1 729 ? 38.228 -14.098 -48.590 1.00 86.19 729 ASP A CA 1
ATOM 5898 C C . ASP A 1 729 ? 37.016 -14.430 -47.734 1.00 86.19 729 ASP A C 1
ATOM 5900 O O . ASP A 1 729 ? 35.879 -14.128 -48.098 1.00 86.19 729 ASP A O 1
ATOM 5904 N N . GLY A 1 730 ? 37.257 -15.015 -46.577 1.00 90.38 730 GLY A N 1
ATOM 5905 C CA . GLY A 1 730 ? 36.243 -15.230 -45.567 1.00 90.38 730 GLY A CA 1
ATOM 5906 C C . GLY A 1 730 ? 36.849 -15.091 -44.187 1.00 90.38 730 GLY A C 1
ATOM 5907 O O . GLY A 1 730 ? 37.989 -15.486 -43.946 1.00 90.38 730 GLY A O 1
ATOM 5908 N N . GLY A 1 731 ? 36.081 -14.543 -43.256 1.00 92.75 731 GLY A N 1
ATOM 5909 C CA . GLY A 1 731 ? 36.600 -14.287 -41.926 1.00 92.75 731 GLY A CA 1
ATOM 5910 C C . GLY A 1 731 ? 35.542 -14.236 -40.846 1.00 92.75 731 GLY A C 1
ATOM 5911 O O . GLY A 1 731 ? 34.338 -14.154 -41.100 1.00 92.75 731 GLY A O 1
ATOM 5912 N N . TYR A 1 732 ? 36.040 -14.291 -39.618 1.00 95.25 732 TYR A N 1
ATOM 5913 C CA . TYR A 1 732 ? 35.273 -14.121 -38.400 1.00 95.25 732 TYR A CA 1
ATOM 5914 C C . TYR A 1 732 ? 35.893 -13.004 -37.571 1.00 95.25 732 TYR A C 1
ATOM 5916 O O . TYR A 1 732 ? 37.088 -13.044 -37.283 1.00 95.25 732 TYR A O 1
ATOM 5924 N N . ILE A 1 733 ? 35.077 -12.034 -37.170 1.00 93.69 733 ILE A N 1
ATOM 5925 C CA . ILE A 1 733 ? 35.469 -10.879 -36.365 1.00 93.69 733 ILE A CA 1
ATOM 5926 C C . ILE A 1 733 ? 34.648 -10.893 -35.079 1.00 93.69 733 ILE A C 1
ATOM 5928 O O . ILE A 1 733 ? 33.422 -10.871 -35.117 1.00 93.69 733 ILE A O 1
ATOM 5932 N N . SER A 1 734 ? 35.321 -10.902 -33.934 1.00 94.38 734 SER A N 1
ATOM 5933 C CA . SER A 1 734 ? 34.711 -10.750 -32.616 1.00 94.38 734 SER A CA 1
ATOM 5934 C C . SER A 1 734 ? 35.079 -9.393 -32.044 1.00 94.38 734 SER A C 1
ATOM 5936 O O . SER A 1 734 ? 36.250 -9.096 -31.818 1.00 94.38 734 SER A O 1
ATOM 5938 N N . ASN A 1 735 ? 34.066 -8.605 -31.732 1.00 91.62 735 ASN A N 1
ATOM 5939 C CA . ASN A 1 735 ? 34.163 -7.286 -31.140 1.00 91.62 735 ASN A CA 1
ATOM 5940 C C . ASN A 1 735 ? 33.588 -7.320 -29.718 1.00 91.62 735 ASN A C 1
ATOM 5942 O O . ASN A 1 735 ? 32.516 -7.884 -29.502 1.00 91.62 735 ASN A O 1
ATOM 5946 N N . ARG A 1 736 ? 34.284 -6.715 -28.754 1.00 92.38 736 ARG A N 1
ATOM 5947 C CA . ARG A 1 736 ? 33.793 -6.475 -27.395 1.00 92.38 736 ARG A CA 1
ATOM 5948 C C . ARG A 1 736 ? 33.766 -4.984 -27.118 1.00 92.38 736 ARG A C 1
ATOM 5950 O O . ARG A 1 736 ? 34.817 -4.347 -27.112 1.00 92.38 736 ARG A O 1
ATOM 5957 N N . ASP A 1 737 ? 32.581 -4.478 -26.807 1.00 89.00 737 ASP A N 1
ATOM 5958 C CA . ASP A 1 737 ? 32.311 -3.073 -26.540 1.00 89.00 737 ASP A CA 1
ATOM 5959 C C . ASP A 1 737 ? 31.929 -2.859 -25.073 1.00 89.00 737 ASP A C 1
ATOM 5961 O O . ASP A 1 737 ? 31.080 -3.572 -24.525 1.00 89.00 737 ASP A O 1
ATOM 5965 N N . VAL A 1 738 ? 32.582 -1.902 -24.413 1.00 89.50 738 VAL A N 1
ATOM 5966 C CA . VAL A 1 738 ? 32.331 -1.568 -23.007 1.00 89.50 738 VAL A CA 1
ATOM 5967 C C . VAL A 1 738 ? 32.243 -0.056 -22.843 1.00 89.50 738 VAL A C 1
ATOM 5969 O O . VAL A 1 738 ? 33.194 0.663 -23.154 1.00 89.50 738 VAL A O 1
ATOM 5972 N N . GLU A 1 739 ? 31.115 0.383 -22.294 1.00 87.44 739 GLU A N 1
ATOM 5973 C CA . GLU A 1 739 ? 30.831 1.753 -21.863 1.00 87.44 739 GLU A CA 1
ATOM 5974 C C . GLU A 1 739 ? 30.471 1.766 -20.372 1.00 87.44 739 GLU A C 1
ATOM 5976 O O . GLU A 1 739 ? 30.485 0.726 -19.705 1.00 87.44 739 GLU A O 1
ATOM 5981 N N . ASP A 1 740 ? 30.148 2.940 -19.832 1.00 81.56 740 ASP A N 1
ATOM 5982 C CA . ASP A 1 740 ? 29.887 3.100 -18.402 1.00 81.56 740 ASP A CA 1
ATOM 5983 C C . ASP A 1 740 ? 28.667 2.315 -17.904 1.00 81.56 740 ASP A C 1
ATOM 5985 O O . ASP A 1 740 ? 28.724 1.734 -16.817 1.00 81.56 740 ASP A O 1
ATOM 5989 N N . ASP A 1 741 ? 27.567 2.287 -18.655 1.00 85.31 741 ASP A N 1
ATOM 5990 C CA . ASP A 1 741 ? 26.297 1.659 -18.267 1.00 85.31 741 ASP A CA 1
ATOM 5991 C C . ASP A 1 741 ? 25.863 0.514 -19.195 1.00 85.31 741 ASP A C 1
ATOM 5993 O O . ASP A 1 741 ? 24.860 -0.149 -18.924 1.00 85.31 741 ASP A O 1
ATOM 5997 N N . PHE A 1 742 ? 26.643 0.221 -20.238 1.00 90.44 742 PHE A N 1
ATOM 5998 C CA . PHE A 1 742 ? 26.300 -0.751 -21.269 1.00 90.44 742 PHE A CA 1
ATOM 5999 C C . PHE A 1 742 ? 27.526 -1.526 -21.748 1.00 90.44 742 PHE A C 1
ATOM 6001 O O . PHE A 1 742 ? 28.623 -0.986 -21.883 1.00 90.44 742 PHE A O 1
ATOM 6008 N N . LYS A 1 743 ? 27.356 -2.822 -22.009 1.00 93.50 743 LYS A N 1
ATOM 6009 C CA . LYS A 1 743 ? 28.420 -3.666 -22.563 1.00 93.50 743 LYS A CA 1
ATOM 6010 C C . LYS A 1 743 ? 27.852 -4.763 -23.438 1.00 93.50 743 LYS A C 1
ATOM 6012 O O . LYS A 1 743 ? 26.761 -5.271 -23.181 1.00 93.50 743 LYS A O 1
ATOM 6017 N N . GLY A 1 744 ? 28.639 -5.222 -24.395 1.00 94.50 744 GLY A N 1
ATOM 6018 C CA . GLY A 1 744 ? 28.280 -6.391 -25.176 1.00 94.50 744 GLY A CA 1
ATOM 6019 C C . GLY A 1 744 ? 29.325 -6.773 -26.195 1.00 94.50 744 GLY A C 1
ATOM 6020 O O . GLY A 1 744 ? 30.410 -6.198 -26.242 1.00 94.50 744 GLY A O 1
ATOM 6021 N N . ASN A 1 745 ? 28.985 -7.787 -26.978 1.00 95.31 745 ASN A N 1
ATOM 6022 C CA . ASN A 1 745 ? 29.844 -8.293 -28.032 1.00 95.31 745 ASN A CA 1
ATOM 6023 C C . ASN A 1 745 ? 29.079 -8.354 -29.355 1.00 95.31 745 ASN A C 1
ATOM 6025 O O . ASN A 1 745 ? 27.873 -8.622 -29.360 1.00 95.31 745 ASN A O 1
ATOM 6029 N N . ILE A 1 746 ? 29.801 -8.170 -30.456 1.00 95.81 746 ILE A N 1
ATOM 6030 C CA . ILE A 1 746 ? 29.330 -8.396 -31.824 1.00 95.81 746 ILE A CA 1
ATOM 6031 C C . ILE A 1 746 ? 30.248 -9.439 -32.456 1.00 95.81 746 ILE A C 1
ATOM 6033 O O . ILE A 1 746 ? 31.465 -9.298 -32.419 1.00 95.81 746 ILE A O 1
ATOM 6037 N N . ASN A 1 747 ? 29.668 -10.487 -33.023 1.00 96.88 747 ASN A N 1
ATOM 6038 C CA . ASN A 1 747 ? 30.384 -11.542 -33.722 1.00 96.88 747 ASN A CA 1
ATOM 6039 C C . ASN A 1 747 ? 29.929 -11.559 -35.173 1.00 96.88 747 ASN A C 1
ATOM 6041 O O . ASN A 1 747 ? 28.762 -11.842 -35.444 1.00 96.88 747 ASN A O 1
ATOM 6045 N N . THR A 1 748 ? 30.845 -11.281 -36.087 1.00 97.38 748 THR A N 1
ATOM 6046 C CA . THR A 1 748 ? 30.570 -11.102 -37.508 1.00 97.38 748 THR A CA 1
ATOM 6047 C C . THR A 1 748 ? 31.261 -12.191 -38.308 1.00 97.38 748 THR A C 1
ATOM 6049 O O . THR A 1 748 ? 32.465 -12.386 -38.176 1.00 97.38 748 THR A O 1
ATOM 6052 N N . GLY A 1 749 ? 30.509 -12.881 -39.159 1.00 97.12 749 GLY A N 1
ATOM 6053 C CA . GLY A 1 749 ? 31.042 -13.755 -40.198 1.00 97.12 749 GLY A CA 1
ATOM 6054 C C . GLY A 1 749 ? 30.840 -13.114 -41.565 1.00 97.12 749 GLY A C 1
ATOM 6055 O O . GLY A 1 749 ? 29.763 -12.581 -41.840 1.00 97.12 749 GLY A O 1
ATOM 6056 N N . TYR A 1 750 ? 31.851 -13.159 -42.426 1.00 96.31 750 TYR A N 1
ATOM 6057 C CA . TYR A 1 750 ? 31.763 -12.572 -43.761 1.00 96.31 750 TYR A CA 1
ATOM 6058 C C . TYR A 1 750 ? 32.456 -13.424 -44.821 1.00 96.31 750 TYR A C 1
ATOM 6060 O O . TYR A 1 750 ? 33.364 -14.200 -44.528 1.00 96.31 750 TYR A O 1
ATOM 6068 N N . ALA A 1 751 ? 32.029 -13.217 -46.061 1.00 94.94 751 ALA A N 1
ATOM 6069 C CA . ALA A 1 751 ? 32.691 -13.646 -47.275 1.00 94.94 751 ALA A CA 1
ATOM 6070 C C . ALA A 1 751 ? 32.778 -12.458 -48.241 1.00 94.94 751 ALA A C 1
ATOM 6072 O O . ALA A 1 751 ? 31.834 -11.675 -48.388 1.00 94.94 751 ALA A O 1
ATOM 6073 N N . LEU A 1 752 ? 33.920 -12.328 -48.899 1.00 92.94 752 LEU A N 1
ATOM 6074 C CA . LEU A 1 752 ? 34.226 -11.287 -49.863 1.00 92.94 752 LEU A CA 1
ATOM 6075 C C . LEU A 1 752 ? 34.772 -11.942 -51.130 1.00 92.94 752 LEU A C 1
ATOM 6077 O O . LEU A 1 752 ? 35.599 -12.846 -51.071 1.00 92.94 752 LEU A O 1
ATOM 6081 N N . TYR A 1 753 ? 34.315 -11.469 -52.283 1.00 93.00 753 TYR A N 1
ATOM 6082 C CA . TYR A 1 753 ? 34.835 -11.858 -53.590 1.00 93.00 753 TYR A CA 1
ATOM 6083 C C . TYR A 1 753 ? 35.262 -10.606 -54.343 1.00 93.00 753 TYR A C 1
ATOM 6085 O O . TYR A 1 753 ? 34.477 -9.669 -54.435 1.00 93.00 753 TYR A O 1
ATOM 6093 N N . GLU A 1 754 ? 36.471 -10.586 -54.896 1.00 90.94 754 GLU A N 1
ATOM 6094 C CA . GLU A 1 754 ? 36.987 -9.510 -55.743 1.00 90.94 754 GLU A CA 1
ATOM 6095 C C . GLU A 1 754 ? 37.465 -10.099 -57.074 1.00 90.94 754 GLU A C 1
ATOM 6097 O O . GLU A 1 754 ? 38.184 -11.098 -57.107 1.00 90.94 754 GLU A O 1
ATOM 6102 N N . LYS A 1 755 ? 37.086 -9.463 -58.181 1.00 90.44 755 LYS A N 1
ATOM 6103 C CA . LYS A 1 755 ? 37.493 -9.833 -59.533 1.00 90.44 755 LYS A CA 1
ATOM 6104 C C . LYS A 1 755 ? 38.151 -8.652 -60.229 1.00 90.44 755 LYS A C 1
ATOM 6106 O O . LYS A 1 755 ? 37.599 -7.549 -60.277 1.00 90.44 755 LYS A O 1
ATOM 6111 N N . LYS A 1 756 ? 39.313 -8.901 -60.823 1.00 89.38 756 LYS A N 1
ATOM 6112 C CA . LYS A 1 756 ? 39.994 -7.967 -61.714 1.00 89.38 756 LYS A CA 1
ATOM 6113 C C . LYS A 1 756 ? 39.223 -7.853 -63.028 1.00 89.38 756 LYS A C 1
ATOM 6115 O O . LYS A 1 756 ? 38.928 -8.855 -63.673 1.00 89.38 756 LYS A O 1
ATOM 6120 N N . MET A 1 757 ? 38.889 -6.624 -63.413 1.00 89.19 757 MET A N 1
ATOM 6121 C CA . MET A 1 757 ? 38.235 -6.333 -64.693 1.00 89.19 757 MET A CA 1
ATOM 6122 C C . MET A 1 757 ? 39.243 -5.821 -65.720 1.00 89.19 757 MET A C 1
ATOM 6124 O O . MET A 1 757 ? 39.190 -6.198 -66.885 1.00 89.19 757 MET A O 1
ATOM 6128 N N . ASN A 1 758 ? 40.177 -4.980 -65.277 1.00 87.06 758 ASN A N 1
ATOM 6129 C CA . ASN A 1 758 ? 41.356 -4.562 -66.029 1.00 87.06 758 ASN A CA 1
ATOM 6130 C C . ASN A 1 758 ? 42.477 -4.177 -65.046 1.00 87.06 758 ASN A C 1
ATOM 6132 O O . ASN A 1 758 ? 42.318 -4.309 -63.831 1.00 87.06 758 ASN A O 1
ATOM 6136 N N . ASP A 1 759 ? 43.619 -3.715 -65.554 1.00 82.06 759 ASP A N 1
ATOM 6137 C CA . ASP A 1 759 ? 44.788 -3.390 -64.723 1.00 82.06 759 ASP A CA 1
ATOM 6138 C C . ASP A 1 759 ? 44.548 -2.261 -63.712 1.00 82.06 759 ASP A C 1
ATOM 6140 O O . ASP A 1 759 ? 45.201 -2.226 -62.670 1.00 82.06 759 ASP A O 1
ATOM 6144 N N . SER A 1 760 ? 43.582 -1.379 -63.973 1.00 86.25 760 SER A N 1
ATOM 6145 C CA . SER A 1 760 ? 43.264 -0.235 -63.116 1.00 86.25 760 SER A CA 1
ATOM 6146 C C . SER A 1 760 ? 41.971 -0.406 -62.320 1.00 86.25 760 SER A C 1
ATOM 6148 O O . SER A 1 760 ? 41.701 0.419 -61.455 1.00 86.25 760 SER A O 1
ATOM 6150 N N . PHE A 1 761 ? 41.155 -1.434 -62.576 1.00 90.31 761 PHE A N 1
ATOM 6151 C CA . PHE A 1 761 ? 39.836 -1.579 -61.959 1.00 90.31 761 PHE A CA 1
ATOM 6152 C C . PHE A 1 761 ? 39.509 -3.017 -61.551 1.00 90.31 761 PHE A C 1
ATOM 6154 O O . PHE A 1 761 ? 39.589 -3.960 -62.347 1.00 90.31 761 PHE A O 1
ATOM 6161 N N . LYS A 1 762 ? 39.055 -3.163 -60.306 1.00 91.31 762 LYS A N 1
ATOM 6162 C CA . LYS A 1 762 ? 38.515 -4.400 -59.739 1.00 91.31 762 LYS A CA 1
ATOM 6163 C C . LYS A 1 762 ? 37.131 -4.142 -59.157 1.00 91.31 762 LYS A C 1
ATOM 6165 O O . LYS A 1 762 ? 36.872 -3.058 -58.635 1.00 91.31 762 LYS A O 1
ATOM 6170 N N . ILE A 1 763 ? 36.261 -5.141 -59.207 1.00 93.62 763 ILE A N 1
ATOM 6171 C CA . ILE A 1 763 ? 34.937 -5.097 -58.580 1.00 93.62 763 ILE A CA 1
ATOM 6172 C C . ILE A 1 763 ? 34.824 -6.226 -57.566 1.00 93.62 763 ILE A C 1
ATOM 6174 O O . ILE A 1 763 ? 35.337 -7.318 -57.805 1.00 93.62 763 ILE A O 1
ATOM 6178 N N . GLY A 1 764 ? 34.145 -5.981 -56.454 1.00 93.31 764 GLY A N 1
ATOM 6179 C CA . GLY A 1 764 ? 33.912 -6.997 -55.448 1.00 93.31 764 GLY A CA 1
ATOM 6180 C C . GLY A 1 764 ? 32.525 -6.950 -54.831 1.00 93.31 764 GLY A C 1
ATOM 6181 O O . GLY A 1 764 ? 31.812 -5.950 -54.909 1.00 93.31 764 GLY A O 1
ATOM 6182 N N . GLY A 1 765 ? 32.147 -8.074 -54.235 1.00 95.81 765 GLY A N 1
ATOM 6183 C CA . GLY A 1 765 ? 30.921 -8.263 -53.474 1.00 95.81 765 GLY A CA 1
ATOM 6184 C C . GLY A 1 765 ? 31.238 -8.757 -52.069 1.00 95.81 765 GLY A C 1
ATOM 6185 O O . GLY A 1 765 ? 32.217 -9.473 -51.863 1.00 95.81 765 GLY A O 1
ATOM 6186 N N . ILE A 1 766 ? 30.405 -8.369 -51.110 1.00 96.00 766 ILE A N 1
ATOM 6187 C CA . ILE A 1 766 ? 30.506 -8.754 -49.704 1.00 96.00 766 ILE A CA 1
ATOM 6188 C C . ILE A 1 766 ? 29.155 -9.302 -49.274 1.00 96.00 766 ILE A C 1
ATOM 6190 O O . ILE A 1 766 ? 28.120 -8.669 -49.490 1.00 96.00 766 ILE A O 1
ATOM 6194 N N . PHE A 1 767 ? 29.177 -10.457 -48.629 1.00 96.69 767 PHE A N 1
ATOM 6195 C CA . PHE A 1 767 ? 28.021 -11.049 -47.980 1.00 96.69 767 PHE A CA 1
ATOM 6196 C C . PHE A 1 767 ? 28.424 -11.514 -46.588 1.00 96.69 767 PHE A C 1
ATOM 6198 O O . PHE A 1 767 ? 29.492 -12.094 -46.403 1.00 96.69 767 PHE A O 1
ATOM 6205 N N . GLY A 1 768 ? 27.580 -11.281 -45.596 1.00 96.50 768 GLY A N 1
ATOM 6206 C CA . GLY A 1 768 ? 27.870 -11.740 -44.248 1.00 96.50 768 GLY A CA 1
ATOM 6207 C C . GLY A 1 768 ? 26.741 -11.461 -43.284 1.00 96.50 768 GLY A C 1
ATOM 6208 O O . GLY A 1 768 ? 25.693 -10.940 -43.658 1.00 96.50 768 GLY A O 1
ATOM 6209 N N . GLY A 1 769 ? 26.964 -11.811 -42.029 1.00 96.56 769 GLY A N 1
ATOM 6210 C CA . GLY A 1 769 ? 26.017 -11.543 -40.964 1.00 96.56 769 GLY A CA 1
ATOM 6211 C C . GLY A 1 769 ? 26.714 -11.359 -39.632 1.00 96.56 769 GLY A C 1
ATOM 6212 O O . GLY A 1 769 ? 27.838 -11.823 -39.432 1.00 96.56 769 GLY A O 1
ATOM 6213 N N . ALA A 1 770 ? 26.036 -10.670 -38.726 1.00 96.88 770 ALA A N 1
ATOM 6214 C CA . ALA A 1 770 ? 26.515 -10.443 -37.377 1.00 96.88 770 ALA A CA 1
ATOM 6215 C C . ALA A 1 770 ? 25.505 -10.962 -36.356 1.00 96.88 770 ALA A C 1
ATOM 6217 O O . ALA A 1 770 ? 24.300 -10.975 -36.593 1.00 96.88 770 ALA A O 1
ATOM 6218 N N . THR A 1 771 ? 26.007 -11.394 -35.206 1.00 97.38 771 THR A N 1
ATOM 6219 C CA . THR A 1 771 ? 25.203 -11.648 -34.010 1.00 97.38 771 THR A CA 1
ATOM 6220 C C . THR A 1 771 ? 25.689 -10.737 -32.903 1.00 97.38 771 THR A C 1
ATOM 6222 O O . THR A 1 771 ? 26.893 -10.575 -32.710 1.00 97.38 771 THR A O 1
ATOM 6225 N N . SER A 1 772 ? 24.767 -10.142 -32.160 1.00 96.12 772 SER A N 1
ATOM 6226 C CA . SER A 1 772 ? 25.090 -9.219 -31.082 1.00 96.12 772 SER A CA 1
ATOM 6227 C C . SER A 1 772 ? 24.431 -9.640 -29.779 1.00 96.12 772 SER A C 1
ATOM 6229 O O . SER A 1 772 ? 23.326 -10.173 -29.753 1.00 96.12 772 SER A O 1
ATOM 6231 N N . ASN A 1 773 ? 25.128 -9.430 -28.667 1.00 97.25 773 ASN A N 1
ATOM 6232 C CA . ASN A 1 773 ? 24.603 -9.698 -27.334 1.00 97.25 773 ASN A CA 1
ATOM 6233 C C . ASN A 1 773 ? 25.097 -8.616 -26.382 1.00 97.25 773 ASN A C 1
ATOM 6235 O O . ASN A 1 773 ? 26.283 -8.574 -26.044 1.00 97.25 773 ASN A O 1
ATOM 6239 N N . HIS A 1 774 ? 24.180 -7.751 -25.970 1.00 95.75 774 HIS A N 1
ATOM 6240 C CA . HIS A 1 774 ? 24.453 -6.610 -25.118 1.00 95.75 774 HIS A CA 1
ATOM 6241 C C . HIS A 1 774 ? 23.525 -6.576 -23.907 1.00 95.75 774 HIS A C 1
ATOM 6243 O O . HIS A 1 774 ? 22.397 -7.070 -23.944 1.00 95.75 774 HIS A O 1
ATOM 6249 N N . GLN A 1 775 ? 24.007 -5.972 -22.825 1.00 94.50 775 GLN A N 1
ATOM 6250 C CA . GLN A 1 775 ? 23.273 -5.823 -21.576 1.00 94.50 775 GLN A CA 1
ATOM 6251 C C . GLN A 1 775 ? 23.719 -4.580 -20.806 1.00 94.50 775 GLN A C 1
ATOM 6253 O O . GLN A 1 775 ? 24.870 -4.141 -20.908 1.00 94.50 775 GLN A O 1
ATOM 6258 N N . GLU A 1 776 ? 22.817 -4.067 -19.980 1.00 91.25 776 GLU A N 1
ATOM 6259 C CA . GLU A 1 776 ? 23.122 -3.013 -19.018 1.00 91.25 776 GLU A CA 1
ATOM 6260 C C . GLU A 1 776 ? 24.109 -3.499 -17.949 1.00 91.25 776 GLU A C 1
ATOM 6262 O O . GLU A 1 776 ? 24.139 -4.670 -17.548 1.00 91.25 776 GLU A O 1
ATOM 6267 N N . ILE A 1 777 ? 24.947 -2.581 -17.474 1.00 84.56 777 ILE A N 1
ATOM 6268 C CA . ILE A 1 777 ? 25.862 -2.830 -16.367 1.00 84.56 777 ILE A CA 1
ATOM 6269 C C . ILE A 1 777 ? 25.139 -2.514 -15.063 1.00 84.56 777 ILE A C 1
ATOM 6271 O O . ILE A 1 777 ? 24.805 -1.368 -14.771 1.00 84.56 777 ILE A O 1
ATOM 6275 N N . LYS A 1 778 ? 24.963 -3.554 -14.250 1.00 77.69 778 LYS A N 1
ATOM 6276 C CA . LYS A 1 778 ? 24.379 -3.444 -12.920 1.00 77.69 778 LYS A CA 1
ATOM 6277 C C . LYS A 1 778 ? 25.292 -2.632 -11.990 1.00 77.69 778 LYS A C 1
ATOM 6279 O O . LYS A 1 778 ? 26.454 -2.997 -11.804 1.00 77.69 778 LYS A O 1
ATOM 6284 N N . LYS A 1 779 ? 24.761 -1.559 -11.404 1.00 69.62 779 LYS A N 1
ATOM 6285 C CA . LYS A 1 779 ? 25.440 -0.662 -10.453 1.00 69.62 779 LYS A CA 1
ATOM 6286 C C . LYS A 1 779 ? 24.478 -0.268 -9.327 1.00 69.62 779 LYS A C 1
ATOM 6288 O O . LYS A 1 779 ? 24.161 0.904 -9.169 1.00 69.62 779 LYS A O 1
ATOM 6293 N N . ASP A 1 780 ? 23.976 -1.258 -8.592 1.00 66.50 780 ASP A N 1
ATOM 6294 C CA . ASP A 1 780 ? 23.086 -0.992 -7.456 1.00 66.50 780 ASP A CA 1
ATOM 6295 C C . ASP A 1 780 ? 23.832 -0.217 -6.358 1.00 66.50 780 ASP A C 1
ATOM 6297 O O . ASP A 1 780 ? 24.995 -0.505 -6.059 1.00 66.50 780 ASP A O 1
ATOM 6301 N N . SER A 1 781 ? 23.141 0.733 -5.734 1.00 60.69 781 SER A N 1
ATOM 6302 C CA . SER A 1 781 ? 23.564 1.396 -4.497 1.00 60.69 781 SER A CA 1
ATOM 6303 C C . SER A 1 781 ? 22.458 1.283 -3.441 1.00 60.69 781 SER A C 1
ATOM 6305 O O . SER A 1 781 ? 21.426 0.666 -3.691 1.00 60.69 781 SER A O 1
ATOM 6307 N N . LEU A 1 782 ? 22.663 1.865 -2.253 1.00 50.50 782 LEU A N 1
ATOM 6308 C CA . LEU A 1 782 ? 21.635 1.900 -1.204 1.00 50.50 782 LEU A CA 1
ATOM 6309 C C . LEU A 1 782 ? 20.341 2.594 -1.680 1.00 50.50 782 LEU A C 1
ATOM 6311 O O . LEU A 1 782 ? 19.253 2.161 -1.319 1.00 50.50 782 LEU A O 1
ATOM 6315 N N . ASP A 1 783 ? 20.482 3.621 -2.526 1.00 50.94 783 ASP A N 1
ATOM 6316 C CA . ASP A 1 783 ? 19.392 4.513 -2.946 1.00 50.94 783 ASP A CA 1
ATOM 6317 C C . ASP A 1 783 ? 19.029 4.365 -4.434 1.00 50.94 783 ASP A C 1
ATOM 6319 O O . ASP A 1 783 ? 18.151 5.063 -4.936 1.00 50.94 783 ASP A O 1
ATOM 6323 N N . THR A 1 784 ? 19.717 3.486 -5.176 1.00 61.47 784 THR A N 1
ATOM 6324 C CA . THR A 1 784 ? 19.465 3.287 -6.610 1.00 61.47 784 THR A CA 1
ATOM 6325 C C . THR A 1 784 ? 19.398 1.810 -6.967 1.00 61.47 784 THR A C 1
ATOM 6327 O O . THR A 1 784 ? 20.331 1.041 -6.729 1.00 61.47 784 THR A O 1
ATOM 6330 N N . VAL A 1 785 ? 18.288 1.424 -7.595 1.00 70.19 785 VAL A N 1
ATOM 6331 C CA . VAL A 1 785 ? 18.087 0.083 -8.143 1.00 70.19 785 VAL A CA 1
ATOM 6332 C C . VAL A 1 785 ? 18.348 0.142 -9.642 1.00 70.19 785 VAL A C 1
ATOM 6334 O O . VAL A 1 785 ? 17.735 0.932 -10.361 1.00 70.19 785 VAL A O 1
ATOM 6337 N N . THR A 1 786 ? 19.286 -0.671 -10.132 1.00 70.88 786 THR A N 1
ATOM 6338 C CA . THR A 1 786 ? 19.599 -0.732 -11.563 1.00 70.88 786 THR A CA 1
ATOM 6339 C C . THR A 1 786 ? 18.970 -1.942 -12.235 1.00 70.88 786 THR A C 1
ATOM 6341 O O . THR A 1 786 ? 18.798 -3.012 -11.647 1.00 70.88 786 THR A O 1
ATOM 6344 N N . THR A 1 787 ? 18.611 -1.760 -13.499 1.00 83.06 787 THR A N 1
ATOM 6345 C CA . THR A 1 787 ? 18.074 -2.797 -14.372 1.00 83.06 787 THR A CA 1
ATOM 6346 C C . THR A 1 787 ? 19.196 -3.609 -15.019 1.00 83.06 787 THR A C 1
ATOM 6348 O O . THR A 1 787 ? 20.368 -3.230 -15.019 1.00 83.06 787 THR A O 1
ATOM 6351 N N . ASN A 1 788 ? 18.835 -4.776 -15.545 1.00 87.25 788 ASN A N 1
ATOM 6352 C CA . ASN A 1 788 ? 19.704 -5.632 -16.349 1.00 87.25 788 ASN A CA 1
ATOM 6353 C C . ASN A 1 788 ? 19.059 -5.914 -17.713 1.00 87.25 788 ASN A C 1
ATOM 6355 O O . ASN A 1 788 ? 18.987 -7.067 -18.147 1.00 87.25 788 ASN A O 1
ATOM 6359 N N . SER A 1 789 ? 18.546 -4.865 -18.362 1.00 94.44 789 SER A N 1
ATOM 6360 C CA . SER A 1 789 ? 17.946 -4.978 -19.692 1.00 94.44 789 SER A CA 1
ATOM 6361 C C . SER A 1 789 ? 18.968 -5.505 -20.700 1.00 94.44 789 SER A C 1
ATOM 6363 O O . SER A 1 789 ? 20.173 -5.276 -20.563 1.00 94.44 789 SER A O 1
ATOM 6365 N N . SER A 1 790 ? 18.495 -6.218 -21.722 1.00 96.75 790 SER A N 1
ATOM 6366 C CA . SER A 1 790 ? 19.367 -6.892 -22.691 1.00 96.75 790 SER A CA 1
ATOM 6367 C C . SER A 1 790 ? 18.850 -6.803 -24.120 1.00 96.75 790 SER A C 1
ATOM 6369 O O . SER A 1 790 ? 17.642 -6.887 -24.341 1.00 96.75 790 SER A O 1
ATOM 6371 N N . ILE A 1 791 ? 19.777 -6.744 -25.075 1.00 98.12 791 ILE A N 1
ATOM 6372 C CA . ILE A 1 791 ? 19.519 -6.771 -26.516 1.00 98.12 791 ILE A CA 1
ATOM 6373 C C . ILE A 1 791 ? 20.315 -7.924 -27.124 1.00 98.12 791 ILE A C 1
ATOM 6375 O O . ILE A 1 791 ? 21.538 -7.979 -26.976 1.00 98.12 791 ILE A O 1
ATOM 6379 N N . LYS A 1 792 ? 19.639 -8.824 -27.838 1.00 98.00 792 LYS A N 1
ATOM 6380 C CA . LYS A 1 792 ? 20.279 -9.867 -28.645 1.00 98.00 792 LYS A CA 1
ATOM 6381 C C . LYS A 1 792 ? 19.889 -9.691 -30.099 1.00 98.00 792 LYS A C 1
ATOM 6383 O O . LYS A 1 792 ? 18.709 -9.740 -30.407 1.00 98.00 792 LYS A O 1
ATOM 6388 N N . GLY A 1 793 ? 20.861 -9.467 -30.968 1.00 96.56 793 GLY A N 1
ATOM 6389 C CA . GLY A 1 793 ? 20.633 -9.170 -32.374 1.00 96.56 793 GLY A CA 1
ATOM 6390 C C . GLY A 1 793 ? 21.181 -10.222 -33.311 1.00 96.56 793 GLY A C 1
ATOM 6391 O O . GLY A 1 793 ? 22.151 -10.916 -33.001 1.00 96.56 793 GLY A O 1
ATOM 6392 N N . GLN A 1 794 ? 20.576 -10.277 -34.486 1.00 97.25 794 GLN A N 1
ATOM 6393 C CA . GLN A 1 794 ? 21.134 -10.903 -35.670 1.00 97.25 794 GLN A CA 1
ATOM 6394 C C . GLN A 1 794 ? 20.936 -9.968 -36.860 1.00 97.25 794 GLN A C 1
ATOM 6396 O O . GLN A 1 794 ? 19.870 -9.371 -37.016 1.00 97.25 794 GLN A O 1
ATOM 6401 N N . SER A 1 795 ? 21.944 -9.847 -37.712 1.00 97.38 795 SER A N 1
ATOM 6402 C CA . SER A 1 795 ? 21.857 -9.041 -38.922 1.00 97.38 795 SER A CA 1
ATOM 6403 C C . SER A 1 795 ? 22.491 -9.722 -40.123 1.00 97.38 795 SER A C 1
ATOM 6405 O O . SER A 1 795 ? 23.362 -10.583 -39.995 1.00 97.38 795 SER A O 1
ATOM 6407 N N . LEU A 1 796 ? 22.003 -9.345 -41.300 1.00 98.12 796 LEU A N 1
ATOM 6408 C CA . LEU A 1 796 ? 22.448 -9.807 -42.607 1.00 98.12 796 LEU A CA 1
ATOM 6409 C C . LEU A 1 796 ? 22.894 -8.598 -43.425 1.00 98.12 796 LEU A C 1
ATOM 6411 O O . LEU A 1 796 ? 22.156 -7.617 -43.499 1.00 98.12 796 LEU A O 1
ATOM 6415 N N . TYR A 1 797 ? 24.059 -8.688 -44.060 1.00 98.25 797 TYR A N 1
ATOM 6416 C CA . TYR A 1 797 ? 24.642 -7.643 -44.894 1.00 98.25 797 TYR A CA 1
ATOM 6417 C C . TYR A 1 797 ? 24.887 -8.136 -46.320 1.00 98.25 797 TYR A C 1
ATOM 6419 O O . TYR A 1 797 ? 25.381 -9.247 -46.537 1.00 98.25 797 TYR A O 1
ATOM 6427 N N . LEU A 1 798 ? 24.593 -7.270 -47.289 1.00 98.00 798 LEU A N 1
ATOM 6428 C CA . LEU A 1 798 ? 24.939 -7.450 -48.694 1.00 98.00 798 LEU A CA 1
ATOM 6429 C C . LEU A 1 798 ? 25.471 -6.130 -49.254 1.00 98.00 798 LEU A C 1
ATOM 6431 O O . LEU A 1 798 ? 24.797 -5.102 -49.179 1.00 98.00 798 LEU A O 1
ATOM 6435 N N . GLY A 1 799 ? 26.660 -6.158 -49.848 1.00 97.00 799 GLY A N 1
ATOM 6436 C CA . GLY A 1 799 ? 27.286 -4.968 -50.414 1.00 97.00 799 GLY A CA 1
ATOM 6437 C C . GLY A 1 799 ? 28.134 -5.257 -51.642 1.00 97.00 799 GLY A C 1
ATOM 6438 O O . GLY A 1 799 ? 28.546 -6.389 -51.889 1.00 97.00 799 GLY A O 1
ATOM 6439 N N . GLY A 1 800 ? 28.397 -4.208 -52.413 1.00 96.62 800 GLY A N 1
ATOM 6440 C CA . GLY A 1 800 ? 29.287 -4.224 -53.567 1.00 96.62 800 GLY A CA 1
ATOM 6441 C C . GLY A 1 800 ? 30.241 -3.038 -53.528 1.00 96.62 800 GLY A C 1
ATOM 6442 O O . GLY A 1 800 ? 29.897 -1.967 -53.026 1.00 96.62 800 GLY A O 1
ATOM 6443 N N . TYR A 1 801 ? 31.446 -3.223 -54.054 1.00 96.69 801 TYR A N 1
ATOM 6444 C CA . TYR A 1 801 ? 32.459 -2.175 -54.096 1.00 96.69 801 TYR A CA 1
ATOM 6445 C C . TYR A 1 801 ? 33.304 -2.244 -55.369 1.00 96.69 801 TYR A C 1
ATOM 6447 O O . TYR A 1 801 ? 33.444 -3.291 -55.998 1.00 96.69 801 TYR A O 1
ATOM 6455 N N . GLY A 1 802 ? 33.877 -1.107 -55.750 1.00 95.12 802 GLY A N 1
ATOM 6456 C CA . GLY A 1 802 ? 34.862 -0.980 -56.815 1.00 95.12 802 GLY A CA 1
ATOM 6457 C C . GLY A 1 802 ? 36.182 -0.459 -56.260 1.00 95.12 802 GLY A C 1
ATOM 6458 O O . GLY A 1 802 ? 36.196 0.429 -55.406 1.00 95.12 802 GLY A O 1
ATOM 6459 N N . ARG A 1 803 ? 37.293 -1.000 -56.757 1.00 92.88 803 ARG A N 1
ATOM 6460 C CA . ARG A 1 803 ? 38.656 -0.545 -56.472 1.00 92.88 803 ARG A CA 1
ATOM 6461 C C . ARG A 1 803 ? 39.280 -0.032 -57.757 1.00 92.88 803 ARG A C 1
ATOM 6463 O O . ARG A 1 803 ? 39.464 -0.795 -58.702 1.00 92.88 803 ARG A O 1
ATOM 6470 N N . TYR A 1 804 ? 39.641 1.241 -57.763 1.00 93.06 804 TYR A N 1
ATOM 6471 C CA . TYR A 1 804 ? 40.320 1.905 -58.863 1.00 93.06 804 TYR A CA 1
ATOM 6472 C C . TYR A 1 804 ? 41.768 2.239 -58.482 1.00 93.06 804 TYR A C 1
ATOM 6474 O O . TYR A 1 804 ? 42.014 3.044 -57.584 1.00 93.06 804 TYR A O 1
ATOM 6482 N N . ALA A 1 805 ? 42.730 1.617 -59.157 1.00 89.06 805 ALA A N 1
ATOM 6483 C CA . ALA A 1 805 ? 44.155 1.881 -59.008 1.00 89.06 805 ALA A CA 1
ATOM 6484 C C . ALA A 1 805 ? 44.562 3.035 -59.937 1.00 89.06 805 ALA A C 1
ATOM 6486 O O . ALA A 1 805 ? 44.862 2.831 -61.112 1.00 89.06 805 ALA A O 1
ATOM 6487 N N . TYR A 1 806 ? 44.568 4.261 -59.409 1.00 85.62 806 TYR A N 1
ATOM 6488 C CA . TYR A 1 806 ? 45.000 5.450 -60.155 1.00 85.62 806 TYR A CA 1
ATOM 6489 C C . TYR A 1 806 ? 46.515 5.431 -60.420 1.00 85.62 806 TYR A C 1
ATOM 6491 O O . TYR A 1 806 ? 46.974 5.856 -61.475 1.00 85.62 806 TYR A O 1
ATOM 6499 N N . THR A 1 807 ? 47.293 4.889 -59.478 1.00 85.38 807 THR A N 1
ATOM 6500 C CA . THR A 1 807 ? 48.681 4.441 -59.694 1.00 85.38 807 THR A CA 1
ATOM 6501 C C . THR A 1 807 ? 48.886 3.110 -58.963 1.00 85.38 807 THR A C 1
ATOM 6503 O O . THR A 1 807 ? 48.076 2.788 -58.089 1.00 85.38 807 THR A O 1
ATOM 6506 N N . PRO A 1 808 ? 49.975 2.354 -59.215 1.00 79.69 808 PRO A N 1
ATOM 6507 C CA . PRO A 1 808 ? 50.255 1.118 -58.474 1.00 79.69 808 PRO A CA 1
ATOM 6508 C C . PRO A 1 808 ? 50.269 1.290 -56.944 1.00 79.69 808 PRO A C 1
ATOM 6510 O O . PRO A 1 808 ? 49.965 0.354 -56.209 1.00 79.69 808 PRO A O 1
ATOM 6513 N N . ASN A 1 809 ? 50.569 2.505 -56.475 1.00 84.75 809 ASN A N 1
ATOM 6514 C CA . ASN A 1 809 ? 50.666 2.856 -55.062 1.00 84.75 809 ASN A CA 1
ATOM 6515 C C . ASN A 1 809 ? 49.454 3.647 -54.543 1.00 84.75 809 ASN A C 1
ATOM 6517 O O . ASN A 1 809 ? 49.412 3.931 -53.353 1.00 84.75 809 ASN A O 1
ATOM 6521 N N . PHE A 1 810 ? 48.485 4.026 -55.390 1.00 90.38 810 PHE A N 1
ATOM 6522 C CA . PHE A 1 810 ? 47.330 4.848 -55.005 1.00 90.38 810 PHE A CA 1
ATOM 6523 C C . PHE A 1 810 ? 46.016 4.227 -55.480 1.00 90.38 810 PHE A C 1
ATOM 6525 O O . PHE A 1 810 ? 45.722 4.207 -56.677 1.00 90.38 810 PHE A O 1
ATOM 6532 N N . ASN A 1 811 ? 45.216 3.754 -54.525 1.00 90.62 811 ASN A N 1
ATOM 6533 C CA . ASN A 1 811 ? 43.936 3.100 -54.767 1.00 90.62 811 ASN A CA 1
ATOM 6534 C C . ASN A 1 811 ? 42.786 3.927 -54.195 1.00 90.62 811 ASN A C 1
ATOM 6536 O O . ASN A 1 811 ? 42.845 4.347 -53.041 1.00 90.62 811 ASN A O 1
ATOM 6540 N N . ILE A 1 812 ? 41.721 4.084 -54.976 1.00 94.44 812 ILE A N 1
ATOM 6541 C CA . ILE A 1 812 ? 40.430 4.617 -54.541 1.00 94.44 812 ILE A CA 1
ATOM 6542 C C . ILE A 1 812 ? 39.460 3.442 -54.441 1.00 94.44 812 ILE A C 1
ATOM 6544 O O . ILE A 1 812 ? 39.345 2.653 -55.376 1.00 94.44 812 ILE A O 1
ATOM 6548 N N . ILE A 1 813 ? 38.779 3.303 -53.310 1.00 94.50 813 ILE A N 1
ATOM 6549 C CA . ILE A 1 813 ? 37.808 2.237 -53.066 1.00 94.50 813 ILE A CA 1
ATOM 6550 C C . ILE A 1 813 ? 36.481 2.888 -52.729 1.00 94.50 813 ILE A C 1
ATOM 6552 O O . ILE A 1 813 ? 36.414 3.673 -51.787 1.00 94.50 813 ILE A O 1
ATOM 6556 N N . SER A 1 814 ? 35.430 2.541 -53.462 1.00 96.88 814 SER A N 1
ATOM 6557 C CA . SER A 1 814 ? 34.080 3.038 -53.201 1.00 96.88 814 SER A CA 1
ATOM 6558 C C . SER A 1 814 ? 33.089 1.889 -53.197 1.00 96.88 814 SER A C 1
ATOM 6560 O O . SER A 1 814 ? 33.183 0.995 -54.035 1.00 96.88 814 SER A O 1
ATOM 6562 N N . GLY A 1 815 ? 32.131 1.904 -52.278 1.00 97.00 815 GLY A N 1
ATOM 6563 C CA . GLY A 1 815 ? 31.148 0.836 -52.170 1.00 97.00 815 GLY A CA 1
ATOM 6564 C C . GLY A 1 815 ? 29.844 1.269 -51.531 1.00 97.00 815 GLY A C 1
ATOM 6565 O O . GLY A 1 815 ? 29.736 2.337 -50.927 1.00 97.00 815 GLY A O 1
ATOM 6566 N N . ILE A 1 816 ? 28.847 0.412 -51.705 1.00 98.06 816 ILE A N 1
ATOM 6567 C CA . ILE A 1 816 ? 27.497 0.561 -51.175 1.00 98.06 816 ILE A CA 1
ATOM 6568 C C . ILE A 1 816 ? 27.032 -0.786 -50.631 1.00 98.06 816 ILE A C 1
ATOM 6570 O O . ILE A 1 816 ? 27.346 -1.834 -51.200 1.00 98.06 816 ILE A O 1
ATOM 6574 N N . GLY A 1 817 ? 26.261 -0.779 -49.554 1.00 97.38 817 GLY A N 1
ATOM 6575 C CA . GLY A 1 817 ? 25.623 -1.990 -49.066 1.00 97.38 817 GLY A CA 1
ATOM 6576 C C . GLY A 1 817 ? 24.418 -1.727 -48.190 1.00 97.38 817 GLY A C 1
ATOM 6577 O O . GLY A 1 817 ? 24.174 -0.611 -47.733 1.00 97.38 817 GLY A O 1
ATOM 6578 N N . ALA A 1 818 ? 23.646 -2.785 -47.991 1.00 98.12 818 ALA A N 1
ATOM 6579 C CA . ALA A 1 818 ? 22.432 -2.783 -47.202 1.00 98.12 818 ALA A CA 1
ATOM 6580 C C . ALA A 1 818 ? 22.513 -3.844 -46.102 1.00 98.12 818 ALA A C 1
ATOM 6582 O O . ALA A 1 818 ? 23.097 -4.913 -46.289 1.00 98.12 818 ALA A O 1
ATOM 6583 N N . GLN A 1 819 ? 21.895 -3.542 -44.964 1.00 98.12 819 GLN A N 1
ATOM 6584 C CA . GLN A 1 819 ? 21.791 -4.425 -43.810 1.00 98.12 819 GLN A CA 1
ATOM 6585 C C . GLN A 1 819 ? 20.333 -4.562 -43.376 1.00 98.12 819 GLN A C 1
ATOM 6587 O O . GLN A 1 819 ? 19.612 -3.570 -43.308 1.00 98.12 819 GLN A O 1
ATOM 6592 N N . TYR A 1 820 ? 19.919 -5.771 -43.009 1.00 98.31 820 TYR A N 1
ATOM 6593 C CA . TYR A 1 820 ? 18.679 -6.013 -42.271 1.00 98.31 820 TYR A CA 1
ATOM 6594 C C . TYR A 1 820 ? 19.019 -6.634 -40.917 1.00 98.31 820 TYR A C 1
ATOM 6596 O O . TYR A 1 820 ? 19.764 -7.612 -40.870 1.00 98.31 820 TYR A O 1
ATOM 6604 N N . GLY A 1 821 ? 18.492 -6.069 -39.831 1.00 98.06 821 GLY A N 1
ATOM 6605 C CA . GLY A 1 821 ? 18.710 -6.537 -38.463 1.00 98.06 821 GLY A CA 1
ATOM 6606 C C . GLY A 1 821 ? 17.404 -6.848 -37.737 1.00 98.06 821 GLY A C 1
ATOM 6607 O O . GLY A 1 821 ? 16.421 -6.119 -37.869 1.00 98.06 821 GLY A O 1
ATOM 6608 N N . GLU A 1 822 ? 17.403 -7.912 -36.939 1.00 98.38 822 GLU A N 1
ATOM 6609 C CA . GLU A 1 822 ? 16.329 -8.268 -36.009 1.00 98.38 822 GLU A CA 1
ATOM 6610 C C . GLU A 1 822 ? 16.916 -8.473 -34.612 1.00 98.38 822 GLU A C 1
ATOM 6612 O O . GLU A 1 822 ? 17.926 -9.161 -34.453 1.00 98.38 822 GLU A O 1
ATOM 6617 N N . TYR A 1 823 ? 16.292 -7.864 -33.603 1.00 98.25 823 TYR A N 1
ATOM 6618 C CA . TYR A 1 823 ? 16.814 -7.837 -32.242 1.00 98.25 823 TYR A CA 1
ATOM 6619 C C . TYR A 1 823 ? 15.742 -8.277 -31.250 1.00 98.25 823 TYR A C 1
ATOM 6621 O O . TYR A 1 823 ? 14.697 -7.648 -31.164 1.00 98.25 823 TYR A O 1
ATOM 6629 N N . ASP A 1 824 ? 16.008 -9.316 -30.465 1.00 98.00 824 ASP A N 1
ATOM 6630 C CA . ASP A 1 824 ? 15.217 -9.670 -29.291 1.00 98.00 824 ASP A CA 1
ATOM 6631 C C . ASP A 1 824 ? 15.631 -8.757 -28.124 1.00 98.00 824 ASP A C 1
ATOM 6633 O O . ASP A 1 824 ? 16.757 -8.836 -27.614 1.00 98.00 824 ASP A O 1
ATOM 6637 N N . VAL A 1 825 ? 14.719 -7.892 -27.680 1.00 98.00 825 VAL A N 1
ATOM 6638 C CA . VAL A 1 825 ? 14.950 -6.967 -26.562 1.00 98.00 825 VAL A CA 1
ATOM 6639 C C . VAL A 1 825 ? 14.137 -7.398 -25.351 1.00 98.00 825 VAL A C 1
ATOM 6641 O O . VAL A 1 825 ? 12.952 -7.709 -25.452 1.00 98.00 825 VAL A O 1
ATOM 6644 N N . ASN A 1 826 ? 14.788 -7.406 -24.190 1.00 97.00 826 ASN A N 1
ATOM 6645 C CA . ASN A 1 826 ? 14.151 -7.588 -22.894 1.00 97.00 826 ASN A CA 1
ATOM 6646 C C . ASN A 1 826 ? 14.410 -6.342 -22.044 1.00 97.00 826 ASN A C 1
ATOM 6648 O O . ASN A 1 826 ? 15.490 -6.206 -21.462 1.00 97.00 826 ASN A O 1
ATOM 6652 N N . ARG A 1 827 ? 13.436 -5.431 -22.002 1.00 95.56 827 ARG A N 1
ATOM 6653 C CA . ARG A 1 827 ? 13.495 -4.210 -21.197 1.00 95.56 827 ARG A CA 1
ATOM 6654 C C . ARG A 1 827 ? 13.019 -4.519 -19.786 1.00 95.56 827 ARG A C 1
ATOM 6656 O O . ARG A 1 827 ? 11.919 -5.029 -19.592 1.00 95.56 827 ARG A O 1
ATOM 6663 N N . LYS A 1 828 ? 13.838 -4.193 -18.795 1.00 93.12 828 LYS A N 1
ATOM 6664 C CA . LYS A 1 828 ? 13.465 -4.279 -17.384 1.00 93.12 828 LYS A CA 1
ATOM 6665 C C . LYS A 1 828 ? 13.054 -2.907 -16.875 1.00 93.12 828 LYS A C 1
ATOM 6667 O O . LYS A 1 828 ? 13.583 -1.894 -17.321 1.00 93.12 828 LYS A O 1
ATOM 6672 N N . LEU A 1 829 ? 12.108 -2.894 -15.949 1.00 91.38 829 LEU A N 1
ATOM 6673 C CA . LEU A 1 829 ? 11.687 -1.707 -15.222 1.00 91.38 829 LEU A CA 1
ATOM 6674 C C . LEU A 1 829 ? 11.587 -2.093 -13.750 1.00 91.38 829 LEU A C 1
ATOM 6676 O O . LEU A 1 829 ? 10.837 -3.009 -13.417 1.00 91.38 829 LEU A O 1
ATOM 6680 N N . LYS A 1 830 ? 12.363 -1.441 -12.886 1.00 88.75 830 LYS A N 1
ATOM 6681 C CA . LYS A 1 830 ? 12.524 -1.902 -11.508 1.00 88.75 830 LYS A CA 1
ATOM 6682 C C . LYS A 1 830 ? 12.702 -0.768 -10.512 1.00 88.75 830 LYS A C 1
ATOM 6684 O O . LYS A 1 830 ? 13.462 0.166 -10.761 1.00 88.75 830 LYS A O 1
ATOM 6689 N N . ASN A 1 831 ? 12.069 -0.920 -9.355 1.00 86.25 831 ASN A N 1
ATOM 6690 C CA . ASN A 1 831 ? 12.294 -0.104 -8.172 1.00 86.25 831 ASN A CA 1
ATOM 6691 C C . ASN A 1 831 ? 12.214 -0.961 -6.888 1.00 86.25 831 ASN A C 1
ATOM 6693 O O . ASN A 1 831 ? 12.249 -2.191 -6.980 1.00 86.25 831 ASN A O 1
ATOM 6697 N N . ASN A 1 832 ? 12.165 -0.358 -5.696 1.00 82.75 832 ASN A N 1
ATOM 6698 C CA . ASN A 1 832 ? 12.111 -1.129 -4.441 1.00 82.75 832 ASN A CA 1
ATOM 6699 C C . ASN A 1 832 ? 10.773 -1.857 -4.213 1.00 82.75 832 ASN A C 1
ATOM 6701 O O . ASN A 1 832 ? 10.686 -2.737 -3.357 1.00 82.75 832 ASN A O 1
ATOM 6705 N N . TYR A 1 833 ? 9.749 -1.503 -4.986 1.00 82.69 833 TYR A N 1
ATOM 6706 C CA . TYR A 1 833 ? 8.373 -1.955 -4.823 1.00 82.69 833 TYR A CA 1
ATOM 6707 C C . TYR A 1 833 ? 7.879 -2.815 -5.999 1.00 82.69 833 TYR A C 1
ATOM 6709 O O . TYR A 1 833 ? 6.963 -3.606 -5.814 1.00 82.69 833 TYR A O 1
ATOM 6717 N N . GLN A 1 834 ? 8.488 -2.700 -7.186 1.00 84.75 834 GLN A N 1
ATOM 6718 C CA . GLN A 1 834 ? 8.027 -3.301 -8.442 1.00 84.75 834 GLN A CA 1
ATOM 6719 C C . GLN A 1 834 ? 9.202 -3.816 -9.295 1.00 84.75 834 GLN A C 1
ATOM 6721 O O . GLN A 1 834 ? 10.257 -3.185 -9.371 1.00 84.75 834 GLN A O 1
ATOM 6726 N N . ASP A 1 835 ? 9.008 -4.943 -9.990 1.00 89.44 835 ASP A N 1
ATOM 6727 C CA . ASP A 1 835 ? 9.964 -5.526 -10.948 1.00 89.44 835 ASP A CA 1
ATOM 6728 C C . ASP A 1 835 ? 9.196 -6.077 -12.160 1.00 89.44 835 ASP A C 1
ATOM 6730 O O . ASP A 1 835 ? 8.458 -7.058 -12.055 1.00 89.44 835 ASP A O 1
ATOM 6734 N N . LEU A 1 836 ? 9.327 -5.406 -13.305 1.00 91.31 836 LEU A N 1
ATOM 6735 C CA . LEU A 1 836 ? 8.577 -5.671 -14.534 1.00 91.31 836 LEU A CA 1
ATOM 6736 C C . LEU A 1 836 ? 9.526 -5.926 -15.716 1.00 91.31 836 LEU A C 1
ATOM 6738 O O . LEU A 1 836 ? 10.672 -5.465 -15.742 1.00 91.31 836 LEU A O 1
ATOM 6742 N N . SER A 1 837 ? 9.057 -6.684 -16.712 1.00 93.12 837 SER A N 1
ATOM 6743 C CA . SER A 1 837 ? 9.883 -7.176 -17.818 1.00 93.12 837 SER A CA 1
ATOM 6744 C C . SER A 1 837 ? 9.108 -7.216 -19.123 1.00 93.12 837 SER A C 1
ATOM 6746 O O . SER A 1 837 ? 8.188 -8.005 -19.257 1.00 93.12 837 SER A O 1
ATOM 6748 N N . PHE A 1 838 ? 9.563 -6.473 -20.122 1.00 96.00 838 PHE A N 1
ATOM 6749 C CA . PHE A 1 838 ? 8.871 -6.326 -21.397 1.00 96.00 838 PHE A CA 1
ATOM 6750 C C . PHE A 1 838 ? 9.721 -6.904 -22.520 1.00 96.00 838 PHE A C 1
ATOM 6752 O O . PHE A 1 838 ? 10.922 -6.632 -22.602 1.00 96.00 838 PHE A O 1
ATOM 6759 N N . LYS A 1 839 ? 9.105 -7.708 -23.389 1.00 96.94 839 LYS A N 1
ATOM 6760 C CA . LYS A 1 839 ? 9.784 -8.314 -24.538 1.00 96.94 839 LYS A CA 1
ATOM 6761 C C . LYS A 1 839 ? 9.336 -7.654 -25.833 1.00 96.94 839 LYS A C 1
ATOM 6763 O O . LYS A 1 839 ? 8.153 -7.378 -26.008 1.00 96.94 839 LYS A O 1
ATOM 6768 N N . SER A 1 840 ? 10.264 -7.471 -26.762 1.00 97.38 840 SER A N 1
ATOM 6769 C CA . SER A 1 840 ? 9.970 -7.004 -28.119 1.00 97.38 840 SER A CA 1
ATOM 6770 C C . SER A 1 840 ? 10.966 -7.571 -29.130 1.00 97.38 840 SER A C 1
ATOM 6772 O O . SER A 1 840 ? 12.007 -8.120 -28.756 1.00 97.38 840 SER A O 1
ATOM 6774 N N . LYS A 1 841 ? 10.621 -7.455 -30.420 1.00 97.44 841 LYS A N 1
ATOM 6775 C CA . LYS A 1 841 ? 11.466 -7.865 -31.553 1.00 97.44 841 LYS A CA 1
ATOM 6776 C C . LYS A 1 841 ? 11.693 -6.730 -32.562 1.00 97.44 841 LYS A C 1
ATOM 6778 O O . LYS A 1 841 ? 11.220 -6.828 -33.700 1.00 97.44 841 LYS A O 1
ATOM 6783 N N . PRO A 1 842 ? 12.316 -5.608 -32.159 1.00 97.56 842 PRO A N 1
ATOM 6784 C CA . PRO A 1 842 ? 12.596 -4.501 -33.063 1.00 97.56 842 PRO A CA 1
ATOM 6785 C C . PRO A 1 842 ? 13.444 -4.918 -34.265 1.00 97.56 842 PRO A C 1
ATOM 6787 O O . PRO A 1 842 ? 14.286 -5.815 -34.198 1.00 97.56 842 PRO A O 1
ATOM 6790 N N . LYS A 1 843 ? 13.220 -4.213 -35.374 1.00 98.25 843 LYS A N 1
ATOM 6791 C CA . LYS A 1 843 ? 13.894 -4.433 -36.655 1.00 98.25 843 LYS A CA 1
ATOM 6792 C C . LYS A 1 843 ? 14.588 -3.159 -37.109 1.00 98.25 843 LYS A C 1
ATOM 6794 O O . LYS A 1 843 ? 14.024 -2.070 -36.962 1.00 98.25 843 LYS A O 1
ATOM 6799 N N . THR A 1 844 ? 15.768 -3.297 -37.701 1.00 98.00 844 THR A N 1
ATOM 6800 C CA . THR A 1 844 ? 16.500 -2.181 -38.308 1.00 98.00 844 THR A CA 1
ATOM 6801 C C . THR A 1 844 ? 16.819 -2.457 -39.772 1.00 98.00 844 THR A C 1
ATOM 6803 O O . THR A 1 844 ? 17.002 -3.601 -40.186 1.00 98.00 844 THR A O 1
ATOM 6806 N N . ASN A 1 845 ? 16.891 -1.387 -40.563 1.00 98.06 845 ASN A N 1
ATOM 6807 C CA . ASN A 1 845 ? 17.393 -1.420 -41.933 1.00 98.06 845 ASN A CA 1
ATOM 6808 C C . ASN A 1 845 ? 18.555 -0.435 -42.049 1.00 98.06 845 ASN A C 1
ATOM 6810 O O . ASN A 1 845 ? 18.396 0.741 -41.730 1.00 98.06 845 ASN A O 1
ATOM 6814 N N . GLY A 1 846 ? 19.714 -0.911 -42.486 1.00 97.12 846 GLY A N 1
ATOM 6815 C CA . GLY A 1 846 ? 20.913 -0.111 -42.693 1.00 97.12 846 GLY A CA 1
ATOM 6816 C C . GLY A 1 846 ? 21.217 0.068 -44.174 1.00 97.12 846 GLY A C 1
ATOM 6817 O O . GLY A 1 846 ? 21.027 -0.855 -44.961 1.00 97.12 846 GLY A O 1
ATOM 6818 N N . LEU A 1 847 ? 21.734 1.234 -44.544 1.00 97.94 847 LEU A N 1
ATOM 6819 C CA . LEU A 1 847 ? 22.346 1.508 -45.840 1.00 97.94 847 LEU A CA 1
ATOM 6820 C C . LEU A 1 847 ? 23.672 2.224 -45.587 1.00 97.94 847 LEU A C 1
ATOM 6822 O O . LEU A 1 847 ? 23.685 3.237 -44.890 1.00 97.94 847 LEU A O 1
ATOM 6826 N N . ASN A 1 848 ? 24.773 1.733 -46.151 1.00 96.81 848 ASN A N 1
ATOM 6827 C CA . ASN A 1 848 ? 26.053 2.434 -46.131 1.00 96.81 848 ASN A CA 1
ATOM 6828 C C . ASN A 1 848 ? 26.517 2.795 -47.541 1.00 96.81 848 ASN A C 1
ATOM 6830 O O . ASN A 1 848 ? 26.379 2.014 -48.477 1.00 96.81 848 ASN A O 1
ATOM 6834 N N . LEU A 1 849 ? 27.114 3.976 -47.665 1.00 97.50 849 LEU A N 1
ATOM 6835 C CA . LEU A 1 849 ? 27.873 4.430 -48.823 1.00 97.50 849 LEU A CA 1
ATOM 6836 C C . LEU A 1 849 ? 29.244 4.859 -48.322 1.00 97.50 849 LEU A C 1
ATOM 6838 O O . LEU A 1 849 ? 29.339 5.654 -47.391 1.00 97.50 849 LEU A O 1
ATOM 6842 N N . TYR A 1 850 ? 30.310 4.365 -48.929 1.00 97.25 850 TYR A N 1
ATOM 6843 C CA . TYR A 1 850 ? 31.656 4.702 -48.495 1.00 97.25 850 TYR A CA 1
ATOM 6844 C C . TYR A 1 850 ? 32.594 4.921 -49.666 1.00 97.25 850 TYR A C 1
ATOM 6846 O O . TYR A 1 850 ? 32.453 4.316 -50.727 1.00 97.25 850 TYR A O 1
ATOM 6854 N N . SER A 1 851 ? 33.566 5.799 -49.456 1.00 97.00 851 SER A N 1
ATOM 6855 C CA . SER A 1 851 ? 34.659 6.040 -50.381 1.00 97.00 851 SER A CA 1
ATOM 6856 C C . SER A 1 851 ? 35.926 6.343 -49.602 1.00 97.00 851 SER A C 1
ATOM 6858 O O . SER A 1 851 ? 35.910 7.102 -48.634 1.00 97.00 851 SER A O 1
ATOM 6860 N N . GLY A 1 852 ? 37.037 5.749 -50.001 1.00 95.31 852 GLY A N 1
ATOM 6861 C CA . GLY A 1 852 ? 38.307 5.955 -49.338 1.00 95.31 852 GLY A CA 1
ATOM 6862 C C . GLY A 1 852 ? 39.484 5.791 -50.276 1.00 95.31 852 GLY A C 1
ATOM 6863 O O . GLY A 1 852 ? 39.359 5.317 -51.403 1.00 95.31 852 GLY A O 1
ATOM 6864 N N . VAL A 1 853 ? 40.641 6.200 -49.782 1.00 94.06 853 VAL A N 1
ATOM 6865 C CA . VAL A 1 853 ? 41.907 6.202 -50.494 1.00 94.06 853 VAL A CA 1
ATOM 6866 C C . VAL A 1 853 ? 42.957 5.450 -49.689 1.00 94.06 853 VAL A C 1
ATOM 6868 O O . VAL A 1 853 ? 43.013 5.556 -48.462 1.00 94.06 853 VAL A O 1
ATOM 6871 N N . ILE A 1 854 ? 43.799 4.693 -50.383 1.00 91.00 854 ILE A N 1
ATOM 6872 C CA . ILE A 1 854 ? 44.970 4.021 -49.820 1.00 91.00 854 ILE A CA 1
ATOM 6873 C C . ILE A 1 854 ? 46.175 4.433 -50.657 1.00 91.00 854 ILE A C 1
ATOM 6875 O O . ILE A 1 854 ? 46.205 4.164 -51.859 1.00 91.00 854 ILE A O 1
ATOM 6879 N N . TYR A 1 855 ? 47.153 5.077 -50.023 1.00 91.81 855 TYR A N 1
ATOM 6880 C CA . TYR A 1 855 ? 48.437 5.409 -50.632 1.00 91.81 855 TYR A CA 1
ATOM 6881 C C . TYR A 1 855 ? 49.564 4.662 -49.928 1.00 91.81 855 TYR A C 1
ATOM 6883 O O . TYR A 1 855 ? 49.811 4.945 -48.762 1.00 91.81 855 TYR A O 1
ATOM 6891 N N . ASP A 1 856 ? 50.260 3.760 -50.617 1.00 89.31 856 ASP A N 1
ATOM 6892 C CA . ASP A 1 856 ? 51.382 2.995 -50.064 1.00 89.31 856 ASP A CA 1
ATOM 6893 C C . ASP A 1 856 ? 52.723 3.522 -50.591 1.00 89.31 856 ASP A C 1
ATOM 6895 O O . ASP A 1 856 ? 53.069 3.351 -51.760 1.00 89.31 856 ASP A O 1
ATOM 6899 N N . TYR A 1 857 ? 53.523 4.124 -49.714 1.00 90.44 857 TYR A N 1
ATOM 6900 C CA . TYR A 1 857 ? 54.883 4.552 -50.020 1.00 90.44 857 TYR A CA 1
ATOM 6901 C C . TYR A 1 857 ? 55.898 3.453 -49.646 1.00 90.44 857 TYR A C 1
ATOM 6903 O O . TYR A 1 857 ? 55.982 3.059 -48.473 1.00 90.44 857 TYR A O 1
ATOM 6911 N N . PRO A 1 858 ? 56.680 2.932 -50.608 1.00 88.31 858 PRO A N 1
ATOM 6912 C CA . PRO A 1 858 ? 57.666 1.893 -50.338 1.00 88.31 858 PRO A CA 1
ATOM 6913 C C . PRO A 1 858 ? 58.872 2.446 -49.563 1.00 88.31 858 PRO A C 1
ATOM 6915 O O . PRO A 1 858 ? 59.363 3.540 -49.831 1.00 88.31 858 PRO A O 1
ATOM 6918 N N . LEU A 1 859 ? 59.384 1.657 -48.620 1.00 89.81 859 LEU A N 1
ATOM 6919 C CA . LEU A 1 859 ? 60.581 1.931 -47.824 1.00 89.81 859 LEU A CA 1
ATOM 6920 C C . LEU A 1 859 ? 61.633 0.818 -48.029 1.00 89.81 859 LEU A C 1
ATOM 6922 O O . LEU A 1 859 ? 61.286 -0.297 -48.430 1.00 89.81 859 LEU A O 1
ATOM 6926 N N . PRO A 1 860 ? 62.926 1.076 -47.739 1.00 89.19 860 PRO A N 1
ATOM 6927 C CA . PRO A 1 860 ? 63.974 0.062 -47.835 1.00 89.19 860 PRO A CA 1
ATOM 6928 C C . PRO A 1 860 ? 63.684 -1.181 -46.987 1.00 89.19 860 PRO A C 1
ATOM 6930 O O . PRO A 1 860 ? 63.002 -1.106 -45.965 1.00 89.19 860 PRO A O 1
ATOM 6933 N N . LYS A 1 861 ? 64.282 -2.317 -47.369 1.00 86.38 861 LYS A N 1
ATOM 6934 C CA . LYS A 1 861 ? 64.106 -3.612 -46.689 1.00 86.38 861 LYS A CA 1
ATOM 6935 C C . LYS A 1 861 ? 62.633 -4.041 -46.633 1.00 86.38 861 LYS A C 1
ATOM 6937 O O . LYS A 1 861 ? 62.162 -4.419 -45.566 1.00 86.38 861 LYS A O 1
ATOM 6942 N N . ASP A 1 862 ? 61.899 -3.980 -47.740 1.00 88.25 862 ASP A N 1
ATOM 6943 C CA . ASP A 1 862 ? 60.536 -4.541 -47.850 1.00 88.25 862 ASP A CA 1
ATOM 6944 C C . ASP A 1 862 ? 59.529 -3.999 -46.823 1.00 88.25 862 ASP A C 1
ATOM 6946 O O . ASP A 1 862 ? 58.602 -4.695 -46.387 1.00 88.25 862 ASP A O 1
ATOM 6950 N N . MET A 1 863 ? 59.740 -2.754 -46.402 1.00 90.69 863 MET A N 1
ATOM 6951 C CA . MET A 1 863 ? 58.816 -2.020 -45.552 1.00 90.69 863 MET A CA 1
ATOM 6952 C C . MET A 1 863 ? 57.942 -1.110 -46.411 1.00 90.69 863 MET A C 1
ATOM 6954 O O . MET A 1 863 ? 58.355 -0.661 -47.476 1.00 90.69 863 MET A O 1
ATOM 6958 N N . LYS A 1 864 ? 56.729 -0.816 -45.952 1.00 90.50 864 LYS A N 1
ATOM 6959 C CA . LYS A 1 864 ? 55.845 0.175 -46.578 1.00 90.50 864 LYS A CA 1
ATOM 6960 C C . LYS A 1 864 ? 55.221 1.038 -45.499 1.00 90.50 864 LYS A C 1
ATOM 6962 O O . LYS A 1 864 ? 54.851 0.513 -44.447 1.00 90.50 864 LYS A O 1
ATOM 6967 N N . ILE A 1 865 ? 55.088 2.328 -45.776 1.00 91.81 865 ILE A N 1
ATOM 6968 C CA . ILE A 1 865 ? 54.236 3.224 -45.000 1.00 91.81 865 ILE A CA 1
ATOM 6969 C C . ILE A 1 865 ? 53.036 3.604 -45.858 1.00 91.81 865 ILE A C 1
ATOM 6971 O O . ILE A 1 865 ? 53.192 4.125 -46.957 1.00 91.81 865 ILE A O 1
ATOM 6975 N N . GLY A 1 866 ? 51.845 3.296 -45.371 1.00 88.81 866 GLY A N 1
ATOM 6976 C CA . GLY A 1 866 ? 50.591 3.610 -46.019 1.00 88.81 866 GLY A CA 1
ATOM 6977 C C . GLY A 1 866 ? 49.867 4.750 -45.314 1.00 88.81 866 GLY A C 1
ATOM 6978 O O . GLY A 1 866 ? 49.955 4.906 -44.093 1.00 88.81 866 GLY A O 1
ATOM 6979 N N . VAL A 1 867 ? 49.146 5.544 -46.095 1.00 92.62 867 VAL A N 1
ATOM 6980 C CA . VAL A 1 867 ? 48.159 6.515 -45.621 1.00 92.62 867 VAL A CA 1
ATOM 6981 C C . VAL A 1 867 ? 46.790 6.025 -46.064 1.00 92.62 867 VAL A C 1
ATOM 6983 O O . VAL A 1 867 ? 46.581 5.739 -47.245 1.00 92.62 867 VAL A O 1
ATOM 6986 N N . LYS A 1 868 ? 45.856 5.933 -45.118 1.00 91.19 868 LYS A N 1
ATOM 6987 C CA . LYS A 1 868 ? 44.477 5.507 -45.366 1.00 91.19 868 LYS A CA 1
ATOM 6988 C C . LYS A 1 868 ? 43.516 6.620 -44.983 1.00 91.19 868 LYS A C 1
ATOM 6990 O O . LYS A 1 868 ? 43.528 7.076 -43.841 1.00 91.19 868 LYS A O 1
ATOM 6995 N N . GLY A 1 869 ? 42.677 7.018 -45.930 1.00 93.94 869 GLY A N 1
ATOM 6996 C CA . GLY A 1 869 ? 41.547 7.916 -45.714 1.00 93.94 869 GLY A CA 1
ATOM 6997 C C . GLY A 1 869 ? 40.247 7.204 -46.067 1.00 93.94 869 GLY A C 1
ATOM 6998 O O . GLY A 1 869 ? 40.187 6.525 -47.084 1.00 93.94 869 GLY A O 1
ATOM 6999 N N . LEU A 1 870 ? 39.209 7.342 -45.255 1.00 94.75 870 LEU A N 1
ATOM 7000 C CA . LEU A 1 870 ? 37.882 6.787 -45.508 1.00 94.75 870 LEU A CA 1
ATOM 7001 C C . LEU A 1 870 ? 36.833 7.816 -45.103 1.00 94.75 870 LEU A C 1
ATOM 7003 O O . LEU A 1 870 ? 36.923 8.403 -44.030 1.00 94.75 870 LEU A O 1
ATOM 7007 N N . LEU A 1 871 ? 35.834 7.993 -45.954 1.00 96.69 871 LEU A N 1
ATOM 7008 C CA . LEU A 1 871 ? 34.610 8.717 -45.668 1.00 96.69 871 LEU A CA 1
ATOM 7009 C C . LEU A 1 871 ? 33.441 7.752 -45.869 1.00 96.69 871 LEU A C 1
ATOM 7011 O O . LEU A 1 871 ? 33.334 7.118 -46.920 1.00 96.69 871 LEU A O 1
ATOM 7015 N N . SER A 1 872 ? 32.564 7.633 -44.880 1.00 96.44 872 SER A N 1
ATOM 7016 C CA . SER A 1 872 ? 31.397 6.758 -44.954 1.00 96.44 872 SER A CA 1
ATOM 7017 C C . SER A 1 872 ? 30.146 7.441 -44.435 1.00 96.44 872 SER A C 1
ATOM 7019 O O . SER A 1 872 ? 30.129 7.983 -43.334 1.00 96.44 872 SER A O 1
ATOM 7021 N N . TYR A 1 873 ? 29.085 7.363 -45.225 1.00 97.12 873 TYR A N 1
ATOM 7022 C CA . TYR A 1 873 ? 27.737 7.733 -44.845 1.00 97.12 873 TYR A CA 1
ATOM 7023 C C . TYR A 1 873 ? 26.938 6.474 -44.499 1.00 97.12 873 TYR A C 1
ATOM 7025 O O . TYR A 1 873 ? 26.927 5.520 -45.276 1.00 97.12 873 TYR A O 1
ATOM 7033 N N . SER A 1 874 ? 26.267 6.475 -43.349 1.00 96.69 874 SER A N 1
ATOM 7034 C CA . SER A 1 874 ? 25.395 5.383 -42.909 1.00 96.69 874 SER A CA 1
ATOM 7035 C C . SER A 1 874 ? 24.010 5.907 -42.551 1.00 96.69 874 SER A C 1
ATOM 7037 O O . SER A 1 874 ? 23.883 6.786 -41.701 1.00 96.69 874 SER A O 1
ATOM 7039 N N . LEU A 1 875 ? 22.975 5.329 -43.152 1.00 97.12 875 LEU A N 1
ATOM 7040 C CA . LEU A 1 875 ? 21.575 5.523 -42.791 1.00 97.12 875 LEU A CA 1
ATOM 7041 C C . LEU A 1 875 ? 21.087 4.284 -42.037 1.00 97.12 875 LEU A C 1
ATOM 7043 O O . LEU A 1 875 ? 21.086 3.189 -42.593 1.00 97.12 875 LEU A O 1
ATOM 7047 N N . ILE A 1 876 ? 20.647 4.458 -40.793 1.00 96.81 876 ILE A N 1
ATOM 7048 C CA . ILE A 1 876 ? 20.028 3.414 -39.972 1.00 96.81 876 ILE A CA 1
ATOM 7049 C C . ILE A 1 876 ? 18.565 3.780 -39.740 1.00 96.81 876 ILE A C 1
ATOM 7051 O O . ILE A 1 876 ? 18.255 4.820 -39.169 1.00 96.81 876 ILE A O 1
ATOM 7055 N N . ILE A 1 877 ? 17.656 2.912 -40.161 1.00 97.19 877 ILE A N 1
ATOM 7056 C CA . ILE A 1 877 ? 16.216 3.057 -39.968 1.00 97.19 877 ILE A CA 1
ATOM 7057 C C . ILE A 1 877 ? 15.785 2.068 -38.890 1.00 97.19 877 ILE A C 1
ATOM 7059 O O . ILE A 1 877 ? 15.758 0.862 -39.136 1.00 97.19 877 ILE A O 1
ATOM 7063 N N . GLN A 1 878 ? 15.426 2.573 -37.713 1.00 96.75 878 GLN A N 1
ATOM 7064 C CA . GLN A 1 878 ? 14.750 1.805 -36.671 1.00 96.75 878 GLN A CA 1
ATOM 7065 C C . GLN A 1 878 ? 13.251 1.785 -36.976 1.00 96.75 878 GLN A C 1
ATOM 7067 O O . GLN A 1 878 ? 12.607 2.834 -36.996 1.00 96.75 878 GLN A O 1
ATOM 7072 N N . ASN A 1 879 ? 12.683 0.600 -37.206 1.00 97.44 879 ASN A N 1
ATOM 7073 C CA . ASN A 1 879 ? 11.238 0.457 -37.384 1.00 97.44 879 ASN A CA 1
ATOM 7074 C C . ASN A 1 879 ? 10.485 0.736 -36.074 1.00 97.44 879 ASN A C 1
ATOM 7076 O O . ASN A 1 879 ? 11.076 0.738 -34.997 1.00 97.44 879 ASN A O 1
ATOM 7080 N N . SER A 1 880 ? 9.169 0.949 -36.164 1.00 97.19 880 SER A N 1
ATOM 7081 C CA . SER A 1 880 ? 8.327 1.061 -34.971 1.00 97.19 880 SER A CA 1
ATOM 7082 C C . SER A 1 880 ? 8.468 -0.179 -34.088 1.00 97.19 880 SER A C 1
ATOM 7084 O O . SER A 1 880 ? 8.544 -1.303 -34.595 1.00 97.19 880 SER A O 1
ATOM 7086 N N . ILE A 1 881 ? 8.484 0.032 -32.777 1.00 97.81 881 ILE A N 1
ATOM 7087 C CA . ILE A 1 881 ? 8.660 -1.019 -31.776 1.00 97.81 881 ILE A CA 1
ATOM 7088 C C . ILE A 1 881 ? 7.361 -1.139 -30.994 1.00 97.81 881 ILE A C 1
ATOM 7090 O O . ILE A 1 881 ? 6.861 -0.139 -30.491 1.00 97.81 881 ILE A O 1
ATOM 7094 N N . GLU A 1 882 ? 6.844 -2.356 -30.883 1.00 96.62 882 GLU A N 1
ATOM 7095 C CA . GLU A 1 882 ? 5.692 -2.694 -30.050 1.00 96.62 882 GLU A CA 1
ATOM 7096 C C . GLU A 1 882 ? 6.145 -3.749 -29.035 1.00 96.62 882 GLU A C 1
ATOM 7098 O O . GLU A 1 882 ? 6.679 -4.802 -29.406 1.00 96.62 882 GLU A O 1
ATOM 7103 N N . GLU A 1 883 ? 6.002 -3.448 -27.746 1.00 96.94 883 GLU A N 1
ATOM 7104 C CA . GLU A 1 883 ? 6.274 -4.404 -26.672 1.00 96.94 883 GLU A CA 1
ATOM 7105 C C . GLU A 1 883 ? 5.114 -5.387 -26.465 1.00 96.94 883 GLU A C 1
ATOM 7107 O O . GLU A 1 883 ? 3.968 -5.139 -26.841 1.00 96.94 883 GLU A O 1
ATOM 7112 N N . SER A 1 884 ? 5.400 -6.531 -25.838 1.00 91.25 884 SER A N 1
ATOM 7113 C CA . SER A 1 884 ? 4.378 -7.496 -25.426 1.00 91.25 884 SER A CA 1
ATOM 7114 C C . SER A 1 884 ? 3.309 -6.838 -24.546 1.00 91.25 884 SER A C 1
ATOM 7116 O O . SER A 1 884 ? 3.659 -6.098 -23.629 1.00 91.25 884 SER A O 1
ATOM 7118 N N . LYS A 1 885 ? 2.025 -7.148 -24.801 1.00 79.75 885 LYS A N 1
ATOM 7119 C CA . LYS A 1 885 ? 0.849 -6.548 -24.139 1.00 79.75 885 LYS A CA 1
ATOM 7120 C C . LYS A 1 885 ? 0.850 -6.754 -22.620 1.00 79.75 885 LYS A C 1
ATOM 7122 O O . LYS A 1 885 ? 0.238 -7.684 -22.100 1.00 79.75 885 LYS A O 1
ATOM 7127 N N . GLU A 1 886 ? 1.513 -5.845 -21.921 1.00 83.88 886 GLU A N 1
ATOM 7128 C CA . GLU A 1 886 ? 1.590 -5.748 -20.467 1.00 83.88 886 GLU A CA 1
ATOM 7129 C C . GLU A 1 886 ? 1.168 -4.344 -20.005 1.00 83.88 886 GLU A C 1
ATOM 7131 O O . GLU A 1 886 ? 1.006 -3.419 -20.808 1.00 83.88 886 GLU A O 1
ATOM 7136 N N . LYS A 1 887 ? 0.971 -4.166 -18.692 1.00 83.69 887 LYS A N 1
ATOM 7137 C CA . LYS A 1 887 ? 0.450 -2.915 -18.121 1.00 83.69 887 LYS A CA 1
ATOM 7138 C C . LYS A 1 887 ? 1.285 -1.695 -18.551 1.00 83.69 887 LYS A C 1
ATOM 7140 O O . LYS A 1 887 ? 0.733 -0.768 -19.124 1.00 83.69 887 LYS A O 1
ATOM 7145 N N . LEU A 1 888 ? 2.610 -1.717 -18.430 1.00 94.44 888 LEU A N 1
ATOM 7146 C CA . LEU A 1 888 ? 3.472 -0.572 -18.789 1.00 94.44 888 LEU A CA 1
ATOM 7147 C C . LEU A 1 888 ? 4.293 -0.797 -20.075 1.00 94.44 888 LEU A C 1
ATOM 7149 O O . LEU A 1 888 ? 5.429 -0.329 -20.181 1.00 94.44 888 LEU A O 1
ATOM 7153 N N . ALA A 1 889 ? 3.728 -1.546 -21.027 1.00 96.69 889 ALA A N 1
ATOM 7154 C CA . ALA A 1 889 ? 4.329 -1.794 -22.335 1.00 96.69 889 ALA A CA 1
ATOM 7155 C C . ALA A 1 889 ? 4.382 -0.517 -23.188 1.00 96.69 889 ALA A C 1
ATOM 7157 O O . ALA A 1 889 ? 3.463 0.307 -23.137 1.00 96.69 889 ALA A O 1
ATOM 7158 N N . LEU A 1 890 ? 5.453 -0.367 -23.967 1.00 97.81 890 LEU A N 1
ATOM 7159 C CA . LEU A 1 890 ? 5.710 0.796 -24.813 1.00 97.81 890 LEU A CA 1
ATOM 7160 C C . LEU A 1 890 ? 5.424 0.518 -26.290 1.00 97.81 890 LEU A C 1
ATOM 7162 O O . LEU A 1 890 ? 5.782 -0.538 -26.815 1.00 97.81 890 LEU A O 1
ATOM 7166 N N . ASP A 1 891 ? 4.899 1.542 -26.961 1.00 97.38 891 ASP A N 1
ATOM 7167 C CA . ASP A 1 891 ? 4.990 1.707 -28.409 1.00 97.38 891 ASP A CA 1
ATOM 7168 C C . ASP A 1 891 ? 5.999 2.817 -28.706 1.00 97.38 891 ASP A C 1
ATOM 7170 O O . ASP A 1 891 ? 5.887 3.922 -28.169 1.00 97.38 891 ASP A O 1
ATOM 7174 N N . ILE A 1 892 ? 6.981 2.545 -29.561 1.00 97.75 892 ILE A N 1
ATOM 7175 C CA . ILE A 1 892 ? 8.012 3.514 -29.947 1.00 97.75 892 ILE A CA 1
ATOM 7176 C C . ILE A 1 892 ? 7.919 3.759 -31.445 1.00 97.75 892 ILE A C 1
ATOM 7178 O O . ILE A 1 892 ? 7.878 2.823 -32.249 1.00 97.75 892 ILE A O 1
ATOM 7182 N N . ALA A 1 893 ? 7.877 5.034 -31.822 1.00 97.44 893 ALA A N 1
ATOM 7183 C CA . ALA A 1 893 ? 7.783 5.448 -33.209 1.00 97.44 893 ALA A CA 1
ATOM 7184 C C . ALA A 1 893 ? 9.033 5.055 -34.013 1.00 97.44 893 ALA A C 1
ATOM 7186 O O . ALA A 1 893 ? 10.134 4.886 -33.485 1.00 97.44 893 ALA A O 1
ATOM 7187 N N . LYS A 1 894 ? 8.846 4.927 -35.330 1.00 97.12 894 LYS A N 1
ATOM 7188 C CA . LYS A 1 894 ? 9.944 4.760 -36.285 1.00 97.12 894 LYS A CA 1
ATOM 7189 C C . LYS A 1 894 ? 10.894 5.959 -36.187 1.00 97.12 894 LYS A C 1
ATOM 7191 O O . LYS A 1 894 ? 10.420 7.091 -36.199 1.00 97.12 894 LYS A O 1
ATOM 7196 N N . GLN A 1 895 ? 12.201 5.705 -36.189 1.00 95.62 895 GLN A N 1
ATOM 7197 C CA . GLN A 1 895 ? 13.230 6.746 -36.146 1.00 95.62 895 GLN A CA 1
ATOM 7198 C C . GLN A 1 895 ? 14.331 6.469 -37.174 1.00 95.62 895 GLN A C 1
ATOM 7200 O O . GLN A 1 895 ? 14.739 5.323 -37.377 1.00 95.62 895 GLN A O 1
ATOM 7205 N N . ASN A 1 896 ? 14.816 7.525 -37.826 1.00 95.06 896 ASN A N 1
ATOM 7206 C CA . ASN A 1 896 ? 15.899 7.445 -38.802 1.00 95.06 896 ASN A CA 1
ATOM 7207 C C . ASN A 1 896 ? 17.146 8.126 -38.236 1.00 95.06 896 ASN A C 1
ATOM 7209 O O . ASN A 1 896 ? 17.062 9.221 -37.689 1.00 95.06 896 ASN A O 1
ATOM 7213 N N . TYR A 1 897 ? 18.305 7.510 -38.433 1.00 95.00 897 TYR A N 1
ATOM 7214 C CA . TYR A 1 897 ? 19.590 8.029 -37.991 1.00 95.00 897 TYR A CA 1
ATOM 7215 C C . TYR A 1 897 ? 20.551 8.102 -39.168 1.00 95.00 897 TYR A C 1
ATOM 7217 O O . TYR A 1 897 ? 20.693 7.143 -39.925 1.00 95.00 897 TYR A O 1
ATOM 7225 N N . ASN A 1 898 ? 21.220 9.239 -39.311 1.00 94.50 898 ASN A N 1
ATOM 7226 C CA . ASN A 1 898 ? 22.161 9.507 -40.389 1.00 94.50 898 ASN A CA 1
ATOM 7227 C C . ASN A 1 898 ? 23.526 9.752 -39.772 1.00 94.50 898 ASN A C 1
ATOM 7229 O O . ASN A 1 898 ? 23.620 10.564 -38.864 1.00 94.50 898 ASN A O 1
ATOM 7233 N N . TYR A 1 899 ? 24.571 9.109 -40.273 1.00 94.75 899 TYR A N 1
ATOM 7234 C CA . TYR A 1 899 ? 25.927 9.288 -39.768 1.00 94.75 899 TYR A CA 1
ATOM 7235 C C . TYR A 1 899 ? 26.878 9.585 -40.908 1.00 94.75 899 TYR A C 1
ATOM 7237 O O . TYR A 1 899 ? 26.838 8.903 -41.931 1.00 94.75 899 TYR A O 1
ATOM 7245 N N . LEU A 1 900 ? 27.760 10.558 -40.703 1.00 95.56 900 LEU A N 1
ATOM 7246 C CA . LEU A 1 900 ? 28.898 10.802 -41.577 1.00 95.56 900 LEU A CA 1
ATOM 7247 C C . LEU A 1 900 ? 30.182 10.597 -40.777 1.00 95.56 900 LEU A C 1
ATOM 7249 O O . LEU A 1 900 ? 30.471 11.363 -39.859 1.00 95.56 900 LEU A O 1
ATOM 7253 N N . ASP A 1 901 ? 30.939 9.568 -41.138 1.00 94.06 901 ASP A N 1
ATOM 7254 C CA . ASP A 1 901 ? 32.159 9.157 -40.452 1.00 94.06 901 ASP A CA 1
ATOM 7255 C C . ASP A 1 901 ? 33.367 9.394 -41.365 1.00 94.06 901 ASP A C 1
ATOM 7257 O O . ASP A 1 901 ? 33.360 9.016 -42.536 1.00 94.06 901 ASP A O 1
ATOM 7261 N N . GLY A 1 902 ? 34.417 10.001 -40.823 1.00 94.38 902 GLY A N 1
ATOM 7262 C CA . GLY A 1 902 ? 35.734 10.112 -41.433 1.00 94.38 902 GLY A CA 1
ATOM 7263 C C . GLY A 1 902 ? 36.748 9.270 -40.663 1.00 94.38 902 GLY A C 1
ATOM 7264 O O . GLY A 1 902 ? 36.750 9.254 -39.436 1.00 94.38 902 GLY A O 1
ATOM 7265 N N . LYS A 1 903 ? 37.648 8.582 -41.357 1.00 94.44 903 LYS A N 1
ATOM 7266 C CA . LYS A 1 903 ? 38.786 7.881 -40.755 1.00 94.44 903 LYS A CA 1
ATOM 7267 C C . LYS A 1 903 ? 40.051 8.266 -41.501 1.00 94.44 903 LYS A C 1
ATOM 7269 O O . LYS A 1 903 ? 40.108 8.147 -42.721 1.00 94.44 903 LYS A O 1
ATOM 7274 N N . LEU A 1 904 ? 41.065 8.701 -40.764 1.00 95.19 904 LEU A N 1
ATOM 7275 C CA . LEU A 1 904 ? 42.380 9.030 -41.306 1.00 95.19 904 LEU A CA 1
ATOM 7276 C C . LEU A 1 904 ? 43.443 8.327 -40.473 1.00 95.19 904 LEU A C 1
ATOM 7278 O O . LEU A 1 904 ? 43.424 8.394 -39.244 1.00 95.19 904 LEU A O 1
ATOM 7282 N N . GLY A 1 905 ? 44.370 7.636 -41.124 1.00 93.88 905 GLY A N 1
ATOM 7283 C CA . GLY A 1 905 ? 45.410 6.917 -40.409 1.00 93.88 905 GLY A CA 1
ATOM 7284 C C . GLY A 1 905 ? 46.619 6.563 -41.244 1.00 93.88 905 GLY A C 1
ATOM 7285 O O . GLY A 1 905 ? 46.629 6.691 -42.468 1.00 93.88 905 GLY A O 1
ATOM 7286 N N . PHE A 1 906 ? 47.625 6.079 -40.532 1.00 92.94 906 PHE A N 1
ATOM 7287 C CA . PHE A 1 906 ? 48.893 5.629 -41.076 1.00 92.94 906 PHE A CA 1
ATOM 7288 C C . PHE A 1 906 ? 49.083 4.159 -40.724 1.00 92.94 906 PHE A C 1
ATOM 7290 O O . PHE A 1 906 ? 48.781 3.740 -39.606 1.00 92.94 906 PHE A O 1
ATOM 7297 N N . ASN A 1 907 ? 49.600 3.374 -41.660 1.00 91.06 907 ASN A N 1
ATOM 7298 C CA . ASN A 1 907 ? 49.962 1.981 -41.437 1.00 91.06 907 ASN A CA 1
ATOM 7299 C C . ASN A 1 907 ? 51.418 1.757 -41.819 1.00 91.06 907 ASN A C 1
ATOM 7301 O O . ASN A 1 907 ? 51.856 2.176 -42.880 1.00 91.06 907 ASN A O 1
ATOM 7305 N N . ILE A 1 908 ? 52.166 1.053 -40.985 1.00 92.31 908 ILE A N 1
ATOM 7306 C CA . ILE A 1 908 ? 53.477 0.527 -41.340 1.00 92.31 908 ILE A CA 1
ATOM 7307 C C . ILE A 1 908 ? 53.348 -0.973 -41.542 1.00 92.31 908 ILE A C 1
ATOM 7309 O O . ILE A 1 908 ? 52.667 -1.658 -40.780 1.00 92.31 908 ILE A O 1
ATOM 7313 N N . SER A 1 909 ? 53.981 -1.497 -42.583 1.00 91.31 909 SER A N 1
ATOM 7314 C CA . SER A 1 909 ? 54.024 -2.935 -42.816 1.00 91.31 909 SER A CA 1
ATOM 7315 C C . SER A 1 909 ? 55.423 -3.397 -43.183 1.00 91.31 909 SER A C 1
ATOM 7317 O O . SER A 1 909 ? 56.197 -2.654 -43.787 1.00 91.31 909 SER A O 1
ATOM 7319 N N . LYS A 1 910 ? 55.743 -4.630 -42.799 1.00 92.19 910 LYS A N 1
ATOM 7320 C CA . LYS A 1 910 ? 56.994 -5.317 -43.102 1.00 92.19 910 LYS A CA 1
ATOM 7321 C C . LYS A 1 910 ? 56.661 -6.648 -43.757 1.00 92.19 910 LYS A C 1
ATOM 7323 O O . LYS A 1 910 ? 55.984 -7.481 -43.155 1.00 92.19 910 LYS A O 1
ATOM 7328 N N . THR A 1 911 ? 57.173 -6.842 -44.965 1.00 90.25 911 THR A N 1
ATOM 7329 C CA . THR A 1 911 ? 57.069 -8.119 -45.675 1.00 90.25 911 THR A CA 1
ATOM 7330 C C . THR A 1 911 ? 58.238 -9.017 -45.272 1.00 90.25 911 THR A C 1
ATOM 7332 O O . THR A 1 911 ? 59.378 -8.560 -45.146 1.00 90.25 911 THR A O 1
ATOM 7335 N N . LEU A 1 912 ? 57.944 -10.287 -45.019 1.00 89.38 912 LEU A N 1
ATOM 7336 C CA . LEU A 1 912 ? 58.869 -11.334 -44.609 1.00 89.38 912 LEU A CA 1
ATOM 7337 C C . LEU A 1 912 ? 58.756 -12.479 -45.615 1.00 89.38 912 LEU A C 1
ATOM 7339 O O . LEU A 1 912 ? 57.667 -13.003 -45.839 1.00 89.38 912 LEU A O 1
ATOM 7343 N N . TYR A 1 913 ? 59.877 -12.873 -46.209 1.00 87.19 913 TYR A N 1
ATOM 7344 C CA . TYR A 1 913 ? 59.914 -13.947 -47.197 1.00 87.19 913 TYR A CA 1
ATOM 7345 C C . TYR A 1 913 ? 60.435 -15.236 -46.562 1.00 87.19 913 TYR A C 1
ATOM 7347 O O . TYR A 1 913 ? 61.463 -15.237 -45.885 1.00 87.19 913 TYR A O 1
ATOM 7355 N N . SER A 1 914 ? 59.727 -16.336 -46.804 1.00 85.00 914 SER A N 1
ATOM 7356 C CA . SER A 1 914 ? 60.117 -17.701 -46.456 1.00 85.00 914 SER A CA 1
ATOM 7357 C C . SER A 1 914 ? 59.910 -18.613 -47.670 1.00 85.00 914 SER A C 1
ATOM 7359 O O . SER A 1 914 ? 59.268 -18.236 -48.651 1.00 85.00 914 SER A O 1
ATOM 7361 N N . LYS A 1 915 ? 60.466 -19.827 -47.641 1.00 84.19 915 LYS A N 1
ATOM 7362 C CA . LYS A 1 915 ? 60.349 -20.766 -48.764 1.00 84.19 915 LYS A CA 1
ATOM 7363 C C . LYS A 1 915 ? 58.877 -21.141 -48.986 1.00 84.19 915 LYS A C 1
ATOM 7365 O O . LYS A 1 915 ? 58.286 -21.831 -48.160 1.00 84.19 915 LYS A O 1
ATOM 7370 N N . GLY A 1 916 ? 58.317 -20.693 -50.108 1.00 81.19 916 GLY A N 1
ATOM 7371 C CA . GLY A 1 916 ? 56.930 -20.934 -50.510 1.00 81.19 916 GLY A CA 1
ATOM 7372 C C . GLY A 1 916 ? 55.872 -20.169 -49.711 1.00 81.19 916 GLY A C 1
ATOM 7373 O O . GLY A 1 916 ? 54.712 -20.590 -49.645 1.00 81.19 916 GLY A O 1
ATOM 7374 N N . THR A 1 917 ? 56.267 -19.108 -48.999 1.00 86.31 917 THR A N 1
ATOM 7375 C CA . THR A 1 917 ? 55.368 -18.312 -48.158 1.00 86.31 917 THR A CA 1
ATOM 7376 C C . THR A 1 917 ? 55.864 -16.875 -48.021 1.00 86.31 917 THR A C 1
ATOM 7378 O O . THR A 1 917 ? 57.014 -16.634 -47.656 1.00 86.31 917 THR A O 1
ATOM 7381 N N . VAL A 1 918 ? 54.966 -15.918 -48.231 1.00 88.56 918 VAL A N 1
ATOM 7382 C CA . VAL A 1 918 ? 55.166 -14.497 -47.939 1.00 88.56 918 VAL A CA 1
ATOM 7383 C C . VAL A 1 918 ? 54.293 -14.136 -46.745 1.00 88.56 918 VAL A C 1
ATOM 7385 O O . VAL A 1 918 ? 53.109 -14.457 -46.722 1.00 88.56 918 VAL A O 1
ATOM 7388 N N . SER A 1 919 ? 54.857 -13.485 -45.735 1.00 89.56 919 SER A N 1
ATOM 7389 C CA . SER A 1 919 ? 54.096 -12.982 -44.590 1.00 89.56 919 SER A CA 1
ATOM 7390 C C . SER A 1 919 ? 54.224 -11.472 -44.478 1.00 89.56 919 SER A C 1
ATOM 7392 O O . SER A 1 919 ? 55.281 -10.914 -44.761 1.00 89.56 919 SER A O 1
ATOM 7394 N N . GLN A 1 920 ? 53.176 -10.801 -44.020 1.00 89.19 920 GLN A N 1
ATOM 7395 C CA . GLN A 1 920 ? 53.166 -9.368 -43.777 1.00 89.19 920 GLN A CA 1
ATOM 7396 C C . GLN A 1 920 ? 52.757 -9.106 -42.332 1.00 89.19 920 GLN A C 1
ATOM 7398 O O . GLN A 1 920 ? 51.670 -9.484 -41.904 1.00 89.19 920 GLN A O 1
ATOM 7403 N N . LEU A 1 921 ? 53.630 -8.435 -41.585 1.00 91.50 921 LEU A N 1
ATOM 7404 C CA . LEU A 1 921 ? 53.281 -7.854 -40.293 1.00 91.50 921 LEU A CA 1
ATOM 7405 C C . LEU A 1 921 ? 52.916 -6.391 -40.515 1.00 91.50 921 LEU A C 1
ATOM 7407 O O . LEU A 1 921 ? 53.690 -5.659 -41.136 1.00 91.50 921 LEU A O 1
ATOM 7411 N N . SER A 1 922 ? 51.769 -5.956 -40.005 1.00 90.44 922 SER A N 1
ATOM 7412 C CA . SER A 1 922 ? 51.325 -4.570 -40.103 1.00 90.44 922 SER A CA 1
ATOM 7413 C C . SER A 1 922 ? 50.858 -4.016 -38.762 1.00 90.44 922 SER A C 1
ATOM 7415 O O . SER A 1 922 ? 50.279 -4.723 -37.938 1.00 90.44 922 SER A O 1
ATOM 7417 N N . ALA A 1 923 ? 51.141 -2.735 -38.553 1.00 93.44 923 ALA A N 1
ATOM 7418 C CA . ALA A 1 923 ? 50.668 -1.959 -37.422 1.00 93.44 923 ALA A CA 1
ATOM 7419 C C . ALA A 1 923 ? 50.135 -0.622 -37.936 1.00 93.44 923 ALA A C 1
ATOM 7421 O O . ALA A 1 923 ? 50.743 -0.006 -38.812 1.00 93.44 923 ALA A O 1
ATOM 7422 N N . GLY A 1 924 ? 49.002 -0.168 -37.415 1.00 91.75 924 GLY A N 1
ATOM 7423 C CA . GLY A 1 924 ? 48.355 1.057 -37.862 1.00 91.75 924 GLY A CA 1
ATOM 7424 C C . GLY A 1 924 ? 47.819 1.888 -36.713 1.00 91.75 924 GLY A C 1
ATOM 7425 O O . GLY A 1 924 ? 47.381 1.355 -35.699 1.00 91.75 924 GLY A O 1
ATOM 7426 N N . LEU A 1 925 ? 47.836 3.203 -36.898 1.00 94.56 925 LEU A N 1
ATOM 7427 C CA . LEU A 1 925 ? 47.213 4.163 -35.999 1.00 94.56 925 LEU A CA 1
ATOM 7428 C C . LEU A 1 925 ? 46.280 5.054 -36.814 1.00 94.56 925 LEU A C 1
ATOM 7430 O O . LEU A 1 925 ? 46.681 5.610 -37.837 1.00 94.56 925 LEU A O 1
ATOM 7434 N N . SER A 1 926 ? 45.035 5.185 -36.370 1.00 93.56 926 SER A N 1
ATOM 7435 C CA . SER A 1 926 ? 44.020 5.976 -37.066 1.00 93.56 926 SER A CA 1
ATOM 7436 C C . SER A 1 926 ? 43.150 6.765 -36.099 1.00 93.56 926 SER A C 1
ATOM 7438 O O . SER A 1 926 ? 42.791 6.263 -35.035 1.00 93.56 926 SER A O 1
ATOM 7440 N N . GLY A 1 927 ? 42.805 7.988 -36.493 1.00 94.19 927 GLY A N 1
ATOM 7441 C CA . GLY A 1 927 ? 41.732 8.767 -35.891 1.00 94.19 927 GLY A CA 1
ATOM 7442 C C . GLY A 1 927 ? 40.425 8.497 -36.629 1.00 94.19 927 GLY A C 1
ATOM 7443 O O . GLY A 1 927 ? 40.401 8.457 -37.863 1.00 94.19 927 GLY A O 1
ATOM 7444 N N . ILE A 1 928 ? 39.354 8.285 -35.872 1.00 91.56 928 ILE A N 1
ATOM 7445 C CA . ILE A 1 928 ? 37.985 8.178 -36.376 1.00 91.56 928 ILE A CA 1
ATOM 7446 C C . ILE A 1 928 ? 37.226 9.408 -35.884 1.00 91.56 928 ILE A C 1
ATOM 7448 O O . ILE A 1 928 ? 37.260 9.714 -34.693 1.00 91.56 928 ILE A O 1
ATOM 7452 N N . TYR A 1 929 ? 36.559 10.087 -36.811 1.00 92.62 929 TYR A N 1
ATOM 7453 C CA . TYR A 1 929 ? 35.889 11.365 -36.621 1.00 92.62 929 TYR A CA 1
ATOM 7454 C C . TYR A 1 929 ? 34.438 11.268 -37.090 1.00 92.62 929 TYR A C 1
ATOM 7456 O O . TYR A 1 929 ? 34.159 11.029 -38.263 1.00 92.62 929 TYR A O 1
ATOM 7464 N N . GLY A 1 930 ? 33.504 11.483 -36.179 1.00 92.00 930 GLY A N 1
ATOM 7465 C CA . GLY A 1 930 ? 32.096 11.673 -36.452 1.00 92.00 930 GLY A CA 1
ATOM 7466 C C . GLY A 1 930 ? 31.833 13.095 -36.916 1.00 92.00 930 GLY A C 1
ATOM 7467 O O . GLY A 1 930 ? 31.758 14.013 -36.104 1.00 92.00 930 GLY A O 1
ATOM 7468 N N . LEU A 1 931 ? 31.700 13.278 -38.227 1.00 92.19 931 LEU A N 1
ATOM 7469 C CA . LEU A 1 931 ? 31.542 14.591 -38.851 1.00 92.19 931 LEU A CA 1
ATOM 7470 C C . LEU A 1 931 ? 30.113 15.135 -38.706 1.00 92.19 931 LEU A C 1
ATOM 7472 O O . LEU A 1 931 ? 29.925 16.345 -38.618 1.00 92.19 931 LEU A O 1
ATOM 7476 N N . SER A 1 932 ? 29.100 14.261 -38.698 1.00 90.81 932 SER A N 1
ATOM 7477 C CA . SER A 1 932 ? 27.693 14.644 -38.513 1.00 90.81 932 SER A CA 1
ATOM 7478 C C . SER A 1 932 ? 26.836 13.482 -38.004 1.00 90.81 932 SER A C 1
ATOM 7480 O O . SER A 1 932 ? 27.151 12.316 -38.261 1.00 90.81 932 SER A O 1
ATOM 7482 N N . GLY A 1 933 ? 25.751 13.818 -37.294 1.00 86.62 933 GLY A N 1
ATOM 7483 C CA . GLY A 1 933 ? 24.727 12.872 -36.842 1.00 86.62 933 GLY A CA 1
ATOM 7484 C C . GLY A 1 933 ? 25.038 12.112 -35.554 1.00 86.62 933 GLY A C 1
ATOM 7485 O O . GLY A 1 933 ? 24.440 11.078 -35.290 1.00 86.62 933 GLY A O 1
ATOM 7486 N N . TYR A 1 934 ? 26.004 12.590 -34.770 1.00 86.62 934 TYR A N 1
ATOM 7487 C CA . TYR A 1 934 ? 26.433 11.956 -33.517 1.00 86.62 934 TYR A CA 1
ATOM 7488 C C . TYR A 1 934 ? 25.673 12.442 -32.280 1.00 86.62 934 TYR A C 1
ATOM 7490 O O . TYR A 1 934 ? 25.691 11.750 -31.262 1.00 86.62 934 TYR A O 1
ATOM 7498 N N . ASP A 1 935 ? 24.984 13.577 -32.407 1.00 87.62 935 ASP A N 1
ATOM 7499 C CA . ASP A 1 935 ? 24.004 14.061 -31.440 1.00 87.62 935 ASP A CA 1
ATOM 7500 C C . ASP A 1 935 ? 22.672 13.398 -31.830 1.00 87.62 935 ASP A C 1
ATOM 7502 O O . ASP A 1 935 ? 22.015 13.810 -32.790 1.00 87.62 935 ASP A O 1
ATOM 7506 N N . ASN A 1 936 ? 22.364 12.257 -31.213 1.00 85.75 936 ASN A N 1
ATOM 7507 C CA . ASN A 1 936 ? 21.280 11.396 -31.681 1.00 85.75 936 ASN A CA 1
ATOM 7508 C C . ASN A 1 936 ? 19.930 12.005 -31.298 1.00 85.75 936 ASN A C 1
ATOM 7510 O O . ASN A 1 936 ? 19.676 12.287 -30.129 1.00 85.75 936 ASN A O 1
ATOM 7514 N N . GLU A 1 937 ? 19.031 12.133 -32.275 1.00 89.31 937 GLU A N 1
ATOM 7515 C CA . GLU A 1 937 ? 17.667 12.587 -32.012 1.00 89.31 937 GLU A CA 1
ATOM 7516 C C . GLU A 1 937 ? 16.956 11.677 -30.999 1.00 89.31 937 GLU A C 1
ATOM 7518 O O . GLU A 1 937 ? 17.112 10.448 -30.994 1.00 89.31 937 GLU A O 1
ATOM 7523 N N . ASN A 1 938 ? 16.141 12.304 -30.153 1.00 94.38 938 ASN A N 1
ATOM 7524 C CA . ASN A 1 938 ? 15.297 11.603 -29.199 1.00 94.38 938 ASN A CA 1
ATOM 7525 C C . ASN A 1 938 ? 14.229 10.778 -29.925 1.00 94.38 938 ASN A C 1
ATOM 7527 O O . ASN A 1 938 ? 13.703 11.182 -30.961 1.00 94.38 938 ASN A O 1
ATOM 7531 N N . MET A 1 939 ? 13.864 9.639 -29.346 1.00 96.00 939 MET A N 1
ATOM 7532 C CA . MET A 1 939 ? 12.754 8.829 -29.840 1.00 96.00 939 MET A CA 1
ATOM 7533 C C . MET A 1 939 ? 11.443 9.290 -29.201 1.00 96.00 939 MET A C 1
ATOM 7535 O O . MET A 1 939 ? 11.416 9.766 -28.065 1.00 96.00 939 MET A O 1
ATOM 7539 N N . SER A 1 940 ? 10.335 9.091 -29.910 1.00 97.19 940 SER A N 1
ATOM 7540 C CA . SER A 1 940 ? 8.993 9.295 -29.364 1.00 97.19 940 SER A CA 1
ATOM 7541 C C . SER A 1 940 ? 8.405 7.952 -28.937 1.00 97.19 940 SER A C 1
ATOM 7543 O O . SER A 1 940 ? 8.238 7.055 -29.767 1.00 97.19 940 SER A O 1
ATOM 7545 N N . GLY A 1 941 ? 8.131 7.806 -27.642 1.00 97.19 941 GLY A N 1
ATOM 7546 C CA . GLY A 1 941 ? 7.484 6.635 -27.058 1.00 97.19 941 GLY A CA 1
ATOM 7547 C C . GLY A 1 941 ? 6.111 6.974 -26.489 1.00 97.19 941 GLY A C 1
ATOM 7548 O O . GLY A 1 941 ? 5.806 8.132 -26.221 1.00 97.19 941 GLY A O 1
ATOM 7549 N N . LYS A 1 942 ? 5.273 5.967 -26.276 1.00 97.31 942 LYS A N 1
ATOM 7550 C CA . LYS A 1 942 ? 4.043 6.088 -25.489 1.00 97.31 942 LYS A CA 1
ATOM 7551 C C . LYS A 1 942 ? 3.730 4.781 -24.783 1.00 97.31 942 LYS A C 1
ATOM 7553 O O . LYS A 1 942 ? 4.112 3.713 -25.257 1.00 97.31 942 LYS A O 1
ATOM 7558 N N . ILE A 1 943 ? 3.009 4.854 -23.670 1.00 97.62 943 ILE A N 1
ATOM 7559 C CA . ILE A 1 943 ? 2.408 3.663 -23.068 1.00 97.62 943 ILE A CA 1
ATOM 7560 C C . ILE A 1 943 ? 1.341 3.125 -24.029 1.00 97.62 943 ILE A C 1
ATOM 7562 O O . ILE A 1 943 ? 0.552 3.895 -24.582 1.00 97.62 943 ILE A O 1
ATOM 7566 N N . GLN A 1 944 ? 1.283 1.809 -24.225 1.00 95.81 944 GLN A N 1
ATOM 7567 C CA . GLN A 1 944 ? 0.246 1.176 -25.042 1.00 95.81 944 GLN A CA 1
ATOM 7568 C C . GLN A 1 944 ? -1.153 1.558 -24.555 1.00 95.81 944 GLN A C 1
ATOM 7570 O O . GLN A 1 944 ? -1.481 1.356 -23.382 1.00 95.81 944 GLN A O 1
ATOM 7575 N N . GLY A 1 945 ? -1.972 2.077 -25.474 1.00 93.50 945 GLY A N 1
ATOM 7576 C CA . GLY A 1 945 ? -3.305 2.622 -25.194 1.00 93.50 945 GLY A CA 1
ATOM 7577 C C . GLY A 1 945 ? -3.334 4.127 -24.892 1.00 93.50 945 GLY A C 1
ATOM 7578 O O . GLY A 1 945 ? -4.417 4.691 -24.818 1.00 93.50 945 GLY A O 1
ATOM 7579 N N . SER A 1 946 ? -2.180 4.792 -24.768 1.00 96.56 946 SER A N 1
ATOM 7580 C CA . SER A 1 946 ? -2.103 6.228 -24.479 1.00 96.56 946 SER A CA 1
ATOM 7581 C C . SER A 1 946 ? -2.368 7.114 -25.700 1.00 96.56 946 SER A C 1
ATOM 7583 O O . SER A 1 946 ? -1.969 6.792 -26.828 1.00 96.56 946 SER A O 1
ATOM 7585 N N . THR A 1 947 ? -2.961 8.284 -25.448 1.00 96.06 947 THR A N 1
ATOM 7586 C CA . THR A 1 947 ? -3.024 9.420 -26.382 1.00 96.06 947 THR A CA 1
ATOM 7587 C C . THR A 1 947 ? -1.847 10.388 -26.257 1.00 96.06 947 THR A C 1
ATOM 7589 O O . THR A 1 947 ? -1.632 11.187 -27.168 1.00 96.06 947 THR A O 1
ATOM 7592 N N . SER A 1 948 ? -1.075 10.319 -25.168 1.00 96.56 948 SER A N 1
ATOM 7593 C CA . SER A 1 948 ? 0.093 11.175 -24.940 1.00 96.56 948 SER A CA 1
ATOM 7594 C C . SER A 1 948 ? 1.391 10.429 -25.226 1.00 96.56 948 SER A C 1
ATOM 7596 O O . SER A 1 948 ? 1.653 9.359 -24.672 1.00 96.56 948 SER A O 1
ATOM 7598 N N . ASN A 1 949 ? 2.231 11.040 -26.058 1.00 97.31 949 ASN A N 1
ATOM 7599 C CA . ASN A 1 949 ? 3.608 10.610 -26.262 1.00 97.31 949 ASN A CA 1
ATOM 7600 C C . ASN A 1 949 ? 4.522 11.220 -25.193 1.00 97.31 949 ASN A C 1
ATOM 7602 O O . ASN A 1 949 ? 4.226 12.279 -24.639 1.00 97.31 949 ASN A O 1
ATOM 7606 N N . PHE A 1 950 ? 5.656 10.574 -24.967 1.00 97.94 950 PHE A N 1
ATOM 7607 C CA . PHE A 1 950 ? 6.761 11.067 -24.163 1.00 97.94 950 PHE A CA 1
ATOM 7608 C C . PHE A 1 950 ? 8.088 10.888 -24.894 1.00 97.94 950 PHE A C 1
ATOM 7610 O O . PHE A 1 950 ? 8.243 10.047 -25.788 1.00 97.94 950 PHE A O 1
ATOM 7617 N N . THR A 1 951 ? 9.058 11.698 -24.499 1.00 97.94 951 THR A N 1
ATOM 7618 C CA . THR A 1 951 ? 10.394 11.690 -25.083 1.00 97.94 951 THR A CA 1
ATOM 7619 C C . THR A 1 951 ? 11.262 10.607 -24.441 1.00 97.94 951 THR A C 1
ATOM 7621 O O . THR A 1 951 ? 11.417 10.552 -23.220 1.00 97.94 951 THR A O 1
ATOM 7624 N N . ILE A 1 952 ? 11.874 9.758 -25.266 1.00 97.31 952 ILE A N 1
ATOM 7625 C CA . ILE A 1 952 ? 12.941 8.839 -24.859 1.00 97.31 952 ILE A CA 1
ATOM 7626 C C . ILE A 1 952 ? 14.261 9.424 -25.353 1.00 97.31 952 ILE A C 1
ATOM 7628 O O . ILE A 1 952 ? 14.443 9.619 -26.556 1.00 97.31 952 ILE A O 1
ATOM 7632 N N . LEU A 1 953 ? 15.184 9.706 -24.436 1.00 95.12 953 LEU A N 1
ATOM 7633 C CA . LEU A 1 953 ? 16.442 10.357 -24.780 1.00 95.12 953 LEU A CA 1
ATOM 7634 C C . LEU A 1 953 ? 17.319 9.454 -25.650 1.00 95.12 953 LEU A C 1
ATOM 7636 O O . LEU A 1 953 ? 17.560 8.285 -25.325 1.00 95.12 953 LEU A O 1
ATOM 7640 N N . GLY A 1 954 ? 17.819 10.025 -26.746 1.00 91.19 954 GLY A N 1
ATOM 7641 C CA . GLY A 1 954 ? 18.877 9.415 -27.540 1.00 91.19 954 GLY A CA 1
ATOM 7642 C C . GLY A 1 954 ? 20.172 9.313 -26.729 1.00 91.19 954 GLY A C 1
ATOM 7643 O O . GLY A 1 954 ? 20.418 10.102 -25.817 1.00 91.19 954 GLY A O 1
ATOM 7644 N N . LYS A 1 955 ? 21.015 8.319 -27.032 1.00 87.69 955 LYS A N 1
ATOM 7645 C CA . LYS A 1 955 ? 22.386 8.272 -26.505 1.00 87.69 955 LYS A CA 1
ATOM 7646 C C . LYS A 1 955 ? 23.314 8.880 -27.540 1.00 87.69 955 LYS A C 1
ATOM 7648 O O . LYS A 1 955 ? 23.508 8.283 -28.598 1.00 87.69 955 LYS A O 1
ATOM 7653 N N . ASP A 1 956 ? 23.895 10.027 -27.224 1.00 85.19 956 ASP A N 1
ATOM 7654 C CA . ASP A 1 956 ? 24.933 10.619 -28.060 1.00 85.19 956 ASP A CA 1
ATOM 7655 C C . ASP A 1 956 ? 26.138 9.686 -28.159 1.00 85.19 956 ASP A C 1
ATOM 7657 O O . ASP A 1 956 ? 26.487 8.963 -27.217 1.00 85.19 956 ASP A O 1
ATOM 7661 N N . ASN A 1 957 ? 26.748 9.679 -29.339 1.00 78.38 957 ASN A N 1
ATOM 7662 C CA . ASN A 1 957 ? 27.964 8.928 -29.589 1.00 78.38 957 ASN A CA 1
ATOM 7663 C C . ASN A 1 957 ? 29.160 9.878 -29.554 1.00 78.38 957 ASN A C 1
ATOM 7665 O O . ASN A 1 957 ? 29.107 10.987 -30.082 1.00 78.38 957 ASN A O 1
ATOM 7669 N N . GLU A 1 958 ? 30.268 9.409 -28.990 1.00 79.38 958 GLU A N 1
ATOM 7670 C CA . GLU A 1 958 ? 31.526 10.150 -29.019 1.00 79.38 958 GLU A CA 1
ATOM 7671 C C . GLU A 1 958 ? 31.987 10.393 -30.460 1.00 79.38 958 GLU A C 1
ATOM 7673 O O . GLU A 1 958 ? 32.049 9.469 -31.279 1.00 79.38 958 GLU A O 1
ATOM 7678 N N . LYS A 1 959 ? 32.306 11.657 -30.754 1.00 84.50 959 LYS A N 1
ATOM 7679 C CA . LYS A 1 959 ? 32.669 12.120 -32.101 1.00 84.50 959 LYS A CA 1
ATOM 7680 C C . LYS A 1 959 ? 34.095 11.739 -32.469 1.00 84.50 959 LYS A C 1
ATOM 7682 O O . LYS A 1 959 ? 34.418 11.691 -33.645 1.00 84.50 959 LYS A O 1
ATOM 7687 N N . GLU A 1 960 ? 34.958 11.459 -31.503 1.00 90.56 960 GLU A N 1
ATOM 7688 C CA . GLU A 1 960 ? 36.374 11.219 -31.768 1.00 90.56 960 GLU A CA 1
ATOM 7689 C C . GLU A 1 960 ? 36.832 9.934 -31.096 1.00 90.56 960 GLU A C 1
ATOM 7691 O O . GLU A 1 960 ? 36.475 9.630 -29.957 1.00 90.56 960 GLU A O 1
ATOM 7696 N N . SER A 1 961 ? 37.605 9.123 -31.810 1.00 91.44 961 SER A N 1
ATOM 7697 C CA . SER A 1 961 ? 38.177 7.895 -31.260 1.00 91.44 961 SER A CA 1
ATOM 7698 C C . SER A 1 961 ? 39.538 7.608 -31.869 1.00 91.44 961 SER A C 1
ATOM 7700 O O . SER A 1 961 ? 39.769 7.837 -33.057 1.00 91.44 961 SER A O 1
ATOM 7702 N N . LEU A 1 962 ? 40.435 7.069 -31.047 1.00 93.81 962 LEU A N 1
ATOM 7703 C CA . LEU A 1 962 ? 41.735 6.586 -31.489 1.00 93.81 962 LEU A CA 1
ATOM 7704 C C . LEU A 1 962 ? 41.655 5.076 -31.688 1.00 93.81 962 LEU A C 1
ATOM 7706 O O . LEU A 1 962 ? 41.180 4.366 -30.804 1.00 93.81 962 LEU A O 1
ATOM 7710 N N . ASN A 1 963 ? 42.135 4.592 -32.829 1.00 93.69 963 ASN A N 1
ATOM 7711 C CA . ASN A 1 963 ? 42.147 3.176 -33.165 1.00 93.69 963 ASN A CA 1
ATOM 7712 C C . ASN A 1 963 ? 43.565 2.702 -33.502 1.00 93.69 963 ASN A C 1
ATOM 7714 O O . ASN A 1 963 ? 44.188 3.214 -34.439 1.00 93.69 963 ASN A O 1
ATOM 7718 N N . LEU A 1 964 ? 44.037 1.710 -32.748 1.00 94.25 964 LEU A N 1
ATOM 7719 C CA . LEU A 1 964 ? 45.285 0.982 -32.960 1.00 94.25 964 LEU A CA 1
ATOM 7720 C C . LEU A 1 964 ? 44.971 -0.367 -33.611 1.00 94.25 964 LEU A C 1
ATOM 7722 O O . LEU A 1 964 ? 44.203 -1.140 -33.052 1.00 94.25 964 LEU A O 1
ATOM 7726 N N . THR A 1 965 ? 45.609 -0.662 -34.737 1.00 91.56 965 THR A N 1
ATOM 7727 C CA . THR A 1 965 ? 45.429 -1.908 -35.494 1.00 91.56 965 THR A CA 1
ATOM 7728 C C . THR A 1 965 ? 46.736 -2.689 -35.534 1.00 91.56 965 THR A C 1
ATOM 7730 O O . THR A 1 965 ? 47.793 -2.112 -35.790 1.00 91.56 965 THR A O 1
ATOM 7733 N N . LEU A 1 966 ? 46.668 -4.002 -35.342 1.00 93.75 966 LEU A N 1
ATOM 7734 C CA . LEU A 1 966 ? 47.758 -4.950 -35.563 1.00 93.75 966 LEU A CA 1
ATOM 7735 C C . LEU A 1 966 ? 47.240 -6.098 -36.424 1.00 93.75 966 LEU A C 1
ATOM 7737 O O . LEU A 1 966 ? 46.202 -6.672 -36.113 1.00 93.75 966 LEU A O 1
ATOM 7741 N N . ALA A 1 967 ? 47.965 -6.469 -37.474 1.00 91.31 967 ALA A N 1
ATOM 7742 C CA . ALA A 1 967 ? 47.601 -7.627 -38.282 1.00 91.31 967 ALA A CA 1
ATOM 7743 C C . ALA A 1 967 ? 48.828 -8.405 -38.755 1.00 91.31 967 ALA A C 1
ATOM 7745 O O . ALA A 1 967 ? 49.882 -7.828 -39.043 1.00 91.31 967 ALA A O 1
ATOM 7746 N N . TYR A 1 968 ? 48.671 -9.722 -38.839 1.00 92.00 968 TYR A N 1
ATOM 7747 C CA . TYR A 1 968 ? 49.652 -10.643 -39.388 1.00 92.00 968 TYR A CA 1
ATOM 7748 C C . TYR A 1 968 ? 48.984 -11.528 -40.429 1.00 92.00 968 TYR A C 1
ATOM 7750 O O . TYR A 1 968 ? 48.110 -12.333 -40.109 1.00 92.00 968 TYR A O 1
ATOM 7758 N N . ASP A 1 969 ? 49.442 -11.383 -41.663 1.00 90.12 969 ASP A N 1
ATOM 7759 C CA . ASP A 1 969 ? 48.864 -12.025 -42.831 1.00 90.12 969 ASP A CA 1
ATOM 7760 C C . ASP A 1 969 ? 49.902 -12.900 -43.523 1.00 90.12 969 ASP A C 1
ATOM 7762 O O . ASP A 1 969 ? 51.084 -12.562 -43.581 1.00 90.12 969 ASP A O 1
ATOM 7766 N N . VAL A 1 970 ? 49.464 -14.026 -44.070 1.00 89.94 970 VAL A N 1
ATOM 7767 C CA . VAL A 1 970 ? 50.315 -15.012 -44.727 1.00 89.94 970 VAL A CA 1
ATOM 7768 C C . VAL A 1 970 ? 49.703 -15.405 -46.062 1.00 89.94 970 VAL A C 1
ATOM 7770 O O . VAL A 1 970 ? 48.535 -15.769 -46.122 1.00 89.94 970 VAL A O 1
ATOM 7773 N N . GLN A 1 971 ? 50.513 -15.398 -47.116 1.00 89.00 971 GLN A N 1
ATOM 7774 C CA . GLN A 1 971 ? 50.186 -15.890 -48.447 1.00 89.00 971 GLN A CA 1
ATOM 7775 C C . GLN A 1 971 ? 51.143 -17.025 -48.821 1.00 89.00 971 GLN A C 1
ATOM 7777 O O . GLN A 1 971 ? 52.361 -16.889 -48.709 1.00 89.00 971 GLN A O 1
ATOM 7782 N N . ARG A 1 972 ? 50.602 -18.149 -49.291 1.00 88.38 972 ARG A N 1
ATOM 7783 C CA . ARG A 1 972 ? 51.378 -19.272 -49.837 1.00 88.38 972 ARG A CA 1
ATOM 7784 C C . ARG A 1 972 ? 51.357 -19.259 -51.359 1.00 88.38 972 ARG A C 1
ATOM 7786 O O . ARG A 1 972 ? 50.360 -18.856 -51.951 1.00 88.38 972 ARG A O 1
ATOM 7793 N N . ASP A 1 973 ? 52.372 -19.849 -51.983 1.00 84.56 973 ASP A N 1
ATOM 7794 C CA . ASP A 1 973 ? 52.451 -20.000 -53.448 1.00 84.56 973 ASP A CA 1
ATOM 7795 C C . ASP A 1 973 ? 51.236 -20.738 -54.037 1.00 84.56 973 ASP A C 1
ATOM 7797 O O . ASP A 1 973 ? 50.811 -20.476 -55.157 1.00 84.56 973 ASP A O 1
ATOM 7801 N N . SER A 1 974 ? 50.619 -21.627 -53.249 1.00 84.50 974 SER A N 1
ATOM 7802 C CA . SER A 1 974 ? 49.364 -22.309 -53.605 1.00 84.50 974 SER A CA 1
ATOM 7803 C C . SER A 1 974 ? 48.178 -21.368 -53.875 1.00 84.50 974 SER A C 1
ATOM 7805 O O . SER A 1 974 ? 47.164 -21.825 -54.391 1.00 84.50 974 SER A O 1
ATOM 7807 N N . GLY A 1 975 ? 48.272 -20.087 -53.501 1.00 84.50 975 GLY A N 1
ATOM 7808 C CA . GLY A 1 975 ? 47.182 -19.109 -53.539 1.00 84.50 975 GLY A CA 1
ATOM 7809 C C . GLY A 1 975 ? 46.410 -18.981 -52.222 1.00 84.50 975 GLY A C 1
ATOM 7810 O O . GLY A 1 975 ? 45.639 -18.042 -52.073 1.00 84.50 975 GLY A O 1
ATOM 7811 N N . ILE A 1 976 ? 46.619 -19.883 -51.255 1.00 89.69 976 ILE A N 1
ATOM 7812 C CA . ILE A 1 976 ? 45.984 -19.821 -49.928 1.00 89.69 976 ILE A CA 1
ATOM 7813 C C . ILE A 1 976 ? 46.523 -18.627 -49.135 1.00 89.69 976 ILE A C 1
ATOM 7815 O O . ILE A 1 976 ? 47.742 -18.484 -48.985 1.00 89.69 976 ILE A O 1
ATOM 7819 N N . THR A 1 977 ? 45.615 -17.833 -48.570 1.00 89.00 977 THR A N 1
ATOM 7820 C CA . THR A 1 977 ? 45.913 -16.752 -47.627 1.00 89.00 977 THR A CA 1
ATOM 7821 C C . THR A 1 977 ? 45.275 -17.026 -46.273 1.00 89.00 977 THR A C 1
ATOM 7823 O O . THR A 1 977 ? 44.198 -17.606 -46.196 1.00 89.00 977 THR A O 1
ATOM 7826 N N . TYR A 1 978 ? 45.924 -16.630 -45.184 1.00 91.25 978 TYR A N 1
ATOM 7827 C CA . TYR A 1 978 ? 45.316 -16.626 -43.853 1.00 91.25 978 TYR A CA 1
ATOM 7828 C C . TYR A 1 978 ? 45.921 -15.526 -42.994 1.00 91.25 978 TYR A C 1
ATOM 7830 O O . TYR A 1 978 ? 47.073 -15.144 -43.194 1.00 91.25 978 TYR A O 1
ATOM 7838 N N . GLY A 1 979 ? 45.168 -15.031 -42.020 1.00 90.81 979 GLY A N 1
ATOM 7839 C CA . GLY A 1 979 ? 45.653 -13.966 -41.156 1.00 90.81 979 GLY A CA 1
ATOM 7840 C C . GLY A 1 979 ? 44.884 -13.823 -39.857 1.00 90.81 979 GLY A C 1
ATOM 7841 O O . GLY A 1 979 ? 43.783 -14.354 -39.695 1.00 90.81 979 GLY A O 1
ATOM 7842 N N . ILE A 1 980 ? 45.501 -13.093 -38.936 1.00 92.50 980 ILE A N 1
ATOM 7843 C CA . ILE A 1 980 ? 44.899 -12.640 -37.686 1.00 92.50 980 ILE A CA 1
ATOM 7844 C C . ILE A 1 980 ? 45.024 -11.124 -37.606 1.00 92.50 980 ILE A C 1
ATOM 7846 O O . ILE A 1 980 ? 46.069 -10.557 -37.931 1.00 92.50 980 ILE A O 1
ATOM 7850 N N . GLU A 1 981 ? 43.966 -10.477 -37.147 1.00 89.44 981 GLU A N 1
ATOM 7851 C CA . GLU A 1 981 ? 43.925 -9.042 -36.912 1.00 89.44 981 GLU A CA 1
ATOM 7852 C C . GLU A 1 981 ? 43.398 -8.741 -35.512 1.00 89.44 981 GLU A C 1
ATOM 7854 O O . GLU A 1 981 ? 42.637 -9.509 -34.922 1.00 89.44 981 GLU A O 1
ATOM 7859 N N . GLY A 1 982 ? 43.847 -7.623 -34.961 1.00 91.69 982 GLY A N 1
ATOM 7860 C CA . GLY A 1 982 ? 43.397 -7.108 -33.686 1.00 91.69 982 GLY A CA 1
ATOM 7861 C C . GLY A 1 982 ? 43.322 -5.593 -33.733 1.00 91.69 982 GLY A C 1
ATOM 7862 O O . GLY A 1 982 ? 44.285 -4.937 -34.134 1.00 91.69 982 GLY A O 1
ATOM 7863 N N . ASP A 1 983 ? 42.200 -5.048 -33.277 1.00 91.50 983 ASP A N 1
ATOM 7864 C CA . ASP A 1 983 ? 42.010 -3.612 -33.121 1.00 91.50 983 ASP A CA 1
ATOM 7865 C C . ASP A 1 983 ? 41.727 -3.259 -31.662 1.00 91.50 983 ASP A C 1
ATOM 7867 O O . ASP A 1 983 ? 40.988 -3.953 -30.956 1.00 91.50 983 ASP A O 1
ATOM 7871 N N . TYR A 1 984 ? 42.287 -2.138 -31.221 1.00 93.38 984 TYR A N 1
ATOM 7872 C CA . TYR A 1 984 ? 41.938 -1.490 -29.967 1.00 93.38 984 TYR A CA 1
ATOM 7873 C C . TYR A 1 984 ? 41.488 -0.060 -30.249 1.00 93.38 984 TYR A C 1
ATOM 7875 O O . TYR A 1 984 ? 42.297 0.797 -30.616 1.00 93.38 984 TYR A O 1
ATOM 7883 N N . LEU A 1 985 ? 40.196 0.191 -30.047 1.00 90.44 985 LEU A N 1
ATOM 7884 C CA . LEU A 1 985 ? 39.587 1.506 -30.175 1.00 90.44 985 LEU A CA 1
ATOM 7885 C C . LEU A 1 985 ? 39.258 2.057 -28.789 1.00 90.44 985 LEU A C 1
ATOM 7887 O O . LEU A 1 985 ? 38.659 1.381 -27.952 1.00 90.44 985 LEU A O 1
ATOM 7891 N N . THR A 1 986 ? 39.642 3.307 -28.546 1.00 90.69 986 THR A N 1
ATOM 7892 C CA . THR A 1 986 ? 39.417 3.981 -27.265 1.00 90.69 986 THR A CA 1
ATOM 7893 C C . THR A 1 986 ? 39.011 5.436 -27.462 1.00 90.69 986 THR A C 1
ATOM 7895 O O . THR A 1 986 ? 39.527 6.134 -28.338 1.00 90.69 986 THR A O 1
ATOM 7898 N N . ASN A 1 987 ? 38.114 5.902 -26.597 1.00 87.44 987 ASN A N 1
ATOM 7899 C CA . ASN A 1 987 ? 37.803 7.315 -26.383 1.00 87.44 987 ASN A CA 1
ATOM 7900 C C . ASN A 1 987 ? 37.502 7.559 -24.885 1.00 87.44 987 ASN A C 1
ATOM 7902 O O . ASN A 1 987 ? 37.922 6.751 -24.052 1.00 87.44 987 ASN A O 1
ATOM 7906 N N . LYS A 1 988 ? 36.845 8.674 -24.528 1.00 82.44 988 LYS A N 1
ATOM 7907 C CA . LYS A 1 988 ? 36.538 9.027 -23.129 1.00 82.44 988 LYS A CA 1
ATOM 7908 C C . LYS A 1 988 ? 35.528 8.085 -22.461 1.00 82.44 988 LYS A C 1
ATOM 7910 O O . LYS A 1 988 ? 35.710 7.774 -21.289 1.00 82.44 988 LYS A O 1
ATOM 7915 N N . GLU A 1 989 ? 34.515 7.622 -23.192 1.00 78.88 989 GLU A N 1
ATOM 7916 C CA . GLU A 1 989 ? 33.376 6.855 -22.652 1.00 78.88 989 GLU A CA 1
ATOM 7917 C C . GLU A 1 989 ? 33.376 5.371 -23.059 1.00 78.88 989 GLU A C 1
ATOM 7919 O O . GLU A 1 989 ? 32.656 4.562 -22.475 1.00 78.88 989 GLU A O 1
ATOM 7924 N N . ARG A 1 990 ? 34.171 4.996 -24.067 1.00 84.94 990 ARG A N 1
ATOM 7925 C CA . ARG A 1 990 ? 34.088 3.705 -24.757 1.00 84.94 990 ARG A CA 1
ATOM 7926 C C . ARG A 1 990 ? 35.456 3.065 -24.930 1.00 84.94 990 ARG A C 1
ATOM 7928 O O . ARG A 1 990 ? 36.417 3.693 -25.389 1.00 84.94 990 ARG A O 1
ATOM 7935 N N . LYS A 1 991 ? 35.514 1.767 -24.637 1.00 89.56 991 LYS A N 1
ATOM 7936 C CA . LYS A 1 991 ? 36.649 0.896 -24.953 1.00 89.56 991 LYS A CA 1
ATOM 7937 C C . LYS A 1 991 ? 36.168 -0.287 -25.764 1.00 89.56 991 LYS A C 1
ATOM 7939 O O . LYS A 1 991 ? 35.234 -0.982 -25.365 1.00 89.56 991 LYS A O 1
ATOM 7944 N N . ASN A 1 992 ? 36.854 -0.532 -26.867 1.00 91.62 992 ASN A N 1
ATOM 7945 C CA . ASN A 1 992 ? 36.482 -1.558 -27.812 1.00 91.62 992 ASN A CA 1
ATOM 7946 C C . ASN A 1 992 ? 37.698 -2.399 -28.211 1.00 91.62 992 ASN A C 1
ATOM 7948 O O . ASN A 1 992 ? 38.739 -1.863 -28.591 1.00 91.62 992 ASN A O 1
ATOM 7952 N N . VAL A 1 993 ? 37.560 -3.718 -28.100 1.00 94.00 993 VAL A N 1
ATOM 7953 C CA . VAL A 1 993 ? 38.587 -4.686 -28.501 1.00 94.00 993 VAL A CA 1
ATOM 7954 C C . VAL A 1 993 ? 38.005 -5.556 -29.600 1.00 94.00 993 VAL A C 1
ATOM 7956 O O . VAL A 1 993 ? 36.981 -6.205 -29.389 1.00 94.00 993 VAL A O 1
ATOM 7959 N N . THR A 1 994 ? 38.673 -5.604 -30.745 1.00 93.50 994 THR A N 1
ATOM 7960 C CA . THR A 1 994 ? 38.302 -6.467 -31.868 1.00 93.50 994 THR A CA 1
ATOM 7961 C C . THR A 1 994 ? 39.407 -7.476 -32.131 1.00 93.50 994 THR A C 1
ATOM 7963 O O . THR A 1 994 ? 40.584 -7.134 -32.068 1.00 93.50 994 THR A O 1
ATOM 7966 N N . ILE A 1 995 ? 39.031 -8.721 -32.411 1.00 94.06 995 ILE A N 1
ATOM 7967 C CA . ILE A 1 995 ? 39.931 -9.786 -32.855 1.00 94.06 995 ILE A CA 1
ATOM 7968 C C . ILE A 1 995 ? 39.290 -10.451 -34.067 1.00 94.06 995 ILE A C 1
ATOM 7970 O O . ILE A 1 995 ? 38.136 -10.876 -33.996 1.00 94.06 995 ILE A O 1
ATOM 7974 N N . GLY A 1 996 ? 40.037 -10.554 -35.158 1.00 93.12 996 GLY A N 1
ATOM 7975 C CA . GLY A 1 996 ? 39.595 -11.166 -36.400 1.00 93.12 996 GLY A CA 1
ATOM 7976 C C . GLY A 1 996 ? 40.525 -12.280 -36.858 1.00 93.12 996 GLY A C 1
ATOM 7977 O O . GLY A 1 996 ? 41.736 -12.223 -36.652 1.00 93.12 996 GLY A O 1
ATOM 7978 N N . VAL A 1 997 ? 39.957 -13.297 -37.497 1.00 93.94 997 VAL A N 1
ATOM 7979 C CA . VAL A 1 997 ? 40.691 -14.320 -38.250 1.00 93.94 997 VAL A CA 1
ATOM 7980 C C . VAL A 1 997 ? 40.131 -14.390 -39.660 1.00 93.94 997 VAL A C 1
ATOM 7982 O O . VAL A 1 997 ? 38.917 -14.297 -39.848 1.00 93.94 997 VAL A O 1
ATOM 7985 N N . LYS A 1 998 ? 41.005 -14.561 -40.649 1.00 91.38 998 LYS A N 1
ATOM 7986 C CA . LYS A 1 998 ? 40.620 -14.624 -42.063 1.00 91.38 998 LYS A CA 1
ATOM 7987 C C . LYS A 1 998 ? 41.351 -15.734 -42.805 1.00 91.38 998 LYS A C 1
ATOM 7989 O O . LYS A 1 998 ? 42.470 -16.102 -42.438 1.00 91.38 998 LYS A O 1
ATOM 7994 N N . LEU A 1 999 ? 40.695 -16.270 -43.825 1.00 92.12 999 LEU A N 1
ATOM 7995 C CA . LEU A 1 999 ? 41.161 -17.329 -44.709 1.00 92.12 999 LEU A CA 1
ATOM 7996 C C . LEU A 1 999 ? 40.660 -17.019 -46.119 1.00 92.12 999 LEU A C 1
ATOM 7998 O O . LEU A 1 999 ? 39.457 -16.906 -46.343 1.00 92.12 999 LEU A O 1
ATOM 8002 N N . GLY A 1 1000 ? 41.575 -16.967 -47.076 1.00 89.62 1000 GLY A N 1
ATOM 8003 C CA . GLY A 1 1000 ? 41.252 -16.670 -48.459 1.00 89.62 1000 GLY A CA 1
ATOM 8004 C C . GLY A 1 1000 ? 42.001 -17.541 -49.455 1.00 89.62 1000 GLY A C 1
ATOM 8005 O O . GLY A 1 1000 ? 42.845 -18.380 -49.118 1.00 89.62 1000 GLY A O 1
ATOM 8006 N N . TYR A 1 1001 ? 41.649 -17.347 -50.718 1.00 88.62 1001 TYR A N 1
ATOM 8007 C CA . TYR A 1 1001 ? 42.231 -18.035 -51.852 1.00 88.62 1001 TYR A CA 1
ATOM 8008 C C . TYR A 1 1001 ? 42.311 -17.102 -53.059 1.00 88.62 1001 TYR A C 1
ATOM 8010 O O . TYR A 1 1001 ? 41.324 -16.482 -53.459 1.00 88.62 1001 TYR A O 1
ATOM 8018 N N . ILE A 1 1002 ? 43.502 -17.022 -53.642 1.00 84.50 1002 ILE A N 1
ATOM 8019 C CA . ILE A 1 1002 ? 43.805 -16.235 -54.833 1.00 84.50 1002 ILE A CA 1
ATOM 8020 C C . ILE A 1 1002 ? 43.989 -17.198 -56.017 1.00 84.50 1002 ILE A C 1
ATOM 8022 O O . ILE A 1 1002 ? 44.883 -18.060 -55.989 1.00 84.50 1002 ILE A O 1
ATOM 8026 N N . PHE A 1 1003 ? 43.185 -17.037 -57.073 1.00 83.50 1003 PHE A N 1
ATOM 8027 C CA . PHE A 1 1003 ? 43.183 -17.910 -58.255 1.00 83.50 1003 PHE A CA 1
ATOM 8028 C C . PHE A 1 1003 ? 43.185 -17.178 -59.590 1.00 83.50 1003 PHE A C 1
ATOM 8030 O O . PHE A 1 1003 ? 42.596 -16.076 -59.703 1.00 83.50 1003 PHE A O 1
#

pLDDT: mean 83.23, std 14.87, range [30.5, 98.38]

Radius of gyration: 45.66 Å; chains: 1; bounding box: 122×74×127 Å

Organism: NCBI:txid1319815

Secondary structure (DSSP, 8-state):
--SSHHHHHHHHHHSSS-----PPEE--PPPPHHHHHHHHHHHHHHHHHHHTT----TTSS--S---TTTT-----EEEEEEEEEEEEEEES------EEEHHHHHHHGGGGS-HHHHTTS-EEEEEEEEEEE-TTT-EES-EEEEEHHHHHHHHHHHHHTT-EEEEE-EEEEES----S-SSTTT-TT---HHHIIIIITT--HHHHHHHHHHHHHHTT---EEETTEEEEEETTEEEEPEEEEEEEEEE-SSS--EEEEEEEEEEEEEE-GGG--EEEETTS-EEEEE-----SEEEE-SSSS--TT-EEHHHHHT-------TT--HHHHHHHHHHHHHTTSS-HHHHHHHHTGGGSTTSHHHHHHHHHHHHHHHHHHHHHHHTTT-HHHHHHHHHHHHHHHHHHT---SPPPTTSSSHHHHHHHHTTTGGGEEEGGGEEEEEE--EEEEESEEEE-SEEE--SSS-EEEEEE---STT--EEEEPTT-EEES-SEEEEEEPTT-SSS--TT-S-SEEE-EEEEEE-TTS-EEEETTTTS-TTPEEE-TT-SSGGGTT--EEEE--TT--S-EEEE-SS-SEEEEE--STTS-SEEEEE-EEEESBTTEEEEEEEEE-TTS-EEEEEEE-SS-TT--HHHHHHHHHHHHTT-GGGGHHHHB-TT----TT--HHHHHHHHHHHHHHHHHTS-GGGGHHHHHHHHHHHHHTGGGT----SS-SEEEEEEEEEEEEE-SSEEEEEEEEEEEEEEEEETTEEEEEEEEEEEEEEEEPP---SS-PPP--EEEEEEEEEEEEEEEEEETTEEEEEEEEEEEEEEEEEEEEE-SS-EEEEEE--EEEEEEEEEEEEEEEEETTTEEEEEEEEEEEEEEEEPPEE--S-TT-EEE--EEEEEEEEEEEEEEEEEEEETTEEEEEEEEEEEEEEEES-SPPPEEEEETT-S--EEEPP-PPPSEEEEEEEEEEEEETTSEEEEEEEEEEE-SS-EEEEEEEEEEEE-

Sequence (1003 aa):
MKKNKYLLLALLALSGKIYANDLPIISIPPETIEKGAYENILRVVDQINKKKGINSAYLEGSTHDLGPKDNGIDIVAMAHANDKIELTGVRGFYKGETYHSAIDIVENKLNAIDKSLKEKLPFVGNNYEKRFYFGNGNSVKDIIFKKSDDYNKTVEKIRDNKNEKYSIEGVYTNINKTLNKSYDTANPLDIPMKDYREKIQGKPKEEVAKYLHEKLKENGVETELKNGELFTKNGKEEWRVLWDLQGVRIREGYDQTLNETVYTKIYTYEPKNEQGQIFYTKDSNMYIEDKGISKENLRITGGSYYGNEGKSLEDMLKDESKYVTKYSNSIEKLTADKQKLKSGEMEEDEFNAKWVIPFKKGGEFEKALEKYLAEVTPLYENMKKYEKTDFNKYLAEYEKIESIQKEHGFFTGFASWRDDNPEEKEAIWRKWTDRILSDKNLILEIESKNIEFRGKGRVDGTIDLGEGYNKLRITEQFTGKYGTNIILGPYAKLKNIAVVEVGRAIGDEKNPSLSGNHSLTLDIDTDVKDNKGHLIQHAFRDSDKDIEFTNAYVLDLNEKNKFSIEMIVSKIDEDSTINMGRPLETTVRNFTTSGEEFLKSKIKLDSDSIVHEIKELNKSDENGNSLVQVVVKDRVQGLDNLENEVYKSIKDAKKIGSIWETTTSTNKKTVFGGV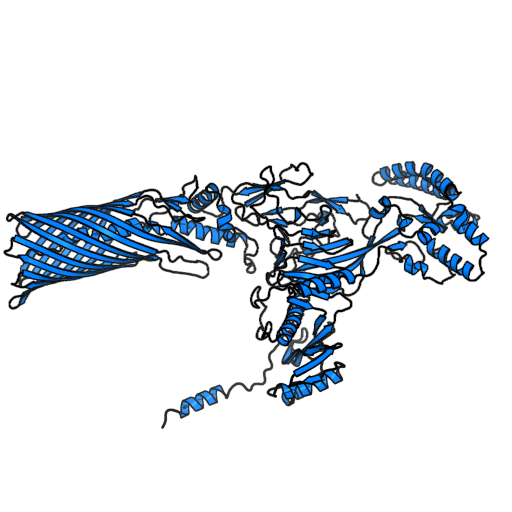REQEALSELKMLTDQMSKRNIYKYLNKISKNELNTFTSLPFGVQNSFEKDSYVDGGYISNRDVEDDFKGNINTGYALYEKKMNDSFKIGGIFGGATSNHQEIKKDSLDTVTTNSSIKGQSLYLGGYGRYAYTPNFNIISGIGAQYGEYDVNRKLKNNYQDLSFKSKPKTNGLNLYSGVIYDYPLPKDMKIGVKGLLSYSLIIQNSIEESKEKLALDIAKQNYNYLDGKLGFNISKTLYSKGTVSQLSAGLSGIYGLSGYDNENMSGKIQGSTSNFTILGKDNEKESLNLTLAYDVQRDSGITYGIEGDYLTNKERKNVTIGVKLGYIF

InterPro domains:
  IPR005546 Autotransporter beta-domain [PF03797] (733-981)
  IPR005546 Autotransporter beta-domain [PS51208] (721-1003)
  IPR005546 Autotransporter beta-domain [SM00869] (708-993)
  IPR036709 Autotransporter beta-domain superfamily [G3DSA:2.40.128.130] (719-1003)
  IPR036709 Autotransporter beta-domain superfamily [SSF103515] (730-1003)